Protein AF-0000000082300541 (afdb_homodimer)

Nearest PDB structures (foldseek):
  4ohf-assembly3_C  TM=9.185E-01  e=2.204E-37  Legionella pneumophila subsp. pneumophila str. Philadelphia 1
  4ohf-assembly1_A  TM=9.068E-01  e=5.967E-36  Legionella pneumophila subsp. pneumophila str. Philadelphia 1
  2bde-assembly1_A  TM=8.983E-01  e=1.398E-35  Legionella pneumophila
  6de2-assembly1_A  TM=8.584E-01  e=1.796E-34  Homo sapiens
  2xcw-assembly1_A  TM=8.570E-01  e=6.439E-34  Homo sapiens

Structure (mmCIF, N/CA/C/O backbone):
data_AF-0000000082300541-model_v1
#
loop_
_entity.id
_entity.type
_entity.pdbx_description
1 polymer 'HAD superfamily hydrolase'
#
loop_
_atom_site.group_PDB
_atom_site.id
_atom_site.type_symbol
_atom_site.label_atom_id
_atom_site.label_alt_id
_atom_site.label_comp_id
_atom_site.label_asym_id
_atom_site.label_entity_id
_atom_site.label_seq_id
_atom_site.pdbx_PDB_ins_code
_atom_site.Cartn_x
_atom_site.Cartn_y
_atom_site.Cartn_z
_atom_site.occupancy
_atom_site.B_iso_or_equiv
_atom_site.auth_seq_id
_atom_site.auth_comp_id
_atom_site.auth_asym_id
_atom_site.auth_atom_id
_atom_site.pdbx_PDB_model_num
ATOM 1 N N . MET A 1 1 ? -37.844 38.438 -48.969 1 20.05 1 MET A N 1
ATOM 2 C CA . MET A 1 1 ? -36.719 38.094 -48.094 1 20.05 1 MET A CA 1
ATOM 3 C C . MET A 1 1 ? -37.219 37.75 -46.688 1 20.05 1 MET A C 1
ATOM 5 O O . MET A 1 1 ? -36.406 37.562 -45.781 1 20.05 1 MET A O 1
ATOM 9 N N . ARG A 1 2 ? -38.438 38.219 -46.25 1 19.06 2 ARG A N 1
ATOM 10 C CA . ARG A 1 2 ? -39.375 38.344 -45.125 1 19.06 2 ARG A CA 1
ATOM 11 C C . ARG A 1 2 ? -39.562 36.969 -44.469 1 19.06 2 ARG A C 1
ATOM 13 O O . ARG A 1 2 ? -39.562 36.875 -43.219 1 19.06 2 ARG A O 1
ATOM 20 N N . LYS A 1 3 ? -40.281 36.125 -45.125 1 18.08 3 LYS A N 1
ATOM 21 C CA . LYS A 1 3 ? -41.5 35.406 -44.688 1 18.08 3 LYS A CA 1
ATOM 22 C C . LYS A 1 3 ? -41.125 34.125 -43.969 1 18.08 3 LYS A C 1
ATOM 24 O O . LYS A 1 3 ? -41.938 33.594 -43.156 1 18.08 3 LYS A O 1
ATOM 29 N N . GLN A 1 4 ? -40.219 33.344 -44.469 1 18.84 4 GLN A N 1
ATOM 30 C CA . GLN A 1 4 ? -40.469 31.922 -44.312 1 18.84 4 GLN A CA 1
ATOM 31 C C . GLN A 1 4 ? -40.188 31.453 -42.906 1 18.84 4 GLN A C 1
ATOM 33 O O . GLN A 1 4 ? -39.062 31.141 -42.562 1 18.84 4 GLN A O 1
ATOM 38 N N . THR A 1 5 ? -40.594 32.25 -41.781 1 21.05 5 THR A N 1
ATOM 39 C CA . THR A 1 5 ? -40.469 32.312 -40.312 1 21.05 5 THR A CA 1
ATOM 40 C C . THR A 1 5 ? -41.031 31.047 -39.688 1 21.05 5 THR A C 1
ATOM 42 O O . THR A 1 5 ? -42.125 31.078 -39.094 1 21.05 5 THR A O 1
ATOM 45 N N . ARG A 1 6 ? -41.125 29.891 -40.531 1 20.38 6 ARG A N 1
ATOM 46 C CA . ARG A 1 6 ? -42 28.781 -40.25 1 20.38 6 ARG A CA 1
ATOM 47 C C . ARG A 1 6 ? -41.812 28.25 -38.812 1 20.38 6 ARG A C 1
ATOM 49 O O . ARG A 1 6 ? -40.812 28.562 -38.188 1 20.38 6 ARG A O 1
ATOM 56 N N . SER A 1 7 ? -41.969 26.781 -38.562 1 18.84 7 SER A N 1
ATOM 57 C CA . SER A 1 7 ? -42.656 25.75 -37.781 1 18.84 7 SER A CA 1
ATOM 58 C C . SER A 1 7 ? -41.812 25.234 -36.625 1 18.84 7 SER A C 1
ATOM 60 O O . SER A 1 7 ? -41.219 24.172 -36.719 1 18.84 7 SER A O 1
ATOM 62 N N . VAL A 1 8 ? -40.719 25.891 -36.094 1 20.16 8 VAL A N 1
ATOM 63 C CA . VAL A 1 8 ? -39.719 25.312 -35.25 1 20.16 8 VAL A CA 1
ATOM 64 C C . VAL A 1 8 ? -40.312 24.938 -33.906 1 20.16 8 VAL A C 1
ATOM 66 O O . VAL A 1 8 ? -39.594 24.797 -32.906 1 20.16 8 VAL A O 1
ATOM 69 N N . SER A 1 9 ? -41.688 25.062 -33.688 1 18.91 9 SER A N 1
ATOM 70 C CA . SER A 1 9 ? -42.281 25.172 -32.375 1 18.91 9 SER A CA 1
ATOM 71 C C . SER A 1 9 ? -42.125 23.875 -31.578 1 18.91 9 SER A C 1
ATOM 73 O O . SER A 1 9 ? -42.219 23.891 -30.344 1 18.91 9 SER A O 1
ATOM 75 N N . ALA A 1 10 ? -42.375 22.656 -32.125 1 19.92 10 ALA A N 1
ATOM 76 C CA . ALA A 1 10 ? -43.062 21.594 -31.406 1 19.92 10 ALA A CA 1
ATOM 77 C C . ALA A 1 10 ? -42.156 20.953 -30.359 1 19.92 10 ALA A C 1
ATOM 79 O O . ALA A 1 10 ? -42.625 20.203 -29.5 1 19.92 10 ALA A O 1
ATOM 80 N N . PHE A 1 11 ? -40.812 20.828 -30.547 1 20.7 11 PHE A N 1
ATOM 81 C CA . PHE A 1 11 ? -40.094 19.641 -30.078 1 20.7 11 PHE A CA 1
ATOM 82 C C . PHE A 1 11 ? -39.938 19.688 -28.562 1 20.7 11 PHE A C 1
ATOM 84 O O . PHE A 1 11 ? -39.156 18.922 -28 1 20.7 11 PHE A O 1
ATOM 91 N N . LEU A 1 12 ? -40.406 20.719 -27.812 1 20.09 12 LEU A N 1
ATOM 92 C CA . LEU A 1 12 ? -39.906 21.031 -26.484 1 20.09 12 LEU A CA 1
ATOM 93 C C . LEU A 1 12 ? -40.344 19.969 -25.469 1 20.09 12 LEU A C 1
ATOM 95 O O . LEU A 1 12 ? -39.844 19.969 -24.328 1 20.09 12 LEU A O 1
ATOM 99 N N . ASN A 1 13 ? -41.531 19.406 -25.531 1 19.58 13 ASN A N 1
ATOM 100 C CA . ASN A 1 13 ? -42.219 19.094 -24.297 1 19.58 13 ASN A CA 1
ATOM 101 C C . ASN A 1 13 ? -41.688 17.828 -23.625 1 19.58 13 ASN A C 1
ATOM 103 O O . ASN A 1 13 ? -42.344 17.25 -22.766 1 19.58 13 ASN A O 1
ATOM 107 N N . SER A 1 14 ? -41.031 16.875 -24.328 1 19.7 14 SER A N 1
ATOM 108 C CA . SER A 1 14 ? -41.25 15.523 -23.844 1 19.7 14 SER A CA 1
ATOM 109 C C . SER A 1 14 ? -40.656 15.344 -22.438 1 19.7 14 SER A C 1
ATOM 111 O O . SER A 1 14 ? -39.562 15.82 -22.172 1 19.7 14 SER A O 1
ATOM 113 N N . ARG A 1 15 ? -41.5 15.039 -21.375 1 24.59 15 ARG A N 1
ATOM 114 C CA . ARG A 1 15 ? -41.375 14.82 -19.938 1 24.59 15 ARG A CA 1
ATOM 115 C C . ARG A 1 15 ? -40.281 13.781 -19.641 1 24.59 15 ARG A C 1
ATOM 117 O O . ARG A 1 15 ? -40.312 12.68 -20.188 1 24.59 15 ARG A O 1
ATOM 124 N N . PRO A 1 16 ? -39.156 14.141 -19.156 1 20.95 16 PRO A N 1
ATOM 125 C CA . PRO A 1 16 ? -38.094 13.148 -18.984 1 20.95 16 PRO A CA 1
ATOM 126 C C . PRO A 1 16 ? -38.531 11.938 -18.172 1 20.95 16 PRO A C 1
ATOM 128 O O . PRO A 1 16 ? -39.281 12.078 -17.203 1 20.95 16 PRO A O 1
ATOM 131 N N . ALA A 1 17 ? -38.875 10.781 -18.812 1 22.22 17 ALA A N 1
ATOM 132 C CA . ALA A 1 17 ? -39.312 9.492 -18.297 1 22.22 17 ALA A CA 1
ATOM 133 C C . ALA A 1 17 ? -38.594 9.141 -17 1 22.22 17 ALA A C 1
ATOM 135 O O . ALA A 1 17 ? -37.406 9.406 -16.859 1 22.22 17 ALA A O 1
ATOM 136 N N . THR A 1 18 ? -39.344 9.094 -15.914 1 22.22 18 THR A N 1
ATOM 137 C CA . THR A 1 18 ? -39.094 8.594 -14.57 1 22.22 18 THR A CA 1
ATOM 138 C C . THR A 1 18 ? -38.375 7.254 -14.609 1 22.22 18 THR A C 1
ATOM 140 O O . THR A 1 18 ? -38.906 6.27 -15.125 1 22.22 18 THR A O 1
ATOM 143 N N . VAL A 1 19 ? -37.188 7.141 -15.031 1 21.05 19 VAL A N 1
ATOM 144 C CA . VAL A 1 19 ? -36.5 5.844 -15.086 1 21.05 19 VAL A CA 1
ATOM 145 C C . VAL A 1 19 ? -36.75 5.082 -13.789 1 21.05 19 VAL A C 1
ATOM 147 O O . VAL A 1 19 ? -36.281 5.484 -12.719 1 21.05 19 VAL A O 1
ATOM 150 N N . ARG A 1 20 ? -38 4.586 -13.555 1 22.77 20 ARG A N 1
ATOM 151 C CA . ARG A 1 20 ? -38.281 3.584 -12.523 1 22.77 20 ARG A CA 1
ATOM 152 C C . ARG A 1 20 ? -37.312 2.414 -12.641 1 22.77 20 ARG A C 1
ATOM 154 O O . ARG A 1 20 ? -37.25 1.753 -13.68 1 22.77 20 ARG A O 1
ATOM 161 N N . TYR A 1 21 ? -36.125 2.525 -12.305 1 21.62 21 TYR A N 1
ATOM 162 C CA . TYR A 1 21 ? -35.375 1.271 -12.273 1 21.62 21 TYR A CA 1
ATOM 163 C C . TYR A 1 21 ? -36.156 0.207 -11.484 1 21.62 21 TYR A C 1
ATOM 165 O O . TYR A 1 21 ? -36.406 0.386 -10.297 1 21.62 21 TYR A O 1
ATOM 173 N N . PRO A 1 22 ? -37.188 -0.331 -12.016 1 25.64 22 PRO A N 1
ATOM 174 C CA . PRO A 1 22 ? -37.969 -1.405 -11.367 1 25.64 22 PRO A CA 1
ATOM 175 C C . PRO A 1 22 ? -37.062 -2.562 -10.922 1 25.64 22 PRO A C 1
ATOM 177 O O . PRO A 1 22 ? -37.562 -3.662 -10.664 1 25.64 22 PRO A O 1
ATOM 180 N N . PHE A 1 23 ? -35.812 -2.561 -11.023 1 24.28 23 PHE A N 1
ATOM 181 C CA . PHE A 1 23 ? -35.281 -3.898 -10.75 1 24.28 23 PHE A CA 1
ATOM 182 C C . PHE A 1 23 ? -35.75 -4.383 -9.383 1 24.28 23 PHE A C 1
ATOM 184 O O . PHE A 1 23 ? -35.344 -3.824 -8.352 1 24.28 23 PHE A O 1
ATOM 191 N N . THR A 1 24 ? -37 -4.773 -9.32 1 25.73 24 THR A N 1
ATOM 192 C CA . THR A 1 24 ? -37.469 -5.57 -8.188 1 25.73 24 THR A CA 1
ATOM 193 C C . THR A 1 24 ? -36.594 -6.793 -7.984 1 25.73 24 THR A C 1
ATOM 195 O O . THR A 1 24 ? -36.75 -7.805 -8.672 1 25.73 24 THR A O 1
ATOM 198 N N . PRO A 1 25 ? -35.312 -6.75 -8.172 1 25.77 25 PRO A N 1
ATOM 199 C CA . PRO A 1 25 ? -34.688 -8.07 -8.094 1 25.77 25 PRO A CA 1
ATOM 200 C C . PRO A 1 25 ? -35.031 -8.82 -6.812 1 25.77 25 PRO A C 1
ATOM 202 O O . PRO A 1 25 ? -34.781 -8.328 -5.711 1 25.77 25 PRO A O 1
ATOM 205 N N . GLN A 1 26 ? -36.125 -9.523 -6.766 1 25.86 26 GLN A N 1
ATOM 206 C CA . GLN A 1 26 ? -36.531 -10.453 -5.719 1 25.86 26 GLN A CA 1
ATOM 207 C C . GLN A 1 26 ? -35.438 -11.453 -5.41 1 25.86 26 GLN A C 1
ATOM 209 O O . GLN A 1 26 ? -35.562 -12.297 -4.523 1 25.86 26 GLN A O 1
ATOM 214 N N . SER A 1 27 ? -34.656 -11.836 -6.523 1 26.8 27 SER A N 1
ATOM 215 C CA . SER A 1 27 ? -33.938 -13.062 -6.148 1 26.8 27 SER A CA 1
ATOM 216 C C . SER A 1 27 ? -33 -12.812 -4.992 1 26.8 27 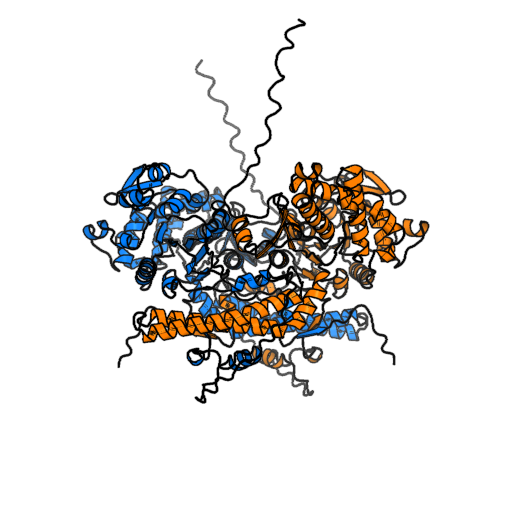SER A C 1
ATOM 218 O O . SER A 1 27 ? -32.281 -11.805 -4.965 1 26.8 27 SER A O 1
ATOM 220 N N . HIS A 1 28 ? -33.219 -13.406 -3.871 1 27.8 28 HIS A N 1
ATOM 221 C CA . HIS A 1 28 ? -32.5 -13.516 -2.615 1 27.8 28 HIS A CA 1
ATOM 222 C C . HIS A 1 28 ? -31.031 -13.875 -2.861 1 27.8 28 HIS A C 1
ATOM 224 O O . HIS A 1 28 ? -30.688 -15.047 -3.008 1 27.8 28 HIS A O 1
ATOM 230 N N . LEU A 1 29 ? -30.422 -13.219 -3.799 1 29.77 29 LEU A N 1
ATOM 231 C CA . LEU A 1 29 ? -29.016 -13.578 -3.836 1 29.77 29 LEU A CA 1
ATOM 232 C C . LEU A 1 29 ? -28.375 -13.391 -2.467 1 29.77 29 LEU A C 1
ATOM 234 O O . LEU A 1 29 ? -28.25 -12.266 -1.979 1 29.77 29 LEU A O 1
ATOM 238 N N . SER A 1 30 ? -28.531 -14.453 -1.639 1 28.83 30 SER A N 1
ATOM 239 C CA . SER A 1 30 ? -27.875 -14.578 -0.347 1 28.83 30 SER A CA 1
ATOM 240 C C . SER A 1 30 ? -26.359 -14.367 -0.479 1 28.83 30 SER A C 1
ATOM 242 O O . SER A 1 30 ? -25.656 -15.227 -1.01 1 28.83 30 SER A O 1
ATOM 244 N N . VAL A 1 31 ? -25.953 -13.32 -0.909 1 33.47 31 VAL A N 1
ATOM 245 C CA . VAL A 1 31 ? -24.516 -13.102 -0.796 1 33.47 31 VAL A CA 1
ATOM 246 C C . VAL A 1 31 ? -24.078 -13.289 0.654 1 33.47 31 VAL A C 1
ATOM 248 O O . VAL A 1 31 ? -24.438 -12.492 1.525 1 33.47 31 VAL A O 1
ATOM 251 N N . ASP A 1 32 ? -23.891 -14.531 1.03 1 33.97 32 ASP A N 1
ATOM 252 C CA . ASP A 1 32 ? -23.328 -14.867 2.342 1 33.97 32 ASP A CA 1
ATOM 253 C C . ASP A 1 32 ? -21.984 -14.18 2.559 1 33.97 32 ASP A C 1
ATOM 255 O O . ASP A 1 32 ? -20.969 -14.609 2.012 1 33.97 32 ASP A O 1
ATOM 259 N N . VAL A 1 33 ? -21.891 -12.938 2.561 1 39.12 33 VAL A N 1
ATOM 260 C CA . VAL A 1 33 ? -20.688 -12.266 3.031 1 39.12 33 VAL A CA 1
ATOM 261 C C . VAL A 1 33 ? -20.281 -12.828 4.395 1 39.12 33 VAL A C 1
ATOM 263 O O . VAL A 1 33 ? -21.141 -13.164 5.211 1 39.12 33 VAL A O 1
ATOM 266 N N . ASP A 1 34 ? -19.234 -13.305 4.473 1 44.75 34 ASP A N 1
ATOM 267 C CA . ASP A 1 34 ? -18.766 -13.734 5.793 1 44.75 34 ASP A CA 1
ATOM 268 C C . ASP A 1 34 ? -19.25 -12.766 6.875 1 44.75 34 ASP A C 1
ATOM 270 O O . ASP A 1 34 ? -19.031 -11.555 6.766 1 44.75 34 ASP A O 1
ATOM 274 N N . SER A 1 35 ? -20.141 -13.141 7.605 1 47.62 35 SER A N 1
ATOM 275 C CA . SER A 1 35 ? -20.891 -12.492 8.68 1 47.62 35 SER A CA 1
ATOM 276 C C . SER A 1 35 ? -19.969 -11.711 9.602 1 47.62 35 SER A C 1
ATOM 278 O O . SER A 1 35 ? -20.359 -10.695 10.18 1 47.62 35 SER A O 1
ATOM 280 N N . ASP A 1 36 ? -18.766 -12.141 9.617 1 46.75 36 ASP A N 1
ATOM 281 C CA . ASP A 1 36 ? -17.938 -11.422 10.586 1 46.75 36 ASP A CA 1
ATOM 282 C C . ASP A 1 36 ? -17.562 -10.039 10.062 1 46.75 36 ASP A C 1
ATOM 284 O O . ASP A 1 36 ? -17.188 -9.156 10.844 1 46.75 36 ASP A O 1
ATOM 288 N N . GLU A 1 37 ? -17.625 -9.914 8.773 1 52.72 37 GLU A N 1
ATOM 289 C CA . GLU A 1 37 ? -17.266 -8.648 8.156 1 52.72 37 GLU A CA 1
ATOM 290 C C . GLU A 1 37 ? -18.312 -7.574 8.43 1 52.72 37 GLU A C 1
ATOM 292 O O . GLU A 1 37 ? -18.016 -6.379 8.344 1 52.72 37 GLU A O 1
ATOM 297 N N . ASP A 1 38 ? -19.438 -8.008 8.938 1 59.69 38 ASP A N 1
ATOM 298 C CA . ASP A 1 38 ? -20.5 -7.016 8.977 1 59.69 38 ASP A CA 1
ATOM 299 C C . ASP A 1 38 ? -20.656 -6.438 10.383 1 59.69 38 ASP A C 1
ATOM 301 O O . ASP A 1 38 ? -21.688 -5.844 10.711 1 59.69 38 ASP A O 1
ATOM 305 N N . ALA A 1 39 ? -19.641 -6.641 11.164 1 58.38 39 ALA A N 1
ATOM 306 C CA . ALA A 1 39 ? -19.781 -6.121 12.523 1 58.38 39 ALA A CA 1
ATOM 307 C C . ALA A 1 39 ? -19.891 -4.598 12.523 1 58.38 39 ALA A C 1
ATOM 309 O O . ALA A 1 39 ? -20.641 -4.023 13.32 1 58.38 39 ALA A O 1
ATOM 310 N N . GLU A 1 40 ? -19.281 -4.047 11.609 1 68.31 40 GLU A N 1
ATOM 311 C CA . GLU A 1 40 ? -19.297 -2.586 11.555 1 68.31 40 GLU A CA 1
ATOM 312 C C . GLU A 1 40 ? -20.672 -2.076 11.094 1 68.31 40 GLU A C 1
ATOM 314 O O . GLU A 1 40 ? -21 -0.909 11.305 1 68.31 40 GLU A O 1
ATOM 319 N N . GLN A 1 41 ? -21.375 -2.93 10.547 1 67.06 41 GLN A N 1
ATOM 320 C CA . GLN A 1 41 ? -22.672 -2.523 10.016 1 67.06 41 GLN A CA 1
ATOM 321 C C . GLN A 1 41 ? -23.656 -2.201 11.141 1 67.06 41 GLN A C 1
ATOM 323 O O . GLN A 1 41 ? -24.672 -1.545 10.914 1 67.06 41 GLN A O 1
ATOM 328 N N . ARG A 1 42 ? -23.281 -2.646 12.352 1 70.56 42 ARG A N 1
ATOM 329 C CA . ARG A 1 42 ? -24.188 -2.422 13.477 1 70.56 42 ARG A CA 1
ATOM 330 C C . ARG A 1 42 ? -23.875 -1.099 14.172 1 70.56 42 ARG A C 1
ATOM 332 O O . ARG A 1 42 ? -24.594 -0.688 15.078 1 70.56 42 ARG A O 1
ATOM 339 N N . LEU A 1 43 ? -22.891 -0.486 13.625 1 77.31 43 LEU A N 1
ATOM 340 C CA . LEU A 1 43 ? -22.562 0.826 14.164 1 77.31 43 LEU A CA 1
ATOM 341 C C . LEU A 1 43 ? -23.688 1.826 13.898 1 77.31 43 LEU A C 1
ATOM 343 O O . LEU A 1 43 ? -24.375 1.728 12.891 1 77.31 43 LEU A O 1
ATOM 347 N N . GLY A 1 44 ? -23.891 2.773 14.758 1 65.06 44 GLY A N 1
ATOM 348 C CA . GLY A 1 44 ? -24.922 3.787 14.609 1 65.06 44 GLY A CA 1
ATOM 349 C C . GLY A 1 44 ? -26.266 3.361 15.18 1 65.06 44 GLY A C 1
ATOM 350 O O . GLY A 1 44 ? -27.156 4.191 15.375 1 65.06 44 GLY A O 1
ATOM 351 N N . GLU A 1 45 ? -26.422 1.985 15.305 1 64.38 45 GLU A N 1
ATOM 352 C CA . GLU A 1 45 ? -27.688 1.503 15.859 1 64.38 45 GLU A CA 1
ATOM 353 C C . GLU A 1 45 ? -27.672 1.591 17.391 1 64.38 45 GLU A C 1
ATOM 355 O O . GLU A 1 45 ? -26.672 1.295 18.031 1 64.38 45 GLU A O 1
ATOM 360 N N . ASN A 1 46 ? -28.266 2.625 17.938 1 53.25 46 ASN A N 1
ATOM 361 C CA . ASN A 1 46 ? -28.344 2.934 19.359 1 53.25 46 ASN A CA 1
ATOM 362 C C . ASN A 1 46 ? -28.672 1.693 20.188 1 53.25 46 ASN A C 1
ATOM 364 O O . ASN A 1 46 ? -28.891 1.786 21.391 1 53.25 46 ASN A O 1
ATOM 368 N N . ASN A 1 47 ? -29.266 0.691 19.641 1 43.03 47 ASN A N 1
ATOM 369 C CA . ASN A 1 47 ? -29.719 -0.345 20.562 1 43.03 47 ASN A CA 1
ATOM 370 C C . ASN A 1 47 ? -28.547 -1.164 21.094 1 43.03 47 ASN A C 1
ATOM 372 O O . ASN A 1 47 ? -28.172 -2.182 20.5 1 43.03 47 ASN A O 1
ATOM 376 N N . PHE A 1 48 ? -27.75 -0.516 21.609 1 42.88 48 PHE A N 1
ATOM 377 C CA . PHE A 1 48 ? -26.641 -1.298 22.125 1 42.88 48 PHE A CA 1
ATOM 378 C C . PHE A 1 48 ? -27.078 -2.189 23.281 1 42.88 48 PHE A C 1
ATOM 380 O O . PHE A 1 48 ? -27.438 -1.696 24.359 1 42.88 48 PHE A O 1
ATOM 387 N N . SER A 1 49 ? -27.844 -3.184 23.016 1 33.06 49 SER A N 1
ATOM 388 C CA . SER A 1 49 ? -27.984 -4.07 24.172 1 33.06 49 SER A CA 1
ATOM 389 C C . SER A 1 49 ? -26.625 -4.551 24.672 1 33.06 49 SER A C 1
ATOM 391 O O . SER A 1 49 ? -25.828 -5.074 23.906 1 33.06 49 SER A O 1
ATOM 393 N N . THR A 1 50 ? -26.094 -3.834 25.562 1 36.34 50 THR A N 1
ATOM 394 C CA . THR A 1 50 ? -25 -4.426 26.328 1 36.34 50 THR A CA 1
ATOM 395 C C . THR A 1 50 ? -25.266 -5.906 26.594 1 36.34 50 THR A C 1
ATOM 397 O O . THR A 1 50 ? -26.016 -6.254 27.516 1 36.34 50 THR A O 1
ATOM 400 N N . THR A 1 51 ? -25.578 -6.629 25.656 1 31.38 51 THR A N 1
ATOM 401 C CA . THR A 1 51 ? -25.75 -8.023 26.031 1 31.38 51 THR A CA 1
ATOM 402 C C . THR A 1 51 ? -24.547 -8.523 26.828 1 31.38 51 THR A C 1
ATOM 404 O O . THR A 1 51 ? -23.438 -8.594 26.297 1 31.38 51 THR A O 1
ATOM 407 N N . THR A 1 52 ? -24.547 -8.18 28.078 1 31.23 52 THR A N 1
ATOM 408 C CA . THR A 1 52 ? -23.734 -8.969 28.984 1 31.23 52 THR A CA 1
ATOM 409 C C . THR A 1 52 ? -23.859 -10.461 28.672 1 31.23 52 THR A C 1
ATOM 411 O O . THR A 1 52 ? -24.953 -11.023 28.75 1 31.23 52 THR A O 1
ATOM 414 N N . VAL A 1 53 ? -23.109 -10.867 27.766 1 34.06 53 VAL A N 1
ATOM 415 C CA . VAL A 1 53 ? -23.078 -12.328 27.656 1 34.06 53 VAL A CA 1
ATOM 416 C C . VAL A 1 53 ? -23.094 -12.945 29.062 1 34.06 53 VAL A C 1
ATOM 418 O O . VAL A 1 53 ? -22.172 -12.719 29.844 1 34.06 53 VAL A O 1
ATOM 421 N N . VAL A 1 54 ? -24.266 -13.039 29.609 1 29.28 54 VAL A N 1
ATOM 422 C CA . VAL A 1 54 ? -24.375 -13.836 30.828 1 29.28 54 VAL A CA 1
ATOM 423 C C . VAL A 1 54 ? -23.812 -15.234 30.578 1 29.28 54 VAL A C 1
ATOM 425 O O . VAL A 1 54 ? -24.188 -15.891 29.609 1 29.28 54 VAL A O 1
ATOM 428 N N . PRO A 1 55 ? -22.719 -15.531 31.234 1 31.33 55 PRO A N 1
ATOM 429 C CA . PRO A 1 55 ? -22.172 -16.891 31.203 1 31.33 55 PRO A CA 1
ATOM 430 C C . PRO A 1 55 ? -23.234 -17.969 31.391 1 31.33 55 PRO A C 1
ATOM 432 O O . PRO A 1 55 ? -23.969 -17.953 32.375 1 31.33 55 PRO A O 1
ATOM 435 N N . ASN A 1 56 ? -24.016 -18.266 30.391 1 29.14 56 ASN A N 1
ATOM 436 C CA . ASN A 1 56 ? -24.859 -19.406 30.734 1 29.14 56 ASN A CA 1
ATOM 437 C C . ASN A 1 56 ? -24.047 -20.5 31.406 1 29.14 56 ASN A C 1
ATOM 439 O O . ASN A 1 56 ? -22.812 -20.484 31.391 1 29.14 56 ASN A O 1
ATOM 443 N N . GLY A 1 57 ? -24.781 -21.719 31.609 1 27.64 57 GLY A N 1
ATOM 444 C CA . GLY A 1 57 ? -24.625 -22.906 32.438 1 27.64 57 GLY A CA 1
ATOM 445 C C . GLY A 1 57 ? -23.375 -23.703 32.094 1 27.64 57 GLY A C 1
ATOM 446 O O . GLY A 1 57 ? -22.984 -23.781 30.922 1 27.64 57 GLY A O 1
ATOM 447 N N . THR A 1 58 ? -22.484 -23.766 33.031 1 29.73 58 THR A N 1
ATOM 448 C CA . THR A 1 58 ? -21.344 -24.672 33.156 1 29.73 58 THR A CA 1
ATOM 449 C C . THR A 1 58 ? -21.734 -26.094 32.781 1 29.73 58 THR A C 1
ATOM 451 O O . THR A 1 58 ? -22.641 -26.672 33.375 1 29.73 58 THR A O 1
ATOM 454 N N . VAL A 1 59 ? -21.797 -26.438 31.547 1 31.02 59 VAL A N 1
ATOM 455 C CA . VAL A 1 59 ? -21.844 -27.891 31.422 1 31.02 59 VAL A CA 1
ATOM 456 C C . VAL A 1 59 ? -20.641 -28.5 32.125 1 31.02 59 VAL A C 1
ATOM 458 O O . VAL A 1 59 ? -19.5 -28.172 31.812 1 31.02 59 VAL A O 1
ATOM 461 N N . ASN A 1 60 ? -20.719 -28.844 33.375 1 30.69 60 ASN A N 1
ATOM 462 C CA . ASN A 1 60 ? -19.797 -29.562 34.25 1 30.69 60 ASN A CA 1
ATOM 463 C C . ASN A 1 60 ? -19.328 -30.875 33.625 1 30.69 60 ASN A C 1
ATOM 465 O O . ASN A 1 60 ? -19.906 -31.938 33.875 1 30.69 60 ASN A O 1
ATOM 469 N N . GLY A 1 61 ? -19.203 -31.094 32.312 1 32.53 61 GLY A N 1
ATOM 470 C CA . GLY A 1 61 ? -18.625 -32.406 32.156 1 32.53 61 GLY A CA 1
ATOM 471 C C . GLY A 1 61 ? -17.234 -32.562 32.781 1 32.53 61 GLY A C 1
ATOM 472 O O . GLY A 1 61 ? -16.375 -31.703 32.562 1 32.53 61 GLY A O 1
ATOM 473 N N . ASP A 1 62 ? -17 -33.125 33.906 1 34.81 62 ASP A N 1
ATOM 474 C CA . ASP A 1 62 ? -15.906 -33.531 34.781 1 34.81 62 ASP A CA 1
ATOM 475 C C . ASP A 1 62 ? -14.734 -34.094 33.969 1 34.81 62 ASP A C 1
ATOM 477 O O . ASP A 1 62 ? -13.82 -34.688 34.531 1 34.81 62 ASP A O 1
ATOM 481 N N . GLY A 1 63 ? -14.812 -34.406 32.625 1 37.94 63 GLY A N 1
ATOM 482 C CA . GLY A 1 63 ? -13.609 -35.094 32.188 1 37.94 63 GLY A CA 1
ATOM 483 C C . GLY A 1 63 ? -12.383 -34.219 32.188 1 37.94 63 GLY A C 1
ATOM 484 O O . GLY A 1 63 ? -12.5 -32.969 32.125 1 37.94 63 GLY A O 1
ATOM 485 N N . GLU A 1 64 ? -11.211 -34.594 32.656 1 41.91 64 GLU A N 1
ATOM 486 C CA . GLU A 1 64 ? -9.859 -34.031 32.688 1 41.91 64 GLU A CA 1
ATOM 487 C C . GLU A 1 64 ? -9.508 -33.344 31.375 1 41.91 64 GLU A C 1
ATOM 489 O O . GLU A 1 64 ? -9.117 -34.031 30.422 1 41.91 64 GLU A O 1
ATOM 494 N N . ARG A 1 65 ? -10.141 -32.375 31.078 1 55.56 65 ARG A N 1
ATOM 495 C CA . ARG A 1 65 ? -9.828 -31.719 29.797 1 55.56 65 ARG A CA 1
ATOM 496 C C . ARG A 1 65 ? -8.406 -31.188 29.797 1 55.56 65 ARG A C 1
ATOM 498 O O . ARG A 1 65 ? -7.934 -30.625 30.797 1 55.56 65 ARG A O 1
ATOM 505 N N . VAL A 1 66 ? -7.512 -31.625 28.922 1 62.56 66 VAL A N 1
ATOM 506 C CA . VAL A 1 66 ? -6.172 -31.109 28.688 1 62.56 66 VAL A CA 1
ATOM 507 C C . VAL A 1 66 ? -6.238 -29.594 28.484 1 62.56 66 VAL A C 1
ATOM 509 O O . VAL A 1 66 ? -7.086 -29.094 27.734 1 62.56 66 VAL A O 1
ATOM 512 N N . PRO A 1 67 ? -5.512 -28.922 29.344 1 74.38 67 PRO A N 1
ATOM 513 C CA . PRO A 1 67 ? -5.512 -27.453 29.266 1 74.38 67 PRO A CA 1
ATOM 514 C C . PRO A 1 67 ? -5.16 -26.953 27.859 1 74.38 67 PRO A C 1
ATOM 516 O O . PRO A 1 67 ? -4.297 -27.516 27.188 1 74.38 67 PRO A O 1
ATOM 519 N N . SER A 1 68 ? -6.109 -26.094 27.297 1 81.12 68 SER A N 1
ATOM 520 C CA . SER A 1 68 ? -5.898 -25.438 26.016 1 81.12 68 SER A CA 1
ATOM 521 C C . SER A 1 68 ? -5.289 -24.047 26.188 1 81.12 68 SER A C 1
ATOM 523 O O . SER A 1 68 ? -5.516 -23.391 27.203 1 81.12 68 SER A O 1
ATOM 525 N N . ARG A 1 69 ? -4.441 -23.719 25.266 1 86.56 69 ARG A N 1
ATOM 526 C CA . ARG A 1 69 ? -3.836 -22.391 25.297 1 86.56 69 ARG A CA 1
ATOM 527 C C . ARG A 1 69 ? -4.895 -21.312 25.156 1 86.56 69 ARG A C 1
ATOM 529 O O . ARG A 1 69 ? -4.617 -20.125 25.375 1 86.56 69 ARG A O 1
ATOM 536 N N . PHE A 1 70 ? -6.211 -21.719 24.891 1 92.12 70 PHE A N 1
ATOM 537 C CA . PHE A 1 70 ? -7.281 -20.75 24.688 1 92.12 70 PHE A CA 1
ATOM 538 C C . PHE A 1 70 ? -8.188 -20.672 25.906 1 92.12 70 PHE A C 1
ATOM 540 O O . PHE A 1 70 ? -9.172 -19.938 25.922 1 92.12 70 PHE A O 1
ATOM 547 N N . ASP A 1 71 ? -7.812 -21.359 26.984 1 91.06 71 ASP A N 1
ATOM 548 C CA . ASP A 1 71 ? -8.688 -21.453 28.141 1 91.06 71 ASP A CA 1
ATOM 549 C C . ASP A 1 71 ? -8.906 -20.062 28.766 1 91.06 71 ASP A C 1
ATOM 551 O O . ASP A 1 71 ? -10.039 -19.703 29.109 1 91.06 71 ASP A O 1
ATOM 555 N N . ASN A 1 72 ? -7.816 -19.359 28.938 1 91.06 72 ASN A N 1
ATOM 556 C CA . ASN A 1 72 ? -7.949 -18.031 29.516 1 91.06 72 ASN A CA 1
ATOM 557 C C . ASN A 1 72 ? -8.812 -17.125 28.641 1 91.06 72 ASN A C 1
ATOM 559 O O . ASN A 1 72 ? -9.609 -16.328 29.156 1 91.06 72 ASN A O 1
ATOM 563 N N . LEU A 1 73 ? -8.625 -17.25 27.359 1 93.38 73 LEU A N 1
ATOM 564 C CA . LEU A 1 73 ? -9.43 -16.5 26.406 1 93.38 73 LEU A CA 1
ATOM 565 C C . LEU A 1 73 ? -10.906 -16.859 26.547 1 93.38 73 LEU A C 1
ATOM 567 O O . LEU A 1 73 ? -11.758 -15.969 26.672 1 93.38 73 LEU A O 1
ATOM 571 N N . LEU A 1 74 ? -11.219 -18.141 26.594 1 95.31 74 LEU A N 1
ATOM 572 C CA . LEU A 1 74 ? -12.594 -18.609 26.609 1 95.31 74 LEU A CA 1
ATOM 573 C C . LEU A 1 74 ? -13.289 -18.188 27.906 1 95.31 74 LEU A C 1
ATOM 575 O O . LEU A 1 74 ? -14.469 -17.844 27.906 1 95.31 74 LEU A O 1
ATOM 579 N N . LYS A 1 75 ? -12.547 -18.188 28.969 1 93.62 75 LYS A N 1
ATOM 580 C CA . LYS A 1 75 ? -13.078 -17.703 30.234 1 93.62 75 LYS A CA 1
ATOM 581 C C . LYS A 1 75 ? -13.391 -16.219 30.172 1 93.62 75 LYS A C 1
ATOM 583 O O . LYS A 1 75 ? -14.438 -15.773 30.672 1 93.62 75 LYS A O 1
ATOM 588 N N . SER A 1 76 ? -12.523 -15.516 29.562 1 94.31 76 SER A N 1
ATOM 589 C CA . SER A 1 76 ? -12.641 -14.062 29.531 1 94.31 76 SER A CA 1
ATOM 590 C C . SER A 1 76 ? -13.828 -13.609 28.688 1 94.31 76 SER A C 1
ATOM 592 O O . SER A 1 76 ? -14.359 -12.516 28.906 1 94.31 76 SER A O 1
ATOM 594 N N . VAL A 1 77 ? -14.281 -14.469 27.766 1 95.56 77 VAL A N 1
ATOM 595 C CA . VAL A 1 77 ? -15.344 -14.039 26.859 1 95.56 77 VAL A CA 1
ATOM 596 C C . VAL A 1 77 ? -16.609 -14.836 27.141 1 95.56 77 VAL A C 1
ATOM 598 O O . VAL A 1 77 ? -17.562 -14.812 26.359 1 95.56 77 VAL A O 1
ATOM 601 N N . GLY A 1 78 ? -16.625 -15.695 28.156 1 93.06 78 GLY A N 1
ATOM 602 C CA . GLY A 1 78 ? -17.812 -16.422 28.578 1 93.06 78 GLY A CA 1
ATOM 603 C C . GLY A 1 78 ? -18.078 -17.672 27.766 1 93.06 78 GLY A C 1
ATOM 604 O O . GLY A 1 78 ? -19.234 -18.078 27.609 1 93.06 78 GLY A O 1
ATOM 605 N N . LEU A 1 79 ? -17.047 -18.25 27.188 1 94.31 79 LEU A N 1
ATOM 606 C CA . LEU A 1 79 ? -17.234 -19.422 26.344 1 94.31 79 LEU A CA 1
ATOM 607 C C . LEU A 1 79 ? -16.609 -20.656 26.984 1 94.31 79 LEU A C 1
ATOM 609 O O . LEU A 1 79 ? -16.469 -21.688 26.344 1 94.31 79 LEU A O 1
ATOM 613 N N . GLU A 1 80 ? -16.281 -20.547 28.219 1 92.75 80 GLU A N 1
ATOM 614 C CA . GLU A 1 80 ? -15.688 -21.688 28.906 1 92.75 80 GLU A CA 1
ATOM 615 C C . GLU A 1 80 ? -16.625 -22.891 28.859 1 92.75 80 GLU A C 1
ATOM 617 O O . GLU A 1 80 ? -17.781 -22.797 29.281 1 92.75 80 GLU A O 1
ATOM 622 N N . GLY A 1 81 ? -16.125 -24 28.328 1 90.12 81 GLY A N 1
ATOM 623 C CA . GLY A 1 81 ? -16.875 -25.25 28.312 1 90.12 81 GLY A CA 1
ATOM 624 C C . GLY A 1 81 ? -17.938 -25.297 27.234 1 90.12 81 GLY A C 1
ATOM 625 O O . GLY A 1 81 ? -18.719 -26.25 27.172 1 90.12 81 GLY A O 1
ATOM 626 N N . LYS A 1 82 ? -17.984 -24.312 26.375 1 93.31 82 LYS A N 1
ATOM 627 C CA . LYS A 1 82 ? -19.078 -24.234 25.406 1 93.31 82 LYS A CA 1
ATOM 628 C C . LYS A 1 82 ? -18.672 -24.828 24.078 1 93.31 82 LYS A C 1
ATOM 630 O O . LYS A 1 82 ? -19.516 -25.062 23.203 1 93.31 82 LYS A O 1
ATOM 635 N N . LEU A 1 83 ? -17.359 -25.094 23.891 1 94.88 83 LEU A N 1
ATOM 636 C CA . LEU A 1 83 ? -16.875 -25.641 22.609 1 94.88 83 LEU A CA 1
ATOM 637 C C . LEU A 1 83 ? -16.641 -27.141 22.719 1 94.88 83 LEU A C 1
ATOM 639 O O . LEU A 1 83 ? -16.078 -27.609 23.703 1 94.88 83 LEU A O 1
ATOM 643 N N . LYS A 1 84 ? -17 -27.859 21.703 1 93.25 84 LYS A N 1
ATOM 644 C CA . LYS A 1 84 ? -16.984 -29.312 21.734 1 93.25 84 LYS A CA 1
ATOM 645 C C . LYS A 1 84 ? -15.641 -29.859 21.266 1 93.25 84 LYS A C 1
ATOM 647 O O . LYS A 1 84 ? -15.219 -30.938 21.688 1 93.25 84 LYS A O 1
ATOM 652 N N . ASN A 1 85 ? -14.961 -29.156 20.406 1 93.25 85 ASN A N 1
ATOM 653 C CA . ASN A 1 85 ? -13.812 -29.75 19.75 1 93.25 85 ASN A CA 1
ATOM 654 C C . ASN A 1 85 ? -12.523 -29.016 20.078 1 93.25 85 ASN A C 1
ATOM 656 O O . ASN A 1 85 ? -11.594 -28.984 19.266 1 93.25 85 ASN A O 1
ATOM 660 N N . LEU A 1 86 ? -12.453 -28.406 21.172 1 91.81 86 LEU A N 1
ATOM 661 C CA . LEU A 1 86 ? -11.258 -27.688 21.609 1 91.81 86 LEU A CA 1
ATOM 662 C C . LEU A 1 86 ? -10.086 -28.641 21.797 1 91.81 86 LEU A C 1
ATOM 664 O O . LEU A 1 86 ? -8.93 -28.266 21.594 1 91.81 86 LEU A O 1
ATOM 668 N N . ASP A 1 87 ? -10.367 -29.812 22.156 1 89.19 87 ASP A N 1
ATOM 669 C CA . ASP A 1 87 ? -9.352 -30.812 22.484 1 89.19 87 ASP A CA 1
ATOM 670 C C . ASP A 1 87 ? -8.641 -31.297 21.219 1 89.19 87 ASP A C 1
ATOM 672 O O . ASP A 1 87 ? -7.559 -31.891 21.297 1 89.19 87 ASP A O 1
ATOM 676 N N . LYS A 1 88 ? -9.211 -31.078 20.109 1 90.19 88 LYS A N 1
ATOM 677 C CA . LYS A 1 88 ? -8.625 -31.531 18.859 1 90.19 88 LYS A CA 1
ATOM 678 C C . LYS A 1 88 ? -7.59 -30.531 18.344 1 90.19 88 LYS A C 1
ATOM 680 O O . LYS A 1 88 ? -6.844 -30.828 17.406 1 90.19 88 LYS A O 1
ATOM 685 N N . LEU A 1 89 ? -7.488 -29.375 18.938 1 91.88 89 LEU A N 1
ATOM 686 C CA . LEU A 1 89 ? -6.551 -28.359 18.5 1 91.88 89 LEU A CA 1
ATOM 687 C C . LEU A 1 89 ? -5.133 -28.672 18.953 1 91.88 89 LEU A C 1
ATOM 689 O O . LEU A 1 89 ? -4.934 -29.125 20.094 1 91.88 89 LEU A O 1
ATOM 693 N N . PRO A 1 90 ? -4.191 -28.484 18.094 1 88.25 90 PRO A N 1
ATOM 694 C CA . PRO A 1 90 ? -2.801 -28.703 18.5 1 88.25 90 PRO A CA 1
ATOM 695 C C . PRO A 1 90 ? -2.309 -27.672 19.516 1 88.25 90 PRO A C 1
ATOM 697 O O . PRO A 1 90 ? -2.863 -26.578 19.594 1 88.25 90 PRO A O 1
ATOM 700 N N . PRO A 1 91 ? -1.287 -28.047 20.266 1 86.75 91 PRO A N 1
ATOM 701 C CA . PRO A 1 91 ? -0.738 -27.125 21.25 1 86.75 91 PRO A CA 1
ATOM 702 C C . PRO A 1 91 ? -0.12 -25.875 20.609 1 86.75 91 PRO A C 1
ATOM 704 O O . PRO A 1 91 ? -0.123 -24.797 21.219 1 86.75 91 PRO A O 1
ATOM 707 N N . LYS A 1 92 ? 0.46 -26.094 19.375 1 88 92 LYS A N 1
ATOM 708 C CA . LYS A 1 92 ? 1.015 -25 18.609 1 88 92 LYS A CA 1
ATOM 709 C C . LYS A 1 92 ? 0.445 -24.969 17.188 1 88 92 LYS A C 1
ATOM 711 O O . LYS A 1 92 ? 0.037 -26.016 16.672 1 88 92 LYS A O 1
ATOM 716 N N . THR A 1 93 ? 0.421 -23.781 16.719 1 87.81 93 THR A N 1
ATOM 717 C CA . THR A 1 93 ? -0.081 -23.641 15.359 1 87.81 93 THR A CA 1
ATOM 718 C C . THR A 1 93 ? 0.913 -24.219 14.352 1 87.81 93 THR A C 1
ATOM 720 O O . THR A 1 93 ? 2.092 -23.859 14.359 1 87.81 93 THR A O 1
ATOM 723 N N . LYS A 1 94 ? 0.398 -25.141 13.562 1 87.25 94 LYS A N 1
ATOM 724 C CA . LYS A 1 94 ? 1.219 -25.75 12.516 1 87.25 94 LYS A CA 1
ATOM 725 C C . LYS A 1 94 ? 1.224 -24.891 11.258 1 87.25 94 LYS A C 1
ATOM 727 O O . LYS A 1 94 ? 0.166 -24.594 10.703 1 87.25 94 LYS A O 1
ATOM 732 N N . LEU A 1 95 ? 2.412 -24.469 10.898 1 89.94 95 LEU A N 1
ATOM 733 C CA . LEU A 1 95 ? 2.586 -23.75 9.641 1 89.94 95 LEU A CA 1
ATOM 734 C C . LEU A 1 95 ? 3.416 -24.562 8.656 1 89.94 95 LEU A C 1
ATOM 736 O O . LEU A 1 95 ? 4.348 -25.266 9.055 1 89.94 95 LEU A O 1
ATOM 740 N N . SER A 1 96 ? 3.01 -24.531 7.406 1 90.94 96 SER A N 1
ATOM 741 C CA . SER A 1 96 ? 3.711 -25.266 6.355 1 90.94 96 SER A CA 1
ATOM 742 C C . SER A 1 96 ? 4.168 -24.328 5.242 1 90.94 96 SER A C 1
ATOM 744 O O . SER A 1 96 ? 3.537 -23.297 4.988 1 90.94 96 SER A O 1
ATOM 746 N N . VAL A 1 97 ? 5.262 -24.734 4.605 1 92.5 97 VAL A N 1
ATOM 747 C CA . VAL A 1 97 ? 5.73 -24 3.441 1 92.5 97 VAL A CA 1
ATOM 748 C C . VAL A 1 97 ? 4.738 -24.156 2.293 1 92.5 97 VAL A C 1
ATOM 750 O O . VAL A 1 97 ? 4.785 -23.406 1.313 1 92.5 97 VAL A O 1
ATOM 753 N N . ARG A 1 98 ? 3.754 -25.094 2.498 1 93.38 98 ARG A N 1
ATOM 754 C CA . ARG A 1 98 ? 2.75 -25.359 1.474 1 93.38 98 ARG A CA 1
ATOM 755 C C . ARG A 1 98 ? 1.423 -24.688 1.822 1 93.38 98 ARG A C 1
ATOM 757 O O . ARG A 1 98 ? 0.4 -24.953 1.19 1 93.38 98 ARG A O 1
ATOM 764 N N . ASP A 1 99 ? 1.439 -23.812 2.854 1 94.19 99 ASP A N 1
ATOM 765 C CA . ASP A 1 99 ? 0.228 -23.094 3.24 1 94.19 99 ASP A CA 1
ATOM 766 C C . ASP A 1 99 ? -0.116 -22 2.223 1 94.19 99 ASP A C 1
ATOM 768 O O . ASP A 1 99 ? 0.74 -21.578 1.44 1 94.19 99 ASP A O 1
ATOM 772 N N . ILE A 1 100 ? -1.395 -21.656 2.191 1 96.69 100 ILE A N 1
ATOM 773 C CA . ILE A 1 100 ? -1.875 -20.516 1.437 1 96.69 100 ILE A CA 1
ATOM 774 C C . ILE A 1 100 ? -2.018 -19.312 2.365 1 96.69 100 ILE A C 1
ATOM 776 O O . ILE A 1 100 ? -2.689 -19.391 3.396 1 96.69 100 ILE A O 1
ATOM 780 N N . PHE A 1 101 ? -1.394 -18.297 2.041 1 96.62 101 PHE A N 1
ATOM 781 C CA . PHE A 1 101 ? -1.393 -17.094 2.875 1 96.62 101 PHE A CA 1
ATOM 782 C C . PHE A 1 101 ? -2.361 -16.062 2.328 1 96.62 101 PHE A C 1
ATOM 784 O O . PHE A 1 101 ? -2.625 -16.016 1.125 1 96.62 101 PHE A O 1
ATOM 791 N N . CYS A 1 102 ? -2.859 -15.203 3.215 1 96.19 102 CYS A N 1
ATOM 792 C CA . CYS A 1 102 ? -4.004 -14.367 2.873 1 96.19 102 CYS A CA 1
ATOM 793 C C . CYS A 1 102 ? -3.691 -12.891 3.092 1 96.19 102 CYS A C 1
ATOM 795 O O . CYS A 1 102 ? -3.266 -12.5 4.18 1 96.19 102 CYS A O 1
ATOM 797 N N . ASN A 1 103 ? -3.875 -12.086 2.043 1 94.81 103 ASN A N 1
ATOM 798 C CA . ASN A 1 103 ? -3.783 -10.633 2.135 1 94.81 103 ASN A CA 1
ATOM 799 C C . ASN A 1 103 ? -5.164 -9.984 2.166 1 94.81 103 ASN A C 1
ATOM 801 O O . ASN A 1 103 ? -5.328 -8.891 2.699 1 94.81 103 ASN A O 1
ATOM 805 N N . ARG A 1 104 ? -6.066 -10.609 1.53 1 94.06 104 ARG A N 1
ATOM 806 C CA . ARG A 1 104 ? -7.453 -10.164 1.459 1 94.06 104 ARG A CA 1
ATOM 807 C C . ARG A 1 104 ? -8.414 -11.328 1.706 1 94.06 104 ARG A C 1
ATOM 809 O O . ARG A 1 104 ? -8.312 -12.367 1.063 1 94.06 104 ARG A O 1
ATOM 816 N N . GLU A 1 105 ? -9.305 -11.125 2.535 1 93.38 105 GLU A N 1
ATOM 817 C CA . GLU A 1 105 ? -10.234 -12.18 2.926 1 93.38 105 GLU A CA 1
ATOM 818 C C . GLU A 1 105 ? -10.969 -12.75 1.713 1 93.38 105 GLU A C 1
ATOM 820 O O . GLU A 1 105 ? -11.344 -12.008 0.804 1 93.38 105 GLU A O 1
ATOM 825 N N . LEU A 1 106 ? -11.094 -14.102 1.709 1 95 106 LEU A N 1
ATOM 826 C CA . LEU A 1 106 ? -11.703 -14.812 0.592 1 95 106 LEU A CA 1
ATOM 827 C C . LEU A 1 106 ? -12.422 -16.062 1.076 1 95 106 LEU A C 1
ATOM 829 O O . LEU A 1 106 ? -11.836 -16.891 1.777 1 95 106 LEU A O 1
ATOM 833 N N . ASN A 1 107 ? -13.672 -16.125 0.738 1 94.44 107 ASN A N 1
ATOM 834 C CA . ASN A 1 107 ? -14.469 -17.312 0.994 1 94.44 107 ASN A CA 1
ATOM 835 C C . ASN A 1 107 ? -14.609 -18.172 -0.258 1 94.44 107 ASN A C 1
ATOM 837 O O . ASN A 1 107 ? -15.289 -17.781 -1.214 1 94.44 107 ASN A O 1
ATOM 841 N N . LEU A 1 108 ? -14.102 -19.359 -0.226 1 96.25 108 LEU A N 1
ATOM 842 C CA . LEU A 1 108 ? -14.078 -20.203 -1.41 1 96.25 108 LEU A CA 1
ATOM 843 C C . LEU A 1 108 ? -15.484 -20.656 -1.783 1 96.25 108 LEU A C 1
ATOM 845 O O . LEU A 1 108 ? -15.742 -21.031 -2.93 1 96.25 108 LEU A O 1
ATOM 849 N N . SER A 1 109 ? -16.391 -20.625 -0.827 1 94.62 109 SER A N 1
ATOM 850 C CA . SER A 1 109 ? -17.75 -21.047 -1.117 1 94.62 109 SER A CA 1
ATOM 851 C C . SER A 1 109 ? -18.438 -20.094 -2.084 1 94.62 109 SER A C 1
ATOM 853 O O . SER A 1 109 ? -19.438 -20.438 -2.715 1 94.62 109 SER A O 1
ATOM 855 N N . GLN A 1 110 ? -17.859 -18.891 -2.197 1 92.56 110 GLN A N 1
ATOM 856 C CA . GLN A 1 110 ? -18.438 -17.875 -3.064 1 92.56 110 GLN A CA 1
ATOM 857 C C . GLN A 1 110 ? -17.828 -17.906 -4.461 1 92.56 110 GLN A C 1
ATOM 859 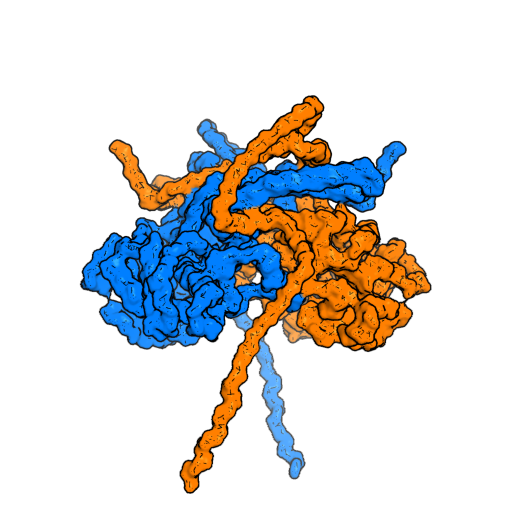O O . GLN A 1 110 ? -18.281 -17.219 -5.371 1 92.56 110 GLN A O 1
ATOM 864 N N . ILE A 1 111 ? -16.859 -18.703 -4.648 1 96.88 111 ILE A N 1
ATOM 865 C CA . ILE A 1 111 ? -16.172 -18.828 -5.926 1 96.88 111 ILE A CA 1
ATOM 866 C C . ILE A 1 111 ? -16.906 -19.812 -6.82 1 96.88 111 ILE A C 1
ATOM 868 O O . ILE A 1 111 ? -17.109 -20.969 -6.434 1 96.88 111 ILE A O 1
ATOM 872 N N . LYS A 1 112 ? -17.219 -19.359 -8 1 96.94 112 LYS A N 1
ATOM 873 C CA . LYS A 1 112 ? -17.938 -20.203 -8.938 1 96.94 112 LYS A CA 1
ATOM 874 C C . LYS A 1 112 ? -16.984 -20.891 -9.914 1 96.94 112 LYS A C 1
ATOM 876 O O . LYS A 1 112 ? -17.281 -21.969 -10.414 1 96.94 112 LYS A O 1
ATOM 881 N N . ALA A 1 113 ? -15.938 -20.203 -10.156 1 98.38 113 ALA A N 1
ATOM 882 C CA . ALA A 1 113 ? -14.969 -20.734 -11.109 1 98.38 113 ALA A CA 1
ATOM 883 C C . ALA A 1 113 ? -13.539 -20.453 -10.656 1 98.38 113 ALA A C 1
ATOM 885 O O . ALA A 1 113 ? -13.25 -19.375 -10.125 1 98.38 113 ALA A O 1
ATOM 886 N N . ILE A 1 114 ? -12.688 -21.406 -10.875 1 98.69 114 ILE A N 1
ATOM 887 C CA . ILE A 1 114 ? -11.258 -21.25 -10.633 1 98.69 114 ILE A CA 1
ATOM 888 C C . ILE A 1 114 ? -10.492 -21.391 -11.945 1 98.69 114 ILE A C 1
ATOM 890 O O . ILE A 1 114 ? -10.648 -22.375 -12.664 1 98.69 114 ILE A O 1
ATOM 894 N N . GLY A 1 115 ? -9.75 -20.391 -12.289 1 98.56 115 GLY A N 1
ATOM 895 C CA . GLY A 1 115 ? -8.906 -20.406 -13.469 1 98.56 115 GLY A CA 1
ATOM 896 C C . GLY A 1 115 ? -7.434 -20.594 -13.148 1 98.56 115 GLY A C 1
ATOM 897 O O . GLY A 1 115 ? -6.945 -20.094 -12.141 1 98.56 115 GLY A O 1
ATOM 898 N N . PHE A 1 116 ? -6.766 -21.266 -14.055 1 98.75 116 PHE A N 1
ATOM 899 C CA . PHE A 1 116 ? -5.344 -21.547 -13.852 1 98.75 116 PHE A CA 1
ATOM 900 C C . PHE A 1 116 ? -4.531 -21.094 -15.062 1 98.75 116 PHE A C 1
ATOM 902 O O . PHE A 1 116 ? -4.914 -21.359 -16.203 1 98.75 116 PHE A O 1
ATOM 909 N N . ASP A 1 117 ? -3.412 -20.422 -14.742 1 98.19 117 ASP A N 1
ATOM 910 C CA . ASP A 1 117 ? -2.334 -20.344 -15.727 1 98.19 117 ASP A CA 1
ATOM 911 C C . ASP A 1 117 ? -1.595 -21.672 -15.828 1 98.19 117 ASP A C 1
ATOM 913 O O . ASP A 1 117 ? -1.757 -22.547 -14.977 1 98.19 117 ASP A O 1
ATOM 917 N N . MET A 1 118 ? -0.955 -21.828 -16.953 1 98.12 118 MET A N 1
ATOM 918 C CA . MET A 1 118 ? -0.208 -23.078 -17.109 1 98.12 118 MET A CA 1
ATOM 919 C C . MET A 1 118 ? 1.245 -22.891 -16.688 1 98.12 118 MET A C 1
ATOM 921 O O . MET A 1 118 ? 1.695 -23.516 -15.719 1 98.12 118 MET A O 1
ATOM 925 N N . ASP A 1 119 ? 1.935 -21.906 -17.297 1 96.19 119 ASP A N 1
ATOM 926 C CA . ASP A 1 119 ? 3.373 -21.734 -17.125 1 96.19 119 ASP A CA 1
ATOM 927 C C . ASP A 1 119 ? 3.693 -21.188 -15.727 1 96.19 119 ASP A C 1
ATOM 929 O O . ASP A 1 119 ? 3.207 -20.125 -15.344 1 96.19 119 ASP A O 1
ATOM 933 N N . TYR A 1 120 ? 4.562 -21.969 -15.016 1 96.44 120 TYR A N 1
ATOM 934 C CA . TYR A 1 120 ? 5.012 -21.656 -13.664 1 96.44 120 TYR A CA 1
ATOM 935 C C . TYR A 1 120 ? 3.834 -21.609 -12.695 1 96.44 120 TYR A C 1
ATOM 937 O O . TYR A 1 120 ? 3.895 -20.922 -11.672 1 96.44 120 TYR A O 1
ATOM 945 N N . THR A 1 121 ? 2.758 -22.203 -13.062 1 97.75 121 THR A N 1
ATOM 946 C CA . THR A 1 121 ? 1.587 -22.375 -12.211 1 97.75 121 THR A CA 1
ATOM 947 C C . THR A 1 121 ? 1.201 -23.844 -12.109 1 97.75 121 THR A C 1
ATOM 949 O O . THR A 1 121 ? 1.611 -24.547 -11.18 1 97.75 121 THR A O 1
ATOM 952 N N . LEU A 1 122 ? 0.523 -24.391 -13.141 1 98.25 122 LEU A N 1
ATOM 953 C CA . LEU A 1 122 ? 0.297 -25.844 -13.156 1 98.25 122 LEU A CA 1
ATOM 954 C C . LEU A 1 122 ? 1.563 -26.578 -13.555 1 98.25 122 LEU A C 1
ATOM 956 O O . LEU A 1 122 ? 1.882 -27.625 -12.984 1 98.25 122 LEU A O 1
ATOM 960 N N . ALA A 1 123 ? 2.211 -26.016 -14.586 1 97.5 123 ALA A N 1
ATOM 961 C CA . ALA A 1 123 ? 3.494 -26.562 -15.016 1 97.5 123 ALA A CA 1
ATOM 962 C C . ALA A 1 123 ? 4.656 -25.828 -14.359 1 97.5 123 ALA A C 1
ATOM 964 O O . ALA A 1 123 ? 4.793 -24.609 -14.508 1 97.5 123 ALA A O 1
ATOM 965 N N . GLN A 1 124 ? 5.41 -26.547 -13.625 1 96.81 124 GLN A N 1
ATOM 966 C CA . GLN A 1 124 ? 6.68 -26.047 -13.125 1 96.81 124 GLN A CA 1
ATOM 967 C C . GLN A 1 124 ? 7.852 -26.594 -13.922 1 96.81 124 GLN A C 1
ATOM 969 O O . GLN A 1 124 ? 7.738 -27.656 -14.547 1 96.81 124 GLN A O 1
ATOM 974 N N . TYR A 1 125 ? 8.906 -25.891 -13.914 1 96.81 125 TYR A N 1
ATOM 975 C CA . TYR A 1 125 ? 10 -26.266 -14.805 1 96.81 125 TYR A CA 1
ATOM 976 C C . TYR A 1 125 ? 11.281 -26.531 -14.016 1 96.81 125 TYR A C 1
ATOM 978 O O . TYR A 1 125 ? 11.578 -25.812 -13.055 1 96.81 125 TYR A O 1
ATOM 986 N N . LYS A 1 126 ? 12.016 -27.5 -14.453 1 96.75 126 LYS A N 1
ATOM 987 C CA . LYS A 1 126 ? 13.305 -27.828 -13.844 1 96.75 126 LYS A CA 1
ATOM 988 C C . LYS A 1 126 ? 14.383 -26.828 -14.273 1 96.75 126 LYS A C 1
ATOM 990 O O . LYS A 1 126 ? 14.578 -26.594 -15.469 1 96.75 126 LYS A O 1
ATOM 995 N N . GLN A 1 127 ? 15.008 -26.266 -13.336 1 94.12 127 GLN A N 1
ATOM 996 C CA . GLN A 1 127 ? 16.094 -25.328 -13.602 1 94.12 127 GLN A CA 1
ATOM 997 C C . GLN A 1 127 ? 17.453 -25.953 -13.312 1 94.12 127 GLN A C 1
ATOM 999 O O . GLN A 1 127 ? 17.578 -26.781 -12.406 1 94.12 127 GLN A O 1
ATOM 1004 N N . PRO A 1 128 ? 18.469 -25.641 -14.031 1 95.69 128 PRO A N 1
ATOM 1005 C CA . PRO A 1 128 ? 18.484 -24.625 -15.094 1 95.69 128 PRO A CA 1
ATOM 1006 C C . PRO A 1 128 ? 18.109 -25.203 -16.453 1 95.69 128 PRO A C 1
ATOM 1008 O O . PRO A 1 128 ? 18.109 -24.469 -17.453 1 95.69 128 PRO A O 1
ATOM 1011 N N . ALA A 1 129 ? 17.766 -26.453 -16.5 1 96.31 129 ALA A N 1
ATOM 1012 C CA . ALA A 1 129 ? 17.609 -27.188 -17.75 1 96.31 129 ALA A CA 1
ATOM 1013 C C . ALA A 1 129 ? 16.656 -26.453 -18.688 1 96.31 129 ALA A C 1
ATOM 1015 O O . ALA A 1 129 ? 16.984 -26.234 -19.875 1 96.31 129 ALA A O 1
ATOM 1016 N N . PHE A 1 130 ? 15.539 -26.078 -18.25 1 96.31 130 PHE A N 1
ATOM 1017 C CA . PHE A 1 130 ? 14.523 -25.469 -19.094 1 96.31 130 PHE A CA 1
ATOM 1018 C C . PHE A 1 130 ? 14.992 -24.109 -19.609 1 96.31 130 PHE A C 1
ATOM 1020 O O . PHE A 1 130 ? 14.938 -23.844 -20.812 1 96.31 130 PHE A O 1
ATOM 1027 N N . ASP A 1 131 ? 15.492 -23.266 -18.703 1 95.81 131 ASP A N 1
ATOM 1028 C CA . ASP A 1 131 ? 15.93 -21.922 -19.078 1 95.81 131 ASP A CA 1
ATOM 1029 C C . ASP A 1 131 ? 17.094 -21.984 -20.047 1 95.81 131 ASP A C 1
ATOM 1031 O O . ASP A 1 131 ? 17.25 -21.109 -20.906 1 95.81 131 ASP A O 1
ATOM 1035 N N . GLN A 1 132 ? 17.875 -23 -19.875 1 96.56 132 GLN A N 1
ATOM 1036 C CA . GLN A 1 132 ? 19.047 -23.172 -20.719 1 96.56 132 GLN A CA 1
ATOM 1037 C C . GLN A 1 132 ? 18.656 -23.281 -22.188 1 96.56 132 GLN A C 1
ATOM 1039 O O . GLN A 1 132 ? 19.391 -22.828 -23.078 1 96.56 132 GLN A O 1
ATOM 1044 N N . LEU A 1 133 ? 17.547 -23.891 -22.469 1 96.12 133 LEU A N 1
ATOM 1045 C CA . LEU A 1 133 ? 17.062 -24.016 -23.844 1 96.12 133 LEU A CA 1
ATOM 1046 C C . LEU A 1 133 ? 16.859 -22.625 -24.453 1 96.12 133 LEU A C 1
ATOM 1048 O O . LEU A 1 133 ? 17.344 -22.359 -25.562 1 96.12 133 LEU A O 1
ATOM 1052 N N . ALA A 1 134 ? 16.125 -21.781 -23.734 1 95.56 134 ALA A N 1
ATOM 1053 C CA . ALA A 1 134 ? 15.859 -20.422 -24.219 1 95.56 134 ALA A CA 1
ATOM 1054 C C . ALA A 1 134 ? 17.141 -19.609 -24.297 1 95.56 134 ALA A C 1
ATOM 1056 O O . ALA A 1 134 ? 17.344 -18.844 -25.25 1 95.56 134 ALA A O 1
ATOM 1057 N N . PHE A 1 135 ? 18 -19.766 -23.266 1 97.88 135 PHE A N 1
ATOM 1058 C CA . PHE A 1 135 ? 19.266 -19.031 -23.203 1 97.88 135 PHE A CA 1
ATOM 1059 C C . PHE A 1 135 ? 20.141 -19.375 -24.406 1 97.88 135 PHE A C 1
ATOM 1061 O O . PHE A 1 135 ? 20.609 -18.469 -25.109 1 97.88 135 PHE A O 1
ATOM 1068 N N . ASP A 1 136 ? 20.328 -20.609 -24.703 1 97.5 136 ASP A N 1
ATOM 1069 C CA . ASP A 1 136 ? 21.156 -21.062 -25.812 1 97.5 136 ASP A CA 1
ATOM 1070 C C . ASP A 1 136 ? 20.516 -20.688 -27.156 1 97.5 136 ASP A C 1
ATOM 1072 O O . ASP A 1 136 ? 21.219 -20.266 -28.078 1 97.5 136 ASP A O 1
ATOM 1076 N N . GLY A 1 137 ? 19.219 -20.938 -27.219 1 97.44 137 GLY A N 1
ATOM 1077 C CA . GLY A 1 137 ? 18.531 -20.547 -28.438 1 97.44 137 GLY A CA 1
ATOM 1078 C C . GLY A 1 137 ? 18.656 -19.078 -28.75 1 97.44 137 GLY A C 1
ATOM 1079 O O . GLY A 1 137 ? 18.859 -18.688 -29.906 1 97.44 137 GLY A O 1
ATOM 1080 N N . ALA A 1 138 ? 18.5 -18.25 -27.766 1 98.12 138 ALA A N 1
ATOM 1081 C CA . ALA A 1 138 ? 18.578 -16.797 -27.953 1 98.12 138 ALA A CA 1
ATOM 1082 C C . ALA A 1 138 ? 19.984 -16.359 -28.359 1 98.12 138 ALA A C 1
ATOM 1084 O O . ALA A 1 138 ? 20.156 -15.492 -29.203 1 98.12 138 ALA A O 1
ATOM 1085 N N . LYS A 1 139 ? 21.016 -16.969 -27.75 1 98.5 139 LYS A N 1
ATOM 1086 C CA . LYS A 1 139 ? 22.406 -16.688 -28.125 1 98.5 139 LYS A CA 1
ATOM 1087 C C . LYS A 1 139 ? 22.625 -16.922 -29.609 1 98.5 139 LYS A C 1
ATOM 1089 O O . LYS A 1 139 ? 23.219 -16.078 -30.297 1 98.5 139 LYS A O 1
ATOM 1094 N N . GLU A 1 140 ? 22.188 -18.047 -30.062 1 98 140 GLU A N 1
ATOM 1095 C CA . GLU A 1 140 ? 22.344 -18.422 -31.469 1 98 140 GLU A CA 1
ATOM 1096 C C . GLU A 1 140 ? 21.672 -17.406 -32.375 1 98 140 GLU A C 1
ATOM 1098 O O . GLU A 1 140 ? 22.25 -17 -33.406 1 98 140 GLU A O 1
ATOM 1103 N N . LYS A 1 141 ? 20.547 -17 -32.031 1 98 141 LYS A N 1
ATOM 1104 C CA . LYS A 1 141 ? 19.797 -16.047 -32.844 1 98 141 LYS A CA 1
ATOM 1105 C C . LYS A 1 141 ? 20.453 -14.672 -32.844 1 98 141 LYS A C 1
ATOM 1107 O O . LYS A 1 141 ? 20.438 -13.953 -33.844 1 98 141 LYS A O 1
ATOM 1112 N N . LEU A 1 142 ? 20.906 -14.25 -31.672 1 98.5 142 LEU A N 1
ATOM 1113 C CA . LEU A 1 142 ? 21.594 -12.969 -31.562 1 98.5 142 LEU A CA 1
ATOM 1114 C C . LEU A 1 142 ? 22.812 -12.922 -32.5 1 98.5 142 LEU A C 1
ATOM 1116 O O . LEU A 1 142 ? 23.016 -11.945 -33.219 1 98.5 142 LEU A O 1
ATOM 1120 N N . VAL A 1 143 ? 23.578 -14 -32.594 1 98.19 143 VAL A N 1
ATOM 1121 C CA . VAL A 1 143 ? 24.828 -14.016 -33.344 1 98.19 143 VAL A CA 1
ATOM 1122 C C . VAL A 1 143 ? 24.516 -14.25 -34.844 1 98.19 143 VAL A C 1
ATOM 1124 O O . VAL A 1 143 ? 24.938 -13.469 -35.688 1 98.19 143 VAL A O 1
ATOM 1127 N N . HIS A 1 144 ? 23.719 -15.203 -35.125 1 97.5 144 HIS A N 1
ATOM 1128 C CA . HIS A 1 144 ? 23.594 -15.672 -36.5 1 97.5 144 HIS A CA 1
ATOM 1129 C C . HIS A 1 144 ? 22.5 -14.906 -37.219 1 97.5 144 HIS A C 1
ATOM 1131 O O . HIS A 1 144 ? 22.562 -14.766 -38.469 1 97.5 144 HIS A O 1
ATOM 1137 N N . LYS A 1 145 ? 21.547 -14.422 -36.562 1 96.19 145 LYS A N 1
ATOM 1138 C CA . LYS A 1 145 ? 20.484 -13.703 -37.25 1 96.19 145 LYS A CA 1
ATOM 1139 C C . LYS A 1 145 ? 20.656 -12.195 -37.094 1 96.19 145 LYS A C 1
ATOM 1141 O O . LYS A 1 145 ? 20.234 -11.438 -38 1 96.19 145 LYS A O 1
ATOM 1146 N N . LEU A 1 146 ? 21.125 -11.703 -35.969 1 97.56 146 LEU A N 1
ATOM 1147 C CA . LEU A 1 146 ? 21.109 -10.266 -35.719 1 97.56 146 LEU A CA 1
ATOM 1148 C C . LEU A 1 146 ? 22.516 -9.688 -35.75 1 97.56 146 LEU A C 1
ATOM 1150 O O . LEU A 1 146 ? 22.703 -8.469 -35.688 1 97.56 146 LEU A O 1
ATOM 1154 N N . GLY A 1 147 ? 23.562 -10.523 -35.812 1 97.12 147 GLY A N 1
ATOM 1155 C CA . GLY A 1 147 ? 24.906 -10.047 -36.094 1 97.12 147 GLY A CA 1
ATOM 1156 C C . GLY A 1 147 ? 25.719 -9.719 -34.875 1 97.12 147 GLY A C 1
ATOM 1157 O O . GLY A 1 147 ? 26.75 -9.055 -34.969 1 97.12 147 GLY A O 1
ATOM 1158 N N . TYR A 1 148 ? 25.297 -10.109 -33.719 1 98.38 148 TYR A N 1
ATOM 1159 C CA . TYR A 1 148 ? 26.078 -9.867 -32.531 1 98.38 148 TYR A CA 1
ATOM 1160 C C . TYR A 1 148 ? 27.406 -10.609 -32.562 1 98.38 148 TYR A C 1
ATOM 1162 O O . TYR A 1 148 ? 27.562 -11.57 -33.312 1 98.38 148 TYR A O 1
ATOM 1170 N N . PRO A 1 149 ? 28.359 -10.164 -31.797 1 97.5 149 PRO A N 1
ATOM 1171 C CA . PRO A 1 149 ? 29.672 -10.797 -31.797 1 97.5 149 PRO A CA 1
ATOM 1172 C C . PRO A 1 149 ? 29.625 -12.281 -31.438 1 97.5 149 PRO A C 1
ATOM 1174 O O . PRO A 1 149 ? 28.844 -12.688 -30.578 1 97.5 149 PRO A O 1
ATOM 1177 N N . GLU A 1 150 ? 30.5 -13.094 -31.906 1 97.25 150 GLU A N 1
ATOM 1178 C CA . GLU A 1 150 ? 30.547 -14.539 -31.703 1 97.25 150 GLU A CA 1
ATOM 1179 C C . GLU A 1 150 ? 30.812 -14.883 -30.234 1 97.25 150 GLU A C 1
ATOM 1181 O O . GLU A 1 150 ? 30.438 -15.961 -29.766 1 97.25 150 GLU A O 1
ATOM 1186 N N . GLN A 1 151 ? 31.391 -13.969 -29.547 1 97 151 GLN A N 1
ATOM 1187 C CA . GLN A 1 151 ? 31.672 -14.156 -28.125 1 97 151 GLN A CA 1
ATOM 1188 C C . GLN A 1 151 ? 30.391 -14.414 -27.344 1 97 151 GLN A C 1
ATOM 1190 O O . GLN A 1 151 ? 30.422 -15.008 -26.266 1 97 151 GLN A O 1
ATOM 1195 N N . VAL A 1 152 ? 29.344 -13.977 -27.844 1 98.38 152 VAL A N 1
ATOM 1196 C CA . VAL A 1 152 ? 28.031 -14.156 -27.219 1 98.38 152 VAL A CA 1
ATOM 1197 C C . VAL A 1 152 ? 27.734 -15.648 -27.062 1 98.38 152 VAL A C 1
ATOM 1199 O O . VAL A 1 152 ? 27.094 -16.062 -26.094 1 98.38 152 VAL A O 1
ATOM 1202 N N . LEU A 1 153 ? 28.172 -16.484 -27.953 1 98.31 153 LEU A N 1
ATOM 1203 C CA . LEU A 1 153 ? 27.922 -17.922 -27.922 1 98.31 153 LEU A CA 1
ATOM 1204 C C . LEU A 1 153 ? 28.594 -18.578 -26.734 1 98.31 153 LEU A C 1
ATOM 1206 O O . LEU A 1 153 ? 28.25 -19.703 -26.344 1 98.31 153 LEU A O 1
ATOM 1210 N N . ASP A 1 154 ? 29.5 -17.906 -26.047 1 97.69 154 ASP A N 1
ATOM 1211 C CA . ASP A 1 154 ? 30.25 -18.438 -24.922 1 97.69 154 ASP A CA 1
ATOM 1212 C C . ASP A 1 154 ? 29.609 -18.047 -23.594 1 97.69 154 ASP A C 1
ATOM 1214 O O . ASP A 1 154 ? 30.062 -18.484 -22.531 1 97.69 154 ASP A O 1
ATOM 1218 N N . PHE A 1 155 ? 28.594 -17.25 -23.703 1 98.12 155 PHE A N 1
ATOM 1219 C CA . PHE A 1 155 ? 27.922 -16.828 -22.469 1 98.12 155 PHE A CA 1
ATOM 1220 C C . PHE A 1 155 ? 27.422 -18.031 -21.688 1 98.12 155 PHE A C 1
ATOM 1222 O O . PHE A 1 155 ? 26.984 -19.016 -22.266 1 98.12 155 PHE A O 1
ATOM 1229 N N . GLN A 1 156 ? 27.5 -17.922 -20.359 1 98.06 156 GLN A N 1
ATOM 1230 C CA . GLN A 1 156 ? 27 -18.969 -19.469 1 98.06 156 GLN A CA 1
ATOM 1231 C C . GLN A 1 156 ? 25.781 -18.484 -18.703 1 98.06 156 GLN A C 1
ATOM 1233 O O . GLN A 1 156 ? 25.719 -17.312 -18.281 1 98.06 156 GLN A O 1
ATOM 1238 N N . TYR A 1 157 ? 24.844 -19.406 -18.531 1 97.38 157 TYR A N 1
ATOM 1239 C CA . TYR A 1 157 ? 23.625 -19.078 -17.812 1 97.38 157 TYR A CA 1
ATOM 1240 C C . TYR A 1 157 ? 23.766 -19.375 -16.312 1 97.38 157 TYR A C 1
ATOM 1242 O O . TYR A 1 157 ? 24.188 -20.469 -15.93 1 97.38 157 TYR A O 1
ATOM 1250 N N . ASP A 1 158 ? 23.469 -18.391 -15.492 1 96.19 158 ASP A N 1
ATOM 1251 C CA . ASP A 1 158 ? 23.406 -18.531 -14.039 1 96.19 158 ASP A CA 1
ATOM 1252 C C . ASP A 1 158 ? 21.984 -18.328 -13.531 1 96.19 158 ASP A C 1
ATOM 1254 O O . ASP A 1 158 ? 21.547 -17.203 -13.305 1 96.19 158 ASP A O 1
ATOM 1258 N N . HIS A 1 159 ? 21.312 -19.469 -13.289 1 92.06 159 HIS A N 1
ATOM 1259 C CA . HIS A 1 159 ? 19.891 -19.406 -12.969 1 92.06 159 HIS A CA 1
ATOM 1260 C C . HIS A 1 159 ? 19.656 -18.938 -11.539 1 92.06 159 HIS A C 1
ATOM 1262 O O . HIS A 1 159 ? 18.531 -18.594 -11.156 1 92.06 159 HIS A O 1
ATOM 1268 N N . GLU A 1 160 ? 20.672 -18.766 -10.727 1 94.12 160 GLU A N 1
ATOM 1269 C CA . GLU A 1 160 ? 20.516 -18.422 -9.32 1 94.12 160 GLU A CA 1
ATOM 1270 C C . GLU A 1 160 ? 20.875 -16.953 -9.078 1 94.12 160 GLU A C 1
ATOM 1272 O O . GLU A 1 160 ? 20.734 -16.453 -7.957 1 94.12 160 GLU A O 1
ATOM 1277 N N . ARG A 1 161 ? 21.266 -16.281 -10.062 1 95.5 161 ARG A N 1
ATOM 1278 C CA . ARG A 1 161 ? 21.781 -14.93 -9.891 1 95.5 161 ARG A CA 1
ATOM 1279 C C . ARG A 1 161 ? 20.656 -13.938 -9.703 1 95.5 161 ARG A C 1
ATOM 1281 O O . ARG A 1 161 ? 20.812 -12.93 -9.016 1 95.5 161 ARG A O 1
ATOM 1288 N N . TRP A 1 162 ? 19.594 -14.188 -10.266 1 96.44 162 TRP A N 1
ATOM 1289 C CA . TRP A 1 162 ? 18.516 -13.203 -10.352 1 96.44 162 TRP A CA 1
ATOM 1290 C C . TRP A 1 162 ? 17.359 -13.562 -9.43 1 96.44 162 TRP A C 1
ATOM 1292 O O . TRP A 1 162 ? 17.234 -14.711 -9 1 96.44 162 TRP A O 1
ATOM 1302 N N . THR A 1 163 ? 16.609 -12.586 -9.102 1 95.5 163 THR A N 1
ATOM 1303 C CA . THR A 1 163 ? 15.414 -12.758 -8.289 1 95.5 163 THR A CA 1
ATOM 1304 C C . THR A 1 163 ? 14.258 -11.93 -8.844 1 95.5 163 THR A C 1
ATOM 1306 O O . THR A 1 163 ? 14.477 -10.891 -9.477 1 95.5 163 THR A O 1
ATOM 1309 N N . ARG A 1 164 ? 13.062 -12.398 -8.742 1 95.06 164 ARG A N 1
ATOM 1310 C CA . ARG A 1 164 ? 11.898 -11.617 -9.141 1 95.06 164 ARG A CA 1
ATOM 1311 C C . ARG A 1 164 ? 11.789 -10.336 -8.312 1 95.06 164 ARG A C 1
ATOM 1313 O O . ARG A 1 164 ? 12.266 -10.281 -7.176 1 95.06 164 ARG A O 1
ATOM 1320 N N . GLY A 1 165 ? 11.195 -9.352 -8.898 1 94.94 165 GLY A N 1
ATOM 1321 C CA . GLY A 1 165 ? 11.008 -8.086 -8.203 1 94.94 165 GLY A CA 1
ATOM 1322 C C . GLY A 1 165 ? 12.023 -7.031 -8.594 1 94.94 165 GLY A C 1
ATOM 1323 O O . GLY A 1 165 ? 11.852 -5.848 -8.289 1 94.94 165 GLY A O 1
ATOM 1324 N N . LEU A 1 166 ? 13.086 -7.465 -9.234 1 97.31 166 LEU A N 1
ATOM 1325 C CA . LEU A 1 166 ? 14.047 -6.5 -9.742 1 97.31 166 LEU A CA 1
ATOM 1326 C C . LEU A 1 166 ? 13.461 -5.703 -10.906 1 97.31 166 LEU A C 1
ATOM 1328 O O . LEU A 1 166 ? 12.438 -6.09 -11.477 1 97.31 166 LEU A O 1
ATOM 1332 N N . ILE A 1 167 ? 14.078 -4.543 -11.195 1 97.12 167 ILE A N 1
ATOM 1333 C CA . ILE A 1 167 ? 13.711 -3.709 -12.328 1 97.12 167 ILE A CA 1
ATOM 1334 C C . ILE A 1 167 ? 14.898 -3.582 -13.281 1 97.12 167 ILE A C 1
ATOM 1336 O O . ILE A 1 167 ? 16.016 -3.279 -12.859 1 97.12 167 ILE A O 1
ATOM 1340 N N . ILE A 1 168 ? 14.648 -3.836 -14.5 1 97.94 168 ILE A N 1
ATOM 1341 C CA . ILE A 1 168 ? 15.672 -3.637 -15.523 1 97.94 168 ILE A CA 1
ATOM 1342 C C . ILE A 1 168 ? 15.539 -2.238 -16.125 1 97.94 168 ILE A C 1
ATOM 1344 O O . ILE A 1 168 ? 14.508 -1.904 -16.703 1 97.94 168 ILE A O 1
ATOM 1348 N N . ASP A 1 169 ? 16.5 -1.442 -15.93 1 97.44 169 ASP A N 1
ATOM 1349 C CA . ASP A 1 169 ? 16.609 -0.148 -16.594 1 97.44 169 ASP A CA 1
ATOM 1350 C C . ASP A 1 169 ? 17.281 -0.292 -17.953 1 97.44 169 ASP A C 1
ATOM 1352 O O . ASP A 1 169 ? 18.516 -0.245 -18.062 1 97.44 169 ASP A O 1
ATOM 1356 N N . THR A 1 170 ? 16.484 -0.347 -18.984 1 97.88 170 THR A N 1
ATOM 1357 C CA . THR A 1 170 ? 17 -0.696 -20.312 1 97.88 170 THR A CA 1
ATOM 1358 C C . THR A 1 170 ? 17.703 0.497 -20.953 1 97.88 170 THR A C 1
ATOM 1360 O O . THR A 1 170 ? 18.453 0.337 -21.906 1 97.88 170 THR A O 1
ATOM 1363 N N . GLU A 1 171 ? 17.469 1.651 -20.5 1 96.19 171 GLU A N 1
ATOM 1364 C CA . GLU A 1 171 ? 18.109 2.85 -21.031 1 96.19 171 GLU A CA 1
ATOM 1365 C C . GLU A 1 171 ? 19.562 2.963 -20.562 1 96.19 171 GLU A C 1
ATOM 1367 O O . GLU A 1 171 ? 20.422 3.393 -21.312 1 96.19 171 GLU A O 1
ATOM 1372 N N . ARG A 1 172 ? 19.75 2.535 -19.328 1 96.38 172 ARG A N 1
ATOM 1373 C CA . ARG A 1 172 ? 21.062 2.783 -18.75 1 96.38 172 ARG A CA 1
ATOM 1374 C C . ARG A 1 172 ? 21.828 1.48 -18.562 1 96.38 172 ARG A C 1
ATOM 1376 O O . ARG A 1 172 ? 23 1.494 -18.156 1 96.38 172 ARG A O 1
ATOM 1383 N N . GLY A 1 173 ? 21.203 0.354 -18.812 1 98.06 173 GLY A N 1
ATOM 1384 C CA . GLY A 1 173 ? 21.875 -0.926 -18.688 1 98.06 173 GLY A CA 1
ATOM 1385 C C . GLY A 1 173 ? 22 -1.39 -17.25 1 98.06 173 GLY A C 1
ATOM 1386 O O . GLY A 1 173 ? 22.938 -2.088 -16.891 1 98.06 173 GLY A O 1
ATOM 1387 N N . ASN A 1 174 ? 21.031 -0.934 -16.359 1 98.19 174 ASN A N 1
ATOM 1388 C CA . ASN A 1 174 ? 21.156 -1.205 -14.938 1 98.19 174 ASN A CA 1
ATOM 1389 C C . ASN A 1 174 ? 20.047 -2.146 -14.453 1 98.19 174 ASN A C 1
ATOM 1391 O O . ASN A 1 174 ? 19.016 -2.293 -15.109 1 98.19 174 ASN A O 1
ATOM 1395 N N . PHE A 1 175 ? 20.312 -2.861 -13.383 1 98.06 175 PHE A N 1
ATOM 1396 C CA . PHE A 1 175 ? 19.359 -3.668 -12.625 1 98.06 175 PHE A CA 1
ATOM 1397 C C . PHE A 1 175 ? 19.141 -3.086 -11.234 1 98.06 175 PHE A C 1
ATOM 1399 O O . PHE A 1 175 ? 20.109 -2.795 -10.523 1 98.06 175 PHE A O 1
ATOM 1406 N N . LEU A 1 176 ? 17.906 -2.902 -10.859 1 97.19 176 LEU A N 1
ATOM 1407 C CA . LEU A 1 176 ? 17.594 -2.145 -9.648 1 97.19 176 LEU A CA 1
ATOM 1408 C C . LEU A 1 176 ? 16.766 -2.98 -8.68 1 97.19 176 LEU A C 1
ATOM 1410 O O . LEU A 1 176 ? 15.867 -3.703 -9.094 1 97.19 176 LEU A O 1
ATOM 1414 N N . LYS A 1 177 ? 17.125 -2.975 -7.465 1 96.38 177 LYS A N 1
ATOM 1415 C CA . LYS A 1 177 ? 16.234 -3.383 -6.371 1 96.38 177 LYS A CA 1
ATOM 1416 C C . LYS A 1 177 ? 15.727 -2.174 -5.602 1 96.38 177 LYS A C 1
ATOM 1418 O O . LYS A 1 177 ? 16.516 -1.406 -5.039 1 96.38 177 LYS A O 1
ATOM 1423 N N . ILE A 1 178 ? 14.414 -2.002 -5.555 1 94.56 178 ILE A N 1
ATOM 1424 C CA . ILE A 1 178 ? 13.844 -0.786 -4.988 1 94.56 178 ILE A CA 1
ATOM 1425 C C . ILE A 1 178 ? 12.883 -1.146 -3.854 1 94.56 178 ILE A C 1
ATOM 1427 O O . ILE A 1 178 ? 12.359 -2.262 -3.809 1 94.56 178 ILE A O 1
ATOM 1431 N N . ASP A 1 179 ? 12.688 -0.279 -2.926 1 92.88 179 ASP A N 1
ATOM 1432 C CA . ASP A 1 179 ? 11.734 -0.497 -1.837 1 92.88 179 ASP A CA 1
ATOM 1433 C C . ASP A 1 179 ? 10.352 0.044 -2.195 1 92.88 179 ASP A C 1
ATOM 1435 O O . ASP A 1 179 ? 10.141 0.529 -3.309 1 92.88 179 ASP A O 1
ATOM 1439 N N . ARG A 1 180 ? 9.398 -0.089 -1.319 1 92.38 180 ARG A N 1
ATOM 1440 C CA . ARG A 1 180 ? 8.008 0.273 -1.593 1 92.38 180 ARG A CA 1
ATOM 1441 C C . ARG A 1 180 ? 7.859 1.78 -1.768 1 92.38 180 ARG A C 1
ATOM 1443 O O . ARG A 1 180 ? 6.844 2.254 -2.279 1 92.38 180 ARG A O 1
ATOM 1450 N N . HIS A 1 181 ? 8.836 2.598 -1.36 1 89.06 181 HIS A N 1
ATOM 1451 C CA . HIS A 1 181 ? 8.805 4.043 -1.543 1 89.06 181 HIS A CA 1
ATOM 1452 C C . HIS A 1 181 ? 9.594 4.461 -2.779 1 89.06 181 HIS A C 1
ATOM 1454 O O . HIS A 1 181 ? 9.93 5.637 -2.945 1 89.06 181 HIS A O 1
ATOM 1460 N N . LYS A 1 182 ? 10.031 3.52 -3.588 1 89.44 182 LYS A N 1
ATOM 1461 C CA . LYS A 1 182 ? 10.703 3.705 -4.871 1 89.44 182 LYS A CA 1
ATOM 1462 C C . LYS A 1 182 ? 12.125 4.219 -4.676 1 89.44 182 LYS A C 1
ATOM 1464 O O . LYS A 1 182 ? 12.625 4.996 -5.488 1 89.44 182 LYS A O 1
ATOM 1469 N N . TYR A 1 183 ? 12.648 3.889 -3.582 1 89.81 183 TYR A N 1
ATOM 1470 C CA . TYR A 1 183 ? 14.062 4.172 -3.354 1 89.81 183 TYR A CA 1
ATOM 1471 C C . TYR A 1 183 ? 14.938 3.025 -3.846 1 89.81 183 TYR A C 1
ATOM 1473 O O . TYR A 1 183 ? 14.742 1.873 -3.455 1 89.81 183 TYR A O 1
ATOM 1481 N N . VAL A 1 184 ? 15.898 3.391 -4.695 1 93 184 VAL A N 1
ATOM 1482 C CA . VAL A 1 184 ? 16.797 2.371 -5.227 1 93 184 VAL A CA 1
ATOM 1483 C C . VAL A 1 184 ? 17.859 2.025 -4.184 1 93 184 VAL A C 1
ATOM 1485 O O . VAL A 1 184 ? 18.766 2.816 -3.926 1 93 184 VAL A O 1
ATOM 1488 N N . ARG A 1 185 ? 17.781 0.858 -3.672 1 91.75 185 ARG A N 1
ATOM 1489 C CA . ARG A 1 185 ? 18.672 0.445 -2.598 1 91.75 185 ARG A CA 1
ATOM 1490 C C . ARG A 1 185 ? 19.906 -0.244 -3.154 1 91.75 185 ARG A C 1
ATOM 1492 O O . ARG A 1 185 ? 21 -0.163 -2.564 1 91.75 185 ARG A O 1
ATOM 1499 N N . LEU A 1 186 ? 19.719 -1.012 -4.156 1 94.62 186 LEU A N 1
ATOM 1500 C CA . LEU A 1 186 ? 20.797 -1.741 -4.816 1 94.62 186 LEU A CA 1
ATOM 1501 C C . LEU A 1 186 ? 20.672 -1.618 -6.332 1 94.62 186 LEU A C 1
ATOM 1503 O O . LEU A 1 186 ? 19.578 -1.607 -6.879 1 94.62 186 LEU A O 1
ATOM 1507 N N . ALA A 1 187 ? 21.859 -1.491 -6.922 1 95.62 187 ALA A N 1
ATOM 1508 C CA . ALA A 1 187 ? 21.875 -1.383 -8.383 1 95.62 187 ALA A CA 1
ATOM 1509 C C . ALA A 1 187 ? 23.141 -2.029 -8.961 1 95.62 187 ALA A C 1
ATOM 1511 O O . ALA A 1 187 ? 24.203 -1.982 -8.352 1 95.62 187 ALA A O 1
ATOM 1512 N N . TYR A 1 188 ? 22.984 -2.598 -10.07 1 97.56 188 TYR A N 1
ATOM 1513 C CA . TYR A 1 188 ? 24.078 -3.172 -10.844 1 97.56 188 TYR A CA 1
ATOM 1514 C C . TYR A 1 188 ? 24.062 -2.645 -12.273 1 97.56 188 TYR A C 1
ATOM 1516 O O . TYR A 1 188 ? 22.984 -2.475 -12.875 1 97.56 188 TYR A O 1
ATOM 1524 N N . HIS A 1 189 ? 25.188 -2.357 -12.812 1 98.19 189 HIS A N 1
ATOM 1525 C CA . HIS A 1 189 ? 25.391 -2.125 -14.234 1 98.19 189 HIS A CA 1
ATOM 1526 C C . HIS A 1 189 ? 25.969 -3.363 -14.914 1 98.19 189 HIS A C 1
ATOM 1528 O O . HIS A 1 189 ? 27.141 -3.699 -14.711 1 98.19 189 HIS A O 1
ATOM 1534 N N . GLY A 1 190 ? 25.156 -3.996 -15.742 1 97.69 190 GLY A N 1
ATOM 1535 C CA . GLY A 1 190 ? 25.578 -5.332 -16.156 1 97.69 190 GLY A CA 1
ATOM 1536 C C . GLY A 1 190 ? 25.828 -6.262 -14.977 1 97.69 190 GLY A C 1
ATOM 1537 O O . GLY A 1 190 ? 24.953 -6.43 -14.117 1 97.69 190 GLY A O 1
ATOM 1538 N N . MET A 1 191 ? 27.031 -6.754 -14.93 1 96.69 191 MET A N 1
ATOM 1539 C CA . MET A 1 191 ? 27.391 -7.684 -13.867 1 96.69 191 MET A CA 1
ATOM 1540 C C . MET A 1 191 ? 28.141 -6.969 -12.742 1 96.69 191 MET A C 1
ATOM 1542 O O . MET A 1 191 ? 28.469 -7.578 -11.727 1 96.69 191 MET A O 1
ATOM 1546 N N . GLU A 1 192 ? 28.203 -5.645 -12.836 1 96.19 192 GLU A N 1
ATOM 1547 C CA . GLU A 1 192 ? 29.016 -4.895 -11.883 1 96.19 192 GLU A CA 1
ATOM 1548 C C . GLU A 1 192 ? 28.156 -4.059 -10.945 1 96.19 192 GLU A C 1
ATOM 1550 O O . GLU A 1 192 ? 27.219 -3.381 -11.398 1 96.19 192 GLU A O 1
ATOM 1555 N N . LYS A 1 193 ? 28.531 -4.086 -9.727 1 95.69 193 LYS A N 1
ATOM 1556 C CA . LYS A 1 193 ? 27.781 -3.336 -8.719 1 95.69 193 LYS A CA 1
ATOM 1557 C C . LYS A 1 193 ? 28.031 -1.835 -8.867 1 95.69 193 LYS A C 1
ATOM 1559 O O . LYS A 1 193 ? 29.156 -1.398 -9.102 1 95.69 193 LYS A O 1
ATOM 1564 N N . ILE A 1 194 ? 26.969 -1.071 -8.781 1 95.19 194 ILE A N 1
ATOM 1565 C CA . ILE A 1 194 ? 27.062 0.385 -8.773 1 95.19 194 ILE A CA 1
ATOM 1566 C C . ILE A 1 194 ? 27.234 0.887 -7.344 1 95.19 194 ILE A C 1
ATOM 1568 O O . ILE A 1 194 ? 26.516 0.453 -6.438 1 95.19 194 ILE A O 1
ATOM 1572 N N . ASP A 1 195 ? 28.125 1.775 -7.129 1 91.88 195 ASP A N 1
ATOM 1573 C CA . ASP A 1 195 ? 28.359 2.287 -5.781 1 91.88 195 ASP A CA 1
ATOM 1574 C C . ASP A 1 195 ? 27.219 3.199 -5.328 1 91.88 195 ASP A C 1
ATOM 1576 O O . ASP A 1 195 ? 26.469 3.709 -6.156 1 91.88 195 ASP A O 1
ATOM 1580 N N . SER A 1 196 ? 27.172 3.426 -4.043 1 88.38 196 SER A N 1
ATOM 1581 C CA . SER A 1 196 ? 26.062 4.129 -3.424 1 88.38 196 SER A CA 1
ATOM 1582 C C . SER A 1 196 ? 25.953 5.562 -3.932 1 88.38 196 SER A C 1
ATOM 1584 O O . SER A 1 196 ? 24.859 6.074 -4.156 1 88.38 196 SER A O 1
ATOM 1586 N N . THR A 1 197 ? 27.031 6.191 -4.07 1 88.12 197 THR A N 1
ATOM 1587 C CA . THR A 1 197 ? 27.047 7.582 -4.508 1 88.12 197 THR A CA 1
ATOM 1588 C C . THR A 1 197 ? 26.484 7.711 -5.926 1 88.12 197 THR A C 1
ATOM 1590 O O . THR A 1 197 ? 25.609 8.539 -6.184 1 88.12 197 THR A O 1
ATOM 1593 N N . THR A 1 198 ? 27 6.859 -6.762 1 90.88 198 THR A N 1
ATOM 1594 C CA . THR A 1 198 ? 26.547 6.867 -8.148 1 90.88 198 THR A CA 1
ATOM 1595 C C . THR A 1 198 ? 25.062 6.523 -8.242 1 90.88 198 THR A C 1
ATOM 1597 O O . THR A 1 198 ? 24.328 7.152 -9.008 1 90.88 198 THR A O 1
ATOM 1600 N N . ARG A 1 199 ? 24.672 5.578 -7.559 1 91 199 ARG A N 1
ATOM 1601 C CA . ARG A 1 199 ? 23.281 5.152 -7.535 1 91 199 ARG A CA 1
ATOM 1602 C C . ARG A 1 199 ? 22.359 6.305 -7.141 1 91 199 ARG A C 1
ATOM 1604 O O . ARG A 1 199 ? 21.328 6.531 -7.773 1 91 199 ARG A O 1
ATOM 1611 N N . LYS A 1 200 ? 22.719 7.059 -6.117 1 85.81 200 LYS A N 1
ATOM 1612 C CA . LYS A 1 200 ? 21.922 8.172 -5.613 1 85.81 200 LYS A CA 1
ATOM 1613 C C . LYS A 1 200 ? 21.828 9.289 -6.645 1 85.81 200 LYS A C 1
ATOM 1615 O O . LYS A 1 200 ? 20.766 9.891 -6.828 1 85.81 200 LYS A O 1
ATOM 1620 N N . VAL A 1 201 ? 22.891 9.523 -7.27 1 85.94 201 VAL A N 1
ATOM 1621 C CA . VAL A 1 201 ? 22.922 10.57 -8.281 1 85.94 201 VAL A CA 1
ATOM 1622 C C . VAL A 1 201 ? 22.016 10.18 -9.453 1 85.94 201 VAL A C 1
ATOM 1624 O O . VAL A 1 201 ? 21.297 11.023 -10 1 85.94 201 VAL A O 1
ATOM 1627 N N . LEU A 1 202 ? 22.016 8.93 -9.805 1 88.25 202 LEU A N 1
ATOM 1628 C CA . LEU A 1 202 ? 21.281 8.453 -10.969 1 88.25 202 LEU A CA 1
ATOM 1629 C C . LEU A 1 202 ? 19.781 8.406 -10.688 1 88.25 202 LEU A C 1
ATOM 1631 O O . LEU A 1 202 ? 18.969 8.703 -11.57 1 88.25 202 LEU A O 1
ATOM 1635 N N . TYR A 1 203 ? 19.438 8.062 -9.492 1 88.38 203 TYR A N 1
ATOM 1636 C CA . TYR A 1 203 ? 18.047 7.684 -9.32 1 88.38 203 TYR A CA 1
ATOM 1637 C C . TYR A 1 203 ? 17.391 8.492 -8.203 1 88.38 203 TYR A C 1
ATOM 1639 O O . TYR A 1 203 ? 16.172 8.469 -8.047 1 88.38 203 TYR A O 1
ATOM 1647 N N . SER A 1 204 ? 17.984 9.188 -7.371 1 77.5 204 SER A N 1
ATOM 1648 C CA . SER A 1 204 ? 17.375 9.875 -6.238 1 77.5 204 SER A CA 1
ATOM 1649 C C . SER A 1 204 ? 17.469 11.391 -6.391 1 77.5 204 SER A C 1
ATOM 1651 O O . SER A 1 204 ? 16.625 12.125 -5.855 1 77.5 204 SER A O 1
ATOM 1653 N N . LYS A 1 205 ? 18.438 11.906 -6.934 1 66.12 205 LYS A N 1
ATOM 1654 C CA . LYS A 1 205 ? 18.703 13.344 -6.93 1 66.12 205 LYS A CA 1
ATOM 1655 C C . LYS A 1 205 ? 18.188 14 -8.211 1 66.12 205 LYS A C 1
ATOM 1657 O O . LYS A 1 205 ? 18.891 14.812 -8.82 1 66.12 205 LYS A O 1
ATOM 1662 N N . ASN A 1 206 ? 16.938 13.516 -8.516 1 64.06 206 ASN A N 1
ATOM 1663 C CA . ASN A 1 206 ? 16.406 14.203 -9.688 1 64.06 206 ASN A CA 1
ATOM 1664 C C . ASN A 1 206 ? 15.594 15.43 -9.305 1 64.06 206 ASN A C 1
ATOM 1666 O O . ASN A 1 206 ? 14.789 15.375 -8.375 1 64.06 206 ASN A O 1
ATOM 1670 N N . PHE A 1 207 ? 16.078 16.609 -9.742 1 57 207 PHE A N 1
ATOM 1671 C CA . PHE A 1 207 ? 15.523 17.922 -9.414 1 57 207 PHE A CA 1
ATOM 1672 C C . PHE A 1 207 ? 14.031 17.953 -9.703 1 57 207 PHE A C 1
ATOM 1674 O O . PHE A 1 207 ? 13.258 18.484 -8.898 1 57 207 PHE A O 1
ATOM 1681 N N . ASN A 1 208 ? 13.703 17.391 -10.867 1 60.38 208 ASN A N 1
ATOM 1682 C CA . ASN A 1 208 ? 12.383 17.812 -11.32 1 60.38 208 ASN A CA 1
ATOM 1683 C C . ASN A 1 208 ? 11.43 16.641 -11.461 1 60.38 208 ASN A C 1
ATOM 1685 O O . ASN A 1 208 ? 10.32 16.781 -11.969 1 60.38 208 ASN A O 1
ATOM 1689 N N . LYS A 1 209 ? 11.906 15.484 -11.102 1 65.25 209 LYS A N 1
ATOM 1690 C CA . LYS A 1 209 ? 10.938 14.43 -11.359 1 65.25 209 LYS A CA 1
ATOM 1691 C C . LYS A 1 209 ? 11.297 13.156 -10.594 1 65.25 209 LYS A C 1
ATOM 1693 O O . LYS A 1 209 ? 12.453 12.734 -10.594 1 65.25 209 LYS A O 1
ATOM 1698 N N . VAL A 1 210 ? 10.305 12.812 -9.82 1 69.31 210 VAL A N 1
ATOM 1699 C CA . VAL A 1 210 ? 10.453 11.523 -9.156 1 69.31 210 VAL A CA 1
ATOM 1700 C C . VAL A 1 210 ? 10.203 10.398 -10.164 1 69.31 210 VAL A C 1
ATOM 1702 O O . VAL A 1 210 ? 9.227 10.43 -10.914 1 69.31 210 VAL A O 1
ATOM 1705 N N . GLU A 1 211 ? 11.18 9.539 -10.227 1 71.94 211 GLU A N 1
ATOM 1706 C CA . GLU A 1 211 ? 11.016 8.391 -11.109 1 71.94 211 GLU A CA 1
ATOM 1707 C C . GLU A 1 211 ? 9.828 7.535 -10.688 1 71.94 211 GLU A C 1
ATOM 1709 O O . GLU A 1 211 ? 9.695 7.184 -9.508 1 71.94 211 GLU A O 1
ATOM 1714 N N . SER A 1 212 ? 8.961 7.32 -11.617 1 73.81 212 SER A N 1
ATOM 1715 C CA . SER A 1 212 ? 7.816 6.465 -11.32 1 73.81 212 SER A CA 1
ATOM 1716 C C . SER A 1 212 ? 8.141 4.996 -11.586 1 73.81 212 SER A C 1
ATOM 1718 O O . SER A 1 212 ? 7.445 4.105 -11.094 1 73.81 212 SER A O 1
ATOM 1720 N N . PHE A 1 213 ? 9.133 4.734 -12.367 1 78.75 213 PHE A N 1
ATOM 1721 C CA . PHE A 1 213 ? 9.555 3.404 -12.789 1 78.75 213 PHE A CA 1
ATOM 1722 C C . PHE A 1 213 ? 8.43 2.691 -13.531 1 78.75 213 PHE A C 1
ATOM 1724 O O . PHE A 1 213 ? 8.352 1.461 -13.508 1 78.75 213 PHE A O 1
ATOM 1731 N N . SER A 1 214 ? 7.496 3.451 -14.031 1 73.12 214 SER A N 1
ATOM 1732 C CA . SER A 1 214 ? 6.398 2.91 -14.828 1 73.12 214 SER A CA 1
ATOM 1733 C C . SER A 1 214 ? 6.625 3.152 -16.312 1 73.12 214 SER A C 1
ATOM 1735 O O . SER A 1 214 ? 5.883 2.641 -17.156 1 73.12 214 SER A O 1
ATOM 1737 N N . GLU A 1 215 ? 7.734 3.838 -16.562 1 76.69 215 GLU A N 1
ATOM 1738 C CA . GLU A 1 215 ? 8.062 4.113 -17.953 1 76.69 215 GLU A CA 1
ATOM 1739 C C . GLU A 1 215 ? 8.406 2.828 -18.703 1 76.69 215 GLU A C 1
ATOM 1741 O O . GLU A 1 215 ? 8.781 1.826 -18.094 1 76.69 215 GLU A O 1
ATOM 1746 N N . LYS A 1 216 ? 8.391 2.963 -19.969 1 83.75 216 LYS A N 1
ATOM 1747 C CA . LYS A 1 216 ? 8.648 1.807 -20.828 1 83.75 216 LYS A CA 1
ATOM 1748 C C . LYS A 1 216 ? 10.094 1.333 -20.703 1 83.75 216 LYS A C 1
ATOM 1750 O O . LYS A 1 216 ? 10.383 0.151 -20.906 1 83.75 216 LYS A O 1
ATOM 1755 N N . SER A 1 217 ? 10.891 2.225 -20.344 1 92.31 217 SER A N 1
ATOM 1756 C CA . SER A 1 217 ? 12.312 1.884 -20.25 1 92.31 217 SER A CA 1
ATOM 1757 C C . SER A 1 217 ? 12.609 1.063 -19 1 92.31 217 SER A C 1
ATOM 1759 O O . SER A 1 217 ? 13.695 0.506 -18.859 1 92.31 217 SER A O 1
ATOM 1761 N N . TYR A 1 218 ? 11.727 1.002 -18.094 1 94.62 218 TYR A N 1
ATOM 1762 C CA . TYR A 1 218 ? 11.859 0.153 -16.922 1 94.62 218 TYR A CA 1
ATOM 1763 C C . TYR A 1 218 ? 11.023 -1.115 -17.062 1 94.62 218 TYR A C 1
ATOM 1765 O O . TYR A 1 218 ? 9.812 -1.048 -17.266 1 94.62 218 TYR A O 1
ATOM 1773 N N . VAL A 1 219 ? 11.68 -2.234 -17 1 95.75 219 VAL A N 1
ATOM 1774 C CA . VAL A 1 219 ? 11.008 -3.525 -17.125 1 95.75 219 VAL A CA 1
ATOM 1775 C C . VAL A 1 219 ? 10.992 -4.234 -15.766 1 95.75 219 VAL A C 1
ATOM 1777 O O . VAL A 1 219 ? 12.047 -4.562 -15.219 1 95.75 219 VAL A O 1
ATOM 1780 N N . ASN A 1 220 ? 9.812 -4.449 -15.273 1 94.62 220 ASN A N 1
ATOM 1781 C CA . ASN A 1 220 ? 9.672 -5.191 -14.023 1 94.62 220 ASN A CA 1
ATOM 1782 C C . ASN A 1 220 ? 9.852 -6.691 -14.242 1 94.62 220 ASN A C 1
ATOM 1784 O O . ASN A 1 220 ? 9.289 -7.262 -15.172 1 94.62 220 ASN A O 1
ATOM 1788 N N . MET A 1 221 ? 10.625 -7.293 -13.406 1 95.12 221 MET A N 1
ATOM 1789 C CA . MET A 1 221 ? 10.781 -8.742 -13.469 1 95.12 221 MET A CA 1
ATOM 1790 C C . MET A 1 221 ? 9.703 -9.445 -12.648 1 95.12 221 MET A C 1
ATOM 1792 O O . MET A 1 221 ? 9.969 -9.906 -11.539 1 95.12 221 MET A O 1
ATOM 1796 N N . ASP A 1 222 ? 8.578 -9.672 -13.266 1 90.88 222 ASP A N 1
ATOM 1797 C CA . ASP A 1 222 ? 7.371 -10.141 -12.594 1 90.88 222 ASP A CA 1
ATOM 1798 C C . ASP A 1 222 ? 7.188 -11.641 -12.773 1 90.88 222 ASP A C 1
ATOM 1800 O O . ASP A 1 222 ? 6.297 -12.242 -12.164 1 90.88 222 ASP A O 1
ATOM 1804 N N . THR A 1 223 ? 7.914 -12.234 -13.602 1 90.94 223 THR A N 1
ATOM 1805 C CA . THR A 1 223 ? 7.828 -13.664 -13.867 1 90.94 223 THR A CA 1
ATOM 1806 C C . THR A 1 223 ? 9.219 -14.289 -13.906 1 90.94 223 THR A C 1
ATOM 1808 O O . THR A 1 223 ? 10.219 -13.594 -14.109 1 90.94 223 THR A O 1
ATOM 1811 N N . LEU A 1 224 ? 9.258 -15.547 -13.805 1 92.56 224 LEU A N 1
ATOM 1812 C CA . LEU A 1 224 ? 10.523 -16.281 -13.781 1 92.56 224 LEU A CA 1
ATOM 1813 C C . LEU A 1 224 ? 11.117 -16.375 -15.18 1 92.56 224 LEU A C 1
ATOM 1815 O O . LEU A 1 224 ? 12.32 -16.609 -15.328 1 92.56 224 LEU A O 1
ATOM 1819 N N . PHE A 1 225 ? 10.328 -16.109 -16.203 1 90.62 225 PHE A N 1
ATOM 1820 C CA . PHE A 1 225 ? 10.797 -16.172 -17.578 1 90.62 225 PHE A CA 1
ATOM 1821 C C . PHE A 1 225 ? 11.781 -15.047 -17.875 1 90.62 225 PHE A C 1
ATOM 1823 O O . PHE A 1 225 ? 12.562 -15.125 -18.812 1 90.62 225 PHE A O 1
ATOM 1830 N N . GLN A 1 226 ? 11.797 -14.102 -17.047 1 94.56 226 GLN A N 1
ATOM 1831 C CA . GLN A 1 226 ? 12.578 -12.906 -17.344 1 94.56 226 GLN A CA 1
ATOM 1832 C C . GLN A 1 226 ? 14.023 -13.055 -16.859 1 94.56 226 GLN A C 1
ATOM 1834 O O . GLN A 1 226 ? 14.859 -12.195 -17.125 1 94.56 226 GLN A O 1
ATOM 1839 N N . PHE A 1 227 ? 14.359 -14.18 -16.25 1 96.81 227 PHE A N 1
ATOM 1840 C CA . PHE A 1 227 ? 15.719 -14.422 -15.789 1 96.81 227 PHE A CA 1
ATOM 1841 C C . PHE A 1 227 ? 16.672 -14.578 -16.969 1 96.81 227 PHE A C 1
ATOM 1843 O O . PHE A 1 227 ? 17.812 -14.117 -16.906 1 96.81 227 PHE A O 1
ATOM 1850 N N . VAL A 1 228 ? 16.172 -15.164 -18.016 1 97.38 228 VAL A N 1
ATOM 1851 C CA . VAL A 1 228 ? 17 -15.336 -19.203 1 97.38 228 VAL A CA 1
ATOM 1852 C C . VAL A 1 228 ? 17.297 -13.977 -19.828 1 97.38 228 VAL A C 1
ATOM 1854 O O . VAL A 1 228 ? 18.438 -13.695 -20.188 1 97.38 228 VAL A O 1
ATOM 1857 N N . ASP A 1 229 ? 16.266 -13.125 -19.875 1 97.56 229 ASP A N 1
ATOM 1858 C CA . ASP A 1 229 ? 16.453 -11.766 -20.375 1 97.56 229 ASP A CA 1
ATOM 1859 C C . ASP A 1 229 ? 17.5 -11.023 -19.547 1 97.56 229 ASP A C 1
ATOM 1861 O O . ASP A 1 229 ? 18.391 -10.367 -20.109 1 97.56 229 ASP A O 1
ATOM 1865 N N . ALA A 1 230 ? 17.328 -11.156 -18.297 1 98.25 230 ALA A N 1
ATOM 1866 C CA . ALA A 1 230 ? 18.203 -10.43 -17.375 1 98.25 230 ALA A CA 1
ATOM 1867 C C . ALA A 1 230 ? 19.656 -10.875 -17.547 1 98.25 230 ALA A C 1
ATOM 1869 O O . ALA A 1 230 ? 20.562 -10.039 -17.609 1 98.25 230 ALA A O 1
ATOM 1870 N N . GLN A 1 231 ? 19.906 -12.164 -17.641 1 98.44 231 GLN A N 1
ATOM 1871 C CA . GLN A 1 231 ? 21.266 -12.695 -17.766 1 98.44 231 GLN A CA 1
ATOM 1872 C C . GLN A 1 231 ? 21.906 -12.25 -19.062 1 98.44 231 GLN A C 1
ATOM 1874 O O . GLN A 1 231 ? 23.047 -11.773 -19.078 1 98.44 231 GLN A O 1
ATOM 1879 N N . LEU A 1 232 ? 21.188 -12.438 -20.172 1 98.62 232 LEU A N 1
ATOM 1880 C CA . LEU A 1 232 ? 21.719 -12.039 -21.469 1 98.62 232 LEU A CA 1
ATOM 1881 C C . LEU A 1 232 ? 22 -10.539 -21.5 1 98.62 232 LEU A C 1
ATOM 1883 O O . LEU A 1 232 ? 23.047 -10.109 -22.016 1 98.62 232 LEU A O 1
ATOM 1887 N N . PHE A 1 233 ? 21.094 -9.758 -21 1 98.75 233 PHE A N 1
ATOM 1888 C CA . PHE A 1 233 ? 21.219 -8.305 -21.016 1 98.75 233 PHE A CA 1
ATOM 1889 C C . PHE A 1 233 ? 22.438 -7.867 -20.203 1 98.75 233 PHE A C 1
ATOM 1891 O O . PHE A 1 233 ? 23.219 -7.031 -20.656 1 98.75 233 PHE A O 1
ATOM 1898 N N . ALA A 1 234 ? 22.578 -8.414 -19 1 98.62 234 ALA A N 1
ATOM 1899 C CA . ALA A 1 234 ? 23.703 -8.055 -18.156 1 98.62 234 ALA A CA 1
ATOM 1900 C C . ALA A 1 234 ? 25.031 -8.375 -18.844 1 98.62 234 ALA A C 1
ATOM 1902 O O . ALA A 1 234 ? 25.953 -7.551 -18.844 1 98.62 234 ALA A O 1
ATOM 1903 N N . LEU A 1 235 ? 25.156 -9.523 -19.438 1 98.5 235 LEU A N 1
ATOM 1904 C CA . LEU A 1 235 ? 26.375 -9.953 -20.109 1 98.5 235 LEU A CA 1
ATOM 1905 C C . LEU A 1 235 ? 26.656 -9.094 -21.328 1 98.5 235 LEU A C 1
ATOM 1907 O O . LEU A 1 235 ? 27.812 -8.758 -21.609 1 98.5 235 LEU A O 1
ATOM 1911 N N . LEU A 1 236 ? 25.641 -8.758 -22.047 1 98.62 236 LEU A N 1
ATOM 1912 C CA . LEU A 1 236 ? 25.812 -7.961 -23.25 1 98.62 236 LEU A CA 1
ATOM 1913 C C . LEU A 1 236 ? 26.188 -6.52 -22.891 1 98.62 236 LEU A C 1
ATOM 1915 O O . LEU A 1 236 ? 26.938 -5.871 -23.625 1 98.62 236 LEU A O 1
ATOM 1919 N N . VAL A 1 237 ? 25.578 -6.004 -21.812 1 98.38 237 VAL A N 1
ATOM 1920 C CA . VAL A 1 237 ? 25.984 -4.688 -21.328 1 98.38 237 VAL A CA 1
ATOM 1921 C C . VAL A 1 237 ? 27.484 -4.68 -21.047 1 98.38 237 VAL A C 1
ATOM 1923 O O . VAL A 1 237 ? 28.203 -3.768 -21.453 1 98.38 237 VAL A O 1
ATOM 1926 N N . ASP A 1 238 ? 27.969 -5.688 -20.375 1 97.94 238 ASP A N 1
ATOM 1927 C CA . ASP A 1 238 ? 29.391 -5.797 -20.062 1 97.94 238 ASP A CA 1
ATOM 1928 C C . ASP A 1 238 ? 30.234 -5.914 -21.328 1 97.94 238 ASP A C 1
ATOM 1930 O O . ASP A 1 238 ? 31.297 -5.312 -21.438 1 97.94 238 ASP A O 1
ATOM 1934 N N . LEU A 1 239 ? 29.734 -6.746 -22.219 1 97.81 239 LEU A N 1
ATOM 1935 C CA . LEU A 1 239 ? 30.469 -6.926 -23.469 1 97.81 239 LEU A CA 1
ATOM 1936 C C . LEU A 1 239 ? 30.562 -5.613 -24.234 1 97.81 239 LEU A C 1
ATOM 1938 O O . LEU A 1 239 ? 31.594 -5.305 -24.828 1 97.81 239 LEU A O 1
ATOM 1942 N N . LYS A 1 240 ? 29.484 -4.879 -24.281 1 97.44 240 LYS A N 1
ATOM 1943 C CA . LYS A 1 240 ? 29.469 -3.58 -24.953 1 97.44 240 LYS A CA 1
ATOM 1944 C C . LYS A 1 240 ? 30.453 -2.619 -24.281 1 97.44 240 LYS A C 1
ATOM 1946 O O . LYS A 1 240 ? 31.234 -1.941 -24.969 1 97.44 240 LYS A O 1
ATOM 1951 N N . ASP A 1 241 ? 30.422 -2.58 -23 1 96.44 241 ASP A N 1
ATOM 1952 C CA . ASP A 1 241 ? 31.188 -1.591 -22.25 1 96.44 241 ASP A CA 1
ATOM 1953 C C . ASP A 1 241 ? 32.656 -1.936 -22.25 1 96.44 241 ASP A C 1
ATOM 1955 O O . ASP A 1 241 ? 33.531 -1.043 -22.219 1 96.44 241 ASP A O 1
ATOM 1959 N N . HIS A 1 242 ? 33.031 -3.184 -22.203 1 93.44 242 HIS A N 1
ATOM 1960 C CA . HIS A 1 242 ? 34.406 -3.576 -22.031 1 93.44 242 HIS A CA 1
ATOM 1961 C C . HIS A 1 242 ? 35 -4.164 -23.312 1 93.44 242 HIS A C 1
ATOM 1963 O O . HIS A 1 242 ? 36.219 -4.293 -23.438 1 93.44 242 HIS A O 1
ATOM 1969 N N . GLY A 1 243 ? 34.062 -4.527 -24.156 1 89.19 243 GLY A N 1
ATOM 1970 C CA . GLY A 1 243 ? 34.531 -5.133 -25.391 1 89.19 243 GLY A CA 1
ATOM 1971 C C . GLY A 1 243 ? 34.812 -4.121 -26.484 1 89.19 243 GLY A C 1
ATOM 1972 O O . GLY A 1 243 ? 34.469 -2.945 -26.359 1 89.19 243 GLY A O 1
ATOM 1973 N N . ASP A 1 244 ? 35.625 -4.586 -27.453 1 90 244 ASP A N 1
ATOM 1974 C CA . ASP A 1 244 ? 35.938 -3.75 -28.594 1 90 244 ASP A CA 1
ATOM 1975 C C . ASP A 1 244 ? 35.188 -4.234 -29.844 1 90 244 ASP A C 1
ATOM 1977 O O . ASP A 1 244 ? 35.781 -4.875 -30.719 1 90 244 ASP A O 1
ATOM 1981 N N . TYR A 1 245 ? 33.906 -3.898 -29.859 1 92.56 245 TYR A N 1
ATOM 1982 C CA . TYR A 1 245 ? 33.094 -4.281 -31 1 92.56 245 TYR A CA 1
ATOM 1983 C C . TYR A 1 245 ? 32.344 -3.072 -31.562 1 92.56 245 TYR A C 1
ATOM 1985 O O . TYR A 1 245 ? 31.484 -2.494 -30.906 1 92.56 245 TYR A O 1
ATOM 1993 N N . ASP A 1 246 ? 32.594 -2.752 -32.781 1 91.25 246 ASP A N 1
ATOM 1994 C CA . ASP A 1 246 ? 31.938 -1.634 -33.469 1 91.25 246 ASP A CA 1
ATOM 1995 C C . ASP A 1 246 ? 30.438 -1.833 -33.469 1 91.25 246 ASP A C 1
ATOM 1997 O O . ASP A 1 246 ? 29.672 -0.888 -33.281 1 91.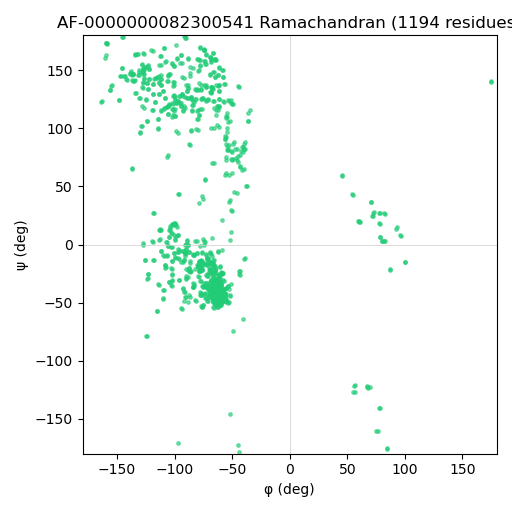25 246 ASP A O 1
ATOM 2001 N N . PHE A 1 247 ? 30.047 -2.986 -33.688 1 94 247 PHE A N 1
ATOM 2002 C CA . PHE A 1 247 ? 28.625 -3.324 -33.781 1 94 247 PHE A CA 1
ATOM 2003 C C . PHE A 1 247 ? 27.891 -2.916 -32.5 1 94 247 PHE A C 1
ATOM 2005 O O . PHE A 1 247 ? 26.812 -2.309 -32.562 1 94 247 PHE A O 1
ATOM 2012 N N . LEU A 1 248 ? 28.453 -3.16 -31.406 1 95.31 248 LEU A N 1
ATOM 2013 C CA . LEU A 1 248 ? 27.812 -2.902 -30.109 1 95.31 248 LEU A CA 1
ATOM 2014 C C . LEU A 1 248 ? 27.906 -1.423 -29.75 1 95.31 248 LEU A C 1
ATOM 2016 O O . LEU A 1 248 ? 27.031 -0.896 -29.062 1 95.31 248 LEU A O 1
ATOM 2020 N N . ASP A 1 249 ? 28.922 -0.811 -30.266 1 92.88 249 ASP A N 1
ATOM 2021 C CA . ASP A 1 249 ? 29.094 0.607 -29.969 1 92.88 249 ASP A CA 1
ATOM 2022 C C . ASP A 1 249 ? 27.953 1.438 -30.547 1 92.88 249 ASP A C 1
ATOM 2024 O O . ASP A 1 249 ? 27.578 2.471 -29.984 1 92.88 249 ASP A O 1
ATOM 2028 N N . PHE A 1 250 ? 27.438 0.983 -31.562 1 93.88 250 PHE A N 1
ATOM 2029 C CA . PHE A 1 250 ? 26.406 1.746 -32.25 1 93.88 250 PHE A CA 1
ATOM 2030 C C . PHE A 1 250 ? 25.016 1.398 -31.719 1 93.88 250 PHE A C 1
ATOM 2032 O O . PHE A 1 250 ? 24.031 2.039 -32.062 1 93.88 250 PHE A O 1
ATOM 2039 N N . LYS A 1 251 ? 24.953 0.463 -30.844 1 96.19 251 LYS A N 1
ATOM 2040 C CA . LYS A 1 251 ? 23.672 0.068 -30.281 1 96.19 251 LYS A CA 1
ATOM 2041 C C . LYS A 1 251 ? 23.453 0.687 -28.906 1 96.19 251 LYS A C 1
ATOM 2043 O O . LYS A 1 251 ? 24.375 0.759 -28.094 1 96.19 251 LYS A O 1
ATOM 2048 N N . THR A 1 252 ? 22.25 1.156 -28.703 1 97.62 252 THR A N 1
ATOM 2049 C CA . THR A 1 252 ? 21.875 1.574 -27.344 1 97.62 252 THR A CA 1
ATOM 2050 C C . THR A 1 252 ? 21.531 0.365 -26.484 1 97.62 252 THR A C 1
ATOM 2052 O O . THR A 1 252 ? 21.266 -0.722 -27 1 97.62 252 THR A O 1
ATOM 2055 N N . TYR A 1 253 ? 21.578 0.481 -25.203 1 98.25 253 TYR A N 1
ATOM 2056 C CA . TYR A 1 253 ? 21.188 -0.595 -24.312 1 98.25 253 TYR A CA 1
ATOM 2057 C C . TYR A 1 253 ? 19.734 -1.006 -24.562 1 98.25 253 TYR A C 1
ATOM 2059 O O . TYR A 1 253 ? 19.406 -2.191 -24.5 1 98.25 253 TYR A O 1
ATOM 2067 N N . GLY A 1 254 ? 18.938 -0.039 -24.797 1 98 254 GLY A N 1
ATOM 2068 C CA . GLY A 1 254 ? 17.531 -0.314 -25.094 1 98 254 GLY A CA 1
ATOM 2069 C C . GLY A 1 254 ? 17.344 -1.197 -26.312 1 98 254 GLY A C 1
ATOM 2070 O O . GLY A 1 254 ? 16.5 -2.09 -26.312 1 98 254 GLY A O 1
ATOM 2071 N N . GLU A 1 255 ? 18.094 -0.907 -27.297 1 98 255 GLU A N 1
ATOM 2072 C CA . GLU A 1 255 ? 18.047 -1.723 -28.516 1 98 255 GLU A CA 1
ATOM 2073 C C . GLU A 1 255 ? 18.516 -3.148 -28.234 1 98 255 GLU A C 1
ATOM 2075 O O . GLU A 1 255 ? 17.938 -4.109 -28.75 1 98 255 GLU A O 1
ATOM 2080 N N . ILE A 1 256 ? 19.547 -3.221 -27.484 1 98.5 256 ILE A N 1
ATOM 2081 C CA . ILE A 1 256 ? 20.062 -4.535 -27.125 1 98.5 256 ILE A CA 1
ATOM 2082 C C . ILE A 1 256 ? 18.984 -5.336 -26.391 1 98.5 256 ILE A C 1
ATOM 2084 O O . ILE A 1 256 ? 18.75 -6.508 -26.703 1 98.5 256 ILE A O 1
ATOM 2088 N N . TYR A 1 257 ? 18.344 -4.695 -25.484 1 98.44 257 TYR A N 1
ATOM 2089 C CA . TYR A 1 257 ? 17.297 -5.387 -24.734 1 98.44 257 TYR A CA 1
ATOM 2090 C C . TYR A 1 257 ? 16.156 -5.828 -25.656 1 98.44 257 TYR A C 1
ATOM 2092 O O . TYR A 1 257 ? 15.633 -6.934 -25.531 1 98.44 257 TYR A O 1
ATOM 2100 N N . ARG A 1 258 ? 15.773 -5.012 -26.547 1 97.81 258 ARG A N 1
ATOM 2101 C CA . ARG A 1 258 ? 14.719 -5.352 -27.484 1 97.81 258 ARG A CA 1
ATOM 2102 C C . ARG A 1 258 ? 15.102 -6.566 -28.328 1 97.81 258 ARG A C 1
ATOM 2104 O O . ARG A 1 258 ? 14.273 -7.438 -28.594 1 97.81 258 ARG A O 1
ATOM 2111 N N . ASP A 1 259 ? 16.328 -6.559 -28.75 1 98.44 259 ASP A N 1
ATOM 2112 C CA . ASP A 1 259 ? 16.828 -7.688 -29.531 1 98.44 259 ASP A CA 1
ATOM 2113 C C . ASP A 1 259 ? 16.781 -8.977 -28.719 1 98.44 259 ASP A C 1
ATOM 2115 O O . ASP A 1 259 ? 16.438 -10.039 -29.25 1 98.44 259 ASP A O 1
ATOM 2119 N N . ILE A 1 260 ? 17.141 -8.828 -27.516 1 98.44 260 ILE A N 1
ATOM 2120 C CA . ILE A 1 260 ? 17.109 -9.984 -26.625 1 98.44 260 ILE A CA 1
ATOM 2121 C C . ILE A 1 260 ? 15.68 -10.492 -26.484 1 98.44 260 ILE A C 1
ATOM 2123 O O . ILE A 1 260 ? 15.414 -11.688 -26.656 1 98.44 260 ILE A O 1
ATOM 2127 N N . ARG A 1 261 ? 14.789 -9.633 -26.156 1 96.31 261 ARG A N 1
ATOM 2128 C CA . ARG A 1 261 ? 13.383 -9.992 -25.969 1 96.31 261 ARG A CA 1
ATOM 2129 C C . ARG A 1 261 ? 12.82 -10.672 -27.203 1 96.31 261 ARG A C 1
ATOM 2131 O O . ARG A 1 261 ? 12.109 -11.672 -27.109 1 96.31 261 ARG A O 1
ATOM 2138 N N . GLN A 1 262 ? 13.156 -10.141 -28.297 1 96.25 262 GLN A N 1
ATOM 2139 C CA . GLN A 1 262 ? 12.703 -10.719 -29.562 1 96.25 262 GLN A CA 1
ATOM 2140 C C . GLN A 1 262 ? 13.273 -12.117 -29.75 1 96.25 262 GLN A C 1
ATOM 2142 O O . GLN A 1 262 ? 12.562 -13.031 -30.188 1 96.25 262 GLN A O 1
ATOM 2147 N N . SER A 1 263 ? 14.516 -12.242 -29.516 1 97.38 263 SER A N 1
ATOM 2148 C CA . SER A 1 263 ? 15.18 -13.531 -29.688 1 97.38 263 SER A CA 1
ATOM 2149 C C . SER A 1 263 ? 14.609 -14.578 -28.734 1 97.38 263 SER A C 1
ATOM 2151 O O . SER A 1 263 ? 14.375 -15.719 -29.141 1 97.38 263 SER A O 1
ATOM 2153 N N . VAL A 1 264 ? 14.398 -14.18 -27.516 1 95.94 264 VAL A N 1
ATOM 2154 C CA . VAL A 1 264 ? 13.844 -15.102 -26.531 1 95.94 264 VAL A CA 1
ATOM 2155 C C . VAL A 1 264 ? 12.414 -15.461 -26.906 1 95.94 264 VAL A C 1
ATOM 2157 O O . VAL A 1 264 ? 12.016 -16.625 -26.828 1 95.94 264 VAL A O 1
ATOM 2160 N N . ASP A 1 265 ? 11.617 -14.516 -27.297 1 91.25 265 ASP A N 1
ATOM 2161 C CA . ASP A 1 265 ? 10.25 -14.758 -27.734 1 91.25 265 ASP A CA 1
ATOM 2162 C C . ASP A 1 265 ? 10.211 -15.75 -28.891 1 91.25 265 ASP A C 1
ATOM 2164 O O . ASP A 1 265 ? 9.344 -16.625 -28.938 1 91.25 265 ASP A O 1
ATOM 2168 N N . LEU A 1 266 ? 11.109 -15.586 -29.766 1 91.75 266 LEU A N 1
ATOM 2169 C CA . LEU A 1 266 ? 11.188 -16.469 -30.922 1 91.75 266 LEU A CA 1
ATOM 2170 C C . LEU A 1 266 ? 11.516 -17.891 -30.5 1 91.75 266 LEU A C 1
ATOM 2172 O O . LEU A 1 266 ? 11.047 -18.859 -31.109 1 91.75 266 LEU A O 1
ATOM 2176 N N . CYS A 1 267 ? 12.336 -18.016 -29.531 1 91.94 267 CYS A N 1
ATOM 2177 C CA . CYS A 1 267 ? 12.648 -19.344 -29.016 1 91.94 267 CYS A CA 1
ATOM 2178 C C . CYS A 1 267 ? 11.398 -20.047 -28.484 1 91.94 267 CYS A C 1
ATOM 2180 O O . CYS A 1 267 ? 11.281 -21.266 -28.594 1 91.94 267 CYS A O 1
ATOM 2182 N N . HIS A 1 268 ? 10.484 -19.312 -27.938 1 86.69 268 HIS A N 1
ATOM 2183 C CA . HIS A 1 268 ? 9.266 -19.875 -27.359 1 86.69 268 HIS A CA 1
ATOM 2184 C C . HIS A 1 268 ? 8.242 -20.188 -28.453 1 86.69 268 HIS A C 1
ATOM 2186 O O . HIS A 1 268 ? 7.312 -20.969 -28.234 1 86.69 268 HIS A O 1
ATOM 2192 N N . ARG A 1 269 ? 8.477 -19.594 -29.578 1 82.75 269 ARG A N 1
ATOM 2193 C CA . ARG A 1 269 ? 7.508 -19.75 -30.656 1 82.75 269 ARG A CA 1
ATOM 2194 C C . ARG A 1 269 ? 7.996 -20.766 -31.688 1 82.75 269 ARG A C 1
ATOM 2196 O O . ARG A 1 269 ? 7.191 -21.422 -32.344 1 82.75 269 ARG A O 1
ATOM 2203 N N . ASP A 1 270 ? 9.219 -20.719 -31.562 1 84.19 270 ASP A N 1
ATOM 2204 C CA . ASP A 1 270 ? 9.734 -21.609 -32.594 1 84.19 270 ASP A CA 1
ATOM 2205 C C . ASP A 1 270 ? 10.078 -22.969 -32 1 84.19 270 ASP A C 1
ATOM 2207 O O . ASP A 1 270 ? 9.742 -23.266 -30.859 1 84.19 270 ASP A O 1
ATOM 2211 N N . GLY A 1 271 ? 10.414 -24.016 -32.719 1 82.5 271 GLY A N 1
ATOM 2212 C CA . GLY A 1 271 ? 10.648 -25.406 -32.406 1 82.5 271 GLY A CA 1
ATOM 2213 C C . GLY A 1 271 ? 11.766 -25.609 -31.391 1 82.5 271 GLY A C 1
ATOM 2214 O O . GLY A 1 271 ? 11.945 -26.703 -30.859 1 82.5 271 GLY A O 1
ATOM 2215 N N . VAL A 1 272 ? 12.477 -24.469 -30.984 1 84.69 272 VAL A N 1
ATOM 2216 C CA . VAL A 1 272 ? 13.672 -24.578 -30.156 1 84.69 272 VAL A CA 1
ATOM 2217 C C . VAL A 1 272 ? 13.305 -25.156 -28.781 1 84.69 272 VAL A C 1
ATOM 2219 O O . VAL A 1 272 ? 13.93 -26.094 -28.312 1 84.69 272 VAL A O 1
ATOM 2222 N N . ILE A 1 273 ? 12.344 -24.578 -28.125 1 91.69 273 ILE A N 1
ATOM 2223 C CA . ILE A 1 273 ? 11.953 -25.031 -26.797 1 91.69 273 ILE A CA 1
ATOM 2224 C C . ILE A 1 273 ? 10.898 -26.125 -26.906 1 91.69 273 ILE A C 1
ATOM 2226 O O . ILE A 1 273 ? 11.062 -27.219 -26.328 1 91.69 273 ILE A O 1
ATOM 2230 N N . LYS A 1 274 ? 9.891 -25.906 -27.656 1 91.31 274 LYS A N 1
ATOM 2231 C CA . LYS A 1 274 ? 8.734 -26.797 -27.719 1 91.31 274 LYS A CA 1
ATOM 2232 C C . LYS A 1 274 ? 9.133 -28.188 -28.203 1 91.31 274 LYS A C 1
ATOM 2234 O O . LYS A 1 274 ? 8.648 -29.203 -27.688 1 91.31 274 LYS A O 1
ATOM 2239 N N . ASP A 1 275 ? 10.023 -28.219 -29.219 1 92.75 2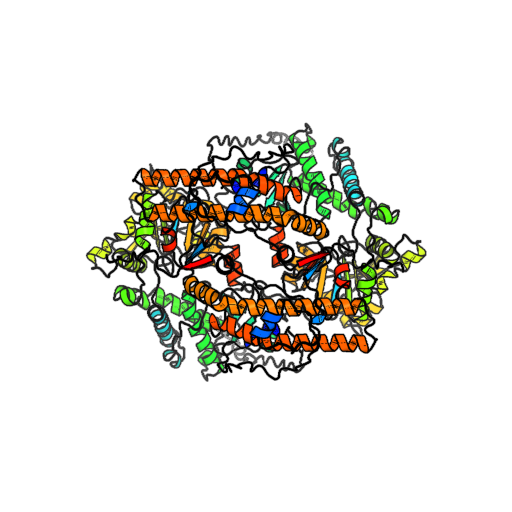75 ASP A N 1
ATOM 2240 C CA . ASP A 1 275 ? 10.43 -29.516 -29.766 1 92.75 275 ASP A CA 1
ATOM 2241 C C . ASP A 1 275 ? 11.234 -30.312 -28.75 1 92.75 275 ASP A C 1
ATOM 2243 O O . ASP A 1 275 ? 11.047 -31.516 -28.609 1 92.75 275 ASP A O 1
ATOM 2247 N N . GLU A 1 276 ? 12.086 -29.594 -28.141 1 93.94 276 GLU A N 1
ATOM 2248 C CA . GLU A 1 276 ? 12.914 -30.281 -27.156 1 93.94 276 GLU A CA 1
ATOM 2249 C C . GLU A 1 276 ? 12.07 -30.781 -25.984 1 93.94 276 GLU A C 1
ATOM 2251 O O . GLU A 1 276 ? 12.336 -31.844 -25.438 1 93.94 276 GLU A O 1
ATOM 2256 N N . VAL A 1 277 ? 11.164 -29.984 -25.5 1 95.5 277 VAL A N 1
ATOM 2257 C CA . VAL A 1 277 ? 10.305 -30.375 -24.391 1 95.5 277 VAL A CA 1
ATOM 2258 C C . VAL A 1 277 ? 9.414 -31.547 -24.812 1 95.5 277 VAL A C 1
ATOM 2260 O O . VAL A 1 277 ? 9.141 -32.438 -24.031 1 95.5 277 VAL A O 1
ATOM 2263 N N . ALA A 1 278 ? 8.953 -31.531 -26.047 1 94.88 278 ALA A N 1
ATOM 2264 C CA . ALA A 1 278 ? 8.141 -32.625 -26.578 1 94.88 278 ALA A CA 1
ATOM 2265 C C . ALA A 1 278 ? 8.938 -33.938 -26.625 1 94.88 278 ALA A C 1
ATOM 2267 O O . ALA A 1 278 ? 8.398 -35 -26.359 1 94.88 278 ALA A O 1
ATOM 2268 N N . ARG A 1 279 ? 10.156 -33.812 -26.891 1 95.25 279 ARG A N 1
ATOM 2269 C CA . ARG A 1 279 ? 11.016 -34.969 -27.031 1 95.25 279 ARG A CA 1
ATOM 2270 C C . ARG A 1 279 ? 11.383 -35.531 -25.656 1 95.25 279 ARG A C 1
ATOM 2272 O O . ARG A 1 279 ? 11.453 -36.75 -25.484 1 95.25 279 ARG A O 1
ATOM 2279 N N . ASN A 1 280 ? 11.68 -34.656 -24.703 1 95.44 280 ASN A N 1
ATOM 2280 C CA . ASN A 1 280 ? 12.133 -35.094 -23.391 1 95.44 280 ASN A CA 1
ATOM 2281 C C . ASN A 1 280 ? 11.453 -34.281 -22.281 1 95.44 280 ASN A C 1
ATOM 2283 O O . ASN A 1 280 ? 12.125 -33.625 -21.484 1 95.44 280 ASN A O 1
ATOM 2287 N N . PRO A 1 281 ? 10.195 -34.438 -22.172 1 96.75 281 PRO A N 1
ATOM 2288 C CA . PRO A 1 281 ? 9.492 -33.625 -21.188 1 96.75 281 PRO A CA 1
ATOM 2289 C C . PRO A 1 281 ? 9.984 -33.875 -19.766 1 96.75 281 PRO A C 1
ATOM 2291 O O . PRO A 1 281 ? 9.977 -32.969 -18.938 1 96.75 281 PRO A O 1
ATOM 2294 N N . GLU A 1 282 ? 10.484 -35.031 -19.406 1 96.56 282 GLU A N 1
ATOM 2295 C CA . GLU A 1 282 ? 10.922 -35.406 -18.062 1 96.56 282 GLU A CA 1
ATOM 2296 C C . GLU A 1 282 ? 12.133 -34.562 -17.641 1 96.56 282 GLU A C 1
ATOM 2298 O O . GLU A 1 282 ? 12.375 -34.375 -16.453 1 96.56 282 GLU A O 1
ATOM 2303 N N . GLN A 1 283 ? 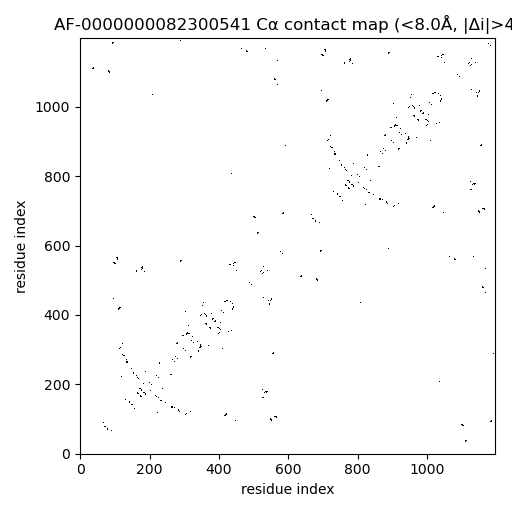12.859 -34.094 -18.594 1 96.88 283 GLN A N 1
ATOM 2304 C CA . GLN A 1 283 ? 14.062 -33.312 -18.328 1 96.88 283 GLN A CA 1
ATOM 2305 C C . GLN A 1 283 ? 13.703 -31.891 -17.953 1 96.88 283 GLN A C 1
ATOM 2307 O O . GLN A 1 283 ? 14.492 -31.188 -17.312 1 96.88 283 GLN A O 1
ATOM 2312 N N . TYR A 1 284 ? 12.516 -31.484 -18.328 1 97.19 284 TYR A N 1
ATOM 2313 C CA . TYR A 1 284 ? 12.258 -30.047 -18.266 1 97.19 284 TYR A CA 1
ATOM 2314 C C . TYR A 1 284 ? 11.039 -29.75 -17.391 1 97.19 284 TYR A C 1
ATOM 2316 O O . TYR A 1 284 ? 10.93 -28.656 -16.828 1 97.19 284 TYR A O 1
ATOM 2324 N N . LEU A 1 285 ? 10.148 -30.656 -17.25 1 97.88 285 LEU A N 1
ATOM 2325 C CA . LEU A 1 285 ? 8.906 -30.438 -16.531 1 97.88 285 LEU A CA 1
ATOM 2326 C C . LEU A 1 285 ? 8.93 -31.141 -15.172 1 97.88 285 LEU A C 1
ATOM 2328 O O . LEU A 1 285 ? 9.469 -32.25 -15.055 1 97.88 285 LEU A O 1
ATOM 2332 N N . VAL A 1 286 ? 8.391 -30.469 -14.188 1 96.69 286 VAL A N 1
ATOM 2333 C CA . VAL A 1 286 ? 8.289 -31.031 -12.844 1 96.69 286 VAL A CA 1
ATOM 2334 C C . VAL A 1 286 ? 6.906 -31.641 -12.641 1 96.69 286 VAL A C 1
ATOM 2336 O O . VAL A 1 286 ? 5.887 -31.016 -12.945 1 96.69 286 VAL A O 1
ATOM 2339 N N . LEU A 1 287 ? 6.852 -32.875 -12.203 1 95.75 287 LEU A N 1
ATOM 2340 C CA . LEU A 1 287 ? 5.586 -33.531 -11.859 1 95.75 287 LEU A CA 1
ATOM 2341 C C . LEU A 1 287 ? 5.164 -33.156 -10.438 1 95.75 287 LEU A C 1
ATOM 2343 O O . LEU A 1 287 ? 5.953 -33.281 -9.5 1 95.75 287 LEU A O 1
ATOM 2347 N N . ASP A 1 288 ? 4.02 -32.625 -10.352 1 93.44 288 ASP A N 1
ATOM 2348 C CA . ASP A 1 288 ? 3.424 -32.281 -9.062 1 93.44 288 ASP A CA 1
ATOM 2349 C C . ASP A 1 288 ? 2.314 -33.281 -8.695 1 93.44 288 ASP A C 1
ATOM 2351 O O . ASP A 1 288 ? 1.263 -33.312 -9.336 1 93.44 288 ASP A O 1
ATOM 2355 N N . GLU A 1 289 ? 2.486 -33.969 -7.594 1 93.12 289 GLU A N 1
ATOM 2356 C CA . GLU A 1 289 ? 1.571 -35.031 -7.18 1 93.12 289 GLU A CA 1
ATOM 2357 C C . GLU A 1 289 ? 0.213 -34.438 -6.781 1 93.12 289 GLU A C 1
ATOM 2359 O O . GLU A 1 289 ? -0.796 -35.156 -6.812 1 93.12 289 GLU A O 1
ATOM 2364 N N . GLY A 1 290 ? 0.154 -33.25 -6.461 1 95.56 290 GLY A N 1
ATOM 2365 C CA . GLY A 1 290 ? -1.076 -32.656 -5.949 1 95.56 290 GLY A CA 1
ATOM 2366 C C . GLY A 1 290 ? -1.941 -32.062 -7.031 1 95.56 290 GLY A C 1
ATOM 2367 O O . GLY A 1 290 ? -3.088 -31.672 -6.777 1 95.56 290 GLY A O 1
ATOM 2368 N N . MET A 1 291 ? -1.467 -31.953 -8.242 1 97 291 MET A N 1
ATOM 2369 C CA . MET A 1 291 ? -2.166 -31.219 -9.289 1 97 291 MET A CA 1
ATOM 2370 C C . MET A 1 291 ? -3.484 -31.891 -9.648 1 97 291 MET A C 1
ATOM 2372 O O . MET A 1 291 ? -4.543 -31.25 -9.609 1 97 291 MET A O 1
ATOM 2376 N N . ILE A 1 292 ? -3.434 -33.188 -10 1 96.94 292 ILE A N 1
ATOM 2377 C CA . ILE A 1 292 ? -4.609 -33.938 -10.477 1 96.94 292 ILE A CA 1
ATOM 2378 C C . ILE A 1 292 ? -5.621 -34.062 -9.344 1 96.94 292 ILE A C 1
ATOM 2380 O O . ILE A 1 292 ? -6.801 -33.75 -9.516 1 96.94 292 ILE A O 1
ATOM 2384 N N . PRO A 1 293 ? -5.137 -34.469 -8.125 1 95.5 293 PRO A N 1
ATOM 2385 C CA . PRO A 1 293 ? -6.094 -34.531 -7.016 1 95.5 293 PRO A CA 1
ATOM 2386 C C . PRO A 1 293 ? -6.766 -33.188 -6.734 1 95.5 293 PRO A C 1
ATOM 2388 O O . PRO A 1 293 ? -7.961 -33.156 -6.422 1 95.5 293 PRO A O 1
ATOM 2391 N N . MET A 1 294 ? -6.066 -32.125 -6.805 1 97.31 294 MET A N 1
ATOM 2392 C CA . MET A 1 294 ? -6.629 -30.797 -6.578 1 97.31 294 MET A CA 1
ATOM 2393 C C . MET A 1 294 ? -7.73 -30.5 -7.586 1 97.31 294 MET A C 1
ATOM 2395 O O . MET A 1 294 ? -8.836 -30.109 -7.207 1 97.31 294 MET A O 1
ATOM 2399 N N . LEU A 1 295 ? -7.445 -30.672 -8.859 1 98.31 295 LEU A N 1
ATOM 2400 C CA . LEU A 1 295 ? -8.391 -30.344 -9.922 1 98.31 295 LEU A CA 1
ATOM 2401 C C . LEU A 1 295 ? -9.633 -31.234 -9.836 1 98.31 295 LEU A C 1
ATOM 2403 O O . LEU A 1 295 ? -10.758 -30.734 -9.969 1 98.31 295 LEU A O 1
ATOM 2407 N N . LYS A 1 296 ? -9.453 -32.5 -9.594 1 96.88 296 LYS A N 1
ATOM 2408 C CA . LYS A 1 296 ? -10.57 -33.406 -9.484 1 96.88 296 LYS A CA 1
ATOM 2409 C C . LYS A 1 296 ? -11.461 -33.062 -8.297 1 96.88 296 LYS A C 1
ATOM 2411 O O . LYS A 1 296 ? -12.688 -33.156 -8.383 1 96.88 296 LYS A O 1
ATOM 2416 N N . ARG A 1 297 ? -10.836 -32.719 -7.246 1 94.44 297 ARG A N 1
ATOM 2417 C CA . ARG A 1 297 ? -11.594 -32.375 -6.047 1 94.44 297 ARG A CA 1
ATOM 2418 C C . ARG A 1 297 ? -12.531 -31.188 -6.312 1 94.44 297 ARG A C 1
ATOM 2420 O O . ARG A 1 297 ? -13.711 -31.25 -5.965 1 94.44 297 ARG A O 1
ATOM 2427 N N . TYR A 1 298 ? -12.039 -30.156 -6.875 1 96.94 298 TYR A N 1
ATOM 2428 C CA . TYR A 1 298 ? -12.852 -28.969 -7.125 1 96.94 298 TYR A CA 1
ATOM 2429 C C . TYR A 1 298 ? -13.922 -29.25 -8.172 1 96.94 298 TYR A C 1
ATOM 2431 O O . TYR A 1 298 ? -15.047 -28.75 -8.07 1 96.94 298 TYR A O 1
ATOM 2439 N N . LYS A 1 299 ? -13.531 -30.031 -9.125 1 96 299 LYS A N 1
ATOM 2440 C CA . LYS A 1 299 ? -14.531 -30.438 -10.109 1 96 299 LYS A CA 1
ATOM 2441 C C . LYS A 1 299 ? -15.656 -31.219 -9.453 1 96 299 LYS A C 1
ATOM 2443 O O . LYS A 1 299 ? -16.828 -30.984 -9.727 1 96 299 LYS A O 1
ATOM 2448 N N . ASP A 1 300 ? -15.281 -32.125 -8.617 1 94.06 300 ASP A N 1
ATOM 2449 C CA . ASP A 1 300 ? -16.25 -32.938 -7.906 1 94.06 300 ASP A CA 1
ATOM 2450 C C . ASP A 1 300 ? -17.141 -32.094 -6.996 1 94.06 300 ASP A C 1
ATOM 2452 O O . ASP A 1 300 ? -18.297 -32.438 -6.762 1 94.06 300 ASP A O 1
ATOM 2456 N N . ASP A 1 301 ? -16.594 -31.031 -6.52 1 93.69 301 ASP A N 1
ATOM 2457 C CA . ASP A 1 301 ? -17.328 -30.125 -5.645 1 93.69 301 ASP A CA 1
ATOM 2458 C C . ASP A 1 301 ? -18.234 -29.203 -6.453 1 93.69 301 ASP A C 1
ATOM 2460 O O . ASP A 1 301 ? -18.969 -28.391 -5.883 1 93.69 301 ASP A O 1
ATOM 2464 N N . GLY A 1 302 ? -18.109 -29.266 -7.703 1 95 302 GLY A N 1
ATOM 2465 C CA . GLY A 1 302 ? -19.031 -28.531 -8.562 1 95 302 GLY A CA 1
ATOM 2466 C C . GLY A 1 302 ? -18.484 -27.188 -9 1 95 302 GLY A C 1
ATOM 2467 O O . GLY A 1 302 ? -19.203 -26.375 -9.594 1 95 302 GLY A O 1
ATOM 2468 N N . VAL A 1 303 ? -17.25 -26.891 -8.727 1 97.75 303 VAL A N 1
ATOM 2469 C CA . VAL A 1 303 ? -16.609 -25.656 -9.164 1 97.75 303 VAL A CA 1
ATOM 2470 C C . VAL A 1 303 ? -16.188 -25.781 -10.625 1 97.75 303 VAL A C 1
ATOM 2472 O O . VAL A 1 303 ? -15.641 -26.812 -11.031 1 97.75 303 VAL A O 1
ATOM 2475 N N . LYS A 1 304 ? -16.484 -24.797 -11.43 1 98.19 304 LYS A N 1
ATOM 2476 C CA . LYS A 1 304 ? -16 -24.797 -12.812 1 98.19 304 LYS A CA 1
ATOM 2477 C C . LYS A 1 304 ? -14.516 -24.5 -12.883 1 98.19 304 LYS A C 1
ATOM 2479 O O . LYS A 1 304 ? -14.016 -23.641 -12.156 1 98.19 304 LYS A O 1
ATOM 2484 N N . LEU A 1 305 ? -13.867 -25.219 -13.695 1 98.62 305 LEU A N 1
ATOM 2485 C CA . LEU A 1 305 ? -12.43 -25.031 -13.852 1 98.62 305 LEU A CA 1
ATOM 2486 C C . LEU A 1 305 ? -12.094 -24.625 -15.289 1 98.62 305 LEU A C 1
ATOM 2488 O O . LEU A 1 305 ? -12.68 -25.141 -16.234 1 98.62 305 LEU A O 1
ATOM 2492 N N . PHE A 1 306 ? -11.188 -23.672 -15.438 1 98.69 306 PHE A N 1
ATOM 2493 C CA . PHE A 1 306 ? -10.734 -23.344 -16.781 1 98.69 306 PHE A CA 1
ATOM 2494 C C . PHE A 1 306 ? -9.227 -23.125 -16.812 1 98.69 306 PHE A C 1
ATOM 2496 O O . PHE A 1 306 ? -8.633 -22.75 -15.797 1 98.69 306 PHE A O 1
ATOM 2503 N N . LEU A 1 307 ? -8.641 -23.438 -17.906 1 98.75 307 LEU A N 1
ATOM 2504 C CA . LEU A 1 307 ? -7.25 -23.141 -18.203 1 98.75 307 LEU A CA 1
ATOM 2505 C C . LEU A 1 307 ? -7.141 -21.906 -19.094 1 98.75 307 LEU A C 1
ATOM 2507 O O . LEU A 1 307 ? -7.84 -21.812 -20.109 1 98.75 307 LEU A O 1
ATOM 2511 N N . LEU A 1 308 ? -6.402 -20.922 -18.688 1 98.62 308 LEU A N 1
ATOM 2512 C CA . LEU A 1 308 ? -6.148 -19.703 -19.453 1 98.62 308 LEU A CA 1
ATOM 2513 C C . LEU A 1 308 ? -4.652 -19.422 -19.547 1 98.62 308 LEU A C 1
ATOM 2515 O O . LEU A 1 308 ? -4.062 -18.891 -18.594 1 98.62 308 LEU A O 1
ATOM 2519 N N . THR A 1 309 ? -3.98 -19.703 -20.656 1 97.69 309 THR A N 1
ATOM 2520 C CA . THR A 1 309 ? -2.529 -19.641 -20.797 1 97.69 309 THR A CA 1
ATOM 2521 C C . THR A 1 309 ? -2.137 -18.859 -22.047 1 97.69 309 THR A C 1
ATOM 2523 O O . THR A 1 309 ? -2.893 -18.812 -23.016 1 97.69 309 THR A O 1
ATOM 2526 N N . ASN A 1 310 ? -1.035 -18.203 -22 1 94.88 310 ASN A N 1
ATOM 2527 C CA . ASN A 1 310 ? -0.499 -17.5 -23.156 1 94.88 310 ASN A CA 1
ATOM 2528 C C . ASN A 1 310 ? 0.185 -18.469 -24.125 1 94.88 310 ASN A C 1
ATOM 2530 O O . ASN A 1 310 ? 0.471 -18.109 -25.266 1 94.88 310 ASN A O 1
ATOM 2534 N N . SER A 1 311 ? 0.479 -19.656 -23.719 1 94.62 311 SER A N 1
ATOM 2535 C CA . SER A 1 311 ? 1.095 -20.656 -24.578 1 94.62 311 SER A CA 1
ATOM 2536 C C . SER A 1 311 ? 0.12 -21.141 -25.656 1 94.62 311 SER A C 1
ATOM 2538 O O . SER A 1 311 ? -1.076 -21.281 -25.391 1 94.62 311 SER A O 1
ATOM 2540 N N . PHE A 1 312 ? 0.643 -21.438 -26.797 1 94.19 312 PHE A N 1
ATOM 2541 C CA . PHE A 1 312 ? -0.196 -21.938 -27.875 1 94.19 312 PHE A CA 1
ATOM 2542 C C . PHE A 1 312 ? -0.544 -23.406 -27.672 1 94.19 312 PHE A C 1
ATOM 2544 O O . PHE A 1 312 ? 0.016 -24.062 -26.797 1 94.19 312 PHE A O 1
ATOM 2551 N N . TRP A 1 313 ? -1.452 -23.859 -28.469 1 95.06 313 TRP A N 1
ATOM 2552 C CA . TRP A 1 313 ? -2.078 -25.172 -28.297 1 95.06 313 TRP A CA 1
ATOM 2553 C C . TRP A 1 313 ? -1.035 -26.281 -28.328 1 95.06 313 TRP A C 1
ATOM 2555 O O . TRP A 1 313 ? -1.06 -27.172 -27.484 1 95.06 313 TRP A O 1
ATOM 2565 N N . GLU A 1 314 ? -0.091 -26.219 -29.203 1 92.38 314 GLU A N 1
ATOM 2566 C CA . GLU A 1 314 ? 0.868 -27.297 -29.375 1 92.38 314 GLU A CA 1
ATOM 2567 C C . GLU A 1 314 ? 1.667 -27.531 -28.094 1 92.38 314 GLU A C 1
ATOM 2569 O O . GLU A 1 314 ? 1.802 -28.672 -27.641 1 92.38 314 GLU A O 1
ATOM 2574 N N . TYR A 1 315 ? 2.178 -26.484 -27.641 1 94.56 315 TYR A N 1
ATOM 2575 C CA . TYR A 1 315 ? 2.951 -26.609 -26.406 1 94.56 315 TYR A CA 1
ATOM 2576 C C . TYR A 1 315 ? 2.055 -26.984 -25.234 1 94.56 315 TYR A C 1
ATOM 2578 O O . TYR A 1 315 ? 2.428 -27.812 -24.391 1 94.56 315 TYR A O 1
ATOM 2586 N N . THR A 1 316 ? 0.873 -26.375 -25.141 1 96.5 316 THR A N 1
ATOM 2587 C CA . THR A 1 316 ? -0.078 -26.672 -24.078 1 96.5 316 THR A CA 1
ATOM 2588 C C . THR A 1 316 ? -0.438 -28.156 -24.047 1 96.5 316 THR A C 1
ATOM 2590 O O . THR A 1 316 ? -0.431 -28.781 -23 1 96.5 316 THR A O 1
ATOM 2593 N N . SER A 1 317 ? -0.73 -28.672 -25.234 1 95.69 317 SER A N 1
ATOM 2594 C CA . SER A 1 317 ? -1.061 -30.078 -25.344 1 95.69 317 SER A CA 1
ATOM 2595 C C . SER A 1 317 ? 0.092 -30.953 -24.859 1 95.69 317 SER A C 1
ATOM 2597 O O . SER A 1 317 ? -0.119 -31.922 -24.125 1 95.69 317 SER A O 1
ATOM 2599 N N . THR A 1 318 ? 1.262 -30.594 -25.234 1 95.19 318 THR A N 1
ATOM 2600 C CA . THR A 1 318 ? 2.445 -31.359 -24.859 1 95.19 318 THR A CA 1
ATOM 2601 C C . THR A 1 318 ? 2.635 -31.359 -23.344 1 95.19 318 THR A C 1
ATOM 2603 O O . THR A 1 318 ? 2.77 -32.406 -22.734 1 95.19 318 THR A O 1
ATOM 2606 N N . ALA A 1 319 ? 2.658 -30.203 -22.781 1 97.06 319 ALA A N 1
ATOM 2607 C CA . ALA A 1 319 ? 2.928 -30.047 -21.359 1 97.06 319 ALA A CA 1
ATOM 2608 C C . ALA A 1 319 ? 1.824 -30.688 -20.516 1 97.06 319 ALA A C 1
ATOM 2610 O O . ALA A 1 319 ? 2.104 -31.469 -19.594 1 97.06 319 ALA A O 1
ATOM 2611 N N . MET A 1 320 ? 0.594 -30.469 -20.859 1 98.06 320 MET A N 1
ATOM 2612 C CA . MET A 1 320 ? -0.53 -30.953 -20.062 1 98.06 320 MET A CA 1
ATOM 2613 C C . MET A 1 320 ? -0.657 -32.469 -20.188 1 98.06 320 MET A C 1
ATOM 2615 O O . MET A 1 320 ? -1.052 -33.125 -19.219 1 98.06 320 MET A O 1
ATOM 2619 N N . ASN A 1 321 ? -0.375 -33.031 -21.359 1 97.56 321 ASN A N 1
ATOM 2620 C CA . ASN A 1 321 ? -0.387 -34.469 -21.484 1 97.56 321 ASN A CA 1
ATOM 2621 C C . ASN A 1 321 ? 0.652 -35.125 -20.578 1 97.56 321 ASN A C 1
ATOM 2623 O O . ASN A 1 321 ? 0.367 -36.125 -19.922 1 97.56 321 ASN A O 1
ATOM 2627 N N . TYR A 1 322 ? 1.809 -34.562 -20.562 1 97.94 322 TYR A N 1
ATOM 2628 C CA . TYR A 1 322 ? 2.844 -35.094 -19.688 1 97.94 322 TYR A CA 1
ATOM 2629 C C . TYR A 1 322 ? 2.42 -35 -18.219 1 97.94 322 TYR A C 1
ATOM 2631 O O . TYR A 1 322 ? 2.598 -35.969 -17.469 1 97.94 322 TYR A O 1
ATOM 2639 N N . LEU A 1 323 ? 1.909 -33.906 -17.828 1 98.06 323 LEU A N 1
ATOM 2640 C CA . LEU A 1 323 ? 1.496 -33.688 -16.453 1 98.06 323 LEU A CA 1
ATOM 2641 C C . LEU A 1 323 ? 0.347 -34.625 -16.078 1 98.06 323 LEU A C 1
ATOM 2643 O O . LEU A 1 323 ? 0.292 -35.125 -14.961 1 98.06 323 LEU A O 1
ATOM 2647 N N . TYR A 1 324 ? -0.535 -34.812 -17 1 98 324 TYR A N 1
ATOM 2648 C CA . TYR A 1 324 ? -1.717 -35.656 -16.766 1 98 324 TYR A CA 1
ATOM 2649 C C . TYR A 1 324 ? -1.341 -37.125 -16.641 1 98 324 TYR A C 1
ATOM 2651 O O . TYR A 1 324 ? -1.789 -37.812 -15.719 1 98 324 TYR A O 1
ATOM 2659 N N . HIS A 1 325 ? -0.493 -37.625 -17.516 1 97.5 325 HIS A N 1
ATOM 2660 C CA . HIS A 1 325 ? -0.158 -39.031 -17.562 1 97.5 325 HIS A CA 1
ATOM 2661 C C . HIS A 1 325 ? 1.021 -39.344 -16.641 1 97.5 325 HIS A C 1
ATOM 2663 O O . HIS A 1 325 ? 1.242 -40.5 -16.297 1 97.5 325 HIS A O 1
ATOM 2669 N N . GLY A 1 326 ? 1.807 -38.375 -16.312 1 96.56 326 GLY A N 1
ATOM 2670 C CA . GLY A 1 326 ? 2.963 -38.562 -15.453 1 96.56 326 GLY A CA 1
ATOM 2671 C C . GLY A 1 326 ? 4.184 -39.062 -16.188 1 96.56 326 GLY A C 1
ATOM 2672 O O . GLY A 1 326 ? 5.203 -39.375 -15.57 1 96.56 326 GLY A O 1
ATOM 2673 N N . LYS A 1 327 ? 4.043 -39.188 -17.469 1 96.38 327 LYS A N 1
ATOM 2674 C CA . LYS A 1 327 ? 5.102 -39.688 -18.359 1 96.38 327 LYS A CA 1
ATOM 2675 C C . LYS A 1 327 ? 4.832 -39.281 -19.797 1 96.38 327 LYS A C 1
ATOM 2677 O O . LYS A 1 327 ? 3.721 -38.875 -20.141 1 96.38 327 LYS A O 1
ATOM 2682 N N . LYS A 1 328 ? 5.828 -39.312 -20.578 1 96.25 328 LYS A N 1
ATOM 2683 C CA . LYS A 1 328 ? 5.629 -39.125 -22.016 1 96.25 328 LYS A CA 1
ATOM 2684 C C . LYS A 1 328 ? 4.77 -40.219 -22.609 1 96.25 328 LYS A C 1
ATOM 2686 O O . LYS A 1 328 ? 4.969 -41.406 -22.297 1 96.25 328 LYS A O 1
ATOM 2691 N N . VAL A 1 329 ? 3.861 -39.906 -23.438 1 96.12 329 VAL A N 1
ATOM 2692 C CA . VAL A 1 329 ? 2.977 -40.875 -24.047 1 96.12 329 VAL A CA 1
ATOM 2693 C C . VAL A 1 329 ? 3.143 -40.875 -25.562 1 96.12 329 VAL A C 1
ATOM 2695 O O . VAL A 1 329 ? 3.73 -39.938 -26.125 1 96.12 329 VAL A O 1
ATOM 2698 N N . ASP A 1 330 ? 2.59 -41.906 -26.188 1 94.38 330 ASP A N 1
ATOM 2699 C CA . ASP A 1 330 ? 2.688 -41.969 -27.641 1 94.38 330 ASP A CA 1
ATOM 2700 C C . ASP A 1 330 ? 1.748 -40.969 -28.312 1 94.38 330 ASP A C 1
ATOM 2702 O O . ASP A 1 330 ? 0.878 -40.406 -27.656 1 94.38 330 ASP A O 1
ATOM 2706 N N . GLU A 1 331 ? 1.953 -40.781 -29.547 1 91.19 331 GLU A N 1
ATOM 2707 C CA . GLU A 1 331 ? 1.231 -39.781 -30.312 1 91.19 331 GLU A CA 1
ATOM 2708 C C . GLU A 1 331 ? -0.273 -40.031 -30.281 1 91.19 331 GLU A C 1
ATOM 2710 O O . GLU A 1 331 ? -1.067 -39.094 -30.203 1 91.19 331 GLU A O 1
ATOM 2715 N N . ALA A 1 332 ? -0.664 -41.25 -30.422 1 92.81 332 ALA A N 1
ATOM 2716 C CA . ALA A 1 332 ? -2.082 -41.625 -30.453 1 92.81 332 ALA A CA 1
ATOM 2717 C C . ALA A 1 332 ? -2.754 -41.25 -29.125 1 92.81 332 ALA A C 1
ATOM 2719 O O . ALA A 1 332 ? -3.871 -40.719 -29.109 1 92.81 332 ALA A O 1
ATOM 2720 N N . THR A 1 333 ? -2.096 -41.5 -28.062 1 94.94 333 THR A N 1
ATOM 2721 C CA . THR A 1 333 ? -2.609 -41.188 -26.734 1 94.94 333 THR A CA 1
ATOM 2722 C C . THR A 1 333 ? -2.627 -39.656 -26.531 1 94.94 333 THR A C 1
ATOM 2724 O O . THR A 1 333 ? -3.568 -39.125 -25.953 1 94.94 333 THR A O 1
ATOM 2727 N N . GLN A 1 334 ? -1.618 -39.031 -26.922 1 93.38 334 GLN A N 1
ATOM 2728 C CA . GLN A 1 334 ? -1.52 -37.594 -26.781 1 93.38 334 GLN A CA 1
ATOM 2729 C C . GLN A 1 334 ? -2.66 -36.875 -27.516 1 93.38 334 GLN A C 1
ATOM 2731 O O . GLN A 1 334 ? -3.201 -35.875 -27.031 1 93.38 334 GLN A O 1
ATOM 2736 N N . ARG A 1 335 ? -3.008 -37.375 -28.641 1 92.12 335 ARG A N 1
ATOM 2737 C CA . ARG A 1 335 ? -4.035 -36.75 -29.469 1 92.12 335 ARG A CA 1
ATOM 2738 C C . ARG A 1 335 ? -5.395 -36.781 -28.781 1 92.12 335 ARG A C 1
ATOM 2740 O O . ARG A 1 335 ? -6.285 -36 -29.125 1 92.12 335 ARG A O 1
ATOM 2747 N N . LYS A 1 336 ? -5.535 -37.719 -27.828 1 94 336 LYS A N 1
ATOM 2748 C CA . LYS A 1 336 ? -6.801 -37.812 -27.109 1 94 336 LYS A CA 1
ATOM 2749 C C . LYS A 1 336 ? -6.992 -36.656 -26.156 1 94 336 LYS A C 1
ATOM 2751 O O . LYS A 1 336 ? -8.125 -36.25 -25.859 1 94 336 LYS A O 1
ATOM 2756 N N . ASN A 1 337 ? -5.859 -36.094 -25.734 1 96.44 337 ASN A N 1
ATOM 2757 C CA . ASN A 1 337 ? -5.879 -34.969 -24.812 1 96.44 337 ASN A CA 1
ATOM 2758 C C . ASN A 1 337 ? -6.863 -35.219 -23.672 1 96.44 337 ASN A C 1
ATOM 2760 O O . ASN A 1 337 ? -7.715 -34.375 -23.391 1 96.44 337 ASN A O 1
ATOM 2764 N N . ASP A 1 338 ? -6.648 -36.312 -22.875 1 96.38 338 ASP A N 1
ATOM 2765 C CA . ASP A 1 338 ? -7.531 -36.719 -21.797 1 96.38 338 ASP A CA 1
ATOM 2766 C C . ASP A 1 338 ? -7.539 -35.688 -20.656 1 96.38 338 ASP A C 1
ATOM 2768 O O . ASP A 1 338 ? -8.5 -35.625 -19.875 1 96.38 338 ASP A O 1
ATOM 2772 N N . TRP A 1 339 ? -6.461 -34.938 -20.609 1 97.62 339 TRP A N 1
ATOM 2773 C CA . TRP A 1 339 ? -6.352 -33.938 -19.531 1 97.62 339 TRP A CA 1
ATOM 2774 C C . TRP A 1 339 ? -7.488 -32.938 -19.609 1 97.62 339 TRP A C 1
ATOM 2776 O O . TRP A 1 339 ? -7.805 -32.281 -18.625 1 97.62 339 TRP A O 1
ATOM 2786 N N . LEU A 1 340 ? -8.156 -32.812 -20.734 1 97.38 340 LEU A N 1
ATOM 2787 C CA . LEU A 1 340 ? -9.234 -31.844 -20.938 1 97.38 340 LEU A CA 1
ATOM 2788 C C . LEU A 1 340 ? -10.422 -32.156 -20.047 1 97.38 340 LEU A C 1
ATOM 2790 O O . LEU A 1 340 ? -11.258 -31.297 -19.766 1 97.38 340 LEU A O 1
ATOM 2794 N N . GLU A 1 341 ? -10.555 -33.375 -19.594 1 96.81 341 GLU A N 1
ATOM 2795 C CA . GLU A 1 341 ? -11.648 -33.75 -18.703 1 96.81 341 GLU A CA 1
ATOM 2796 C C . GLU A 1 341 ? -11.562 -33.031 -17.359 1 96.81 341 GLU A C 1
ATOM 2798 O O . GLU A 1 341 ? -12.562 -32.906 -16.656 1 96.81 341 GLU A O 1
ATOM 2803 N N . LEU A 1 342 ? -10.406 -32.531 -17.078 1 97.81 342 LEU A N 1
ATOM 2804 C CA . LEU A 1 342 ? -10.18 -31.844 -15.805 1 97.81 342 LEU A CA 1
ATOM 2805 C C . LEU A 1 342 ? -10.742 -30.438 -15.844 1 97.81 342 LEU A C 1
ATOM 2807 O O . LEU A 1 342 ? -10.891 -29.781 -14.805 1 97.81 342 LEU A O 1
ATOM 2811 N N . PHE A 1 343 ? -11.039 -29.953 -17.047 1 98.38 343 PHE A N 1
ATOM 2812 C CA . PHE A 1 343 ? -11.438 -28.562 -17.203 1 98.38 343 PHE A CA 1
ATOM 2813 C C . PHE A 1 343 ? -12.781 -28.453 -17.906 1 98.38 343 PHE A C 1
ATOM 2815 O O . PHE A 1 343 ? -13.133 -29.328 -18.719 1 98.38 343 PHE A O 1
ATOM 2822 N N . ASP A 1 344 ? -13.461 -27.406 -17.625 1 97.94 344 ASP A N 1
ATOM 2823 C CA . ASP A 1 344 ? -14.68 -27.078 -18.344 1 97.94 344 ASP A CA 1
ATOM 2824 C C . ASP A 1 344 ? -14.375 -26.25 -19.594 1 97.94 344 ASP A C 1
ATOM 2826 O O . ASP A 1 344 ? -15.172 -26.219 -20.531 1 97.94 344 ASP A O 1
ATOM 2830 N N . LEU A 1 345 ? -13.266 -25.609 -19.562 1 97.94 345 LEU A N 1
ATOM 2831 C CA . LEU A 1 345 ? -12.852 -24.703 -20.625 1 97.94 345 LEU A CA 1
ATOM 2832 C C . LEU A 1 345 ? -11.328 -24.562 -20.656 1 97.94 345 LEU A C 1
ATOM 2834 O O . LEU A 1 345 ? -10.688 -24.5 -19.609 1 97.94 345 LEU A O 1
ATOM 2838 N N . ALA A 1 346 ? -10.773 -24.594 -21.859 1 98.5 346 ALA A N 1
ATOM 2839 C CA . ALA A 1 346 ? -9.352 -24.297 -22.016 1 98.5 346 ALA A CA 1
ATOM 2840 C C . ALA A 1 346 ? -9.125 -23.266 -23.125 1 98.5 346 ALA A C 1
ATOM 2842 O O . ALA A 1 346 ? -9.625 -23.438 -24.234 1 98.5 346 ALA A O 1
ATOM 2843 N N . ILE A 1 347 ? -8.445 -22.234 -22.781 1 98.5 347 ILE A N 1
ATOM 2844 C CA . ILE A 1 347 ? -8.086 -21.203 -23.766 1 98.5 347 ILE A CA 1
ATOM 2845 C C . ILE A 1 347 ? -6.566 -21.094 -23.859 1 98.5 347 ILE A C 1
ATOM 2847 O O . ILE A 1 347 ? -5.902 -20.703 -22.891 1 98.5 347 ILE A O 1
ATOM 2851 N N . ALA A 1 348 ? -5.984 -21.406 -24.984 1 97.06 348 ALA A N 1
ATOM 2852 C CA . ALA A 1 348 ? -4.562 -21.266 -25.281 1 97.06 348 ALA A CA 1
ATOM 2853 C C . ALA A 1 348 ? -4.293 -19.969 -26.047 1 97.06 348 ALA A C 1
ATOM 2855 O O . ALA A 1 348 ? -5.211 -19.359 -26.594 1 97.06 348 ALA A O 1
ATOM 2856 N N . GLY A 1 349 ? -3.088 -19.547 -26 1 96.31 349 GLY A N 1
ATOM 2857 C CA . GLY A 1 349 ? -2.756 -18.328 -26.719 1 96.31 349 GLY A CA 1
ATOM 2858 C C . GLY A 1 349 ? -3.643 -17.141 -26.344 1 96.31 349 GLY A C 1
ATOM 2859 O O . GLY A 1 349 ? -4.172 -16.453 -27.219 1 96.31 349 GLY A O 1
ATOM 2860 N N . SER A 1 350 ? -3.959 -16.875 -25.125 1 95.5 350 SER A N 1
ATOM 2861 C CA . SER A 1 350 ? -4.938 -15.883 -24.672 1 95.5 350 SER A CA 1
ATOM 2862 C C . SER A 1 350 ? -4.383 -14.469 -24.766 1 95.5 350 SER A C 1
ATOM 2864 O O . SER A 1 350 ? -5.141 -13.5 -24.703 1 95.5 350 SER A O 1
ATOM 2866 N N . CYS A 1 351 ? -3.084 -14.258 -24.781 1 93.88 351 CYS A N 1
ATOM 2867 C CA . CYS A 1 351 ? -2.416 -12.977 -24.969 1 93.88 351 CYS A CA 1
ATOM 2868 C C . CYS A 1 351 ? -2.57 -12.094 -23.734 1 93.88 351 CYS A C 1
ATOM 2870 O O . CYS A 1 351 ? -2.725 -10.875 -23.844 1 93.88 351 CYS A O 1
ATOM 2872 N N . LYS A 1 352 ? -2.777 -12.664 -22.578 1 94.38 352 LYS A N 1
ATOM 2873 C CA . LYS A 1 352 ? -2.729 -11.836 -21.375 1 94.38 352 LYS A CA 1
ATOM 2874 C C . LYS A 1 352 ? -1.528 -10.891 -21.406 1 94.38 352 LYS A C 1
ATOM 2876 O O . LYS A 1 352 ? -0.442 -11.273 -21.844 1 94.38 352 LYS A O 1
ATOM 2881 N N . PRO A 1 353 ? -1.699 -9.602 -21.031 1 93.25 353 PRO A N 1
ATOM 2882 C CA . PRO A 1 353 ? -2.816 -9 -20.297 1 93.25 353 PRO A CA 1
ATOM 2883 C C . PRO A 1 353 ? -3.916 -8.484 -21.219 1 93.25 353 PRO A C 1
ATOM 2885 O O . PRO A 1 353 ? -4.996 -8.109 -20.75 1 93.25 353 PRO A O 1
ATOM 2888 N N . ALA A 1 354 ? -3.746 -8.477 -22.484 1 94.88 354 ALA A N 1
ATOM 2889 C CA . ALA A 1 354 ? -4.723 -7.941 -23.422 1 94.88 354 ALA A CA 1
ATOM 2890 C C . ALA A 1 354 ? -6.07 -8.641 -23.281 1 94.88 354 ALA A C 1
ATOM 2892 O O . ALA A 1 354 ? -7.121 -8.023 -23.469 1 94.88 354 ALA A O 1
ATOM 2893 N N . PHE A 1 355 ? -6.027 -9.828 -22.922 1 96.06 355 PHE A N 1
ATOM 2894 C CA . PHE A 1 355 ? -7.227 -10.633 -22.719 1 96.06 355 PHE A CA 1
ATOM 2895 C C . PHE A 1 355 ? -8.195 -9.938 -21.766 1 96.06 355 PHE A C 1
ATOM 2897 O O . PHE A 1 355 ? -9.414 -10.031 -21.938 1 96.06 355 PHE A O 1
ATOM 2904 N N . MET A 1 356 ? -7.676 -9.234 -20.75 1 92.94 356 MET A N 1
ATOM 2905 C CA . MET A 1 356 ? -8.492 -8.609 -19.719 1 92.94 356 MET A CA 1
ATOM 2906 C C . MET A 1 356 ? -8.844 -7.172 -20.094 1 92.94 356 MET A C 1
ATOM 2908 O O . MET A 1 356 ? -9.727 -6.566 -19.484 1 92.94 356 MET A O 1
ATOM 2912 N N . LEU A 1 357 ? -8.203 -6.633 -21.062 1 91.38 357 LEU A N 1
ATOM 2913 C CA . LEU A 1 357 ? -8.289 -5.203 -21.328 1 91.38 357 LEU A CA 1
ATOM 2914 C C . LEU A 1 357 ? -9.062 -4.941 -22.609 1 91.38 357 LEU A C 1
ATOM 2916 O O . LEU A 1 357 ? -9.836 -3.982 -22.688 1 91.38 357 LEU A O 1
ATOM 2920 N N . ASP A 1 358 ? -8.828 -5.82 -23.656 1 92.75 358 ASP A N 1
ATOM 2921 C CA . ASP A 1 358 ? -9.352 -5.574 -25 1 92.75 358 ASP A CA 1
ATOM 2922 C C . ASP A 1 358 ? -10.594 -6.418 -25.266 1 92.75 358 ASP A C 1
ATOM 2924 O O . ASP A 1 358 ? -10.492 -7.613 -25.547 1 92.75 358 ASP A O 1
ATOM 2928 N N . PRO A 1 359 ? -11.688 -5.773 -25.359 1 89.88 359 PRO A N 1
ATOM 2929 C CA . PRO A 1 359 ? -12.922 -6.535 -25.547 1 89.88 359 PRO A CA 1
ATOM 2930 C C . PRO A 1 359 ? -13.148 -6.926 -27.016 1 89.88 359 PRO A C 1
ATOM 2932 O O . PRO A 1 359 ? -14.141 -7.59 -27.328 1 89.88 359 PRO A O 1
ATOM 2935 N N . TYR A 1 360 ? -12.203 -6.594 -27.922 1 92.5 360 TYR A N 1
ATOM 2936 C CA . TYR A 1 360 ? -12.414 -6.824 -29.344 1 92.5 360 TYR A CA 1
ATOM 2937 C C . TYR A 1 360 ? -11.578 -7.996 -29.828 1 92.5 360 TYR A C 1
ATOM 2939 O O . TYR A 1 360 ? -11.656 -8.375 -31 1 92.5 360 TYR A O 1
ATOM 2947 N N . LEU A 1 361 ? -10.852 -8.625 -28.938 1 95.38 361 LEU A N 1
ATOM 2948 C CA . LEU A 1 361 ? -10.055 -9.773 -29.344 1 95.38 361 LEU A CA 1
ATOM 2949 C C . LEU A 1 361 ? -10.953 -10.945 -29.734 1 95.38 361 LEU A C 1
ATOM 2951 O O . LEU A 1 361 ? -11.906 -11.266 -29.016 1 95.38 361 LEU A O 1
ATOM 2955 N N . GLN A 1 362 ? -10.633 -11.586 -30.844 1 95.19 362 GLN A N 1
ATOM 2956 C CA . GLN A 1 362 ? -11.484 -12.625 -31.406 1 95.19 362 GLN A CA 1
ATOM 2957 C C . GLN A 1 362 ? -11.172 -13.984 -30.781 1 95.19 362 GLN A C 1
ATOM 2959 O O . GLN A 1 362 ? -10.023 -14.273 -30.438 1 95.19 362 GLN A O 1
ATOM 2964 N N . LEU A 1 363 ? -12.234 -14.758 -30.688 1 97.31 363 LEU A N 1
ATOM 2965 C CA . LEU A 1 363 ? -12.125 -16.109 -30.156 1 97.31 363 LEU A CA 1
ATOM 2966 C C . LEU A 1 363 ? -12.125 -17.141 -31.281 1 97.31 363 LEU A C 1
ATOM 2968 O O . LEU A 1 363 ? -13.023 -17.156 -32.125 1 97.31 363 LEU A O 1
ATOM 2972 N N . PHE A 1 364 ? -11.141 -18.016 -31.297 1 97.62 364 PHE A N 1
ATOM 2973 C CA . PHE A 1 364 ? -11.047 -19.078 -32.281 1 97.62 364 PHE A CA 1
ATOM 2974 C C . PHE A 1 364 ? -11.18 -20.438 -31.641 1 97.62 364 PHE A C 1
ATOM 2976 O O . PHE A 1 364 ? -10.703 -20.656 -30.516 1 97.62 364 PHE A O 1
ATOM 2983 N N . ARG A 1 365 ? -11.812 -21.344 -32.312 1 96.81 365 ARG A N 1
ATOM 2984 C CA . ARG A 1 365 ? -11.852 -22.734 -31.844 1 96.81 365 ARG A CA 1
ATOM 2985 C C . ARG A 1 365 ? -10.664 -23.531 -32.375 1 96.81 365 ARG A C 1
ATOM 2987 O O . ARG A 1 365 ? -10.289 -23.391 -33.531 1 96.81 365 ARG A O 1
ATOM 2994 N N . VAL A 1 366 ? -10.102 -24.297 -31.547 1 96.62 366 VAL A N 1
ATOM 2995 C CA . VAL A 1 366 ? -8.938 -25.094 -31.922 1 96.62 366 VAL A CA 1
ATOM 2996 C C . VAL A 1 366 ? -9.383 -26.484 -32.375 1 96.62 366 VAL A C 1
ATOM 2998 O O . VAL A 1 366 ? -10.164 -27.141 -31.688 1 96.62 366 VAL A O 1
ATOM 3001 N N . ASN A 1 367 ? -8.922 -26.906 -33.5 1 93.31 367 ASN A N 1
ATOM 3002 C CA . ASN A 1 367 ? -9.047 -28.297 -33.906 1 93.31 367 ASN A CA 1
ATOM 3003 C C . ASN A 1 367 ? -7.977 -29.172 -33.25 1 93.31 367 ASN A C 1
ATOM 3005 O O . ASN A 1 367 ? -6.793 -29.062 -33.562 1 93.31 367 ASN A O 1
ATOM 3009 N N . MET A 1 368 ? -8.328 -30.062 -32.438 1 88.5 368 MET A N 1
ATOM 3010 C CA . MET A 1 368 ? -7.406 -30.828 -31.625 1 88.5 368 MET A CA 1
ATOM 3011 C C . MET A 1 368 ? -6.578 -31.781 -32.469 1 88.5 368 MET A C 1
ATOM 3013 O O . MET A 1 368 ? -5.492 -32.188 -32.062 1 88.5 368 MET A O 1
ATOM 3017 N N . GLU A 1 369 ? -7.074 -32.094 -33.594 1 85.38 369 GLU A N 1
ATOM 3018 C CA . GLU A 1 369 ? -6.398 -33.062 -34.438 1 85.38 369 GLU A CA 1
ATOM 3019 C C . GLU A 1 369 ? -5.141 -32.5 -35.062 1 85.38 369 GLU A C 1
ATOM 3021 O O . GLU A 1 369 ? -4.09 -33.125 -35.094 1 85.38 369 GLU A O 1
ATOM 3026 N N . ASP A 1 370 ? -5.316 -31.312 -35.562 1 87.5 370 ASP A N 1
ATOM 3027 C CA . ASP A 1 370 ? -4.172 -30.781 -36.312 1 87.5 370 ASP A CA 1
ATOM 3028 C C . ASP A 1 370 ? -3.791 -29.391 -35.781 1 87.5 370 ASP A C 1
ATOM 3030 O O . ASP A 1 370 ? -2.865 -28.766 -36.312 1 87.5 370 ASP A O 1
ATOM 3034 N N . GLY A 1 371 ? -4.477 -28.953 -34.844 1 89.38 371 GLY A N 1
ATOM 3035 C CA . GLY A 1 371 ? -4.125 -27.672 -34.219 1 89.38 371 GLY A CA 1
ATOM 3036 C C . GLY A 1 371 ? -4.609 -26.484 -35.031 1 89.38 371 GLY A C 1
ATOM 3037 O O . GLY A 1 371 ? -4.367 -25.328 -34.656 1 89.38 371 GLY A O 1
ATOM 3038 N N . SER A 1 372 ? -5.316 -26.688 -36.125 1 94.19 372 SER A N 1
ATOM 3039 C CA . SER A 1 372 ? -5.836 -25.594 -36.938 1 94.19 372 SER A CA 1
ATOM 3040 C C . SER A 1 372 ? -6.93 -24.828 -36.188 1 94.19 372 SER A C 1
ATOM 3042 O O . SER A 1 372 ? -7.516 -25.344 -35.25 1 94.19 372 SER A O 1
ATOM 3044 N N . LEU A 1 373 ? -7.164 -23.609 -36.625 1 95.81 373 LEU A N 1
ATOM 3045 C CA . LEU A 1 373 ? -8.117 -22.734 -35.969 1 95.81 373 LEU A CA 1
ATOM 3046 C C . LEU A 1 373 ? -9.336 -22.484 -36.844 1 95.81 373 LEU A C 1
ATOM 3048 O O . LEU A 1 373 ? -9.227 -22.453 -38.062 1 95.81 373 LEU A O 1
ATOM 3052 N N . LYS A 1 374 ? -10.43 -22.359 -36.219 1 95.31 374 LYS A N 1
ATOM 3053 C CA . LYS A 1 374 ? -11.68 -21.984 -36.875 1 95.31 374 LYS A CA 1
ATOM 3054 C C . LYS A 1 374 ? -12.297 -20.75 -36.25 1 95.31 374 LYS A C 1
ATOM 3056 O O . LYS A 1 374 ? -12.305 -20.609 -35 1 95.31 374 LYS A O 1
ATOM 3061 N N . ASN A 1 375 ? -12.805 -19.891 -37.062 1 93.69 375 ASN A N 1
ATOM 3062 C CA . ASN A 1 375 ? -13.461 -18.688 -36.594 1 93.69 375 ASN A CA 1
ATOM 3063 C C . ASN A 1 375 ? -14.734 -19.016 -35.812 1 93.69 375 ASN A C 1
ATOM 3065 O O . ASN A 1 375 ? -15.406 -20 -36.094 1 93.69 375 ASN A O 1
ATOM 3069 N N . THR A 1 376 ? -14.93 -18.172 -34.781 1 93.56 376 THR A N 1
ATOM 3070 C CA . THR A 1 376 ? -16.219 -18.172 -34.125 1 93.56 376 THR A CA 1
ATOM 3071 C C . THR A 1 376 ? -16.812 -16.766 -34.062 1 93.56 376 THR A C 1
ATOM 3073 O O . THR A 1 376 ? -16.094 -15.781 -34.312 1 93.56 376 THR A O 1
ATOM 3076 N N . ASP A 1 377 ? -18.141 -16.719 -33.781 1 89 377 ASP A N 1
ATOM 3077 C CA . ASP A 1 377 ? -18.766 -15.414 -33.594 1 89 377 ASP A CA 1
ATOM 3078 C C . ASP A 1 377 ? -18.875 -15.07 -32.125 1 89 377 ASP A C 1
ATOM 3080 O O . ASP A 1 377 ? -19.703 -14.242 -31.734 1 89 377 ASP A O 1
ATOM 3084 N N . GLY A 1 378 ? -18.172 -15.781 -31.406 1 89.56 378 GLY A N 1
ATOM 3085 C CA . GLY A 1 378 ? -18.031 -15.469 -30 1 89.56 378 GLY A CA 1
ATOM 3086 C C . GLY A 1 378 ? -19.359 -15.414 -29.266 1 89.56 378 GLY A C 1
ATOM 3087 O O . GLY A 1 378 ? -20.172 -16.344 -29.375 1 89.56 378 GLY A O 1
ATOM 3088 N N . VAL A 1 379 ? -19.562 -14.383 -28.641 1 85.12 379 VAL A N 1
ATOM 3089 C CA . VAL A 1 379 ? -20.734 -14.203 -27.781 1 85.12 379 VAL A CA 1
ATOM 3090 C C . VAL A 1 379 ? -22 -14.258 -28.625 1 85.12 379 VAL A C 1
ATOM 3092 O O . VAL A 1 379 ? -23.031 -14.773 -28.188 1 85.12 379 VAL A O 1
ATOM 3095 N N . PHE A 1 380 ? -21.891 -13.812 -29.734 1 85.44 380 PHE A N 1
ATOM 3096 C CA . PHE A 1 380 ? -23.047 -13.812 -30.641 1 85.44 380 PHE A CA 1
ATOM 3097 C C . PHE A 1 380 ? -23.453 -15.234 -30.984 1 85.44 380 PHE A C 1
ATOM 3099 O O . PHE A 1 380 ? -24.656 -15.547 -31 1 85.44 380 PHE A O 1
ATOM 3106 N N . GLU A 1 381 ? -22.469 -15.969 -31.281 1 87.56 381 GLU A N 1
ATOM 3107 C CA . GLU A 1 381 ? -22.734 -17.375 -31.578 1 87.56 381 GLU A CA 1
ATOM 3108 C C . GLU A 1 381 ? -23.328 -18.094 -30.375 1 87.56 381 GLU A C 1
ATOM 3110 O O . GLU A 1 381 ? -24.25 -18.906 -30.516 1 87.56 381 GLU A O 1
ATOM 3115 N N . MET A 1 382 ? -22.891 -17.797 -29.219 1 90.12 382 MET A N 1
ATOM 3116 C CA . MET A 1 382 ? -23.391 -18.406 -28 1 90.12 382 MET A CA 1
ATOM 3117 C C . MET A 1 382 ? -24.859 -18.047 -27.766 1 90.12 382 MET A C 1
ATOM 3119 O O . MET A 1 382 ? -25.656 -18.922 -27.406 1 90.12 382 MET A O 1
ATOM 3123 N N . ASN A 1 383 ? -25.156 -16.844 -28.047 1 89.06 383 ASN A N 1
ATOM 3124 C CA . ASN A 1 383 ? -26.516 -16.359 -27.828 1 89.06 383 ASN A CA 1
ATOM 3125 C C . ASN A 1 383 ? -27.5 -16.969 -28.812 1 89.06 383 ASN A C 1
ATOM 3127 O O . ASN A 1 383 ? -28.703 -17.062 -28.531 1 89.06 383 ASN A O 1
ATOM 3131 N N . ALA A 1 384 ? -27.016 -17.438 -29.891 1 89.31 384 ALA A N 1
ATOM 3132 C CA . ALA A 1 384 ? -27.859 -17.969 -30.953 1 89.31 384 ALA A CA 1
ATOM 3133 C C . ALA A 1 384 ? -28.172 -19.438 -30.719 1 89.31 384 ALA A C 1
ATOM 3135 O O . ALA A 1 384 ? -29.109 -19.984 -31.312 1 89.31 384 ALA A O 1
ATOM 3136 N N . LEU A 1 385 ? -27.484 -20.031 -29.875 1 90.44 385 LEU A N 1
ATOM 3137 C CA . LEU A 1 385 ? -27.672 -21.453 -29.609 1 90.44 385 LEU A CA 1
ATOM 3138 C C . LEU A 1 385 ? -28.766 -21.672 -28.562 1 90.44 385 LEU A C 1
ATOM 3140 O O . LEU A 1 385 ? -28.938 -20.844 -27.656 1 90.44 385 LEU A O 1
ATOM 3144 N N . PRO A 1 386 ? -29.438 -22.75 -28.562 1 89.06 386 PRO A N 1
ATOM 3145 C CA . PRO A 1 386 ? -30.578 -23 -27.672 1 89.06 386 PRO A CA 1
ATOM 3146 C C . PRO A 1 386 ? -30.188 -22.938 -26.188 1 89.06 386 PRO A C 1
ATOM 3148 O O . PRO A 1 386 ? -30.906 -22.344 -25.391 1 89.06 386 PRO A O 1
ATOM 3151 N N . ARG A 1 387 ? -29.141 -23.609 -25.906 1 89.06 387 ARG A N 1
ATOM 3152 C CA . ARG A 1 387 ? -28.734 -23.625 -24.516 1 89.06 387 ARG A CA 1
ATOM 3153 C C . ARG A 1 387 ? -27.531 -22.703 -24.297 1 89.06 387 ARG A C 1
ATOM 3155 O O . ARG A 1 387 ? -26.75 -22.922 -23.359 1 89.06 387 ARG A O 1
ATOM 3162 N N . GLY A 1 388 ? -27.234 -21.859 -25.219 1 92 388 GLY A N 1
ATOM 3163 C CA . GLY A 1 388 ? -26.25 -20.812 -25.078 1 92 388 GLY A CA 1
ATOM 3164 C C . GLY A 1 388 ? -24.828 -21.328 -25.016 1 92 388 GLY A C 1
ATOM 3165 O O . GLY A 1 388 ? -24.391 -22.078 -25.891 1 92 388 GLY A O 1
ATOM 3166 N N . ALA A 1 389 ? -24.156 -20.984 -23.922 1 92.38 389 ALA A N 1
ATOM 3167 C CA . ALA A 1 389 ? -22.75 -21.297 -23.734 1 92.38 389 ALA A CA 1
ATOM 3168 C C . ALA A 1 389 ? -22.531 -22.797 -23.609 1 92.38 389 ALA A C 1
ATOM 3170 O O . ALA A 1 389 ? -21.516 -23.328 -24.062 1 92.38 389 ALA A O 1
ATOM 3171 N N . GLU A 1 390 ? -23.484 -23.484 -23.062 1 92.62 390 GLU A N 1
ATOM 3172 C CA . GLU A 1 390 ? -23.375 -24.922 -22.875 1 92.62 390 GLU A CA 1
ATOM 3173 C C . GLU A 1 390 ? -23.266 -25.656 -24.203 1 92.62 390 GLU A C 1
ATOM 3175 O O . GLU A 1 390 ? -22.422 -26.547 -24.375 1 92.62 390 GLU A O 1
ATOM 3180 N N . ASP A 1 391 ? -24.109 -25.297 -25.125 1 93.88 391 ASP A N 1
ATOM 3181 C CA . ASP A 1 391 ? -24.078 -25.891 -26.453 1 93.88 391 ASP A CA 1
ATOM 3182 C C . ASP A 1 391 ? -22.797 -25.531 -27.203 1 93.88 391 ASP A C 1
ATOM 3184 O O . ASP A 1 391 ? -22.266 -26.344 -27.953 1 93.88 391 ASP A O 1
ATOM 3188 N N . PHE A 1 392 ? -22.469 -24.312 -26.984 1 93.81 392 PHE A N 1
ATOM 3189 C CA . PHE A 1 392 ? -21.25 -23.828 -27.609 1 93.81 392 PHE A CA 1
ATOM 3190 C C . PHE A 1 392 ? -20.047 -24.656 -27.172 1 93.81 392 PHE A C 1
ATOM 3192 O O . PHE A 1 392 ? -19.203 -25.031 -28 1 93.81 392 PHE A O 1
ATOM 3199 N N . LEU A 1 393 ? -19.984 -25.047 -25.922 1 94.38 393 LEU A N 1
ATOM 3200 C CA . LEU A 1 393 ? -18.859 -25.797 -25.359 1 94.38 393 LEU A CA 1
ATOM 3201 C C . LEU A 1 393 ? -18.938 -27.266 -25.734 1 94.38 393 LEU A C 1
ATOM 3203 O O . LEU A 1 393 ? -17.922 -27.969 -25.75 1 94.38 393 LEU A O 1
ATOM 3207 N N . LYS A 1 394 ? -20.094 -27.734 -26.047 1 91.88 394 LYS A N 1
ATOM 3208 C CA . LYS A 1 394 ? -20.266 -29.125 -26.453 1 91.88 394 LYS A CA 1
ATOM 3209 C C . LYS A 1 394 ? -19.609 -29.391 -27.797 1 91.88 394 LYS A C 1
ATOM 3211 O O . LYS A 1 394 ? -19.172 -30.516 -28.078 1 91.88 394 LYS A O 1
ATOM 3216 N N . ILE A 1 395 ? -19.609 -28.375 -28.562 1 90.56 395 ILE A N 1
ATOM 3217 C CA . ILE A 1 395 ? -18.953 -28.5 -29.859 1 90.56 395 ILE A CA 1
ATOM 3218 C C . ILE A 1 395 ? -17.453 -28.688 -29.656 1 90.56 395 ILE A C 1
ATOM 3220 O O . ILE A 1 395 ? -16.812 -29.438 -30.391 1 90.56 395 ILE A O 1
ATOM 3224 N N . GLY A 1 396 ? -16.891 -28.016 -28.703 1 92.19 396 GLY A N 1
ATOM 3225 C CA . GLY A 1 396 ? -15.477 -28.031 -28.344 1 92.19 396 GLY A CA 1
ATOM 3226 C C . GLY A 1 396 ? -15.117 -27.031 -27.266 1 92.19 396 GLY A C 1
ATOM 3227 O O . GLY A 1 396 ? -15.578 -25.891 -27.297 1 92.19 396 GLY A O 1
ATOM 3228 N N . LYS A 1 397 ? -14.289 -27.438 -26.406 1 94.88 397 LYS A N 1
ATOM 3229 C CA . LYS A 1 397 ? -14.062 -26.547 -25.266 1 94.88 397 LYS A CA 1
ATOM 3230 C C . LYS A 1 397 ? -12.641 -25.984 -25.281 1 94.88 397 LYS A C 1
ATOM 3232 O O . LYS A 1 397 ? -12.156 -25.5 -24.266 1 94.88 397 LYS A O 1
ATOM 3237 N N . ILE A 1 398 ? -11.938 -26.172 -26.438 1 97 398 ILE A N 1
ATOM 3238 C CA . ILE A 1 398 ? -10.586 -25.641 -26.562 1 97 398 ILE A CA 1
ATOM 3239 C C . ILE A 1 398 ? -10.586 -24.453 -27.531 1 97 398 ILE A C 1
ATOM 3241 O O . ILE A 1 398 ? -11.047 -24.578 -28.672 1 97 398 ILE A O 1
ATOM 3245 N N . PHE A 1 399 ? -10.086 -23.375 -27.078 1 98.12 399 PHE A N 1
ATOM 3246 C CA . PHE A 1 399 ? -10.102 -22.156 -27.875 1 98.12 399 PHE A CA 1
ATOM 3247 C C . PHE A 1 399 ? -8.734 -21.484 -27.875 1 98.12 399 PHE A C 1
ATOM 3249 O O . PHE A 1 399 ? -7.867 -21.844 -27.078 1 98.12 399 PHE A O 1
ATOM 3256 N N . GLN A 1 400 ? -8.539 -20.609 -28.766 1 97.62 400 GLN A N 1
ATOM 3257 C CA . GLN A 1 400 ? -7.395 -19.703 -28.812 1 97.62 400 GLN A CA 1
ATOM 3258 C C . GLN A 1 400 ? -7.848 -18.25 -28.922 1 97.62 400 GLN A C 1
ATOM 3260 O O . GLN A 1 400 ? -8.82 -17.953 -29.609 1 97.62 400 GLN A O 1
ATOM 3265 N N . GLY A 1 401 ? -7.066 -17.375 -28.203 1 97.44 401 GLY A N 1
ATOM 3266 C CA . GLY A 1 401 ? -7.41 -15.961 -28.219 1 97.44 401 GLY A CA 1
ATOM 3267 C C . GLY A 1 401 ? -8.562 -15.617 -27.297 1 97.44 401 GLY A C 1
ATOM 3268 O O . GLY A 1 401 ? -8.586 -16.031 -26.141 1 97.44 401 GLY A O 1
ATOM 3269 N N . GLY A 1 402 ? -9.414 -14.695 -27.812 1 96.5 402 GLY A N 1
ATOM 3270 C CA . GLY A 1 402 ? -10.594 -14.312 -27.047 1 96.5 402 GLY A CA 1
ATOM 3271 C C . GLY A 1 402 ? -10.312 -13.227 -26.031 1 96.5 402 GLY A C 1
ATOM 3272 O O . GLY A 1 402 ? -9.234 -12.633 -26.031 1 96.5 402 GLY A O 1
ATOM 3273 N N . ASN A 1 403 ? -11.305 -12.906 -25.266 1 95.62 403 ASN A N 1
ATOM 3274 C CA . ASN A 1 403 ? -11.242 -11.922 -24.188 1 95.62 403 ASN A CA 1
ATOM 3275 C C . ASN A 1 403 ? -12.117 -12.312 -23 1 95.62 403 ASN A C 1
ATOM 3277 O O . ASN A 1 403 ? -12.797 -13.344 -23.047 1 95.62 403 ASN A O 1
ATOM 3281 N N . TRP A 1 404 ? -12.094 -11.508 -22 1 94.31 404 TRP A N 1
ATOM 3282 C CA . TRP A 1 404 ? -12.727 -11.828 -20.734 1 94.31 404 TRP A CA 1
ATOM 3283 C C . TRP A 1 404 ? -14.234 -11.992 -20.906 1 94.31 404 TRP A C 1
ATOM 3285 O O . TRP A 1 404 ? -14.867 -12.758 -20.172 1 94.31 404 TRP A O 1
ATOM 3295 N N . GLN A 1 405 ? -14.891 -11.336 -21.844 1 93.62 405 GLN A N 1
ATOM 3296 C CA . GLN A 1 405 ? -16.328 -11.445 -22.062 1 93.62 405 GLN A CA 1
ATOM 3297 C C . GLN A 1 405 ? -16.703 -12.859 -22.5 1 93.62 405 GLN A C 1
ATOM 3299 O O . GLN A 1 405 ? -17.719 -13.398 -22.047 1 93.62 405 GLN A O 1
ATOM 3304 N N . HIS A 1 406 ? -15.93 -13.383 -23.422 1 96.38 406 HIS A N 1
ATOM 3305 C CA . HIS A 1 406 ? -16.156 -14.758 -23.844 1 96.38 406 HIS A CA 1
ATOM 3306 C C . HIS A 1 406 ? -16.094 -15.719 -22.656 1 96.38 406 HIS A C 1
ATOM 3308 O O . HIS A 1 406 ? -16.969 -16.578 -22.5 1 96.38 406 HIS A O 1
ATOM 3314 N N . LEU A 1 407 ? -15.039 -15.555 -21.875 1 96.81 407 LEU A N 1
ATOM 3315 C CA . LEU A 1 407 ? -14.812 -16.422 -20.719 1 96.81 407 LEU A CA 1
ATOM 3316 C C . LEU A 1 407 ? -15.961 -16.312 -19.719 1 96.81 407 LEU A C 1
ATOM 3318 O O . LEU A 1 407 ? -16.484 -17.328 -19.266 1 96.81 407 LEU A O 1
ATOM 3322 N N . HIS A 1 408 ? -16.359 -15.094 -19.375 1 94.31 408 HIS A N 1
ATOM 3323 C CA . HIS A 1 408 ? -17.422 -14.875 -18.406 1 94.31 408 HIS A CA 1
ATOM 3324 C C . HIS A 1 408 ? -18.719 -15.523 -18.891 1 94.31 408 HIS A C 1
ATOM 3326 O O . HIS A 1 408 ? -19.438 -16.156 -18.094 1 94.31 408 HIS A O 1
ATOM 3332 N N . LYS A 1 409 ? -18.984 -15.367 -20.172 1 94.69 409 LYS A N 1
ATOM 3333 C CA . LYS A 1 409 ? -20.203 -15.938 -20.719 1 94.69 409 LYS A CA 1
ATOM 3334 C C . LYS A 1 409 ? -20.156 -17.469 -20.703 1 94.69 409 LYS A C 1
ATOM 3336 O O . LYS A 1 409 ? -21.125 -18.109 -20.281 1 94.69 409 LYS A O 1
ATOM 3341 N N . MET A 1 410 ? -19.094 -18.016 -21.109 1 97 410 MET A N 1
ATOM 3342 C CA . MET A 1 410 ? -18.953 -19.469 -21.188 1 97 410 MET A CA 1
ATOM 3343 C C . MET A 1 410 ? -18.984 -20.078 -19.797 1 97 410 MET A C 1
ATOM 3345 O O . MET A 1 410 ? -19.484 -21.203 -19.625 1 97 410 MET A O 1
ATOM 3349 N N . MET A 1 411 ? -18.516 -19.328 -18.766 1 95.75 411 MET A N 1
ATOM 3350 C CA . MET A 1 411 ? -18.438 -19.875 -17.406 1 95.75 411 MET A CA 1
ATOM 3351 C C . MET A 1 411 ? -19.641 -19.469 -16.578 1 95.75 411 MET A C 1
ATOM 3353 O O . MET A 1 411 ? -19.781 -19.875 -15.43 1 95.75 411 MET A O 1
ATOM 3357 N N . GLY A 1 412 ? -20.484 -18.609 -17.141 1 93.31 412 GLY A N 1
ATOM 3358 C CA . GLY A 1 412 ? -21.672 -18.156 -16.422 1 93.31 412 GLY A CA 1
ATOM 3359 C C . GLY A 1 412 ? -21.344 -17.234 -15.266 1 93.31 412 GLY A C 1
ATOM 3360 O O . GLY A 1 412 ? -21.953 -17.328 -14.195 1 93.31 412 GLY A O 1
ATOM 3361 N N . ILE A 1 413 ? -20.391 -16.438 -15.43 1 92.75 413 ILE A N 1
ATOM 3362 C CA . ILE A 1 413 ? -19.922 -15.516 -14.398 1 92.75 413 ILE A CA 1
ATOM 3363 C C . ILE A 1 413 ? -20.688 -14.203 -14.5 1 92.75 413 ILE A C 1
ATOM 3365 O O . ILE A 1 413 ? -20.766 -13.602 -15.57 1 92.75 413 ILE A O 1
ATOM 3369 N N . ARG A 1 414 ? -21.188 -13.703 -13.406 1 87.12 414 ARG A N 1
ATOM 3370 C CA . ARG A 1 414 ? -21.969 -12.461 -13.375 1 87.12 414 ARG A CA 1
ATOM 3371 C C . ARG A 1 414 ? -21.141 -11.32 -12.797 1 87.12 414 ARG A C 1
ATOM 3373 O O . ARG A 1 414 ? -21.391 -10.148 -13.117 1 87.12 414 ARG A O 1
ATOM 3380 N N . SER A 1 415 ? -20.281 -11.719 -11.898 1 88.25 415 SER A N 1
ATOM 3381 C CA . SER A 1 415 ? -19.406 -10.734 -11.266 1 88.25 415 SER A CA 1
ATOM 3382 C C . SER A 1 415 ? -17.969 -11.242 -11.172 1 88.25 415 SER A C 1
ATOM 3384 O O . SER A 1 415 ? -17.75 -12.438 -10.969 1 88.25 415 SER A O 1
ATOM 3386 N N . GLY A 1 416 ? -17.078 -10.328 -11.281 1 89.62 416 GLY A N 1
ATOM 3387 C CA . GLY A 1 416 ? -15.664 -10.703 -11.312 1 89.62 416 GLY A CA 1
ATOM 3388 C C . GLY A 1 416 ? -15.219 -11.43 -10.055 1 89.62 416 GLY A C 1
ATOM 3389 O O . GLY A 1 416 ? -14.352 -12.305 -10.117 1 89.62 416 GLY A O 1
ATOM 3390 N N . ASP A 1 417 ? -15.805 -11.094 -8.945 1 90.12 417 ASP A N 1
ATOM 3391 C CA . ASP A 1 417 ? -15.352 -11.633 -7.664 1 90.12 417 ASP A CA 1
ATOM 3392 C C . ASP A 1 417 ? -15.766 -13.094 -7.504 1 90.12 417 ASP A C 1
ATOM 3394 O O . ASP A 1 417 ? -15.414 -13.742 -6.52 1 90.12 417 ASP A O 1
ATOM 3398 N N . GLU A 1 418 ? -16.406 -13.672 -8.516 1 94.5 418 GLU A N 1
ATOM 3399 C CA . GLU A 1 418 ? -16.781 -15.086 -8.523 1 94.5 418 GLU A CA 1
ATOM 3400 C C . GLU A 1 418 ? -15.648 -15.953 -9.07 1 94.5 418 GLU A C 1
ATOM 3402 O O . GLU A 1 418 ? -15.711 -17.188 -8.984 1 94.5 418 GLU A O 1
ATOM 3407 N N . ILE A 1 419 ? -14.641 -15.289 -9.539 1 96.31 419 ILE A N 1
ATOM 3408 C CA . ILE A 1 419 ? -13.531 -16.016 -10.133 1 96.31 419 ILE A CA 1
ATOM 3409 C C . ILE A 1 419 ? -12.305 -15.922 -9.234 1 96.31 419 ILE A C 1
ATOM 3411 O O . ILE A 1 419 ? -11.977 -14.844 -8.727 1 96.31 419 ILE A O 1
ATOM 3415 N N . LEU A 1 420 ? -11.695 -17.016 -9 1 98.12 420 LEU A N 1
ATOM 3416 C CA . LEU A 1 420 ? -10.352 -17.078 -8.453 1 98.12 420 LEU A CA 1
ATOM 3417 C C . LEU A 1 420 ? -9.336 -17.469 -9.523 1 98.12 420 LEU A C 1
ATOM 3419 O O . LEU A 1 420 ? -9.398 -18.578 -10.062 1 98.12 420 LEU A O 1
ATOM 3423 N N . TYR A 1 421 ? -8.5 -16.578 -9.859 1 98.38 421 TYR A N 1
ATOM 3424 C CA . TYR A 1 421 ? -7.504 -16.859 -10.883 1 98.38 421 TYR A CA 1
ATOM 3425 C C . TYR A 1 421 ? -6.148 -17.172 -10.25 1 98.38 421 TYR A C 1
ATOM 3427 O O . TYR A 1 421 ? -5.652 -16.391 -9.438 1 98.38 421 TYR A O 1
ATOM 3435 N N . VAL A 1 422 ? -5.555 -18.281 -10.625 1 98.62 422 VAL A N 1
ATOM 3436 C CA . VAL A 1 422 ? -4.289 -18.766 -10.086 1 98.62 422 VAL A CA 1
ATOM 3437 C C . VAL A 1 422 ? -3.182 -18.578 -11.117 1 98.62 422 VAL A C 1
ATOM 3439 O O . VAL A 1 422 ? -3.24 -19.141 -12.211 1 98.62 422 VAL A O 1
ATOM 3442 N N . GLY A 1 423 ? -2.17 -17.766 -10.773 1 97.94 423 GLY A N 1
ATOM 3443 C CA . GLY A 1 423 ? -1.107 -17.516 -11.734 1 97.94 423 GLY A CA 1
ATOM 3444 C C . GLY A 1 423 ? 0.18 -17.031 -11.094 1 97.94 423 GLY A C 1
ATOM 3445 O O . GLY A 1 423 ? 0.214 -16.75 -9.898 1 97.94 423 GLY A O 1
ATOM 3446 N N . ASP A 1 424 ? 1.23 -16.938 -11.914 1 96.88 424 ASP A N 1
ATOM 3447 C CA . ASP A 1 424 ? 2.549 -16.594 -11.391 1 96.88 424 ASP A CA 1
ATOM 3448 C C . ASP A 1 424 ? 2.951 -15.172 -11.789 1 96.88 424 ASP A C 1
ATOM 3450 O O . ASP A 1 424 ? 3.885 -14.602 -11.219 1 96.88 424 ASP A O 1
ATOM 3454 N N . HIS A 1 425 ? 2.307 -14.672 -12.789 1 95.38 425 HIS A N 1
ATOM 3455 C CA . HIS A 1 425 ? 2.668 -13.344 -13.281 1 95.38 425 HIS A CA 1
ATOM 3456 C C . HIS A 1 425 ? 1.967 -12.25 -12.492 1 95.38 425 HIS A C 1
ATOM 3458 O O . HIS A 1 425 ? 0.753 -12.07 -12.609 1 95.38 425 HIS A O 1
ATOM 3464 N N . LEU A 1 426 ? 2.717 -11.477 -11.812 1 93.31 426 LEU A N 1
ATOM 3465 C CA . LEU A 1 426 ? 2.17 -10.5 -10.875 1 93.31 426 LEU A CA 1
ATOM 3466 C C . LEU A 1 426 ? 1.317 -9.469 -11.609 1 93.31 426 LEU A C 1
ATOM 3468 O O . LEU A 1 426 ? 0.214 -9.141 -11.164 1 93.31 426 LEU A O 1
ATOM 3472 N N . TYR A 1 427 ? 1.729 -9.016 -12.664 1 89.81 427 TYR A N 1
ATOM 3473 C CA . TYR A 1 427 ? 1.029 -7.938 -13.352 1 89.81 427 TYR A CA 1
ATOM 3474 C C . TYR A 1 427 ? -0.214 -8.453 -14.062 1 89.81 427 TYR A C 1
ATOM 3476 O O . TYR A 1 427 ? -1.321 -7.965 -13.828 1 89.81 427 TYR A O 1
ATOM 3484 N N . SER A 1 428 ? -0.056 -9.43 -14.859 1 90.25 428 SER A N 1
ATOM 3485 C CA . SER A 1 428 ? -1.164 -9.867 -15.703 1 90.25 428 SER A CA 1
ATOM 3486 C C . SER A 1 428 ? -2.166 -10.695 -14.914 1 90.25 428 SER A C 1
ATOM 3488 O O . SER A 1 428 ? -3.379 -10.516 -15.047 1 90.25 428 SER A O 1
ATOM 3490 N N . ASP A 1 429 ? -1.64 -11.586 -14.102 1 92.06 429 ASP A N 1
ATOM 3491 C CA . ASP A 1 429 ? -2.52 -12.562 -13.469 1 92.06 429 ASP A CA 1
ATOM 3492 C C . ASP A 1 429 ? -3.117 -12 -12.18 1 92.06 429 ASP A C 1
ATOM 3494 O O . ASP A 1 429 ? -4.148 -12.477 -11.711 1 92.06 429 ASP A O 1
ATOM 3498 N N . VAL A 1 430 ? -2.455 -11.031 -11.609 1 92.31 430 VAL A N 1
ATOM 3499 C CA . VAL A 1 430 ? -2.879 -10.562 -10.297 1 92.31 430 VAL A CA 1
ATOM 3500 C C . VAL A 1 430 ? -3.369 -9.117 -10.391 1 92.31 430 VAL A C 1
ATOM 3502 O O . VAL A 1 430 ? -4.547 -8.844 -10.156 1 92.31 430 VAL A O 1
ATOM 3505 N N . LEU A 1 431 ? -2.553 -8.273 -10.852 1 89.38 431 LEU A N 1
ATOM 3506 C CA . LEU A 1 431 ? -2.846 -6.84 -10.828 1 89.38 431 LEU A CA 1
ATOM 3507 C C . LEU A 1 431 ? -3.934 -6.492 -11.844 1 89.38 431 LEU A C 1
ATOM 3509 O O . LEU A 1 431 ? -4.938 -5.867 -11.492 1 89.38 431 LEU A O 1
ATOM 3513 N N . ARG A 1 432 ? -3.814 -6.934 -13.016 1 86.94 432 ARG A N 1
ATOM 3514 C CA . ARG A 1 432 ? -4.727 -6.535 -14.078 1 86.94 432 ARG A CA 1
ATOM 3515 C C . ARG A 1 432 ? -6.086 -7.207 -13.922 1 86.94 432 ARG A C 1
ATOM 3517 O O . ARG A 1 432 ? -7.125 -6.57 -14.117 1 86.94 432 ARG A O 1
ATOM 3524 N N . SER A 1 433 ? -6.043 -8.445 -13.594 1 88.88 433 SER A N 1
ATOM 3525 C CA . SER A 1 433 ? -7.305 -9.156 -13.414 1 88.88 433 SER A CA 1
ATOM 3526 C C . SER A 1 433 ? -8.133 -8.531 -12.297 1 88.88 433 SER A C 1
ATOM 3528 O O . SER A 1 433 ? -9.352 -8.406 -12.422 1 88.88 433 SER A O 1
ATOM 3530 N N . LYS A 1 434 ? -7.473 -8.094 -11.352 1 87.31 434 LYS A N 1
ATOM 3531 C CA . LYS A 1 434 ? -8.148 -7.48 -10.211 1 87.31 434 LYS A CA 1
ATOM 3532 C C . LYS A 1 434 ? -8.648 -6.082 -10.555 1 87.31 434 LYS A C 1
ATOM 3534 O O . LYS A 1 434 ? -9.82 -5.766 -10.344 1 87.31 434 LYS A O 1
ATOM 3539 N N . ARG A 1 435 ? -7.805 -5.285 -11.047 1 83.88 435 ARG A N 1
ATOM 3540 C CA . ARG A 1 435 ? -8.109 -3.875 -11.281 1 83.88 435 ARG A CA 1
ATOM 3541 C C . ARG A 1 435 ? -9.164 -3.711 -12.367 1 83.88 435 ARG A C 1
ATOM 3543 O O . ARG A 1 435 ? -10.008 -2.816 -12.289 1 83.88 435 ARG A O 1
ATOM 3550 N N . THR A 1 436 ? -9.117 -4.57 -13.328 1 83.81 436 THR A N 1
ATOM 3551 C CA . THR A 1 436 ? -9.992 -4.406 -14.484 1 83.81 436 THR A CA 1
ATOM 3552 C C . THR A 1 436 ? -11.305 -5.156 -14.281 1 83.81 436 THR A C 1
ATOM 3554 O O . THR A 1 436 ? -12.375 -4.656 -14.633 1 83.81 436 THR A O 1
ATOM 3557 N N . LEU A 1 437 ? -11.188 -6.371 -13.711 1 88.88 437 LEU A N 1
ATOM 3558 C CA . LEU A 1 437 ? -12.344 -7.25 -13.75 1 88.88 437 LEU A CA 1
ATOM 3559 C C . LEU A 1 437 ? -12.82 -7.586 -12.336 1 88.88 437 LEU A C 1
ATOM 3561 O O . LEU A 1 437 ? -13.891 -8.172 -12.164 1 88.88 437 LEU A O 1
ATOM 3565 N N . GLY A 1 438 ? -12.008 -7.289 -11.359 1 90 438 GLY A N 1
ATOM 3566 C CA . GLY A 1 438 ? -12.391 -7.598 -9.992 1 90 438 GLY A CA 1
ATOM 3567 C C . GLY A 1 438 ? -12.219 -9.062 -9.641 1 90 438 GLY A C 1
ATOM 3568 O O . GLY A 1 438 ? -12.828 -9.555 -8.695 1 90 438 GLY A O 1
ATOM 3569 N N . TRP A 1 439 ? -11.398 -9.836 -10.438 1 94.25 439 TRP A N 1
ATOM 3570 C CA . TRP A 1 439 ? -11.125 -11.227 -10.102 1 94.25 439 TRP A CA 1
ATOM 3571 C C . TRP A 1 439 ? -10.398 -11.336 -8.766 1 94.25 439 TRP A C 1
ATOM 3573 O O . TRP A 1 439 ? -9.656 -10.43 -8.391 1 94.25 439 TRP A O 1
ATOM 3583 N N . ARG A 1 440 ? -10.727 -12.398 -8.078 1 95.75 440 ARG A N 1
ATOM 3584 C CA . ARG A 1 440 ? -9.859 -12.797 -6.973 1 95.75 440 ARG A CA 1
ATOM 3585 C C . ARG A 1 440 ? -8.609 -13.516 -7.484 1 95.75 440 ARG A C 1
ATOM 3587 O O . ARG A 1 440 ? -8.609 -14.047 -8.594 1 95.75 440 ARG A O 1
ATOM 3594 N N . SER A 1 441 ? -7.543 -13.438 -6.691 1 97.25 441 SER A N 1
ATOM 3595 C CA . SER A 1 441 ? -6.301 -13.969 -7.242 1 97.25 441 SER A CA 1
ATOM 3596 C C . SER A 1 441 ? -5.555 -14.812 -6.215 1 97.25 441 SER A C 1
ATOM 3598 O O . SER A 1 441 ? -5.586 -14.516 -5.02 1 97.25 441 SER A O 1
ATOM 3600 N N . LEU A 1 442 ? -4.988 -15.852 -6.621 1 98.44 442 LEU A N 1
ATOM 3601 C CA . LEU A 1 442 ? -3.99 -16.641 -5.914 1 98.44 442 LEU A CA 1
ATOM 3602 C C . LEU A 1 442 ? -2.645 -16.594 -6.633 1 98.44 442 LEU A C 1
ATOM 3604 O O . LEU A 1 442 ? -2.482 -17.188 -7.703 1 98.44 442 LEU A O 1
ATOM 3608 N N . PHE A 1 443 ? -1.716 -15.891 -6.027 1 98.12 443 PHE A N 1
ATOM 3609 C CA . PHE A 1 443 ? -0.405 -15.664 -6.625 1 98.12 443 PHE A CA 1
ATOM 3610 C C . PHE A 1 443 ? 0.539 -16.812 -6.305 1 98.12 443 PHE A C 1
ATOM 3612 O O . PHE A 1 443 ? 0.751 -17.141 -5.133 1 98.12 443 PHE A O 1
ATOM 3619 N N . VAL A 1 444 ? 1.121 -17.406 -7.367 1 98.19 444 VAL A N 1
ATOM 3620 C CA . VAL A 1 444 ? 2.01 -18.547 -7.191 1 98.19 444 VAL A CA 1
ATOM 3621 C C . VAL A 1 444 ? 3.463 -18.078 -7.215 1 98.19 444 VAL A C 1
ATOM 3623 O O . VAL A 1 444 ? 3.924 -17.5 -8.211 1 98.19 444 VAL A O 1
ATOM 3626 N N . MET A 1 445 ? 4.16 -18.375 -6.121 1 96.56 445 MET A N 1
ATOM 3627 C CA . MET A 1 445 ? 5.578 -18.047 -5.984 1 96.56 445 MET A CA 1
ATOM 3628 C C . MET A 1 445 ? 6.371 -19.266 -5.516 1 96.56 445 MET A C 1
ATOM 3630 O O . MET A 1 445 ? 6.57 -19.453 -4.316 1 96.56 445 MET A O 1
ATOM 3634 N N . PRO A 1 446 ? 6.957 -19.953 -6.465 1 95.62 446 PRO A N 1
ATOM 3635 C CA . PRO A 1 446 ? 7.75 -21.109 -6.055 1 95.62 446 PRO A CA 1
ATOM 3636 C C . PRO A 1 446 ? 8.883 -20.75 -5.102 1 95.62 446 PRO A C 1
ATOM 3638 O O . PRO A 1 446 ? 9.273 -21.562 -4.258 1 95.62 446 PRO A O 1
ATOM 3641 N N . GLU A 1 447 ? 9.391 -19.531 -5.098 1 95.31 447 GLU A N 1
ATOM 3642 C CA . GLU A 1 447 ? 10.484 -19.047 -4.258 1 95.31 447 GLU A CA 1
ATOM 3643 C C . GLU A 1 447 ? 10.062 -18.969 -2.795 1 95.31 447 GLU A C 1
ATOM 3645 O O . GLU A 1 447 ? 10.906 -18.922 -1.901 1 95.31 447 GLU A O 1
ATOM 3650 N N . LEU A 1 448 ? 8.766 -19 -2.59 1 96.12 448 LEU A N 1
ATOM 3651 C CA . LEU A 1 448 ? 8.219 -18.766 -1.258 1 96.12 448 LEU A CA 1
ATOM 3652 C C . LEU A 1 448 ? 8.688 -19.844 -0.281 1 96.12 448 LEU A C 1
ATOM 3654 O O . LEU A 1 448 ? 8.93 -19.562 0.894 1 96.12 448 LEU A O 1
ATOM 3658 N N . GLU A 1 449 ? 8.812 -21.109 -0.704 1 94.69 449 GLU A N 1
ATOM 3659 C CA . GLU A 1 449 ? 9.25 -22.188 0.174 1 94.69 449 GLU A CA 1
ATOM 3660 C C . GLU A 1 449 ? 10.625 -21.906 0.76 1 94.69 449 GLU A C 1
ATOM 3662 O O . GLU A 1 449 ? 10.828 -22.031 1.969 1 94.69 449 GLU A O 1
ATOM 3667 N N . GLY A 1 450 ? 11.539 -21.516 -0.144 1 94.94 450 GLY A N 1
ATOM 3668 C CA . GLY A 1 450 ? 12.875 -21.172 0.32 1 94.94 450 GLY A CA 1
ATOM 3669 C C . GLY A 1 450 ? 12.898 -19.938 1.21 1 94.94 450 GLY A C 1
ATOM 3670 O O . GLY A 1 450 ? 13.617 -19.906 2.209 1 94.94 450 GLY A O 1
ATOM 3671 N N . GLU A 1 451 ? 12.125 -18.938 0.87 1 95.62 451 GLU A N 1
ATOM 3672 C CA . GLU A 1 451 ? 12.047 -17.703 1.646 1 95.62 451 GLU A CA 1
ATOM 3673 C C . GLU A 1 451 ? 11.547 -17.984 3.062 1 95.62 451 GLU A C 1
ATOM 3675 O O . GLU A 1 451 ? 12.078 -17.438 4.031 1 95.62 451 GLU A O 1
ATOM 3680 N N . ILE A 1 452 ? 10.492 -18.828 3.15 1 94.69 452 ILE A N 1
ATOM 3681 C CA . ILE A 1 452 ? 9.891 -19.141 4.441 1 94.69 452 ILE A CA 1
ATOM 3682 C C . ILE A 1 452 ? 10.883 -19.922 5.301 1 94.69 452 ILE A C 1
ATOM 3684 O O . ILE A 1 452 ? 11.055 -19.625 6.484 1 94.69 452 ILE A O 1
ATOM 3688 N N . LYS A 1 453 ? 11.555 -20.891 4.73 1 94.44 453 LYS A N 1
ATOM 3689 C CA . LYS A 1 453 ? 12.523 -21.688 5.465 1 94.44 453 LYS A CA 1
ATOM 3690 C C . LYS A 1 453 ? 13.672 -20.812 5.984 1 94.44 453 LYS A C 1
ATOM 3692 O O . LYS A 1 453 ? 14.039 -20.906 7.16 1 94.44 453 LYS A O 1
ATOM 3697 N N . THR A 1 454 ? 14.219 -20.016 5.105 1 96.38 454 THR A N 1
ATOM 3698 C CA . THR A 1 454 ? 15.32 -19.141 5.484 1 96.38 454 THR A CA 1
ATOM 3699 C C . THR A 1 454 ? 14.883 -18.156 6.57 1 96.38 454 THR A C 1
ATOM 3701 O O . THR A 1 454 ? 15.625 -17.906 7.52 1 96.38 454 THR A O 1
ATOM 3704 N N . PHE A 1 455 ? 13.703 -17.625 6.445 1 95.38 455 PHE A N 1
ATOM 3705 C CA . PHE A 1 455 ? 13.188 -16.719 7.453 1 95.38 455 PHE A CA 1
ATOM 3706 C C . PHE A 1 455 ? 13.086 -17.406 8.812 1 95.38 455 PHE A C 1
ATOM 3708 O O . PHE A 1 455 ? 13.508 -16.844 9.828 1 95.38 455 PHE A O 1
ATOM 3715 N N . SER A 1 456 ? 12.531 -18.578 8.781 1 93.19 456 SER A N 1
ATOM 3716 C CA . SER A 1 456 ? 12.391 -19.344 10.016 1 93.19 456 SER A CA 1
ATOM 3717 C C . SER A 1 456 ? 13.742 -19.578 10.672 1 93.19 456 SER A C 1
ATOM 3719 O O . SER A 1 456 ? 13.883 -19.438 11.891 1 93.19 456 SER A O 1
ATOM 3721 N N . GLU A 1 457 ? 14.727 -19.859 9.891 1 94.69 457 GLU A N 1
ATOM 3722 C CA . GLU A 1 457 ? 16.062 -20.172 10.391 1 94.69 457 GLU A CA 1
ATOM 3723 C C . GLU A 1 457 ? 16.75 -18.922 10.93 1 94.69 457 GLU A C 1
ATOM 3725 O O . GLU A 1 457 ? 17.609 -19.016 11.805 1 94.69 457 GLU A O 1
ATOM 3730 N N . THR A 1 458 ? 16.375 -17.781 10.414 1 95.81 458 THR A N 1
ATOM 3731 C CA . THR A 1 458 ? 17.109 -16.562 10.734 1 95.81 458 THR A CA 1
ATOM 3732 C C . THR A 1 458 ? 16.344 -15.711 11.742 1 95.81 458 THR A C 1
ATOM 3734 O O . THR A 1 458 ? 16.688 -14.555 11.977 1 95.81 458 THR A O 1
ATOM 3737 N N . ILE A 1 459 ? 15.312 -16.203 12.383 1 94.25 459 ILE A N 1
ATOM 3738 C CA . ILE A 1 459 ? 14.492 -15.484 13.352 1 94.25 459 ILE A CA 1
ATOM 3739 C C . ILE A 1 459 ? 15.375 -14.953 14.477 1 94.25 459 ILE A C 1
ATOM 3741 O O . ILE A 1 459 ? 15.266 -13.781 14.867 1 94.25 459 ILE A O 1
ATOM 3745 N N . PRO A 1 460 ? 16.297 -15.766 15.047 1 94.06 460 PRO A N 1
ATOM 3746 C CA . PRO A 1 460 ? 17.141 -15.227 16.109 1 94.06 460 PRO A CA 1
ATOM 3747 C C . PRO A 1 460 ? 17.984 -14.039 15.656 1 94.06 460 PRO A C 1
ATOM 3749 O O . PRO A 1 460 ? 18.125 -13.055 16.391 1 94.06 460 PRO A O 1
ATOM 3752 N N . LEU A 1 461 ? 18.531 -14.188 14.453 1 95.75 461 LEU A N 1
ATOM 3753 C CA . LEU A 1 461 ? 19.312 -13.102 13.891 1 95.75 461 LEU A CA 1
ATOM 3754 C C . LEU A 1 461 ? 18.469 -11.852 13.703 1 95.75 461 LEU A C 1
ATOM 3756 O O . LEU A 1 461 ? 18.906 -10.742 14.023 1 95.75 461 LEU A O 1
ATOM 3760 N N . ARG A 1 462 ? 17.328 -12.016 13.164 1 94.75 462 ARG A N 1
ATOM 3761 C CA . ARG A 1 462 ? 16.406 -10.906 12.938 1 94.75 462 ARG A CA 1
ATOM 3762 C C . ARG A 1 462 ? 16.047 -10.219 14.258 1 94.75 462 ARG A C 1
ATOM 3764 O O . ARG A 1 462 ? 15.961 -8.992 14.32 1 94.75 462 ARG A O 1
ATOM 3771 N N . LYS A 1 463 ? 15.82 -10.984 15.273 1 93.56 463 LYS A N 1
ATOM 3772 C CA . LYS A 1 463 ? 15.492 -10.438 16.594 1 93.56 463 LYS A CA 1
ATOM 3773 C C . LYS A 1 463 ? 16.625 -9.578 17.125 1 93.56 463 LYS A C 1
ATOM 3775 O O . LYS A 1 463 ? 16.391 -8.531 17.719 1 93.56 463 LYS A O 1
ATOM 3780 N N . GLN A 1 464 ? 17.828 -10.039 16.938 1 95.38 464 GLN A N 1
ATOM 3781 C CA . GLN A 1 464 ? 18.984 -9.242 17.344 1 95.38 464 GLN A CA 1
ATOM 3782 C C . GLN A 1 464 ? 18.984 -7.895 16.625 1 95.38 464 GLN A C 1
ATOM 3784 O O . GLN A 1 464 ? 19.234 -6.859 17.25 1 95.38 464 GLN A O 1
ATOM 3789 N N . ILE A 1 465 ? 18.719 -7.938 15.344 1 95.19 465 ILE A N 1
ATOM 3790 C CA . ILE A 1 465 ? 18.703 -6.727 14.531 1 95.19 465 ILE A CA 1
ATOM 3791 C C . ILE A 1 465 ? 17.625 -5.777 15.047 1 95.19 465 ILE A C 1
ATOM 3793 O O . ILE A 1 465 ? 17.875 -4.594 15.273 1 95.19 465 ILE A O 1
ATOM 3797 N N . GLU A 1 466 ? 16.453 -6.305 15.266 1 93.25 466 GLU A N 1
ATOM 3798 C CA . GLU A 1 466 ? 15.32 -5.504 15.727 1 93.25 466 GLU A CA 1
ATOM 3799 C C . GLU A 1 466 ? 15.617 -4.879 17.094 1 93.25 466 GLU A C 1
ATOM 3801 O O . GLU A 1 466 ? 15.305 -3.707 17.328 1 93.25 466 GLU A O 1
ATOM 3806 N N . ASP A 1 467 ? 16.188 -5.641 17.953 1 94.06 467 ASP A N 1
ATOM 3807 C CA . ASP A 1 467 ? 16.484 -5.164 19.297 1 94.06 467 ASP A CA 1
ATOM 3808 C C . ASP A 1 467 ? 17.578 -4.105 19.281 1 94.06 467 ASP A C 1
ATOM 3810 O O . ASP A 1 467 ? 17.547 -3.156 20.078 1 94.06 467 ASP A O 1
ATOM 3814 N N . LEU A 1 468 ? 18.578 -4.305 18.438 1 95.5 468 LEU A N 1
ATOM 3815 C CA . LEU A 1 468 ? 19.609 -3.293 18.312 1 95.5 468 LEU A CA 1
ATOM 3816 C C . LEU A 1 468 ? 19.031 -1.986 17.766 1 95.5 468 LEU A C 1
ATOM 3818 O O . LEU A 1 468 ? 19.422 -0.904 18.219 1 95.5 468 LEU A O 1
ATOM 3822 N N . ARG A 1 469 ? 18.172 -2.104 16.812 1 93.69 469 ARG A N 1
ATOM 3823 C CA . ARG A 1 469 ? 17.531 -0.911 16.266 1 93.69 469 ARG A CA 1
ATOM 3824 C C . ARG A 1 469 ? 16.688 -0.217 17.344 1 93.69 469 ARG A C 1
ATOM 3826 O O . ARG A 1 469 ? 16.656 1.014 17.406 1 93.69 469 ARG A O 1
ATOM 3833 N N . ARG A 1 470 ? 16.016 -1.027 18.109 1 92.12 470 ARG A N 1
ATOM 3834 C CA . ARG A 1 470 ? 15.234 -0.471 19.219 1 92.12 470 ARG A CA 1
ATOM 3835 C C . ARG A 1 470 ? 16.141 0.27 20.203 1 92.12 470 ARG A C 1
ATOM 3837 O O . ARG A 1 470 ? 15.789 1.351 20.672 1 92.12 470 ARG A O 1
ATOM 3844 N N . LEU A 1 471 ? 17.219 -0.365 20.5 1 94.38 471 LEU A N 1
ATOM 3845 C CA . LEU A 1 471 ? 18.188 0.246 21.406 1 94.38 471 LEU A CA 1
ATOM 3846 C C . LEU A 1 471 ? 18.656 1.594 20.875 1 94.38 471 LEU A C 1
ATOM 3848 O O . LEU A 1 471 ? 18.734 2.57 21.625 1 94.38 471 LEU A O 1
ATOM 3852 N N . ARG A 1 472 ? 18.938 1.688 19.594 1 94.06 472 ARG A N 1
ATOM 3853 C CA . ARG A 1 472 ? 19.344 2.943 18.969 1 94.06 472 ARG A CA 1
ATOM 3854 C C . ARG A 1 472 ? 18.234 3.988 19.094 1 94.06 472 ARG A C 1
ATOM 3856 O O . ARG A 1 472 ? 18.5 5.16 19.359 1 94.06 472 ARG A O 1
ATOM 3863 N N . GLY A 1 473 ? 17.016 3.477 18.828 1 91.44 473 GLY A N 1
ATOM 3864 C CA . GLY A 1 473 ? 15.891 4.379 18.953 1 91.44 473 GLY A CA 1
ATOM 3865 C C . GLY A 1 473 ? 15.742 4.965 20.344 1 91.44 473 GLY A C 1
ATOM 3866 O O . GLY A 1 473 ? 15.469 6.16 20.5 1 91.44 473 GLY A O 1
ATOM 3867 N N . GLU A 1 474 ? 15.945 4.195 21.328 1 92.44 474 GLU A N 1
ATOM 3868 C CA . GLU A 1 474 ? 15.82 4.637 22.703 1 92.44 474 GLU A CA 1
ATOM 3869 C C . GLU A 1 474 ? 16.922 5.617 23.078 1 92.44 474 GLU A C 1
ATOM 3871 O O . GLU A 1 474 ? 16.672 6.617 23.75 1 92.44 474 GLU A O 1
ATOM 3876 N N . LEU A 1 475 ? 18.125 5.266 22.656 1 94.38 475 LEU A N 1
ATOM 3877 C CA . LEU A 1 475 ? 19.234 6.184 22.891 1 94.38 475 LEU A CA 1
ATOM 3878 C C . LEU A 1 475 ? 18.969 7.539 22.25 1 94.38 475 LEU A C 1
ATOM 3880 O O . LEU A 1 475 ? 19.234 8.578 22.859 1 94.38 475 LEU A O 1
ATOM 3884 N N . GLY A 1 476 ? 18.453 7.461 21.031 1 92.5 476 GLY A N 1
ATOM 3885 C CA . GLY A 1 476 ? 18.109 8.695 20.328 1 92.5 476 GLY A CA 1
ATOM 3886 C C . GLY A 1 476 ? 17.047 9.508 21.047 1 92.5 476 GLY A C 1
ATOM 3887 O O . GLY A 1 476 ? 17.141 10.734 21.094 1 92.5 476 GLY A O 1
ATOM 3888 N N . ARG A 1 477 ? 16.109 8.859 21.578 1 92.12 477 ARG A N 1
ATOM 3889 C CA . ARG A 1 477 ? 15.031 9.539 22.297 1 92.12 477 ARG A CA 1
ATOM 3890 C C . ARG A 1 477 ? 15.555 10.242 23.547 1 92.12 477 ARG A C 1
ATOM 3892 O O . ARG A 1 477 ? 15.156 11.367 23.844 1 92.12 477 ARG A O 1
ATOM 3899 N N . VAL A 1 478 ? 16.359 9.57 24.281 1 93.38 478 VAL A N 1
ATOM 3900 C CA . VAL A 1 478 ? 16.938 10.148 25.5 1 93.38 478 VAL A CA 1
ATOM 3901 C C . VAL A 1 478 ? 17.828 11.336 25.141 1 93.38 478 VAL A C 1
ATOM 3903 O O . VAL A 1 478 ? 17.797 12.367 25.812 1 93.38 478 VAL A O 1
ATOM 3906 N N . ALA A 1 479 ? 18.594 11.164 24.109 1 94.81 479 ALA A N 1
ATOM 3907 C CA . ALA A 1 479 ? 19.453 12.258 23.656 1 94.81 479 ALA A CA 1
ATOM 3908 C C . ALA A 1 479 ? 18.625 13.5 23.328 1 94.81 479 ALA A C 1
ATOM 3910 O O . ALA A 1 479 ? 19.016 14.617 23.672 1 94.81 479 ALA A O 1
ATOM 3911 N N . GLU A 1 480 ? 17.531 13.297 22.688 1 92.31 480 GLU A N 1
ATOM 3912 C CA . GLU A 1 480 ? 16.656 14.414 22.328 1 92.31 480 GLU A CA 1
ATOM 3913 C C . GLU A 1 480 ? 16.062 15.07 23.562 1 92.31 480 GLU A C 1
ATOM 3915 O O . GLU A 1 480 ? 15.906 16.297 23.609 1 92.31 480 GLU A O 1
ATOM 3920 N N . GLU A 1 481 ? 15.711 14.273 24.484 1 90.88 481 GLU A N 1
ATOM 3921 C CA . GLU A 1 481 ? 15.195 14.805 25.75 1 90.88 481 GLU A CA 1
ATOM 3922 C C . GLU A 1 481 ? 16.25 15.656 26.453 1 90.88 481 GLU A C 1
ATOM 3924 O O . GLU A 1 481 ? 15.93 16.719 26.984 1 90.88 481 GLU A O 1
ATOM 3929 N N . ILE A 1 482 ? 17.453 15.188 26.453 1 93.38 482 ILE A N 1
ATOM 3930 C CA . ILE A 1 482 ? 18.562 15.922 27.078 1 93.38 482 ILE A CA 1
ATOM 3931 C C . ILE A 1 482 ? 18.781 17.234 26.328 1 93.38 482 ILE A C 1
ATOM 3933 O O . ILE A 1 482 ? 18.922 18.297 26.953 1 93.38 482 ILE A O 1
ATOM 3937 N N . ARG A 1 483 ? 18.75 17.219 25.031 1 92.38 483 ARG A N 1
ATOM 3938 C CA . ARG A 1 483 ? 18.969 18.422 24.219 1 92.38 483 ARG A CA 1
ATOM 3939 C C . ARG A 1 483 ? 17.875 19.453 24.484 1 92.38 483 ARG A C 1
ATOM 3941 O O . ARG A 1 483 ? 18.125 20.656 24.453 1 92.38 483 ARG A O 1
ATOM 3948 N N . ARG A 1 484 ? 16.734 18.969 24.781 1 88.5 484 ARG A N 1
ATOM 3949 C CA . ARG A 1 484 ? 15.586 19.844 24.953 1 88.5 484 ARG A CA 1
ATOM 3950 C C . ARG A 1 484 ? 15.547 20.422 26.359 1 88.5 484 ARG A C 1
ATOM 3952 O O . ARG A 1 484 ? 15.164 21.578 26.547 1 88.5 484 ARG A O 1
ATOM 3959 N N . THR A 1 485 ? 15.945 19.641 27.359 1 88.56 485 THR A N 1
ATOM 3960 C CA . THR A 1 485 ? 15.68 20 28.75 1 88.56 485 THR A CA 1
ATOM 3961 C C . THR A 1 485 ? 16.938 20.562 29.406 1 88.56 485 THR A C 1
ATOM 3963 O O . THR A 1 485 ? 16.844 21.234 30.438 1 88.56 485 THR A O 1
ATOM 3966 N N . LYS A 1 486 ? 18.047 20.25 28.828 1 89.88 486 LYS A N 1
ATOM 3967 C CA . LYS A 1 486 ? 19.281 20.688 29.453 1 89.88 486 LYS A CA 1
ATOM 3968 C C . LYS A 1 486 ? 20 21.734 28.594 1 89.88 486 LYS A C 1
ATOM 3970 O O . LYS A 1 486 ? 19.656 21.906 27.422 1 89.88 486 LYS A O 1
ATOM 3975 N N . ASP A 1 487 ? 20.922 22.453 29.219 1 88.69 487 ASP A N 1
ATOM 3976 C CA . ASP A 1 487 ? 21.719 23.453 28.516 1 88.69 487 ASP A CA 1
ATOM 3977 C C . ASP A 1 487 ? 22.859 22.797 27.734 1 88.69 487 ASP A C 1
ATOM 3979 O O . ASP A 1 487 ? 23.875 22.422 28.328 1 88.69 487 ASP A O 1
ATOM 3983 N N . THR A 1 488 ? 22.719 22.797 26.531 1 87.44 488 THR A N 1
ATOM 3984 C CA . THR A 1 488 ? 23.672 22.109 25.672 1 87.44 488 THR A CA 1
ATOM 3985 C C . THR A 1 488 ? 25 22.844 25.641 1 87.44 488 THR A C 1
ATOM 3987 O O . THR A 1 488 ? 26.016 22.297 25.188 1 87.44 488 THR A O 1
ATOM 3990 N N . GLU A 1 489 ? 25.016 24.031 26.141 1 89.19 489 GLU A N 1
ATOM 3991 C CA . GLU A 1 489 ? 26.266 24.781 26.234 1 89.19 489 GLU A CA 1
ATOM 3992 C C . GLU A 1 489 ? 27.094 24.344 27.422 1 89.19 489 GLU A C 1
ATOM 3994 O O . GLU A 1 489 ? 28.297 24.609 27.5 1 89.19 489 GLU A O 1
ATOM 3999 N N . ASN A 1 490 ? 26.438 23.703 28.344 1 93.75 490 ASN A N 1
ATOM 4000 C CA . ASN A 1 490 ? 27.141 23.094 29.469 1 93.75 490 ASN A CA 1
ATOM 4001 C C . ASN A 1 490 ? 28.047 21.953 29.016 1 93.75 490 ASN A C 1
ATOM 4003 O O . ASN A 1 490 ? 27.562 20.969 28.453 1 93.75 490 ASN A O 1
ATOM 4007 N N . PRO A 1 491 ? 29.281 22.031 29.328 1 94.81 491 PRO A N 1
ATOM 4008 C CA . PRO A 1 491 ? 30.234 21.016 28.859 1 94.81 491 PRO A CA 1
ATOM 4009 C C . PRO A 1 491 ? 29.891 19.609 29.375 1 94.81 491 PRO A C 1
ATOM 4011 O O . PRO A 1 491 ? 30.125 18.625 28.672 1 94.81 491 PRO A O 1
ATOM 4014 N N . ALA A 1 492 ? 29.375 19.578 30.547 1 94.25 492 ALA A N 1
ATOM 4015 C CA . ALA A 1 492 ? 29.016 18.281 31.109 1 94.25 492 ALA A CA 1
ATOM 4016 C C . ALA A 1 492 ? 27.891 17.641 30.297 1 94.25 492 ALA A C 1
ATOM 4018 O O . ALA A 1 492 ? 27.891 16.422 30.094 1 94.25 492 ALA A O 1
ATOM 4019 N N . VAL A 1 493 ? 26.984 18.453 29.906 1 94.88 493 VAL A N 1
ATOM 4020 C CA . VAL A 1 493 ? 25.875 17.969 29.109 1 94.88 493 VAL A CA 1
ATOM 4021 C C . VAL A 1 493 ? 26.359 17.562 27.719 1 94.88 493 VAL A C 1
ATOM 4023 O O . VAL A 1 493 ? 25.984 16.516 27.203 1 94.88 493 VAL A O 1
ATOM 4026 N N . GLN A 1 494 ? 27.234 18.328 27.188 1 94.94 494 GLN A N 1
ATOM 4027 C CA . GLN A 1 494 ? 27.797 18.031 25.875 1 94.94 494 GLN A CA 1
ATOM 4028 C C . GLN A 1 494 ? 28.578 16.719 25.891 1 94.94 494 GLN A C 1
ATOM 4030 O O . GLN A 1 494 ? 28.562 15.961 24.922 1 94.94 494 GLN A O 1
ATOM 4035 N N . LYS A 1 495 ? 29.234 16.516 26.953 1 95.38 495 LYS A N 1
ATOM 4036 C CA . LYS A 1 495 ? 30 15.289 27.078 1 95.38 495 LYS A CA 1
ATOM 4037 C C . LYS A 1 495 ? 29.094 14.062 27.031 1 95.38 495 LYS A C 1
ATOM 4039 O O . LYS A 1 495 ? 29.406 13.078 26.359 1 95.38 495 LYS A O 1
ATOM 4044 N N . VAL A 1 496 ? 28 14.141 27.719 1 95.38 496 VAL A N 1
ATOM 4045 C CA . VAL A 1 496 ? 27.047 13.039 27.734 1 95.38 496 VAL A CA 1
ATOM 4046 C C . VAL A 1 496 ? 26.5 12.805 26.328 1 95.38 496 VAL A C 1
ATOM 4048 O O . VAL A 1 496 ? 26.375 11.656 25.891 1 95.38 496 VAL A O 1
ATOM 4051 N N . LEU A 1 497 ? 26.172 13.867 25.625 1 96 497 LEU A N 1
ATOM 4052 C CA . LEU A 1 497 ? 25.641 13.766 24.266 1 96 497 LEU A CA 1
ATOM 4053 C C . LEU A 1 497 ? 26.672 13.172 23.312 1 96 497 LEU A C 1
ATOM 4055 O O . LEU A 1 497 ? 26.344 12.352 22.453 1 96 497 LEU A O 1
ATOM 4059 N N . ASP A 1 498 ? 27.906 13.508 23.547 1 95.94 498 ASP A N 1
ATOM 4060 C CA . ASP A 1 498 ? 28.984 12.945 22.75 1 95.94 498 ASP A CA 1
ATOM 4061 C C . ASP A 1 498 ? 29.141 11.453 23.016 1 95.94 498 ASP A C 1
ATOM 4063 O O . ASP A 1 498 ? 29.375 10.664 22.094 1 95.94 498 ASP A O 1
ATOM 4067 N N . GLU A 1 499 ? 29.031 11.125 24.234 1 95.81 499 GLU A N 1
ATOM 4068 C CA . GLU A 1 499 ? 29.109 9.719 24.609 1 95.81 499 GLU A CA 1
ATOM 4069 C C . GLU A 1 499 ? 27.969 8.914 24 1 95.81 499 GLU A C 1
ATOM 4071 O O . GLU A 1 499 ? 28.156 7.77 23.594 1 95.81 499 GLU A O 1
ATOM 4076 N N . MET A 1 500 ? 26.828 9.5 23.969 1 95.38 500 MET A N 1
ATOM 4077 C CA . MET A 1 500 ? 25.672 8.828 23.391 1 95.38 500 MET A CA 1
ATOM 4078 C C . MET A 1 500 ? 25.859 8.633 21.891 1 95.38 500 MET A C 1
ATOM 4080 O O . MET A 1 500 ? 25.438 7.617 21.328 1 95.38 500 MET A O 1
ATOM 4084 N N . GLU A 1 501 ? 26.469 9.562 21.234 1 94.81 501 GLU A N 1
ATOM 4085 C CA . GLU A 1 501 ? 26.797 9.422 19.828 1 94.81 501 GLU A CA 1
ATOM 4086 C C . GLU A 1 501 ? 27.797 8.297 19.594 1 94.81 501 GLU A C 1
ATOM 4088 O O . GLU A 1 501 ? 27.719 7.57 18.609 1 94.81 501 GLU A O 1
ATOM 4093 N N . GLU A 1 502 ? 28.719 8.242 20.5 1 96.06 502 GLU A N 1
ATOM 4094 C CA . GLU A 1 502 ? 29.688 7.152 20.422 1 96.06 502 GLU A CA 1
ATOM 4095 C C . GLU A 1 502 ? 29 5.797 20.609 1 96.06 502 GLU A C 1
ATOM 4097 O O . GLU A 1 502 ? 29.328 4.836 19.906 1 96.06 502 GLU A O 1
ATOM 4102 N N . ASP A 1 503 ? 28.141 5.715 21.594 1 96.31 503 ASP A N 1
ATOM 4103 C CA . ASP A 1 503 ? 27.359 4.496 21.797 1 96.31 503 ASP A CA 1
ATOM 4104 C C . ASP A 1 503 ? 26.609 4.102 20.531 1 96.31 503 ASP A C 1
ATOM 4106 O O . ASP A 1 503 ? 26.609 2.934 20.141 1 96.31 503 ASP A O 1
ATOM 4110 N N . ASP A 1 504 ? 25.938 5.062 19.938 1 95.31 504 ASP A N 1
ATOM 4111 C CA . ASP A 1 504 ? 25.172 4.816 18.719 1 95.31 504 ASP A CA 1
ATOM 4112 C C . ASP A 1 504 ? 26.078 4.293 17.594 1 95.31 504 ASP A C 1
ATOM 4114 O O . ASP A 1 504 ? 25.688 3.406 16.844 1 95.31 504 ASP A O 1
ATOM 4118 N N . SER A 1 505 ? 27.266 4.848 17.531 1 94.94 505 SER A N 1
ATOM 4119 C CA . SER A 1 505 ? 28.219 4.426 16.516 1 94.94 505 SER A CA 1
ATOM 4120 C C . SER A 1 505 ? 28.641 2.979 16.719 1 94.94 505 SER A C 1
ATOM 4122 O O . SER A 1 505 ? 28.812 2.227 15.758 1 94.94 505 SER A O 1
ATOM 4124 N N . ILE A 1 506 ? 28.812 2.646 17.953 1 95.62 506 ILE A N 1
ATOM 4125 C CA . ILE A 1 506 ? 29.203 1.278 18.297 1 95.62 506 ILE A CA 1
ATOM 4126 C C . ILE A 1 506 ? 28.078 0.318 17.891 1 95.62 506 ILE A C 1
ATOM 4128 O O . ILE A 1 506 ? 28.328 -0.731 17.297 1 95.62 506 ILE A O 1
ATOM 4132 N N . ILE A 1 507 ? 26.875 0.652 18.188 1 96.25 507 ILE A N 1
ATOM 4133 C CA . ILE A 1 507 ? 25.719 -0.187 17.859 1 96.25 507 ILE A CA 1
ATOM 4134 C C . ILE A 1 507 ? 25.594 -0.3 16.344 1 96.25 507 ILE A C 1
ATOM 4136 O O . ILE A 1 507 ? 25.344 -1.388 15.812 1 96.25 507 ILE A O 1
ATOM 4140 N N . LYS A 1 508 ? 25.781 0.806 15.641 1 93.81 508 LYS A N 1
ATOM 4141 C CA . LYS A 1 508 ? 25.703 0.826 14.188 1 93.81 508 LYS A CA 1
ATOM 4142 C C . LYS A 1 508 ? 26.734 -0.108 13.562 1 93.81 508 LYS A C 1
ATOM 4144 O O . LYS A 1 508 ? 26.422 -0.824 12.602 1 93.81 508 LYS A O 1
ATOM 4149 N N . SER A 1 509 ? 27.875 -0.077 14.094 1 94.44 509 SER A N 1
ATOM 4150 C CA . SER A 1 509 ? 28.969 -0.896 13.57 1 94.44 509 SER A CA 1
ATOM 4151 C C . SER A 1 509 ? 28.688 -2.383 13.773 1 94.44 509 SER A C 1
ATOM 4153 O O . SER A 1 509 ? 29.156 -3.217 12.992 1 94.44 509 SER A O 1
ATOM 4155 N N . THR A 1 510 ? 27.938 -2.668 14.781 1 94.5 510 THR A N 1
ATOM 4156 C CA . THR A 1 510 ? 27.547 -4.047 15.047 1 94.5 510 THR A CA 1
ATOM 4157 C C . THR A 1 510 ? 26.328 -4.441 14.211 1 94.5 510 THR A C 1
ATOM 4159 O O . THR A 1 510 ? 26.25 -5.574 13.734 1 94.5 510 THR A O 1
ATOM 4162 N N . LEU A 1 511 ? 25.438 -3.551 14.016 1 94.69 511 LEU A N 1
ATOM 4163 C CA . LEU A 1 511 ? 24.172 -3.766 13.336 1 94.69 511 LEU A CA 1
ATOM 4164 C C . LEU A 1 511 ? 24.391 -4.027 11.852 1 94.69 511 LEU A C 1
ATOM 4166 O O . LEU A 1 511 ? 23.766 -4.922 11.273 1 94.69 511 LEU A O 1
ATOM 4170 N N . SER A 1 512 ? 25.266 -3.355 11.219 1 92.06 512 SER A N 1
ATOM 4171 C CA . SER A 1 512 ? 25.438 -3.371 9.773 1 92.06 512 SER A CA 1
ATOM 4172 C C . SER A 1 512 ? 25.812 -4.762 9.273 1 92.06 512 SER A C 1
ATOM 4174 O O . SER A 1 512 ? 25.188 -5.293 8.359 1 92.06 512 SER A O 1
ATOM 4176 N N . PRO A 1 513 ? 26.812 -5.406 9.898 1 92.5 513 PRO A N 1
ATOM 4177 C CA . PRO A 1 513 ? 27.156 -6.754 9.438 1 92.5 513 PRO A CA 1
ATOM 4178 C C . PRO A 1 513 ? 26.047 -7.762 9.703 1 92.5 513 PRO A C 1
ATOM 4180 O O . PRO A 1 513 ? 25.859 -8.703 8.922 1 92.5 513 PRO A O 1
ATOM 4183 N N . LEU A 1 514 ? 25.297 -7.578 10.789 1 94.25 514 LEU A N 1
ATOM 4184 C CA . LEU A 1 514 ? 24.203 -8.484 11.086 1 94.25 514 LEU A CA 1
ATOM 4185 C C . LEU A 1 514 ? 23.109 -8.391 10.023 1 94.25 514 LEU A C 1
ATOM 4187 O O . LEU A 1 514 ? 22.547 -9.406 9.609 1 94.25 514 LEU A O 1
ATOM 4191 N N . VAL A 1 515 ? 22.812 -7.188 9.594 1 94 515 VAL A N 1
ATOM 4192 C CA . VAL A 1 515 ? 21.812 -6.969 8.562 1 94 515 VAL A CA 1
ATOM 4193 C C . VAL A 1 515 ? 22.281 -7.586 7.246 1 94 515 VAL A C 1
ATOM 4195 O O . VAL A 1 515 ? 21.5 -8.211 6.527 1 94 515 VAL A O 1
ATOM 4198 N N . GLU A 1 516 ? 23.484 -7.379 6.984 1 93.19 516 GLU A N 1
ATOM 4199 C CA . GLU A 1 516 ? 24.078 -7.973 5.785 1 93.19 516 GLU A CA 1
ATOM 4200 C C . GLU A 1 516 ? 23.969 -9.492 5.816 1 93.19 516 GLU A C 1
ATOM 4202 O O . GLU A 1 516 ? 23.594 -10.117 4.816 1 93.19 516 GLU A O 1
ATOM 4207 N N . GLN A 1 517 ? 24.312 -10.016 6.938 1 94.56 517 GLN A N 1
ATOM 4208 C CA . GLN A 1 517 ? 24.234 -11.461 7.102 1 94.56 517 GLN A CA 1
ATOM 4209 C C . GLN A 1 517 ? 22.797 -11.961 6.895 1 94.56 517 GLN A C 1
ATOM 4211 O O . GLN A 1 517 ? 22.578 -12.992 6.262 1 94.56 517 GLN A O 1
ATOM 4216 N N . TRP A 1 518 ? 21.906 -11.234 7.426 1 95.88 518 TRP A N 1
ATOM 4217 C CA . TRP A 1 518 ? 20.516 -11.609 7.293 1 95.88 518 TRP A CA 1
ATOM 4218 C C . TRP A 1 518 ? 20.078 -11.617 5.828 1 95.88 518 TRP A C 1
ATOM 4220 O O . TRP A 1 518 ? 19.5 -12.594 5.344 1 95.88 518 TRP A O 1
ATOM 4230 N N . HIS A 1 519 ? 20.391 -10.609 5.098 1 95.38 519 HIS A N 1
ATOM 4231 C CA . HIS A 1 519 ? 20.047 -10.523 3.682 1 95.38 519 HIS A CA 1
ATOM 4232 C C . HIS A 1 519 ? 20.781 -11.594 2.875 1 95.38 519 HIS A C 1
ATOM 4234 O O . HIS A 1 519 ? 20.188 -12.227 1.999 1 95.38 519 HIS A O 1
ATOM 4240 N N . ARG A 1 520 ? 21.969 -11.859 3.189 1 95.81 520 ARG A N 1
ATOM 4241 C CA . ARG A 1 520 ? 22.781 -12.828 2.469 1 95.81 520 ARG A CA 1
ATOM 4242 C C . ARG A 1 520 ? 22.219 -14.234 2.605 1 95.81 520 ARG A C 1
ATOM 4244 O O . ARG A 1 520 ? 22.359 -15.062 1.701 1 95.81 520 ARG A O 1
ATOM 4251 N N . SER A 1 521 ? 21.625 -14.445 3.703 1 96.56 521 SER A N 1
ATOM 4252 C CA . SER A 1 521 ? 21.031 -15.766 3.93 1 96.56 521 SER A CA 1
ATOM 4253 C C . SER A 1 521 ? 19.953 -16.078 2.906 1 96.56 521 SER A C 1
ATOM 4255 O O . SER A 1 521 ? 19.672 -17.234 2.617 1 96.56 521 SER A O 1
ATOM 4257 N N . PHE A 1 522 ? 19.344 -15.07 2.357 1 96.69 522 PHE A N 1
ATOM 4258 C CA . PHE A 1 522 ? 18.266 -15.25 1.384 1 96.69 522 PHE A CA 1
ATOM 4259 C C . PHE A 1 522 ? 18.828 -15.297 -0.033 1 96.69 522 PHE A C 1
ATOM 4261 O O . PHE A 1 522 ? 18.422 -16.156 -0.832 1 96.69 522 PHE A O 1
ATOM 4268 N N . HIS A 1 523 ? 19.672 -14.445 -0.343 1 96.19 523 HIS A N 1
ATOM 4269 C CA . HIS A 1 523 ? 20.312 -14.328 -1.644 1 96.19 523 HIS A CA 1
ATOM 4270 C C . HIS A 1 523 ? 21.656 -13.609 -1.527 1 96.19 523 HIS A C 1
ATOM 4272 O O . HIS A 1 523 ? 21.734 -12.523 -0.943 1 96.19 523 HIS A O 1
ATOM 4278 N N . PRO A 1 524 ? 22.641 -14.086 -2.084 1 95.31 524 PRO A N 1
ATOM 4279 C CA . PRO A 1 524 ? 23.984 -13.547 -1.877 1 95.31 524 PRO A CA 1
ATOM 4280 C C . PRO A 1 524 ? 24.156 -12.156 -2.49 1 95.31 524 PRO A C 1
ATOM 4282 O O . PRO A 1 524 ? 25 -11.383 -2.037 1 95.31 524 PRO A O 1
ATOM 4285 N N . ILE A 1 525 ? 23.344 -11.828 -3.48 1 95.12 525 ILE A N 1
ATOM 4286 C CA . ILE A 1 525 ? 23.547 -10.57 -4.191 1 95.12 525 ILE A CA 1
ATOM 4287 C C . ILE A 1 525 ? 22.422 -9.602 -3.852 1 95.12 525 ILE A C 1
ATOM 4289 O O . ILE A 1 525 ? 22.672 -8.438 -3.529 1 95.12 525 ILE A O 1
ATOM 4293 N N . TRP A 1 526 ? 21.203 -10.078 -3.887 1 96.5 526 TRP A N 1
ATOM 4294 C CA . TRP A 1 526 ? 20.062 -9.164 -3.861 1 96.5 526 TRP A CA 1
ATOM 4295 C C . TRP A 1 526 ? 19.375 -9.195 -2.5 1 96.5 526 TRP A C 1
ATOM 4297 O O . TRP A 1 526 ? 18.531 -8.352 -2.213 1 96.5 526 TRP A O 1
ATOM 4307 N N . GLY A 1 527 ? 19.734 -10.125 -1.595 1 96.25 527 GLY A N 1
ATOM 4308 C CA . GLY A 1 527 ? 19.156 -10.195 -0.265 1 96.25 527 GLY A CA 1
ATOM 4309 C C . GLY A 1 527 ? 17.75 -10.766 -0.261 1 96.25 527 GLY A C 1
ATOM 4310 O O . GLY A 1 527 ? 17.375 -11.516 -1.169 1 96.25 527 GLY A O 1
ATOM 4311 N N . ALA A 1 528 ? 17 -10.516 0.804 1 95.56 528 ALA A N 1
ATOM 4312 C CA . ALA A 1 528 ? 15.633 -11.023 0.96 1 95.56 528 ALA A CA 1
ATOM 4313 C C . ALA A 1 528 ? 14.727 -10.5 -0.145 1 95.56 528 ALA A C 1
ATOM 4315 O O . ALA A 1 528 ? 14.664 -9.289 -0.391 1 95.56 528 ALA A O 1
ATOM 4316 N N . MET A 1 529 ? 13.984 -11.367 -0.738 1 95.88 529 MET A N 1
ATOM 4317 C CA . MET A 1 529 ? 13.148 -11.023 -1.886 1 95.88 529 MET A CA 1
ATOM 4318 C C . MET A 1 529 ? 12.07 -10.023 -1.492 1 95.88 529 MET A C 1
ATOM 4320 O O . MET A 1 529 ? 11.742 -9.117 -2.268 1 95.88 529 MET A O 1
ATOM 4324 N N . PHE A 1 530 ? 11.562 -10.117 -0.252 1 96.31 530 PHE A N 1
ATOM 4325 C CA . PHE A 1 530 ? 10.398 -9.336 0.137 1 96.31 530 PHE A CA 1
ATOM 4326 C C . PHE A 1 530 ? 10.812 -8.094 0.922 1 96.31 530 PHE A C 1
ATOM 4328 O O . PHE A 1 530 ? 9.961 -7.34 1.396 1 96.31 530 PHE A O 1
ATOM 4335 N N . ASN A 1 531 ? 12.117 -7.883 1.038 1 95 531 ASN A N 1
ATOM 4336 C CA . ASN A 1 531 ? 12.609 -6.711 1.757 1 95 531 ASN A CA 1
ATOM 4337 C C . ASN A 1 531 ? 13.672 -5.965 0.955 1 95 531 ASN A C 1
ATOM 4339 O O . ASN A 1 531 ? 14.383 -6.566 0.144 1 95 531 ASN A O 1
ATOM 4343 N N . SER A 1 532 ? 13.711 -4.738 1.064 1 92.69 532 SER A N 1
ATOM 4344 C CA . SER A 1 532 ? 14.797 -3.846 0.668 1 92.69 532 SER A CA 1
ATOM 4345 C C . SER A 1 532 ? 15.266 -2.988 1.84 1 92.69 532 SER A C 1
ATOM 4347 O O . SER A 1 532 ? 14.594 -2.025 2.217 1 92.69 532 SER A O 1
ATOM 4349 N N . GLY A 1 533 ? 16.406 -3.334 2.35 1 90.81 533 GLY A N 1
ATOM 4350 C CA . GLY A 1 533 ? 16.75 -2.791 3.652 1 90.81 533 GLY A CA 1
ATOM 4351 C C . GLY A 1 533 ? 15.875 -3.307 4.773 1 90.81 533 GLY A C 1
ATOM 4352 O O . GLY A 1 533 ? 15.766 -4.52 4.973 1 90.81 533 GLY A O 1
ATOM 4353 N N . TYR A 1 534 ? 15.273 -2.359 5.438 1 90.31 534 TYR A N 1
ATOM 4354 C CA . TYR A 1 534 ? 14.414 -2.732 6.555 1 90.31 534 TYR A CA 1
ATOM 4355 C C . TYR A 1 534 ? 12.945 -2.701 6.137 1 90.31 534 TYR A C 1
ATOM 4357 O O . TYR A 1 534 ? 12.078 -3.166 6.879 1 90.31 534 TYR A O 1
ATOM 4365 N N . GLN A 1 535 ? 12.695 -2.232 4.961 1 91.88 535 GLN A N 1
ATOM 4366 C CA . GLN A 1 535 ? 11.32 -2.025 4.504 1 91.88 535 GLN A CA 1
ATOM 4367 C C . GLN A 1 535 ? 10.945 -3.039 3.43 1 91.88 535 GLN A C 1
ATOM 4369 O O . GLN A 1 535 ? 11.797 -3.758 2.914 1 91.88 535 GLN A O 1
ATOM 4374 N N . ASP A 1 536 ? 9.664 -3.078 3.117 1 94.31 536 ASP A N 1
ATOM 4375 C CA . ASP A 1 536 ? 9.188 -3.961 2.059 1 94.31 536 ASP A CA 1
ATOM 4376 C C . ASP A 1 536 ? 9.812 -3.6 0.714 1 94.31 536 ASP A C 1
ATOM 4378 O O . ASP A 1 536 ? 10 -2.42 0.41 1 94.31 536 ASP A O 1
ATOM 4382 N N . SER A 1 537 ? 10.211 -4.641 -0.021 1 95.5 537 SER A N 1
ATOM 4383 C CA . SER A 1 537 ? 10.531 -4.406 -1.424 1 95.5 537 SER A CA 1
ATOM 4384 C C . SER A 1 537 ? 9.305 -3.975 -2.215 1 95.5 537 SER A C 1
ATOM 4386 O O . SER A 1 537 ? 8.172 -4.121 -1.742 1 95.5 537 SER A O 1
ATOM 4388 N N . ARG A 1 538 ? 9.531 -3.357 -3.328 1 93.81 538 ARG A N 1
ATOM 4389 C CA . ARG A 1 538 ? 8.406 -3.029 -4.203 1 93.81 538 ARG A CA 1
ATOM 4390 C C . ARG A 1 538 ? 7.605 -4.277 -4.559 1 93.81 538 ARG A C 1
ATOM 4392 O O . ARG A 1 538 ? 6.383 -4.223 -4.684 1 93.81 538 ARG A O 1
ATOM 4399 N N . PHE A 1 539 ? 8.312 -5.395 -4.75 1 95.19 539 PHE A N 1
ATOM 4400 C CA . PHE A 1 539 ? 7.66 -6.668 -5.031 1 95.19 539 PHE A CA 1
ATOM 4401 C C . PHE A 1 539 ? 6.711 -7.051 -3.904 1 95.19 539 PHE A C 1
ATOM 4403 O O . PHE A 1 539 ? 5.559 -7.406 -4.152 1 95.19 539 PHE A O 1
ATOM 4410 N N . ALA A 1 540 ? 7.191 -6.98 -2.688 1 95.94 540 ALA A N 1
ATOM 4411 C CA . ALA A 1 540 ? 6.379 -7.289 -1.515 1 95.94 540 ALA A CA 1
ATOM 4412 C C . ALA A 1 540 ? 5.152 -6.379 -1.44 1 95.94 540 ALA A C 1
ATOM 4414 O O . ALA A 1 540 ? 4.059 -6.828 -1.091 1 95.94 540 ALA A O 1
ATOM 4415 N N . PHE A 1 541 ? 5.383 -5.141 -1.743 1 94.81 541 PHE A N 1
ATOM 4416 C CA . PHE A 1 541 ? 4.297 -4.168 -1.757 1 94.81 541 PHE A CA 1
ATOM 4417 C C . PHE A 1 541 ? 3.186 -4.609 -2.703 1 94.81 541 PHE A C 1
ATOM 4419 O O . PHE A 1 541 ? 2.008 -4.574 -2.344 1 94.81 541 PHE A O 1
ATOM 4426 N N . PHE A 1 542 ? 3.51 -5.027 -3.861 1 93.5 542 PHE A N 1
ATOM 4427 C CA . PHE A 1 542 ? 2.518 -5.43 -4.852 1 93.5 542 PHE A CA 1
ATOM 4428 C C . PHE A 1 542 ? 1.846 -6.738 -4.445 1 93.5 542 PHE A C 1
ATOM 4430 O O . PHE A 1 542 ? 0.636 -6.898 -4.617 1 93.5 542 PHE A O 1
ATOM 4437 N N . VAL A 1 543 ? 2.594 -7.633 -3.91 1 95.31 543 VAL A N 1
ATOM 4438 C CA . VAL A 1 543 ? 2.014 -8.898 -3.465 1 95.31 543 VAL A CA 1
ATOM 4439 C C . VAL A 1 543 ? 0.981 -8.633 -2.371 1 95.31 543 VAL A C 1
ATOM 4441 O O . VAL A 1 543 ? -0.15 -9.117 -2.449 1 95.31 543 VAL A O 1
ATOM 4444 N N . GLU A 1 544 ? 1.311 -7.812 -1.417 1 94.44 544 GLU A N 1
ATOM 4445 C CA . GLU A 1 544 ? 0.473 -7.566 -0.247 1 94.44 544 GLU A CA 1
ATOM 4446 C C . GLU A 1 544 ? -0.796 -6.809 -0.627 1 94.44 544 GLU A C 1
ATOM 4448 O O . GLU A 1 544 ? -1.852 -7.016 -0.026 1 94.44 544 GLU A O 1
ATOM 4453 N N . ASN A 1 545 ? -0.665 -6.008 -1.579 1 92.06 545 ASN A N 1
ATOM 4454 C CA . ASN A 1 545 ? -1.778 -5.094 -1.816 1 92.06 545 ASN A CA 1
ATOM 4455 C C . ASN A 1 545 ? -2.637 -5.547 -2.994 1 92.06 545 ASN A C 1
ATOM 4457 O O . ASN A 1 545 ? -3.779 -5.113 -3.139 1 92.06 545 ASN A O 1
ATOM 4461 N N . TYR A 1 546 ? -2.111 -6.512 -3.812 1 91.81 546 TYR A N 1
ATOM 4462 C CA . TYR A 1 546 ? -2.883 -6.828 -5.008 1 91.81 546 TYR A CA 1
ATOM 4463 C C . TYR A 1 546 ? -3.217 -8.312 -5.066 1 91.81 546 TYR A C 1
ATOM 4465 O O . TYR A 1 546 ? -4.203 -8.711 -5.691 1 91.81 546 TYR A O 1
ATOM 4473 N N . ALA A 1 547 ? -2.398 -9.133 -4.516 1 96.25 547 ALA A N 1
ATOM 4474 C CA . ALA A 1 547 ? -2.75 -10.547 -4.457 1 96.25 547 ALA A CA 1
ATOM 4475 C C . ALA A 1 547 ? -3.688 -10.836 -3.291 1 96.25 547 ALA A C 1
ATOM 4477 O O . ALA A 1 547 ? -3.363 -10.539 -2.139 1 96.25 547 ALA A O 1
ATOM 4478 N N . CYS A 1 548 ? -4.828 -11.43 -3.553 1 96.75 548 CYS A N 1
ATOM 4479 C CA . CYS A 1 548 ? -5.703 -11.812 -2.453 1 96.75 548 CYS A CA 1
ATOM 4480 C C . CYS A 1 548 ? -5.07 -12.906 -1.601 1 96.75 548 CYS A C 1
ATOM 4482 O O . CYS A 1 548 ? -5.059 -12.812 -0.372 1 96.75 548 CYS A O 1
ATOM 4484 N N . LEU A 1 549 ? -4.594 -13.891 -2.285 1 97.81 549 LEU A N 1
ATOM 4485 C CA . LEU A 1 549 ? -3.891 -15.023 -1.697 1 97.81 549 LEU A CA 1
ATOM 4486 C C . LEU A 1 549 ? -2.551 -15.25 -2.393 1 97.81 549 LEU A C 1
ATOM 4488 O O . LEU A 1 549 ? -2.355 -14.812 -3.527 1 97.81 549 LEU A O 1
ATOM 4492 N N . TYR A 1 550 ? -1.608 -15.859 -1.711 1 98 550 TYR A N 1
ATOM 4493 C CA . TYR A 1 550 ? -0.37 -16.281 -2.354 1 98 550 TYR A CA 1
ATOM 4494 C C . TYR A 1 550 ? 0.15 -17.578 -1.734 1 98 550 TYR A C 1
ATOM 4496 O O . TYR A 1 550 ? -0.164 -17.891 -0.583 1 98 550 TYR A O 1
ATOM 4504 N N . THR A 1 551 ? 0.863 -18.344 -2.5 1 98.06 551 THR A N 1
ATOM 4505 C CA . THR A 1 551 ? 1.365 -19.656 -2.09 1 98.06 551 THR A CA 1
ATOM 4506 C C . THR A 1 551 ? 2.539 -20.078 -2.967 1 98.06 551 THR A C 1
ATOM 4508 O O . THR A 1 551 ? 2.91 -19.375 -3.904 1 98.06 551 THR A O 1
ATOM 4511 N N . SER A 1 552 ? 3.174 -21.172 -2.625 1 96.69 552 SER A N 1
ATOM 4512 C CA . SER A 1 552 ? 4.355 -21.656 -3.336 1 96.69 552 SER A CA 1
ATOM 4513 C C . SER A 1 552 ? 3.973 -22.453 -4.574 1 96.69 552 SER A C 1
ATOM 4515 O O . SER A 1 552 ? 4.688 -22.438 -5.578 1 96.69 552 SER A O 1
ATOM 4517 N N . ARG A 1 553 ? 2.844 -23.172 -4.461 1 97.12 553 ARG A N 1
ATOM 4518 C CA . ARG A 1 553 ? 2.395 -24.047 -5.547 1 97.12 553 ARG A CA 1
ATOM 4519 C C . ARG A 1 553 ? 0.883 -23.938 -5.734 1 97.12 553 ARG A C 1
ATOM 4521 O O . ARG A 1 553 ? 0.137 -23.844 -4.758 1 97.12 553 ARG A O 1
ATOM 4528 N N . ALA A 1 554 ? 0.503 -24.094 -6.992 1 98.12 554 ALA A N 1
ATOM 4529 C CA . ALA A 1 554 ? -0.929 -24.062 -7.277 1 98.12 554 ALA A CA 1
ATOM 4530 C C . ALA A 1 554 ? -1.646 -25.219 -6.586 1 98.12 554 ALA A C 1
ATOM 4532 O O . ALA A 1 554 ? -2.768 -25.062 -6.098 1 98.12 554 ALA A O 1
ATOM 4533 N N . SER A 1 555 ? -0.98 -26.375 -6.496 1 97.56 555 SER A N 1
ATOM 4534 C CA . SER A 1 555 ? -1.597 -27.594 -5.977 1 97.56 555 SER A CA 1
ATOM 4535 C C . SER A 1 555 ? -1.935 -27.453 -4.496 1 97.56 555 SER A C 1
ATOM 4537 O O . SER A 1 555 ? -2.717 -28.234 -3.957 1 97.56 555 SER A O 1
ATOM 4539 N N . ASN A 1 556 ? -1.323 -26.469 -3.818 1 97 556 ASN A N 1
ATOM 4540 C CA . ASN A 1 556 ? -1.648 -26.25 -2.416 1 97 556 ASN A CA 1
ATOM 4541 C C . ASN A 1 556 ? -3.129 -25.922 -2.227 1 97 556 ASN A C 1
ATOM 4543 O O . ASN A 1 556 ? -3.678 -26.125 -1.142 1 97 556 ASN A O 1
ATOM 4547 N N . LEU A 1 557 ? -3.729 -25.438 -3.258 1 97.5 557 LEU A N 1
ATOM 4548 C CA . LEU A 1 557 ? -5.156 -25.156 -3.215 1 97.5 557 LEU A CA 1
ATOM 4549 C C . LEU A 1 557 ? -5.961 -26.422 -2.961 1 97.5 557 LEU A C 1
ATOM 4551 O O . LEU A 1 557 ? -7.051 -26.359 -2.391 1 97.5 557 LEU A O 1
ATOM 4555 N N . GLY A 1 558 ? -5.406 -27.578 -3.365 1 96.31 558 GLY A N 1
ATOM 4556 C CA . GLY A 1 558 ? -6.078 -28.844 -3.182 1 96.31 558 GLY A CA 1
ATOM 4557 C C . GLY A 1 558 ? -6.09 -29.312 -1.738 1 96.31 558 GLY A C 1
ATOM 4558 O O . GLY A 1 558 ? -6.805 -30.25 -1.391 1 96.31 558 GLY A O 1
ATOM 4559 N N . LEU A 1 559 ? -5.371 -28.641 -0.868 1 94.5 559 LEU A N 1
ATOM 4560 C CA . LEU A 1 559 ? -5.285 -29.016 0.539 1 94.5 559 LEU A CA 1
ATOM 4561 C C . LEU A 1 559 ? -6.465 -28.453 1.325 1 94.5 559 LEU A C 1
ATOM 4563 O O . LEU A 1 559 ? -6.703 -28.859 2.467 1 94.5 559 LEU A O 1
ATOM 4567 N N . VAL A 1 560 ? -7.23 -27.594 0.628 1 95.19 560 VAL A N 1
ATOM 4568 C CA . VAL A 1 560 ? -8.398 -27.016 1.288 1 95.19 560 VAL A CA 1
ATOM 4569 C C . VAL A 1 560 ? -9.641 -27.234 0.435 1 95.19 560 VAL A C 1
ATOM 4571 O O . VAL A 1 560 ? -9.547 -27.375 -0.788 1 95.19 560 VAL A O 1
ATOM 4574 N N . SER A 1 561 ? -10.773 -27.328 1.119 1 94.31 561 SER A N 1
ATOM 4575 C CA . SER A 1 561 ? -12.047 -27.562 0.431 1 94.31 561 SER A CA 1
ATOM 4576 C C . SER A 1 561 ? -12.719 -26.234 0.068 1 94.31 561 SER A C 1
ATOM 4578 O O . SER A 1 561 ? -12.227 -25.172 0.417 1 94.31 561 SER A O 1
ATOM 4580 N N . THR A 1 562 ? -13.844 -26.312 -0.599 1 94.94 562 THR A N 1
ATOM 4581 C CA . THR A 1 562 ? -14.617 -25.156 -1 1 94.94 562 THR A CA 1
ATOM 4582 C C . THR A 1 562 ? -15.234 -24.469 0.217 1 94.94 562 THR A C 1
ATOM 4584 O O . THR A 1 562 ? -15.734 -23.344 0.116 1 94.94 562 THR A O 1
ATOM 4587 N N . GLN A 1 563 ? -15.109 -25.062 1.378 1 91.81 563 GLN A N 1
ATOM 4588 C CA . GLN A 1 563 ? -15.68 -24.484 2.59 1 91.81 563 GLN A CA 1
ATOM 4589 C C . GLN A 1 563 ? -14.68 -23.578 3.293 1 91.81 563 GLN A C 1
ATOM 4591 O O . GLN A 1 563 ? -15.039 -22.859 4.234 1 91.81 563 GLN A O 1
ATOM 4596 N N . LYS A 1 564 ? -13.484 -23.594 2.771 1 95.06 564 LYS A N 1
ATOM 4597 C CA . LYS A 1 564 ? -12.43 -22.812 3.408 1 95.06 564 LYS A CA 1
ATOM 4598 C C . LYS A 1 564 ? -12.68 -21.312 3.266 1 95.06 564 LYS A C 1
ATOM 4600 O O . LYS A 1 564 ? -13 -20.828 2.176 1 95.06 564 LYS A O 1
ATOM 4605 N N . SER A 1 565 ? -12.562 -20.641 4.398 1 93.88 565 SER A N 1
ATOM 4606 C CA . SER A 1 565 ? -12.523 -19.172 4.422 1 93.88 565 SER A CA 1
ATOM 4607 C C . SER A 1 565 ? -11.148 -18.672 4.84 1 93.88 565 SER A C 1
ATOM 4609 O O . SER A 1 565 ? -10.711 -18.906 5.969 1 93.88 565 SER A O 1
ATOM 4611 N N . PHE A 1 566 ? -10.531 -18 3.91 1 95.06 566 PHE A N 1
ATOM 4612 C CA . PHE A 1 566 ? -9.25 -17.391 4.234 1 95.06 566 PHE A CA 1
ATOM 4613 C C . PHE A 1 566 ? -9.453 -16.047 4.941 1 95.06 566 PHE A C 1
ATOM 4615 O O . PHE A 1 566 ? -10.266 -15.227 4.512 1 95.06 566 PHE A O 1
ATOM 4622 N N . ARG A 1 567 ? -8.703 -15.875 6.008 1 91.5 567 ARG A N 1
ATOM 4623 C CA . ARG A 1 567 ? -8.883 -14.68 6.832 1 91.5 567 ARG A CA 1
ATOM 4624 C C . ARG A 1 567 ? -7.559 -13.969 7.062 1 91.5 567 ARG A C 1
ATOM 4626 O O . ARG A 1 567 ? -6.504 -14.609 7.133 1 91.5 567 ARG A O 1
ATOM 4633 N N . THR A 1 568 ? -7.648 -12.664 7.184 1 88.94 568 THR A N 1
ATOM 4634 C CA . THR A 1 568 ? -6.465 -11.852 7.434 1 88.94 568 THR A CA 1
ATOM 4635 C C . THR A 1 568 ? -6.289 -11.602 8.93 1 88.94 568 THR A C 1
ATOM 4637 O O . THR A 1 568 ? -7.203 -11.844 9.719 1 88.94 568 THR A O 1
ATOM 4640 N N . ALA A 1 569 ? -5.055 -11.188 9.203 1 82.25 569 ALA A N 1
ATOM 4641 C CA . ALA A 1 569 ? -4.832 -10.664 10.547 1 82.25 569 ALA A CA 1
ATOM 4642 C C . ALA A 1 569 ? -5.316 -9.219 10.656 1 82.25 569 ALA A C 1
ATOM 4644 O O . ALA A 1 569 ? -5.555 -8.555 9.641 1 82.25 569 ALA A O 1
ATOM 4645 N N . MET A 1 570 ? -5.535 -8.844 11.883 1 81.38 570 MET A N 1
ATOM 4646 C CA . MET A 1 570 ? -5.863 -7.434 12.109 1 81.38 570 MET A CA 1
ATOM 4647 C C . MET A 1 570 ? -4.652 -6.547 11.844 1 81.38 570 MET A C 1
ATOM 4649 O O . MET A 1 570 ? -3.547 -6.836 12.305 1 81.38 570 MET A O 1
ATOM 4653 N N . GLU A 1 571 ? -4.867 -5.551 11.102 1 82.44 571 GLU A N 1
ATOM 4654 C CA . GLU A 1 571 ? -3.768 -4.684 10.688 1 82.44 571 GLU A CA 1
ATOM 4655 C C . GLU A 1 571 ? -3.643 -3.479 11.617 1 82.44 571 GLU A C 1
ATOM 4657 O O . GLU A 1 571 ? -4.594 -3.127 12.32 1 82.44 571 GLU A O 1
ATOM 4662 N N . MET A 1 572 ? -2.383 -2.9 11.656 1 81.25 572 MET A N 1
ATOM 4663 C CA . MET A 1 572 ? -2.059 -1.802 12.562 1 81.25 572 MET A CA 1
ATOM 4664 C C . MET A 1 572 ? -1.103 -0.815 11.898 1 81.25 572 MET A C 1
ATOM 4666 O O . MET A 1 572 ? -0.195 -1.219 11.172 1 81.25 572 MET A O 1
ATOM 4670 N N . LEU A 1 573 ? -1.288 0.459 12.227 1 83.31 573 LEU A N 1
ATOM 4671 C CA . LEU A 1 573 ? -0.302 1.479 11.891 1 83.31 573 LEU A CA 1
ATOM 4672 C C . LEU A 1 573 ? 0.915 1.386 12.805 1 83.31 573 LEU A C 1
ATOM 4674 O O . LEU A 1 573 ? 0.877 0.695 13.82 1 83.31 573 LEU A O 1
ATOM 4678 N N . PRO A 1 574 ? 2.01 2.119 12.422 1 82.44 574 PRO A N 1
ATOM 4679 C CA . PRO A 1 574 ? 3.199 2.123 13.273 1 82.44 574 PRO A CA 1
ATOM 4680 C C . PRO A 1 574 ? 2.902 2.598 14.695 1 82.44 574 PRO A C 1
ATOM 4682 O O . PRO A 1 574 ? 3.412 2.025 15.664 1 82.44 574 PRO A O 1
ATOM 4685 N N . SER A 1 575 ? 2.098 3.527 14.867 1 83.88 575 SER A N 1
ATOM 4686 C CA . SER A 1 575 ? 1.741 4.016 16.203 1 83.88 575 SER A CA 1
ATOM 4687 C C . SER A 1 575 ? 1.067 2.922 17.016 1 83.88 575 SER A C 1
ATOM 4689 O O . SER A 1 575 ? 1.395 2.732 18.188 1 83.88 575 SER A O 1
ATOM 4691 N N . ASP A 1 576 ? 0.168 2.176 16.391 1 85.44 576 ASP A N 1
ATOM 4692 C CA . ASP A 1 576 ? -0.55 1.098 17.062 1 85.44 576 ASP A CA 1
ATOM 4693 C C . ASP A 1 576 ? 0.403 -0.021 17.469 1 85.44 576 ASP A C 1
ATOM 4695 O O . ASP A 1 576 ? 0.283 -0.573 18.562 1 85.44 576 ASP A O 1
ATOM 4699 N N . ARG A 1 577 ? 1.286 -0.286 16.594 1 84.81 577 ARG A N 1
ATOM 4700 C CA . ARG A 1 577 ? 2.256 -1.343 16.859 1 84.81 577 ARG A CA 1
ATOM 4701 C C . ARG A 1 577 ? 3.123 -0.991 18.062 1 84.81 577 ARG A C 1
ATOM 4703 O O . ARG A 1 577 ? 3.408 -1.848 18.906 1 84.81 577 ARG A O 1
ATOM 4710 N N . LEU A 1 578 ? 3.52 0.242 18.125 1 83.94 578 LEU A N 1
ATOM 4711 C CA . LEU A 1 578 ? 4.355 0.699 19.234 1 83.94 578 LEU A CA 1
ATOM 4712 C C . LEU A 1 578 ? 3.582 0.661 20.547 1 83.94 578 LEU A C 1
ATOM 4714 O O . LEU A 1 578 ? 4.117 0.233 21.578 1 83.94 578 LEU A O 1
ATOM 4718 N N . ILE A 1 579 ? 2.373 0.993 20.5 1 85.75 579 ILE A N 1
ATOM 4719 C CA . ILE A 1 579 ? 1.552 1.048 21.703 1 85.75 579 ILE A CA 1
ATOM 4720 C C . ILE A 1 579 ? 1.248 -0.369 22.188 1 85.75 579 ILE A C 1
ATOM 4722 O O . ILE A 1 579 ? 1.146 -0.612 23.391 1 85.75 579 ILE A O 1
ATOM 4726 N N . SER A 1 580 ? 1.12 -1.256 21.219 1 86.44 580 SER A N 1
ATOM 4727 C CA . SER A 1 580 ? 0.729 -2.625 21.547 1 86.44 580 SER A CA 1
ATOM 4728 C C . SER A 1 580 ? 1.9 -3.414 22.125 1 86.44 580 SER A C 1
ATOM 4730 O O . SER A 1 580 ? 1.712 -4.5 22.672 1 86.44 580 SER A O 1
ATOM 4732 N N . ASP A 1 581 ? 3.049 -2.84 21.953 1 84.81 581 ASP A N 1
ATOM 4733 C CA . ASP A 1 581 ? 4.23 -3.52 22.469 1 84.81 581 ASP A CA 1
ATOM 4734 C C . ASP A 1 581 ? 4.207 -3.557 24 1 84.81 581 ASP A C 1
ATOM 4736 O O . ASP A 1 581 ? 3.939 -2.543 24.656 1 84.81 581 ASP A O 1
ATOM 4740 N N . SER A 1 582 ? 4.5 -4.695 24.578 1 80.38 582 SER A N 1
ATOM 4741 C CA . SER A 1 582 ? 4.406 -4.906 26.016 1 80.38 582 SER A CA 1
ATOM 4742 C C . SER A 1 582 ? 5.438 -4.074 26.766 1 80.38 582 SER A C 1
ATOM 4744 O O . SER A 1 582 ? 5.293 -3.826 27.969 1 80.38 582 SER A O 1
ATOM 4746 N N . VAL A 1 583 ? 6.414 -3.605 26.078 1 82 583 VAL A N 1
ATOM 4747 C CA . VAL A 1 583 ? 7.48 -2.875 26.75 1 82 583 VAL A CA 1
ATOM 4748 C C . VAL A 1 583 ? 7.262 -1.373 26.594 1 82 583 VAL A C 1
ATOM 4750 O O . VAL A 1 583 ? 8.18 -0.58 26.797 1 82 583 VAL A O 1
ATOM 4753 N N . THR A 1 584 ? 6.105 -0.963 26.25 1 86.94 584 THR A N 1
ATOM 4754 C CA . THR A 1 584 ? 5.809 0.448 26.031 1 86.94 584 THR A CA 1
ATOM 4755 C C . THR A 1 584 ? 4.766 0.94 27.031 1 86.94 584 THR A C 1
ATOM 4757 O O . THR A 1 584 ? 3.902 0.173 27.469 1 86.94 584 THR A O 1
ATOM 4760 N N . TRP A 1 585 ? 4.922 2.135 27.469 1 86.56 585 TRP A N 1
ATOM 4761 C CA . TRP A 1 585 ? 3.875 2.787 28.25 1 86.56 585 TRP A CA 1
ATOM 4762 C C . TRP A 1 585 ? 3.518 4.145 27.656 1 86.56 585 TRP A C 1
ATOM 4764 O O . TRP A 1 585 ? 4.375 4.824 27.078 1 86.56 585 TRP A O 1
ATOM 4774 N N . LEU A 1 586 ? 2.27 4.496 27.781 1 89.38 586 LEU A N 1
ATOM 4775 C CA . LEU A 1 586 ? 1.759 5.719 27.156 1 89.38 586 LEU A CA 1
ATOM 4776 C C . LEU A 1 586 ? 1.789 6.879 28.156 1 89.38 586 LEU A C 1
ATOM 4778 O O . LEU A 1 586 ? 1.259 6.77 29.266 1 89.38 586 LEU A O 1
ATOM 4782 N N . ASP A 1 587 ? 2.482 7.898 27.781 1 85 587 ASP A N 1
ATOM 4783 C CA . ASP A 1 587 ? 2.52 9.164 28.516 1 85 587 ASP A CA 1
ATOM 4784 C C . ASP A 1 587 ? 1.632 10.211 27.844 1 85 587 ASP A C 1
ATOM 4786 O O . ASP A 1 587 ? 1.977 10.742 26.797 1 85 587 ASP A O 1
ATOM 4790 N N . ASP A 1 588 ? 0.613 10.648 28.531 1 83.88 588 ASP A N 1
ATOM 4791 C CA . ASP A 1 588 ? -0.339 11.578 27.922 1 83.88 588 ASP A CA 1
ATOM 4792 C C . ASP A 1 588 ? -0.084 13.008 28.406 1 83.88 588 ASP A C 1
ATOM 4794 O O . ASP A 1 588 ? -0.92 13.891 28.203 1 83.88 588 ASP A O 1
ATOM 4798 N N . SER A 1 589 ? 1.088 13.227 28.938 1 83.31 589 SER A N 1
ATOM 4799 C CA . SER A 1 589 ? 1.393 14.57 29.422 1 83.31 589 SER A CA 1
ATOM 4800 C C . SER A 1 589 ? 1.777 15.492 28.281 1 83.31 589 SER A C 1
ATOM 4802 O O . SER A 1 589 ? 2.229 15.031 27.219 1 83.31 589 SER A O 1
ATOM 4804 N N . ASN A 1 590 ? 1.486 16.781 28.422 1 84.62 590 ASN A N 1
ATOM 4805 C CA . ASN A 1 590 ? 1.916 17.797 27.469 1 84.62 590 ASN A CA 1
ATOM 4806 C C . ASN A 1 590 ? 3.393 18.141 27.641 1 84.62 590 ASN A C 1
ATOM 4808 O O . ASN A 1 590 ? 3.787 18.719 28.656 1 84.62 590 ASN A O 1
ATOM 4812 N N . PRO A 1 591 ? 4.137 17.875 26.672 1 84.69 591 PRO A N 1
ATOM 4813 C CA . PRO A 1 591 ? 5.578 18.062 26.828 1 84.69 591 PRO A CA 1
ATOM 4814 C C . PRO A 1 591 ? 5.977 19.547 26.859 1 84.69 591 PRO A C 1
ATOM 4816 O O . PRO A 1 591 ? 7.109 19.875 27.234 1 84.69 591 PRO A O 1
ATOM 4819 N N . TRP A 1 592 ? 5.07 20.453 26.516 1 86.5 592 TRP A N 1
ATOM 4820 C CA . TRP A 1 592 ? 5.41 21.875 26.438 1 86.5 592 TRP A CA 1
ATOM 4821 C C . TRP A 1 592 ? 5.07 22.578 27.75 1 86.5 592 TRP A C 1
ATOM 4823 O O . TRP A 1 592 ? 5.434 23.734 27.953 1 86.5 592 TRP A O 1
ATOM 4833 N N . ILE A 1 593 ? 4.27 21.953 28.625 1 79.25 593 ILE A N 1
ATOM 4834 C CA . ILE A 1 593 ? 3.895 22.578 29.875 1 79.25 593 ILE A CA 1
ATOM 4835 C C . ILE A 1 593 ? 4.789 22.047 31 1 79.25 593 ILE A C 1
ATOM 4837 O O . ILE A 1 593 ? 4.887 20.844 31.219 1 79.25 593 ILE A O 1
ATOM 4841 N N . VAL A 1 594 ? 5.898 22.781 31.406 1 62.31 594 VAL A N 1
ATOM 4842 C CA . VAL A 1 594 ? 6.777 22.422 32.5 1 62.31 594 VAL A CA 1
ATOM 4843 C C . VAL A 1 594 ? 6.02 22.547 33.844 1 62.31 594 VAL A C 1
ATOM 4845 O O . VAL A 1 594 ? 5.453 23.609 34.125 1 62.31 594 VAL A O 1
ATOM 4848 N N . GLU A 1 595 ? 5.551 21.516 34.406 1 51.66 595 GLU A N 1
ATOM 4849 C CA . GLU A 1 595 ? 4.977 21.609 35.75 1 51.66 595 GLU A CA 1
ATOM 4850 C C . GLU A 1 595 ? 5.965 22.234 36.719 1 51.66 595 GLU A C 1
ATOM 4852 O O . GLU A 1 595 ? 7.137 21.844 36.781 1 51.66 595 GLU A O 1
ATOM 4857 N N . SER A 1 596 ? 5.812 23.438 37.219 1 36.75 596 SER A N 1
ATOM 4858 C CA . SER A 1 596 ? 6.473 23.922 38.406 1 36.75 596 SER A CA 1
ATOM 4859 C C . SER A 1 596 ? 6.383 22.922 39.562 1 36.75 596 SER A C 1
ATOM 4861 O O . SER A 1 596 ? 5.289 22.594 40 1 36.75 596 SER A O 1
ATOM 4863 N N . LYS A 1 597 ? 7.188 21.953 39.625 1 39.72 597 LYS A N 1
ATOM 4864 C CA . LYS A 1 597 ? 7.316 21.312 40.938 1 39.72 597 LYS A CA 1
ATOM 4865 C C . LYS A 1 597 ? 7.535 22.344 42.031 1 39.72 597 LYS A C 1
ATOM 4867 O O . LYS A 1 597 ? 8.5 23.109 42 1 39.72 597 LYS A O 1
ATOM 4872 N N . GLU A 1 598 ? 6.395 22.844 42.531 1 26.3 598 GLU A N 1
ATOM 4873 C CA . GLU A 1 598 ? 6.508 23.406 43.875 1 26.3 598 GLU A CA 1
ATOM 4874 C C . GLU A 1 598 ? 7.418 22.562 44.781 1 26.3 598 GLU A C 1
ATOM 4876 O O . GLU A 1 598 ? 7.168 21.375 44.969 1 26.3 598 GLU A O 1
ATOM 4881 N N . THR A 1 599 ? 8.688 22.797 44.75 1 23.83 599 THR A N 1
ATOM 4882 C CA . THR A 1 599 ? 9.164 22.672 46.125 1 23.83 599 THR A CA 1
ATOM 4883 C C . THR A 1 599 ? 8.328 23.547 47.031 1 23.83 599 THR A C 1
ATOM 4885 O O . THR A 1 599 ? 8.094 24.719 46.781 1 23.83 599 THR A O 1
ATOM 4888 N N . MET B 1 1 ? 17.125 15.07 -71.375 1 18.59 1 MET B N 1
ATOM 4889 C CA . MET B 1 1 ? 16.328 15.289 -70.125 1 18.59 1 MET B CA 1
ATOM 4890 C C . MET B 1 1 ? 16.766 14.367 -69 1 18.59 1 MET B C 1
ATOM 4892 O O . MET B 1 1 ? 16.062 14.227 -68 1 18.59 1 MET B O 1
ATOM 4896 N N . ARG B 1 2 ? 17.797 13.5 -69.188 1 18.8 2 ARG B N 1
ATOM 4897 C CA . ARG B 1 2 ? 18.812 12.547 -68.75 1 18.8 2 ARG B CA 1
ATOM 4898 C C . ARG B 1 2 ? 19.469 13.008 -67.438 1 18.8 2 ARG B C 1
ATOM 4900 O O . ARG B 1 2 ? 19.688 12.195 -66.5 1 18.8 2 ARG B O 1
ATOM 4907 N N . LYS B 1 3 ? 20.156 14.117 -67.438 1 18.23 3 LYS B N 1
ATOM 4908 C CA . LYS B 1 3 ? 21.547 14.273 -67 1 18.23 3 LYS B CA 1
ATOM 4909 C C . LYS B 1 3 ? 21.672 14.562 -65.5 1 18.23 3 LYS B C 1
ATOM 4911 O O . LYS B 1 3 ? 22.703 14.297 -64.938 1 18.23 3 LYS B O 1
ATOM 4916 N N . GLN B 1 4 ? 20.828 15.438 -65 1 19.62 4 GLN B N 1
ATOM 4917 C CA . GLN B 1 4 ? 21.406 16.359 -64 1 19.62 4 GLN B CA 1
ATOM 4918 C C . GLN B 1 4 ? 21.531 15.703 -62.656 1 19.62 4 GLN B C 1
ATOM 4920 O O . GLN B 1 4 ? 20.609 15.773 -61.844 1 19.62 4 GLN B O 1
ATOM 4925 N N . THR B 1 5 ? 21.875 14.289 -62.5 1 19.61 5 THR B N 1
ATOM 4926 C CA . THR B 1 5 ? 21.781 13.25 -61.469 1 19.61 5 THR B CA 1
ATOM 4927 C C . THR B 1 5 ? 22.656 13.594 -60.281 1 19.61 5 THR B C 1
ATOM 4929 O O . THR B 1 5 ? 22.578 12.945 -59.219 1 19.61 5 THR B O 1
ATOM 4932 N N . ARG B 1 6 ? 23.828 14.219 -60.438 1 18.81 6 ARG B N 1
ATOM 4933 C CA . ARG B 1 6 ? 25.062 13.844 -59.75 1 18.81 6 ARG B CA 1
ATOM 4934 C C . ARG B 1 6 ? 25.062 14.312 -58.312 1 18.81 6 ARG B C 1
ATOM 4936 O O . ARG B 1 6 ? 25.625 13.648 -57.438 1 18.81 6 ARG B O 1
ATOM 4943 N N . SER B 1 7 ? 24.828 15.57 -58.031 1 18.06 7 SER B N 1
ATOM 4944 C CA . SER B 1 7 ? 25.719 16.359 -57.188 1 18.06 7 SER B CA 1
ATOM 4945 C C . SER B 1 7 ? 25.438 16.109 -55.688 1 18.06 7 SER B C 1
ATOM 4947 O O . SER B 1 7 ? 26.078 16.719 -54.844 1 18.06 7 SER B O 1
ATOM 4949 N N . VAL B 1 8 ? 24.25 15.602 -55.25 1 20.06 8 VAL B N 1
ATOM 4950 C CA . VAL B 1 8 ? 23.781 15.961 -53.906 1 20.06 8 VAL B CA 1
ATOM 4951 C C . VAL B 1 8 ? 24.578 15.195 -52.875 1 20.06 8 VAL B C 1
ATOM 4953 O O . VAL B 1 8 ? 24.266 14.047 -52.562 1 20.06 8 VAL B O 1
ATOM 4956 N N . SER B 1 9 ? 25.938 14.914 -52.906 1 18.17 9 SER B N 1
ATOM 4957 C CA . SER B 1 9 ? 26.922 14.062 -52.219 1 18.17 9 SER B CA 1
ATOM 4958 C C . SER B 1 9 ? 27.062 14.438 -50.75 1 18.17 9 SER B C 1
ATOM 4960 O O . SER B 1 9 ? 27.453 13.609 -49.938 1 18.17 9 SER B O 1
ATOM 4962 N N . ALA B 1 10 ? 27.281 15.734 -50.344 1 20.28 10 ALA B N 1
ATOM 4963 C CA . ALA B 1 10 ? 28.281 16.078 -49.344 1 20.28 10 ALA B CA 1
ATOM 4964 C C . ALA B 1 10 ? 27.828 15.68 -47.938 1 20.28 10 ALA B C 1
ATOM 4966 O O . ALA B 1 10 ? 28.641 15.469 -47.031 1 20.28 10 ALA B O 1
ATOM 4967 N N . PHE B 1 11 ? 26.578 15.953 -47.5 1 20.59 11 PHE B N 1
ATOM 4968 C CA . PHE B 1 11 ? 26.312 16.438 -46.156 1 20.59 11 PHE B CA 1
ATOM 4969 C C . PHE B 1 11 ? 26.438 15.312 -45.156 1 20.59 11 PHE B C 1
ATOM 4971 O O . PHE B 1 11 ? 25.922 15.414 -44.031 1 20.59 11 PHE B O 1
ATOM 4978 N N . LEU B 1 12 ? 26.844 14.062 -45.469 1 19.67 12 LEU B N 1
ATOM 4979 C CA . LEU B 1 12 ? 26.656 12.836 -44.719 1 19.67 12 LEU B CA 1
ATOM 4980 C C . LEU B 1 12 ? 27.516 12.859 -43.438 1 19.67 12 LEU B C 1
ATOM 4982 O O . LEU B 1 12 ? 27.391 11.977 -42.594 1 19.67 12 LEU B O 1
ATOM 4986 N N . ASN B 1 13 ? 28.703 13.414 -43.438 1 19.44 13 ASN B N 1
ATOM 4987 C CA . ASN B 1 13 ? 29.766 12.789 -42.656 1 19.44 13 ASN B CA 1
ATOM 4988 C C . ASN B 1 13 ? 29.656 13.094 -41.156 1 19.44 13 ASN B C 1
ATOM 4990 O O . ASN B 1 13 ? 30.609 12.93 -40.406 1 19.44 13 ASN B O 1
ATOM 4994 N N . SER B 1 14 ? 29 14.172 -40.719 1 19.97 14 SER B N 1
ATOM 4995 C CA . SER B 1 14 ? 29.531 14.727 -39.469 1 19.97 14 SER B CA 1
ATOM 4996 C C . SER B 1 14 ? 29.406 13.727 -38.344 1 19.97 14 SER B C 1
ATOM 4998 O O . SER B 1 14 ? 28.375 13.062 -38.219 1 19.97 14 SER B O 1
ATOM 5000 N N . ARG B 1 15 ? 30.531 13.266 -37.688 1 24.22 15 ARG B N 1
ATOM 5001 C CA . ARG B 1 15 ? 30.859 12.32 -36.625 1 24.22 15 ARG B CA 1
ATOM 5002 C C . ARG B 1 15 ? 30.062 12.617 -35.375 1 24.22 15 ARG B C 1
ATOM 5004 O O . ARG B 1 15 ? 30.047 13.758 -34.875 1 24.22 15 ARG B O 1
ATOM 5011 N N . PRO B 1 16 ? 29.078 11.867 -35.031 1 21 16 PRO B N 1
ATOM 5012 C CA . PRO B 1 16 ? 28.25 12.227 -33.875 1 21 16 PRO B CA 1
ATOM 5013 C C . PRO B 1 16 ? 29.062 12.445 -32.594 1 21 16 PRO B C 1
ATOM 5015 O O . PRO B 1 16 ? 30.016 11.711 -32.344 1 21 16 PRO B O 1
ATOM 5018 N N . ALA B 1 17 ? 29.422 13.695 -32.219 1 22.25 17 ALA B N 1
ATOM 5019 C CA . ALA B 1 17 ? 30.172 14.156 -31.047 1 22.25 17 ALA B CA 1
ATOM 5020 C C . ALA B 1 17 ? 29.875 13.312 -29.828 1 22.25 17 ALA B C 1
ATOM 5022 O O . ALA B 1 17 ? 28.719 12.914 -29.609 1 22.25 17 ALA B O 1
ATOM 5023 N N . THR B 1 18 ? 30.859 12.633 -29.344 1 22.45 18 THR B N 1
ATOM 5024 C CA . THR B 1 18 ? 31.062 11.883 -28.094 1 22.45 18 THR B CA 1
ATOM 5025 C C . THR B 1 18 ? 30.531 12.664 -26.906 1 22.45 18 THR B C 1
ATOM 5027 O O . THR B 1 18 ? 31.016 13.758 -26.594 1 22.45 18 THR B O 1
ATOM 5030 N N . VAL B 1 19 ? 29.312 12.891 -26.734 1 21.28 19 VAL B N 1
ATOM 5031 C CA . VAL B 1 19 ? 28.844 13.664 -25.594 1 21.28 19 VAL B CA 1
ATOM 5032 C C . VAL B 1 19 ? 29.547 13.188 -24.312 1 21.28 19 VAL B C 1
ATOM 5034 O O . VAL B 1 19 ? 29.344 12.055 -23.875 1 21.28 19 VAL B O 1
ATOM 5037 N N . ARG B 1 20 ? 30.875 13.516 -24.141 1 22.61 20 ARG B N 1
ATOM 5038 C CA . ARG B 1 20 ? 31.562 13.414 -22.844 1 22.61 20 ARG B CA 1
ATOM 5039 C C . ARG B 1 20 ? 30.719 14.039 -21.734 1 22.61 20 ARG B C 1
ATOM 5041 O O . ARG B 1 20 ? 30.391 15.227 -21.797 1 22.61 20 ARG B O 1
ATOM 5048 N N . TYR B 1 21 ? 29.75 13.508 -21.297 1 21.5 21 TYR B N 1
ATOM 5049 C CA . TYR B 1 21 ? 29.188 14.117 -20.109 1 21.5 21 TYR B CA 1
ATOM 5050 C C . TYR B 1 21 ? 30.266 14.32 -19.047 1 21.5 21 TYR B C 1
ATOM 5052 O O . TYR B 1 21 ? 30.891 13.359 -18.594 1 21.5 21 TYR B O 1
ATOM 5060 N N . PRO B 1 22 ? 31.141 15.258 -19.203 1 25.86 22 PRO B N 1
ATOM 5061 C CA . PRO B 1 22 ? 32.188 15.586 -18.234 1 25.86 22 PRO B CA 1
ATOM 5062 C C . PRO B 1 22 ? 31.625 15.781 -16.828 1 25.86 22 PRO B C 1
ATOM 5064 O O . PRO B 1 22 ? 32.281 16.406 -15.977 1 25.86 22 PRO B O 1
ATOM 5067 N N . PHE B 1 23 ? 30.453 15.492 -16.5 1 24.25 23 PHE B N 1
ATOM 5068 C CA . PHE B 1 23 ? 30.188 15.961 -15.141 1 24.25 23 PHE B CA 1
ATOM 5069 C C . PHE B 1 23 ? 31.219 15.391 -14.164 1 24.25 23 PHE B C 1
ATOM 5071 O O . PHE B 1 23 ? 31.234 14.18 -13.922 1 24.25 23 PHE B O 1
ATOM 5078 N N . THR B 1 24 ? 32.438 15.914 -14.25 1 25.88 24 THR B N 1
ATOM 5079 C CA . THR B 1 24 ? 33.375 15.703 -13.172 1 25.88 24 THR B CA 1
ATOM 5080 C C . THR B 1 24 ? 32.781 16.078 -11.828 1 25.88 24 THR B C 1
ATOM 5082 O O . THR B 1 24 ? 32.75 17.25 -11.461 1 25.88 24 THR B O 1
ATOM 5085 N N . PRO B 1 25 ? 31.562 15.82 -11.555 1 25.89 25 PRO B N 1
ATOM 5086 C CA . PRO B 1 25 ? 31.125 16.406 -10.289 1 25.89 25 PRO B CA 1
ATOM 5087 C C . PRO B 1 25 ? 32.031 16.016 -9.117 1 25.89 25 PRO B C 1
ATOM 5089 O O . PRO B 1 25 ? 32.156 14.828 -8.797 1 25.89 25 PRO B O 1
ATOM 5092 N N . GLN B 1 26 ? 33.125 16.656 -8.922 1 25.69 26 GLN B N 1
ATOM 5093 C CA . GLN B 1 26 ? 34.031 16.531 -7.773 1 25.69 26 GLN B CA 1
ATOM 5094 C C . GLN B 1 26 ? 33.25 16.703 -6.461 1 25.69 26 GLN B C 1
ATOM 5096 O O . GLN B 1 26 ? 33.844 16.547 -5.379 1 25.69 26 GLN B O 1
ATOM 5101 N N . SER B 1 27 ? 32.25 17.688 -6.512 1 26.73 27 SER B N 1
ATOM 5102 C CA . SER B 1 27 ? 31.953 18.047 -5.129 1 26.73 27 SER B CA 1
ATOM 5103 C C . SER B 1 27 ? 31.359 16.859 -4.363 1 26.73 27 SER B C 1
ATOM 5105 O O . SER B 1 27 ? 30.5 16.156 -4.879 1 26.73 27 SER B O 1
ATOM 5107 N N . HIS B 1 28 ? 32.062 16.328 -3.434 1 27.44 28 HIS B N 1
ATOM 5108 C CA . HIS B 1 28 ? 31.797 15.305 -2.432 1 27.44 28 HIS B CA 1
ATOM 5109 C C . HIS B 1 28 ? 30.453 15.539 -1.74 1 27.44 28 HIS B C 1
ATOM 5111 O O . HIS B 1 28 ? 30.375 16.297 -0.769 1 27.44 28 HIS B O 1
ATOM 5117 N N . LEU B 1 29 ? 29.453 15.844 -2.504 1 29.78 29 LEU B N 1
ATOM 5118 C CA . LEU B 1 29 ? 28.234 15.914 -1.695 1 29.78 29 LEU B CA 1
ATOM 5119 C C . LEU B 1 29 ? 28.016 14.617 -0.923 1 29.78 29 LEU B C 1
ATOM 5121 O O . LEU B 1 29 ? 27.797 13.562 -1.523 1 29.78 29 LEU B O 1
ATOM 5125 N N . SER B 1 30 ? 28.641 14.57 0.257 1 28.81 30 SER B N 1
ATOM 5126 C CA . SER B 1 30 ? 28.469 13.516 1.256 1 28.81 30 SER B CA 1
ATOM 5127 C C . SER B 1 30 ? 26.984 13.266 1.548 1 28.81 30 SER B C 1
ATOM 5129 O O . SER B 1 30 ? 26.328 14.102 2.17 1 28.81 30 SER B O 1
ATOM 5131 N N . VAL B 1 31 ? 26.266 12.898 0.664 1 33.69 31 VAL B N 1
ATOM 5132 C CA . VAL B 1 31 ? 24.922 12.469 1.055 1 33.69 31 VAL B CA 1
ATOM 5133 C C . VAL B 1 31 ? 25.016 11.406 2.145 1 33.69 31 VAL B C 1
ATOM 5135 O O . VAL B 1 31 ? 25.484 10.289 1.896 1 33.69 31 VAL B O 1
ATOM 5138 N N . ASP B 1 32 ? 25.203 11.859 3.373 1 34.09 32 ASP B N 1
ATOM 5139 C CA . ASP B 1 32 ? 25.188 10.977 4.535 1 34.09 32 ASP B CA 1
ATOM 5140 C C . ASP B 1 32 ? 23.875 10.195 4.625 1 34.09 32 ASP B C 1
ATOM 5142 O O . ASP B 1 32 ? 22.844 10.75 5.004 1 34.09 32 ASP B O 1
ATOM 5146 N N . VAL B 1 33 ? 23.531 9.438 3.711 1 39.38 33 VAL B N 1
ATOM 5147 C CA . VAL B 1 33 ? 22.438 8.5 3.932 1 39.38 33 VAL B CA 1
ATOM 5148 C C . VAL B 1 33 ? 22.688 7.707 5.215 1 39.38 33 VAL B C 1
ATOM 5150 O O . VAL B 1 33 ? 23.828 7.445 5.582 1 39.38 33 VAL B O 1
ATOM 5153 N N . ASP B 1 34 ? 21.844 7.746 6.035 1 45.28 34 ASP B N 1
ATOM 5154 C CA . ASP B 1 34 ? 22 6.91 7.223 1 45.28 34 ASP B CA 1
ATOM 5155 C C . ASP B 1 34 ? 22.656 5.574 6.871 1 45.28 34 ASP B C 1
ATOM 5157 O O . ASP B 1 34 ? 22.203 4.875 5.965 1 45.28 34 ASP B O 1
ATOM 5161 N N . SER B 1 35 ? 23.828 5.414 7.211 1 47.84 35 SER B N 1
ATOM 5162 C CA . SER B 1 35 ? 24.797 4.344 7 1 47.84 35 SER B CA 1
ATOM 5163 C C . SER B 1 35 ? 24.156 2.973 7.199 1 47.84 35 SER B C 1
ATOM 5165 O O . SER B 1 35 ? 24.547 1.997 6.562 1 47.84 35 SER B O 1
ATOM 5167 N N . ASP B 1 36 ? 23.141 2.969 7.992 1 46.31 36 ASP B N 1
ATOM 5168 C CA . ASP B 1 36 ? 22.625 1.621 8.227 1 46.31 36 ASP B CA 1
ATOM 5169 C C . ASP B 1 36 ? 21.828 1.121 7.02 1 46.31 36 ASP B C 1
ATOM 5171 O O . ASP B 1 36 ? 21.578 -0.08 6.887 1 46.31 36 ASP B O 1
ATOM 5175 N N . GLU B 1 37 ? 21.438 2.061 6.23 1 52.97 37 GLU B N 1
ATOM 5176 C CA . GLU B 1 37 ? 20.656 1.703 5.047 1 52.97 37 GLU B CA 1
ATOM 5177 C C . GLU B 1 37 ? 21.531 1.019 4 1 52.97 37 GLU B C 1
ATOM 5179 O O . GLU B 1 37 ? 21.016 0.304 3.133 1 52.97 37 GLU B O 1
ATOM 5184 N N . ASP B 1 38 ? 22.797 1.104 4.215 1 60.06 38 ASP B N 1
ATOM 5185 C CA . ASP B 1 38 ? 23.641 0.638 3.119 1 60.06 38 ASP B CA 1
ATOM 5186 C C . ASP B 1 38 ? 24.172 -0.774 3.389 1 60.06 38 ASP B C 1
ATOM 5188 O O . ASP B 1 38 ? 25.109 -1.227 2.744 1 60.06 38 ASP B O 1
ATOM 5192 N N . ALA B 1 39 ? 23.531 -1.402 4.32 1 58.66 39 ALA B N 1
ATOM 5193 C CA . ALA B 1 39 ? 24.016 -2.74 4.629 1 58.66 39 ALA B CA 1
ATOM 5194 C C . ALA B 1 39 ? 23.875 -3.67 3.428 1 58.66 39 ALA B C 1
ATOM 5196 O O . ALA B 1 39 ? 24.734 -4.516 3.18 1 58.66 39 ALA B O 1
ATOM 5197 N N . GLU B 1 40 ? 22.922 -3.426 2.703 1 67.75 40 GLU B N 1
ATOM 5198 C CA . GLU B 1 40 ? 22.703 -4.297 1.554 1 67.75 40 GLU B CA 1
ATOM 5199 C C . GLU B 1 40 ? 23.719 -4.035 0.449 1 67.75 40 GLU B C 1
ATOM 5201 O O . GLU B 1 40 ? 23.906 -4.867 -0.438 1 67.75 40 GLU B O 1
ATOM 5206 N N . GLN B 1 41 ? 24.328 -2.967 0.562 1 67.12 41 GLN B N 1
ATOM 5207 C CA . GLN B 1 41 ? 25.281 -2.6 -0.481 1 67.12 41 GLN B CA 1
ATOM 5208 C C . GLN B 1 41 ? 26.516 -3.5 -0.442 1 67.12 41 GLN B C 1
ATOM 5210 O O . GLN B 1 41 ? 27.281 -3.566 -1.413 1 67.12 41 GLN B O 1
ATOM 5215 N N . ARG B 1 42 ? 26.672 -4.211 0.692 1 70.69 42 ARG B N 1
ATOM 5216 C CA . ARG B 1 42 ? 27.844 -5.062 0.826 1 70.69 42 ARG B CA 1
ATOM 5217 C C . ARG B 1 42 ? 27.578 -6.465 0.302 1 70.69 42 ARG B C 1
ATOM 5219 O O . ARG B 1 42 ? 28.469 -7.305 0.25 1 70.69 42 ARG B O 1
ATOM 5226 N N . LEU B 1 43 ? 26.375 -6.574 -0.14 1 77.44 43 LEU B N 1
ATOM 5227 C CA . LEU B 1 43 ? 26.031 -7.863 -0.731 1 77.44 43 LEU B CA 1
ATOM 5228 C C . LEU B 1 43 ? 26.812 -8.102 -2.02 1 77.44 43 LEU B C 1
ATOM 5230 O O . LEU B 1 43 ? 27.141 -7.148 -2.736 1 77.44 43 LEU B O 1
ATOM 5234 N N . GLY B 1 44 ? 27.125 -9.312 -2.346 1 65.12 44 GLY B N 1
ATOM 5235 C CA . GLY B 1 44 ? 27.859 -9.664 -3.549 1 65.12 44 GLY B CA 1
ATOM 5236 C C . GLY B 1 44 ? 29.359 -9.617 -3.361 1 65.12 44 GLY B C 1
ATOM 5237 O O . GLY B 1 44 ? 30.109 -10.125 -4.195 1 65.12 44 GLY B O 1
ATOM 5238 N N . GLU B 1 45 ? 29.781 -8.82 -2.303 1 64.94 45 GLU B N 1
ATOM 5239 C CA . GLU B 1 45 ? 31.219 -8.742 -2.053 1 64.94 45 GLU B CA 1
ATOM 5240 C C . GLU B 1 45 ? 31.719 -9.961 -1.283 1 64.94 45 GLU B C 1
ATOM 5242 O O . GLU B 1 45 ? 31.047 -10.438 -0.369 1 64.94 45 GLU B O 1
ATOM 5247 N N . ASN B 1 46 ? 32.281 -10.93 -1.975 1 53.03 46 ASN B N 1
ATOM 5248 C CA . ASN B 1 46 ? 32.781 -12.195 -1.452 1 53.03 46 ASN B CA 1
ATOM 5249 C C . ASN B 1 46 ? 33.562 -11.992 -0.161 1 53.03 46 ASN B C 1
ATOM 5251 O O . ASN B 1 46 ? 34.125 -12.945 0.375 1 53.03 46 ASN B O 1
ATOM 5255 N N . ASN B 1 47 ? 34.094 -10.852 0.109 1 43.09 47 ASN B N 1
ATOM 5256 C CA . ASN B 1 47 ? 35 -10.844 1.252 1 43.09 47 ASN B CA 1
ATOM 5257 C C . ASN B 1 47 ? 34.25 -10.938 2.572 1 43.09 47 ASN B C 1
ATOM 5259 O O . ASN B 1 47 ? 33.875 -9.914 3.15 1 43.09 47 ASN B O 1
ATOM 5263 N N . PHE B 1 48 ? 33.562 -11.867 2.627 1 42.62 48 PHE B N 1
ATOM 5264 C CA . PHE B 1 48 ? 32.844 -11.961 3.893 1 42.62 48 PHE B CA 1
ATOM 5265 C C . PHE B 1 48 ? 33.812 -12.195 5.047 1 42.62 48 PHE B C 1
ATOM 5267 O O . PHE B 1 48 ? 34.438 -13.266 5.145 1 42.62 48 PHE B O 1
ATOM 5274 N N . SER B 1 49 ? 34.594 -11.25 5.398 1 33.25 49 SER B N 1
ATOM 5275 C CA . SER B 1 49 ? 35.281 -11.555 6.652 1 33.25 49 SER B CA 1
ATOM 5276 C C . SER B 1 49 ? 34.281 -11.883 7.758 1 33.25 49 SER B C 1
ATOM 5278 O O . SER B 1 49 ? 33.344 -11.117 8.008 1 33.25 49 SER B O 1
ATOM 5280 N N . THR B 1 50 ? 34 -13.094 7.891 1 36.06 50 THR B N 1
ATOM 5281 C CA . THR B 1 50 ? 33.344 -13.516 9.133 1 36.06 50 THR B CA 1
ATOM 5282 C C . THR B 1 50 ? 33.906 -12.742 10.32 1 36.06 50 THR B C 1
ATOM 5284 O O . THR B 1 50 ? 35 -13.078 10.836 1 36.06 50 THR B O 1
ATOM 5287 N N . THR B 1 51 ? 33.969 -11.5 10.242 1 31.27 51 THR B N 1
ATOM 5288 C CA . THR B 1 51 ? 34.5 -10.891 11.461 1 31.27 51 THR B CA 1
ATOM 5289 C C . THR B 1 51 ? 33.75 -11.406 12.68 1 31.27 51 THR B C 1
ATOM 5291 O O . THR B 1 51 ? 32.531 -11.156 12.828 1 31.27 51 THR B O 1
ATOM 5294 N N . THR B 1 52 ? 34.125 -12.57 13.102 1 31.28 52 THR B N 1
ATOM 5295 C CA . THR B 1 52 ? 33.812 -12.922 14.484 1 31.28 52 THR B CA 1
ATOM 5296 C C . THR B 1 52 ? 34.031 -11.719 15.406 1 31.28 52 THR B C 1
ATOM 5298 O O . THR B 1 52 ? 35.125 -11.203 15.523 1 31.28 52 THR B O 1
ATOM 5301 N N . VAL B 1 53 ? 33.062 -10.93 15.461 1 32.94 53 VAL B N 1
ATOM 5302 C CA . VAL B 1 53 ? 33.219 -9.953 16.531 1 32.94 53 VAL B CA 1
ATOM 5303 C C . VAL B 1 53 ? 33.812 -10.617 17.766 1 32.94 53 VAL B C 1
ATOM 5305 O O . VAL B 1 53 ? 33.219 -11.523 18.344 1 32.94 53 VAL B O 1
ATOM 5308 N N . VAL B 1 54 ? 35.125 -10.758 17.75 1 29.34 54 VAL B N 1
ATOM 5309 C CA . VAL B 1 54 ? 35.781 -11.164 19 1 29.34 54 VAL B CA 1
ATOM 5310 C C . VAL B 1 54 ? 35.406 -10.195 20.109 1 29.34 54 VAL B C 1
ATOM 5312 O O . VAL B 1 54 ? 35.5 -8.977 19.953 1 29.34 54 VAL B O 1
ATOM 5315 N N . PRO B 1 55 ? 34.625 -10.68 21.047 1 30.97 55 PRO B N 1
ATOM 5316 C CA . PRO B 1 55 ? 34.312 -9.906 22.25 1 30.97 55 PRO B CA 1
ATOM 5317 C C . PRO B 1 55 ? 35.531 -9.195 22.828 1 30.97 55 PRO B C 1
ATOM 5319 O O . PRO B 1 55 ? 36.531 -9.836 23.109 1 30.97 55 PRO B O 1
ATOM 5322 N N . ASN B 1 56 ? 35.938 -8.117 22.234 1 28.97 56 ASN B N 1
ATOM 5323 C CA . ASN B 1 56 ? 37.031 -7.531 23.016 1 28.97 56 ASN B CA 1
ATOM 5324 C C . ASN B 1 56 ? 36.719 -7.52 24.516 1 28.97 56 ASN B C 1
ATOM 5326 O O . ASN B 1 56 ? 35.562 -7.719 24.906 1 28.97 56 ASN B O 1
ATOM 5330 N N . GLY B 1 57 ? 37.719 -6.934 25.328 1 27.14 57 GLY B N 1
ATOM 5331 C CA . GLY B 1 57 ? 38 -6.922 26.75 1 27.14 57 GLY B CA 1
ATOM 5332 C C . GLY B 1 57 ? 36.906 -6.312 27.578 1 27.14 57 GLY B C 1
ATOM 5333 O O . GLY B 1 57 ? 36.219 -5.383 27.141 1 27.14 57 GLY B O 1
ATOM 5334 N N . THR B 1 58 ? 36.344 -7.121 28.453 1 29.55 58 THR B N 1
ATOM 5335 C CA . THR B 1 58 ? 35.5 -6.812 29.594 1 29.55 58 THR B CA 1
ATOM 5336 C C . THR B 1 58 ? 36 -5.59 30.344 1 29.55 58 THR B C 1
ATOM 5338 O O . THR B 1 58 ? 37.156 -5.578 30.797 1 29.55 58 THR B O 1
ATOM 5341 N N . VAL B 1 59 ? 35.719 -4.418 29.875 1 30.56 59 VAL B N 1
ATOM 5342 C CA . VAL B 1 59 ? 36 -3.428 30.922 1 30.56 59 VAL B CA 1
ATOM 5343 C C . VAL B 1 59 ? 35.219 -3.775 32.188 1 30.56 59 VAL B C 1
ATOM 5345 O O . VAL B 1 59 ? 34 -3.916 32.156 1 30.56 59 VAL B O 1
ATOM 5348 N N . ASN B 1 60 ? 35.781 -4.504 33.125 1 30.2 60 ASN B N 1
ATOM 5349 C CA . ASN B 1 60 ? 35.375 -4.887 34.469 1 30.2 60 ASN B CA 1
ATOM 5350 C C . ASN B 1 60 ? 34.938 -3.672 35.281 1 30.2 60 ASN B C 1
ATOM 5352 O O . ASN B 1 60 ? 35.719 -3.119 36.031 1 30.2 60 ASN B O 1
ATOM 5356 N N . GLY B 1 61 ? 34.406 -2.553 34.781 1 32.5 61 GLY B N 1
ATOM 5357 C CA . GLY B 1 61 ? 34.031 -1.704 35.906 1 32.5 61 GLY B CA 1
ATOM 5358 C C . GLY B 1 61 ? 32.969 -2.316 36.781 1 32.5 61 GLY B C 1
ATOM 5359 O O . GLY B 1 61 ? 31.953 -2.799 36.312 1 32.5 61 GLY B O 1
ATOM 5360 N N . ASP B 1 62 ? 33.219 -2.869 37.938 1 34.72 62 ASP B N 1
ATOM 5361 C CA . ASP B 1 62 ? 32.562 -3.465 39.094 1 34.72 62 ASP B CA 1
ATOM 5362 C C . ASP B 1 62 ? 31.297 -2.678 39.469 1 34.72 62 ASP B C 1
ATOM 5364 O O . ASP B 1 62 ? 30.734 -2.871 40.562 1 34.72 62 ASP B O 1
ATOM 5368 N N . GLY B 1 63 ? 30.984 -1.458 38.969 1 37.97 63 GLY B N 1
ATOM 5369 C CA . GLY B 1 63 ? 29.844 -0.88 39.656 1 37.97 63 GLY B CA 1
ATOM 5370 C C . GLY B 1 63 ? 28.547 -1.626 39.375 1 37.97 63 GLY B C 1
ATOM 5371 O O . GLY B 1 63 ? 28.422 -2.326 38.375 1 37.97 63 GLY B O 1
ATOM 5372 N N . GLU B 1 64 ? 27.688 -1.935 40.344 1 41.72 64 GLU B N 1
ATOM 5373 C CA . GLU B 1 64 ? 26.359 -2.537 40.406 1 41.72 64 GLU B CA 1
ATOM 5374 C C . GLU B 1 64 ? 25.453 -2.002 39.281 1 41.72 64 GLU B C 1
ATOM 5376 O O . GLU B 1 64 ? 24.875 -0.92 39.406 1 41.72 64 GLU B O 1
ATOM 5381 N N . ARG B 1 65 ? 25.781 -2.262 38.125 1 55.31 65 ARG B N 1
ATOM 5382 C CA . ARG B 1 65 ? 24.953 -1.74 37.031 1 55.31 65 ARG B CA 1
ATOM 5383 C C . ARG B 1 65 ? 23.531 -2.311 37.125 1 55.31 65 ARG B C 1
ATOM 5385 O O . ARG B 1 65 ? 23.344 -3.498 37.375 1 55.31 65 ARG B O 1
ATOM 5392 N N . VAL B 1 66 ? 22.484 -1.528 37.281 1 62.38 66 VAL B N 1
ATOM 5393 C CA . VAL B 1 66 ? 21.078 -1.898 37.188 1 62.38 66 VAL B CA 1
ATOM 5394 C C . VAL B 1 66 ? 20.812 -2.662 35.906 1 62.38 66 VAL B C 1
ATOM 5396 O O . VAL B 1 66 ? 21.266 -2.248 34.844 1 62.38 66 VAL B O 1
ATOM 5399 N N . PRO B 1 67 ? 20.328 -3.863 36.094 1 74.31 67 PRO B N 1
ATOM 5400 C CA . PRO B 1 67 ? 20.062 -4.699 34.938 1 74.31 67 PRO B CA 1
ATOM 5401 C C . PRO B 1 67 ? 19.188 -4.008 33.906 1 74.31 67 PRO B C 1
ATOM 5403 O O . PRO B 1 67 ? 18.234 -3.301 34.25 1 74.31 67 PRO B O 1
ATOM 5406 N N . SER B 1 68 ? 19.719 -3.918 32.625 1 81.19 68 SER B N 1
ATOM 5407 C CA . SER B 1 68 ? 18.984 -3.373 31.484 1 81.19 68 SER B CA 1
ATOM 5408 C C . SER B 1 68 ? 18.25 -4.473 30.719 1 81.19 68 SER B C 1
ATOM 5410 O O . SER B 1 68 ? 18.688 -5.621 30.703 1 81.19 68 SER B O 1
ATOM 5412 N N . ARG B 1 69 ? 17.094 -4.109 30.25 1 86.75 69 ARG B N 1
ATOM 5413 C CA . ARG B 1 69 ? 16.328 -5.055 29.453 1 86.75 69 ARG B CA 1
ATOM 5414 C C . ARG B 1 69 ? 17.062 -5.441 28.188 1 86.75 69 ARG B C 1
ATOM 5416 O O . ARG B 1 69 ? 16.688 -6.387 27.5 1 86.75 69 ARG B O 1
ATOM 5423 N N . PHE B 1 70 ? 18.266 -4.766 27.906 1 92.25 70 PHE B N 1
ATOM 5424 C CA . PHE B 1 70 ? 19.031 -5.035 26.688 1 92.25 70 PHE B CA 1
ATOM 5425 C C . PHE B 1 70 ? 20.266 -5.871 27 1 92.25 70 PHE B C 1
ATOM 5427 O O . PHE B 1 70 ? 21.062 -6.176 26.109 1 92.25 70 PHE B O 1
ATOM 5434 N N . ASP B 1 71 ? 20.406 -6.332 28.25 1 91.19 71 ASP B N 1
ATOM 5435 C CA . ASP B 1 71 ? 21.609 -7.027 28.656 1 91.19 71 ASP B CA 1
ATOM 5436 C C . ASP B 1 71 ? 21.797 -8.328 27.875 1 91.19 71 ASP B C 1
ATOM 5438 O O . ASP B 1 71 ? 22.891 -8.617 27.391 1 91.19 71 ASP B O 1
ATOM 5442 N N . ASN B 1 72 ? 20.719 -9.07 27.781 1 91.19 72 ASN B N 1
ATOM 5443 C CA . ASN B 1 72 ? 20.812 -10.32 27.031 1 91.19 72 ASN B CA 1
ATOM 5444 C C . ASN B 1 72 ? 21.172 -10.07 25.578 1 91.19 72 ASN B C 1
ATOM 5446 O O . ASN B 1 72 ? 21.938 -10.828 24.984 1 91.19 72 ASN B O 1
ATOM 5450 N N . LEU B 1 73 ? 20.578 -9.039 25.047 1 93.44 73 LEU B N 1
ATOM 5451 C CA . LEU B 1 73 ? 20.875 -8.648 23.672 1 93.44 73 LEU B CA 1
ATOM 5452 C C . LEU B 1 73 ? 22.359 -8.289 23.516 1 93.44 73 LEU B C 1
ATOM 5454 O O . LEU B 1 73 ? 23.031 -8.789 22.609 1 93.44 73 LEU B O 1
ATOM 5458 N N . LEU B 1 74 ? 22.859 -7.465 24.406 1 95.44 74 LEU B N 1
ATOM 5459 C CA . LEU B 1 74 ? 24.234 -6.969 24.312 1 95.44 74 LEU B CA 1
ATOM 5460 C C . LEU B 1 74 ? 25.234 -8.102 24.484 1 95.44 74 LEU B C 1
ATOM 5462 O O . LEU B 1 74 ? 26.266 -8.125 23.812 1 95.44 74 LEU B O 1
ATOM 5466 N N . LYS B 1 75 ? 24.906 -9.039 25.297 1 93.75 75 LYS B N 1
ATOM 5467 C CA . LYS B 1 75 ? 25.75 -10.219 25.453 1 93.75 75 LYS B CA 1
ATOM 5468 C C . LYS B 1 75 ? 25.766 -11.055 24.172 1 93.75 75 LYS B C 1
ATOM 5470 O O . LYS B 1 75 ? 26.828 -11.539 23.75 1 93.75 75 LYS B O 1
ATOM 5475 N N . SER B 1 76 ? 24.641 -11.156 23.594 1 94.44 76 SER B N 1
ATOM 5476 C CA . SER B 1 76 ? 24.5 -12.023 22.422 1 94.44 76 SER B CA 1
ATOM 5477 C C . SER B 1 76 ? 25.234 -11.461 21.219 1 94.44 76 SER B C 1
ATOM 5479 O O . SER B 1 76 ? 25.609 -12.211 20.312 1 94.44 76 SER B O 1
ATOM 5481 N N . VAL B 1 77 ? 25.484 -10.141 21.203 1 95.56 77 VAL B N 1
ATOM 5482 C CA . VAL B 1 77 ? 26.094 -9.547 20.031 1 95.56 77 VAL B CA 1
ATOM 5483 C C . VAL B 1 77 ? 27.5 -9.055 20.375 1 95.56 77 VAL B C 1
ATOM 5485 O O . VAL B 1 77 ? 28.109 -8.312 19.594 1 95.56 77 VAL B O 1
ATOM 5488 N N . GLY B 1 78 ? 28 -9.289 21.562 1 93.06 78 GLY B N 1
ATOM 5489 C CA . GLY B 1 78 ? 29.359 -8.977 21.969 1 93.06 78 GLY B CA 1
ATOM 5490 C C . GLY B 1 78 ? 29.547 -7.531 22.375 1 93.06 78 GLY B C 1
ATOM 5491 O O . GLY B 1 78 ? 30.641 -6.969 22.203 1 93.06 78 GLY B O 1
ATOM 5492 N N . LEU B 1 79 ? 28.484 -6.902 22.844 1 94.44 79 LEU B N 1
ATOM 5493 C CA . LEU B 1 79 ? 28.578 -5.496 23.219 1 94.44 79 LEU B CA 1
ATOM 5494 C C . LEU B 1 79 ? 28.438 -5.324 24.719 1 94.44 79 LEU B C 1
ATOM 5496 O O . LEU B 1 79 ? 28.25 -4.207 25.203 1 94.44 79 LEU B O 1
ATOM 5500 N N . GLU B 1 80 ? 28.516 -6.379 25.422 1 92.75 80 GLU B N 1
ATOM 5501 C CA . GLU B 1 80 ? 28.406 -6.293 26.875 1 92.75 80 GLU B CA 1
ATOM 5502 C C . GLU B 1 80 ? 29.453 -5.355 27.469 1 92.75 80 GLU B C 1
ATOM 5504 O O . GLU B 1 80 ? 30.641 -5.535 27.234 1 92.75 80 GLU B O 1
ATOM 5509 N N . GLY B 1 81 ? 29 -4.336 28.188 1 90.19 81 GLY B N 1
ATOM 5510 C CA . GLY B 1 81 ? 29.906 -3.426 28.875 1 90.19 81 GLY B CA 1
ATOM 5511 C C . GLY B 1 81 ? 30.531 -2.393 27.953 1 90.19 81 GLY B C 1
ATOM 5512 O O . GLY B 1 81 ? 31.391 -1.618 28.391 1 90.19 81 GLY B O 1
ATOM 5513 N N . LYS B 1 82 ? 30.109 -2.344 26.719 1 93.38 82 LYS B N 1
ATOM 5514 C CA . LYS B 1 82 ? 30.781 -1.476 25.766 1 93.38 82 LYS B CA 1
ATOM 5515 C C . LYS B 1 82 ? 30.047 -0.142 25.625 1 93.38 82 LYS B C 1
ATOM 5517 O O . LYS B 1 82 ? 30.578 0.807 25.047 1 93.38 82 LYS B O 1
ATOM 5522 N N . LEU B 1 83 ? 28.828 -0.053 26.172 1 94.94 83 LEU B N 1
ATOM 5523 C CA . LEU B 1 83 ? 28.047 1.169 26.047 1 94.94 83 LEU B CA 1
ATOM 5524 C C . LEU B 1 83 ? 28.109 1.985 27.328 1 94.94 83 LEU B C 1
ATOM 5526 O O . LEU B 1 83 ? 28.016 1.432 28.422 1 94.94 83 LEU B O 1
ATOM 5530 N N . LYS B 1 84 ? 28.219 3.27 27.203 1 93.44 84 LYS B N 1
ATOM 5531 C CA . LYS B 1 84 ? 28.469 4.16 28.328 1 93.44 84 LYS B CA 1
ATOM 5532 C C . LYS B 1 84 ? 27.156 4.633 28.953 1 93.44 84 LYS B C 1
ATOM 5534 O O . LYS B 1 84 ? 27.094 4.91 30.156 1 93.44 84 LYS B O 1
ATOM 5539 N N . ASN B 1 85 ? 26.109 4.711 28.172 1 93.25 85 ASN B N 1
ATOM 5540 C CA . ASN B 1 85 ? 24.922 5.402 28.656 1 93.25 85 ASN B CA 1
ATOM 5541 C C . ASN B 1 85 ? 23.719 4.477 28.719 1 93.25 85 ASN B C 1
ATOM 5543 O O . ASN B 1 85 ? 22.578 4.926 28.578 1 93.25 85 ASN B O 1
ATOM 5547 N N . LEU B 1 86 ? 23.906 3.256 28.875 1 91.88 86 LEU B N 1
ATOM 5548 C CA . LEU B 1 86 ? 22.828 2.275 28.969 1 91.88 86 LEU B CA 1
ATOM 5549 C C . LEU B 1 86 ? 21.969 2.525 30.188 1 91.88 86 LEU B C 1
ATOM 5551 O O . LEU B 1 86 ? 20.766 2.264 30.172 1 91.88 86 LEU B O 1
ATOM 5555 N N . ASP B 1 87 ? 22.562 3.02 31.203 1 89.38 87 ASP B N 1
ATOM 5556 C CA . ASP B 1 87 ? 21.891 3.221 32.469 1 89.38 87 ASP B CA 1
ATOM 5557 C C . ASP B 1 87 ? 20.891 4.367 32.406 1 89.38 87 ASP B C 1
ATOM 5559 O O . ASP B 1 87 ? 20.016 4.5 33.281 1 89.38 87 ASP B O 1
ATOM 5563 N N . LYS B 1 88 ? 21.016 5.188 31.438 1 90.31 88 LYS B N 1
ATOM 5564 C CA . LYS B 1 88 ? 20.109 6.332 31.297 1 90.31 88 LYS B CA 1
ATOM 5565 C C . LYS B 1 88 ? 18.812 5.934 30.609 1 90.31 88 LYS B C 1
ATOM 5567 O O . LYS B 1 88 ? 17.859 6.711 30.578 1 90.31 88 LYS B O 1
ATOM 5572 N N . LEU B 1 89 ? 18.734 4.742 30.094 1 92.06 89 LEU B N 1
ATOM 5573 C CA . LEU B 1 89 ? 17.531 4.297 29.375 1 92.06 89 LEU B CA 1
ATOM 5574 C C . LEU B 1 89 ? 16.438 3.904 30.359 1 92.06 89 LEU B C 1
ATOM 5576 O O . LEU B 1 89 ? 16.703 3.283 31.391 1 92.06 89 LEU B O 1
ATOM 5580 N N . PRO B 1 90 ? 15.234 4.281 30.047 1 88.44 90 PRO B N 1
ATOM 5581 C CA . PRO B 1 90 ? 14.125 3.877 30.906 1 88.44 90 PRO B CA 1
ATOM 5582 C C . PRO B 1 90 ? 13.844 2.379 30.844 1 88.44 90 PRO B C 1
ATOM 5584 O O . PRO B 1 90 ? 14.211 1.721 29.859 1 88.44 90 PRO B O 1
ATOM 5587 N N . PRO B 1 91 ? 13.203 1.863 31.891 1 86.94 91 PRO B N 1
ATOM 5588 C CA . PRO B 1 91 ? 12.875 0.437 31.891 1 86.94 91 PRO B CA 1
ATOM 5589 C C . PRO B 1 91 ? 11.875 0.054 30.797 1 86.94 91 PRO B C 1
ATOM 5591 O O . PRO B 1 91 ? 11.898 -1.077 30.312 1 86.94 91 PRO B O 1
ATOM 5594 N N . LYS B 1 92 ? 10.961 1.037 30.5 1 88.19 92 LYS B N 1
ATOM 5595 C CA . LYS B 1 92 ? 10 0.85 29.406 1 88.19 92 LYS B CA 1
ATOM 5596 C C . LYS B 1 92 ? 10.047 2.016 28.422 1 88.19 92 LYS B C 1
ATOM 5598 O O . LYS B 1 92 ? 10.43 3.129 28.797 1 88.19 92 LYS B O 1
ATOM 5603 N N . THR B 1 93 ? 9.711 1.64 27.25 1 87.94 93 THR B N 1
ATOM 5604 C CA . THR B 1 93 ? 9.688 2.684 26.234 1 87.94 93 THR B CA 1
ATOM 5605 C C . THR B 1 93 ? 8.523 3.645 26.469 1 87.94 93 THR B C 1
ATOM 5607 O O . THR B 1 93 ? 7.375 3.219 26.578 1 87.94 93 THR B O 1
ATOM 5610 N N . LYS B 1 94 ? 8.891 4.902 26.562 1 87.25 94 LYS B N 1
ATOM 5611 C CA . LYS B 1 94 ? 7.875 5.941 26.734 1 87.25 94 LYS B CA 1
ATOM 5612 C C . LYS B 1 94 ? 7.301 6.371 25.391 1 87.25 94 LYS B C 1
ATOM 5614 O O . LYS B 1 94 ? 8.047 6.777 24.484 1 87.25 94 LYS B O 1
ATOM 5619 N N . LEU B 1 95 ? 6.004 6.188 25.266 1 90 95 LEU B N 1
ATOM 5620 C CA . LEU B 1 95 ? 5.301 6.676 24.078 1 90 95 LEU B CA 1
ATOM 5621 C C . LEU B 1 95 ? 4.336 7.801 24.453 1 90 95 LEU B C 1
ATOM 5623 O O . LEU B 1 95 ? 3.725 7.777 25.516 1 90 95 LEU B O 1
ATOM 5627 N N . SER B 1 96 ? 4.297 8.805 23.594 1 91.06 96 SER B N 1
ATOM 5628 C CA . SER B 1 96 ? 3.416 9.945 23.812 1 91.06 96 SER B CA 1
ATOM 5629 C C . SER B 1 96 ? 2.455 10.141 22.656 1 91.06 96 SER B C 1
ATOM 5631 O O . SER B 1 96 ? 2.781 9.797 21.516 1 91.06 96 SER B O 1
ATOM 5633 N N . VAL B 1 97 ? 1.288 10.703 22.984 1 92.56 97 VAL B N 1
ATOM 5634 C CA . VAL B 1 97 ? 0.336 11.047 21.922 1 92.56 97 VAL B CA 1
ATOM 5635 C C . VAL B 1 97 ? 0.894 12.195 21.078 1 92.56 97 VAL B C 1
ATOM 5637 O O . VAL B 1 97 ? 0.394 12.469 19.984 1 92.56 97 VAL B O 1
ATOM 5640 N N . ARG B 1 98 ? 2.041 12.773 21.578 1 93.38 98 ARG B N 1
ATOM 5641 C CA . ARG B 1 98 ? 2.668 13.891 20.875 1 93.38 98 ARG B CA 1
ATOM 5642 C C . ARG B 1 98 ? 3.9 13.43 20.109 1 93.38 98 ARG B C 1
ATOM 5644 O O . ARG B 1 98 ? 4.672 14.258 19.609 1 93.38 98 ARG B O 1
ATOM 5651 N N . ASP B 1 99 ? 4.09 12.094 20.016 1 94.19 99 ASP B N 1
ATOM 5652 C CA . ASP B 1 99 ? 5.223 11.555 19.266 1 94.19 99 ASP B CA 1
ATOM 5653 C C . ASP B 1 99 ? 5.016 11.711 17.766 1 94.19 99 ASP B C 1
ATOM 5655 O O . ASP B 1 99 ? 3.891 11.898 17.297 1 94.19 99 ASP B O 1
ATOM 5659 N N . ILE B 1 100 ? 6.137 11.742 17.062 1 96.69 100 ILE B N 1
ATOM 5660 C CA . ILE B 1 100 ? 6.137 11.68 15.602 1 96.69 100 ILE B CA 1
ATOM 5661 C C . ILE B 1 100 ? 6.383 10.242 15.141 1 96.69 100 ILE B C 1
ATOM 5663 O O . ILE B 1 100 ? 7.363 9.617 15.547 1 96.69 100 ILE B O 1
ATOM 5667 N N . PHE B 1 101 ? 5.527 9.766 14.398 1 96.56 101 PHE B N 1
ATOM 5668 C CA . PHE B 1 101 ? 5.605 8.383 13.938 1 96.56 101 PHE B CA 1
ATOM 5669 C C . PHE B 1 101 ? 6.145 8.312 12.516 1 96.56 101 PHE B C 1
ATOM 5671 O O . PHE B 1 101 ? 5.977 9.25 11.734 1 96.56 101 PHE B O 1
ATOM 5678 N N . CYS B 1 102 ? 6.77 7.188 12.172 1 96.19 102 CYS B N 1
ATOM 5679 C CA . CYS B 1 102 ? 7.578 7.121 10.961 1 96.19 102 CYS B CA 1
ATOM 5680 C C . CYS B 1 102 ? 7.113 5.984 10.055 1 96.19 102 CYS B C 1
ATOM 5682 O O . CYS B 1 102 ? 7.027 4.836 10.5 1 96.19 102 CYS B O 1
ATOM 5684 N N . ASN B 1 103 ? 6.789 6.312 8.805 1 94.81 103 ASN B N 1
ATOM 5685 C CA . ASN B 1 103 ? 6.496 5.324 7.777 1 94.81 103 ASN B CA 1
ATOM 5686 C C . ASN B 1 103 ? 7.68 5.133 6.832 1 94.81 103 ASN B C 1
ATOM 5688 O O . ASN B 1 103 ? 7.832 4.066 6.23 1 94.81 103 ASN B O 1
ATOM 5692 N N . ARG B 1 104 ? 8.398 6.16 6.652 1 94.06 104 ARG B N 1
ATOM 5693 C CA . ARG B 1 104 ? 9.586 6.168 5.805 1 94.06 104 ARG B CA 1
ATOM 5694 C C . ARG B 1 104 ? 10.758 6.859 6.504 1 94.06 104 ARG B C 1
ATOM 5696 O O . ARG B 1 104 ? 10.617 7.984 6.984 1 94.06 104 ARG B O 1
ATOM 5703 N N . GLU B 1 105 ? 11.828 6.25 6.508 1 93.38 105 GLU B N 1
ATOM 5704 C CA . GLU B 1 105 ? 13 6.762 7.219 1 93.38 105 GLU B CA 1
ATOM 5705 C C . GLU B 1 105 ? 13.359 8.164 6.742 1 93.38 105 GLU B C 1
ATOM 5707 O O . GLU B 1 105 ? 13.281 8.461 5.547 1 93.38 105 GLU B O 1
ATOM 5712 N N . LEU B 1 106 ? 13.703 9.031 7.727 1 95.06 106 LEU B N 1
ATOM 5713 C CA . LEU B 1 106 ? 14.008 10.43 7.453 1 95.06 106 LEU B CA 1
ATOM 5714 C C . LEU B 1 106 ? 15.055 10.961 8.43 1 95.06 106 LEU B C 1
ATOM 5716 O O . LEU B 1 106 ? 14.883 10.836 9.648 1 95.06 106 LEU B O 1
ATOM 5720 N N . ASN B 1 107 ? 16.094 11.461 7.867 1 94.5 107 ASN B N 1
ATOM 5721 C CA . ASN B 1 107 ? 17.125 12.141 8.648 1 94.5 107 ASN B CA 1
ATOM 5722 C C . ASN B 1 107 ? 16.984 13.656 8.578 1 94.5 107 ASN B C 1
ATOM 5724 O O . ASN B 1 107 ? 17.219 14.258 7.527 1 94.5 107 ASN B O 1
ATOM 5728 N N . LEU B 1 108 ? 16.703 14.273 9.672 1 96.31 108 LEU B N 1
ATOM 5729 C CA . LEU B 1 108 ? 16.422 15.711 9.688 1 96.31 108 LEU B CA 1
ATOM 5730 C C . LEU B 1 108 ? 17.688 16.516 9.352 1 96.31 108 LEU B C 1
ATOM 5732 O O . LEU B 1 108 ? 17.594 17.656 8.922 1 96.31 108 LEU B O 1
ATOM 5736 N N . SER B 1 109 ? 18.844 15.914 9.555 1 94.62 109 SER B N 1
ATOM 5737 C CA . SER B 1 109 ? 20.078 16.625 9.258 1 94.62 109 SER B CA 1
ATOM 5738 C C . SER B 1 109 ? 20.219 16.875 7.758 1 94.62 109 SER B C 1
ATOM 5740 O O . SER B 1 109 ? 21 17.75 7.344 1 94.62 109 SER B O 1
ATOM 5742 N N . GLN B 1 110 ? 19.453 16.125 6.973 1 92.69 110 GLN B N 1
ATOM 5743 C CA . GLN B 1 110 ? 19.531 16.25 5.523 1 92.69 110 GLN B CA 1
ATOM 5744 C C . GLN B 1 110 ? 18.5 17.234 4.996 1 92.69 110 GLN B C 1
ATOM 5746 O O . GLN B 1 110 ? 18.5 17.578 3.811 1 92.69 110 GLN B O 1
ATOM 5751 N N . ILE B 1 111 ? 17.672 17.719 5.82 1 96.88 111 ILE B N 1
ATOM 5752 C CA . ILE B 1 111 ? 16.609 18.656 5.441 1 96.88 111 ILE B CA 1
ATOM 5753 C C . ILE B 1 111 ? 17.156 20.078 5.457 1 96.88 111 ILE B C 1
ATOM 5755 O O . ILE B 1 111 ? 17.688 20.531 6.477 1 96.88 111 ILE B O 1
ATOM 5759 N N . LYS B 1 112 ? 16.969 20.75 4.344 1 96.88 112 LYS B N 1
ATOM 5760 C CA . LYS B 1 112 ? 17.469 22.109 4.23 1 96.88 112 LYS B CA 1
ATOM 5761 C C . LYS B 1 112 ? 16.375 23.125 4.547 1 96.88 112 LYS B C 1
ATOM 5763 O O . LYS B 1 112 ? 16.656 24.234 5 1 96.88 112 LYS B O 1
ATOM 5768 N N . ALA B 1 113 ? 15.195 22.703 4.246 1 98.38 113 ALA B N 1
ATOM 5769 C CA . ALA B 1 113 ? 14.07 23.609 4.473 1 98.38 113 ALA B CA 1
ATOM 5770 C C . ALA B 1 113 ? 12.852 22.844 4.984 1 98.38 113 ALA B C 1
ATOM 5772 O O . ALA B 1 113 ? 12.586 21.719 4.551 1 98.38 113 ALA B O 1
ATOM 5773 N N . ILE B 1 114 ? 12.148 23.453 5.879 1 98.69 114 ILE B N 1
ATOM 5774 C CA . ILE B 1 114 ? 10.875 22.938 6.367 1 98.69 114 ILE B CA 1
ATOM 5775 C C . ILE B 1 114 ? 9.75 23.891 6.02 1 98.69 114 ILE B C 1
ATOM 5777 O O . ILE B 1 114 ? 9.828 25.094 6.324 1 98.69 114 ILE B O 1
ATOM 5781 N N . GLY B 1 115 ? 8.781 23.422 5.328 1 98.56 115 GLY B N 1
ATOM 5782 C CA . GLY B 1 115 ? 7.602 24.203 4.977 1 98.56 115 GLY B CA 1
ATOM 5783 C C . GLY B 1 115 ? 6.379 23.828 5.797 1 98.56 115 GLY B C 1
ATOM 5784 O O . GLY B 1 115 ? 6.18 22.656 6.129 1 98.56 115 GLY B O 1
ATOM 5785 N N . PHE B 1 116 ? 5.562 24.828 6.047 1 98.69 116 PHE B N 1
ATOM 5786 C CA . PHE B 1 116 ? 4.363 24.594 6.844 1 98.69 116 PHE B CA 1
ATOM 5787 C C . PHE B 1 116 ? 3.127 25.125 6.117 1 98.69 116 PHE B C 1
ATOM 5789 O O . PHE B 1 116 ? 3.141 26.219 5.566 1 98.69 116 PHE B O 1
ATOM 5796 N N . ASP B 1 117 ? 2.088 24.266 6.156 1 98.25 117 ASP B N 1
ATOM 5797 C CA . ASP B 1 117 ? 0.746 24.781 5.922 1 98.25 117 ASP B CA 1
ATOM 5798 C C . ASP B 1 117 ? 0.246 25.578 7.133 1 98.25 117 ASP B C 1
ATOM 5800 O O . ASP B 1 117 ? 0.834 25.5 8.211 1 98.25 117 ASP B O 1
ATOM 5804 N N . MET B 1 118 ? -0.704 26.422 6.848 1 98.12 118 MET B N 1
ATOM 5805 C CA . MET B 1 118 ? -1.24 27.188 7.969 1 98.12 118 MET B CA 1
ATOM 5806 C C . MET B 1 118 ? -2.473 26.516 8.555 1 98.12 118 MET B C 1
ATOM 5808 O O . MET B 1 118 ? -2.455 26.062 9.703 1 98.12 118 MET B O 1
ATOM 5812 N N . ASP B 1 119 ? -3.477 26.25 7.691 1 96.19 119 ASP B N 1
ATOM 5813 C CA . ASP B 1 119 ? -4.777 25.766 8.148 1 96.19 119 ASP B CA 1
ATOM 5814 C C . ASP B 1 119 ? -4.691 24.312 8.609 1 96.19 119 ASP B C 1
ATOM 5816 O O . ASP B 1 119 ? -4.285 23.438 7.84 1 96.19 119 ASP B O 1
ATOM 5820 N N . TYR B 1 120 ? -5.133 24.109 9.875 1 96.44 120 TYR B N 1
ATOM 5821 C CA . TYR B 1 120 ? -5.141 22.797 10.539 1 96.44 120 TYR B CA 1
ATOM 5822 C C . TYR B 1 120 ? -3.732 22.234 10.633 1 96.44 120 TYR B C 1
ATOM 5824 O O . TYR B 1 120 ? -3.553 21.016 10.703 1 96.44 120 TYR B O 1
ATOM 5832 N N . THR B 1 121 ? -2.764 23.047 10.516 1 97.81 121 THR B N 1
ATOM 5833 C CA . THR B 1 121 ? -1.361 22.703 10.719 1 97.81 121 THR B CA 1
ATOM 5834 C C . THR B 1 121 ? -0.725 23.609 11.766 1 97.81 121 THR B C 1
ATOM 5836 O O . THR B 1 121 ? -0.676 23.266 12.953 1 97.81 121 THR B O 1
ATOM 5839 N N . LEU B 1 122 ? -0.356 24.859 11.391 1 98.25 122 LEU B N 1
ATOM 5840 C CA . LEU B 1 122 ? 0.094 25.797 12.414 1 98.25 122 LEU B CA 1
ATOM 5841 C C . LEU B 1 122 ? -1.09 26.359 13.188 1 98.25 122 LEU B C 1
ATOM 5843 O O . LEU B 1 122 ? -1.014 26.531 14.406 1 98.25 122 LEU B O 1
ATOM 5847 N N . ALA B 1 123 ? -2.135 26.688 12.414 1 97.5 123 ALA B N 1
ATOM 5848 C CA . ALA B 1 123 ? -3.379 27.141 13.031 1 97.5 123 ALA B CA 1
ATOM 5849 C C . ALA B 1 123 ? -4.355 25.984 13.219 1 97.5 123 ALA B C 1
ATOM 5851 O O . ALA B 1 123 ? -4.742 25.328 12.25 1 97.5 123 ALA B O 1
ATOM 5852 N N . GLN B 1 124 ? -4.684 25.75 14.422 1 96.81 124 GLN B N 1
ATOM 5853 C CA . GLN B 1 124 ? -5.777 24.828 14.742 1 96.81 124 GLN B CA 1
ATOM 5854 C C . GLN B 1 124 ? -7.039 25.594 15.125 1 96.81 124 GLN B C 1
ATOM 5856 O O . GLN B 1 124 ? -6.965 26.75 15.555 1 96.81 124 GLN B O 1
ATOM 5861 N N . TYR B 1 125 ? -8.125 24.969 14.961 1 96.88 125 TYR B N 1
ATOM 5862 C CA . TYR B 1 125 ? -9.383 25.688 15.125 1 96.88 125 TYR B CA 1
ATOM 5863 C C . TYR B 1 125 ? -10.258 25.047 16.188 1 96.88 125 TYR B C 1
ATOM 5865 O O . TYR B 1 125 ? -10.328 23.812 16.266 1 96.88 125 TYR B O 1
ATOM 5873 N N . LYS B 1 126 ? -10.93 25.859 16.938 1 96.69 126 LYS B N 1
ATOM 5874 C CA . LYS B 1 126 ? -11.859 25.391 17.953 1 96.69 126 LYS B CA 1
ATOM 5875 C C . LYS B 1 126 ? -13.172 24.922 17.312 1 96.69 126 LYS B C 1
ATOM 5877 O O . LYS B 1 126 ? -13.797 25.656 16.562 1 96.69 126 LYS B O 1
ATOM 5882 N N . GLN B 1 127 ? -13.531 23.734 17.609 1 94.06 127 GLN B N 1
ATOM 5883 C CA . GLN B 1 127 ? -14.773 23.172 17.109 1 94.06 127 GLN B CA 1
ATOM 5884 C C . GLN B 1 127 ? -15.836 23.109 18.203 1 94.06 127 GLN B C 1
ATOM 5886 O O . GLN B 1 127 ? -15.508 22.906 19.375 1 94.06 127 GLN B O 1
ATOM 5891 N N . PRO B 1 128 ? -17.078 23.297 17.906 1 95.69 128 PRO B N 1
ATOM 5892 C CA . PRO B 1 128 ? -17.609 23.484 16.562 1 95.69 128 PRO B CA 1
ATOM 5893 C C . PRO B 1 128 ? -17.625 24.953 16.125 1 95.69 128 PRO B C 1
ATOM 5895 O O . PRO B 1 128 ? -18.094 25.266 15.023 1 95.69 128 PRO B O 1
ATOM 5898 N N . ALA B 1 129 ? -17.109 25.812 16.953 1 96.31 129 ALA B N 1
ATOM 5899 C CA . ALA B 1 129 ? -17.266 27.25 16.781 1 96.31 129 ALA B CA 1
ATOM 5900 C C . ALA B 1 129 ? -16.828 27.688 15.375 1 96.31 129 ALA B C 1
ATOM 5902 O O . ALA B 1 129 ? -17.562 28.391 14.68 1 96.31 129 ALA B O 1
ATOM 5903 N N . PHE B 1 130 ? -15.703 27.297 14.953 1 96.31 130 PHE B N 1
ATOM 5904 C CA . PHE B 1 130 ? -15.148 27.734 13.68 1 96.31 130 PHE B CA 1
ATOM 5905 C C . PHE B 1 130 ? -15.984 27.203 12.516 1 96.31 130 PHE B C 1
ATOM 5907 O O . PHE B 1 130 ? -16.391 27.969 11.641 1 96.31 130 PHE B O 1
ATOM 5914 N N . ASP B 1 131 ? -16.281 25.891 12.531 1 95.88 131 ASP B N 1
ATOM 5915 C CA . ASP B 1 131 ? -17.047 25.281 11.453 1 95.88 131 ASP B CA 1
ATOM 5916 C C . ASP B 1 131 ? -18.453 25.859 11.359 1 95.88 131 ASP B C 1
ATOM 5918 O O . ASP B 1 131 ? -19.031 25.953 10.273 1 95.88 131 ASP B O 1
ATOM 5922 N N . GLN B 1 132 ? -18.938 26.234 12.5 1 96.62 132 GLN B N 1
ATOM 5923 C CA . GLN B 1 132 ? -20.281 26.797 12.562 1 96.62 132 GLN B CA 1
ATOM 5924 C C . GLN B 1 132 ? -20.406 28.062 11.703 1 96.62 132 GLN B C 1
ATOM 5926 O O . GLN B 1 132 ? -21.453 28.328 11.125 1 96.62 132 GLN B O 1
ATOM 5931 N N . LEU B 1 133 ? -19.344 28.828 11.648 1 96.25 133 LEU B N 1
ATOM 5932 C CA . LEU B 1 133 ? -19.359 30.031 10.828 1 96.25 133 LEU B CA 1
ATOM 5933 C C . LEU B 1 133 ? -19.609 29.688 9.359 1 96.25 133 LEU B C 1
ATOM 5935 O O . LEU B 1 133 ? -20.469 30.281 8.719 1 96.25 133 LEU B O 1
ATOM 5939 N N . ALA B 1 134 ? -18.812 28.719 8.852 1 95.69 134 ALA B N 1
ATOM 5940 C CA . ALA B 1 134 ? -18.969 28.297 7.465 1 95.69 134 ALA B CA 1
ATOM 5941 C C . ALA B 1 134 ? -20.328 27.641 7.23 1 95.69 134 ALA B C 1
ATOM 5943 O O . ALA B 1 134 ? -20.953 27.859 6.191 1 95.69 134 ALA B O 1
ATOM 5944 N N . PHE B 1 135 ? -20.75 26.812 8.203 1 97.94 135 PHE B N 1
ATOM 5945 C CA . PHE B 1 135 ? -22.016 26.094 8.094 1 97.94 135 PHE B CA 1
ATOM 5946 C C . PHE B 1 135 ? -23.172 27.078 7.996 1 97.94 135 PHE B C 1
ATOM 5948 O O . PHE B 1 135 ? -24 26.984 7.086 1 97.94 135 PHE B O 1
ATOM 5955 N N . ASP B 1 136 ? -23.234 28.047 8.859 1 97.56 136 ASP B N 1
ATOM 5956 C CA . ASP B 1 136 ? -24.297 29.047 8.875 1 97.56 136 ASP B CA 1
ATOM 5957 C C . ASP B 1 136 ? -24.234 29.938 7.641 1 97.56 136 ASP B C 1
ATOM 5959 O O . ASP B 1 136 ? -25.266 30.266 7.047 1 97.56 136 ASP B O 1
ATOM 5963 N N . GLY B 1 137 ? -23 30.359 7.363 1 97.56 137 GLY B N 1
ATOM 5964 C CA . GLY B 1 137 ? -22.844 31.172 6.168 1 97.56 137 GLY B CA 1
ATOM 5965 C C . GLY B 1 137 ? -23.312 30.469 4.906 1 97.56 137 GLY B C 1
ATOM 5966 O O . GLY B 1 137 ? -23.953 31.078 4.043 1 97.56 137 GLY B O 1
ATOM 5967 N N . ALA B 1 138 ? -22.984 29.219 4.738 1 98.19 138 ALA B N 1
ATOM 5968 C CA . ALA B 1 138 ? -23.344 28.453 3.557 1 98.19 138 ALA B CA 1
ATOM 5969 C C . ALA B 1 138 ? -24.859 28.266 3.479 1 98.19 138 ALA B C 1
ATOM 5971 O O . ALA B 1 138 ? -25.453 28.344 2.398 1 98.19 138 ALA B O 1
ATOM 5972 N N . LYS B 1 139 ? -25.516 28 4.629 1 98.5 139 LYS B N 1
ATOM 5973 C CA . LYS B 1 139 ? -26.969 27.875 4.668 1 98.5 139 LYS B CA 1
ATOM 5974 C C . LYS B 1 139 ? -27.656 29.125 4.117 1 98.5 139 LYS B C 1
ATOM 5976 O O . LYS B 1 139 ? -28.562 29.031 3.293 1 98.5 139 LYS B O 1
ATOM 5981 N N . GLU B 1 140 ? -27.203 30.25 4.582 1 98.06 140 GLU B N 1
ATOM 5982 C CA . GLU B 1 140 ? -27.766 31.516 4.152 1 98.06 140 GLU B CA 1
ATOM 5983 C C . GLU B 1 140 ? -27.625 31.703 2.643 1 98.06 140 GLU B C 1
ATOM 5985 O O . GLU B 1 140 ? -28.562 32.125 1.971 1 98.06 140 GLU B O 1
ATOM 5990 N N . LYS B 1 141 ? -26.516 31.375 2.143 1 98 141 LYS B N 1
ATOM 5991 C CA . LYS B 1 141 ? -26.25 31.531 0.716 1 98 141 LYS B CA 1
ATOM 5992 C C . LYS B 1 141 ? -27.078 30.562 -0.109 1 98 141 LYS B C 1
ATOM 5994 O O . LYS B 1 141 ? -27.516 30.891 -1.213 1 98 141 LYS B O 1
ATOM 5999 N N . LEU B 1 142 ? -27.203 29.328 0.361 1 98.5 142 LEU B N 1
ATOM 6000 C CA . LEU B 1 142 ? -28.016 28.344 -0.334 1 98.5 142 LEU B CA 1
ATOM 6001 C C . LEU B 1 142 ? -29.453 28.812 -0.468 1 98.5 142 LEU B C 1
ATOM 6003 O O . LEU B 1 142 ? -30.047 28.719 -1.546 1 98.5 142 LEU B O 1
ATOM 6007 N N . VAL B 1 143 ? -30.016 29.422 0.567 1 98.19 143 VAL B N 1
ATOM 6008 C CA . VAL B 1 143 ? -31.422 29.828 0.578 1 98.19 143 VAL B CA 1
ATOM 6009 C C . VAL B 1 143 ? -31.594 31.156 -0.156 1 98.19 143 VAL B C 1
ATOM 6011 O O . VAL B 1 143 ? -32.406 31.25 -1.085 1 98.19 143 VAL B O 1
ATOM 6014 N N . HIS B 1 144 ? -30.797 32.094 0.154 1 97.5 144 HIS B N 1
ATOM 6015 C CA . HIS B 1 144 ? -31.047 33.469 -0.28 1 97.5 144 HIS B CA 1
ATOM 6016 C C . HIS B 1 144 ? -30.422 33.719 -1.642 1 97.5 144 HIS B C 1
ATOM 6018 O O . HIS B 1 144 ? -30.906 34.594 -2.391 1 97.5 144 HIS B O 1
ATOM 6024 N N . LYS B 1 145 ? -29.406 33.062 -1.974 1 96.25 145 LYS B N 1
ATOM 6025 C CA . LYS B 1 145 ? -28.766 33.344 -3.256 1 96.25 145 LYS B CA 1
ATOM 6026 C C . LYS B 1 145 ? -29.125 32.25 -4.281 1 96.25 145 LYS B C 1
ATOM 6028 O O . LYS B 1 145 ? -29.172 32.531 -5.484 1 96.25 145 LYS B O 1
ATOM 6033 N N . LEU B 1 146 ? -29.266 31 -3.865 1 97.56 146 LEU B N 1
ATOM 6034 C CA . LEU B 1 146 ? -29.406 29.922 -4.836 1 97.56 146 LEU B CA 1
ATOM 6035 C C . LEU B 1 146 ? -30.828 29.359 -4.828 1 97.56 146 LEU B C 1
ATOM 6037 O O . LEU B 1 146 ? -31.172 28.5 -5.648 1 97.56 146 LEU B O 1
ATOM 6041 N N . GLY B 1 147 ? -31.656 29.734 -3.865 1 97.12 147 GLY B N 1
ATOM 6042 C CA . GLY B 1 147 ? -33.094 29.453 -3.943 1 97.12 147 GLY B CA 1
ATOM 6043 C C . GLY B 1 147 ? -33.469 28.156 -3.244 1 97.12 147 GLY B C 1
ATOM 6044 O O . GLY B 1 147 ? -34.562 27.641 -3.457 1 97.12 147 GLY B O 1
ATOM 6045 N N . TYR B 1 148 ? -32.656 27.609 -2.459 1 98.38 148 TYR B N 1
ATOM 6046 C CA . TYR B 1 148 ? -33 26.391 -1.722 1 98.38 148 TYR B CA 1
ATOM 6047 C C . TYR B 1 148 ? -34.125 26.656 -0.731 1 98.38 148 TYR B C 1
ATOM 6049 O O . TYR B 1 148 ? -34.375 27.812 -0.36 1 98.38 148 TYR B O 1
ATOM 6057 N N . PRO B 1 149 ? -34.812 25.641 -0.323 1 97.56 149 PRO B N 1
ATOM 6058 C CA . PRO B 1 149 ? -35.938 25.812 0.606 1 97.56 149 PRO B CA 1
ATOM 6059 C C . PRO B 1 149 ? -35.531 26.469 1.918 1 97.56 149 PRO B C 1
ATOM 6061 O O . PRO B 1 149 ? -34.438 26.188 2.438 1 97.56 149 PRO B O 1
ATOM 6064 N N . GLU B 1 150 ? -36.375 27.188 2.572 1 97.31 150 GLU B N 1
ATOM 6065 C CA . GLU B 1 150 ? -36.094 27.922 3.809 1 97.31 150 GLU B CA 1
ATOM 6066 C C . GLU B 1 150 ? -35.781 26.969 4.957 1 97.31 150 GLU B C 1
ATOM 6068 O O . GLU B 1 150 ? -35.094 27.344 5.914 1 97.31 150 GLU B O 1
ATOM 6073 N N . GLN B 1 151 ? -36.25 25.766 4.844 1 97.06 151 GLN B N 1
ATOM 6074 C CA . GLN B 1 151 ? -36 24.75 5.859 1 97.06 151 GLN B CA 1
ATOM 6075 C C . GLN B 1 151 ? -34.5 24.531 6.051 1 97.06 151 GLN B C 1
ATOM 6077 O O . GLN B 1 151 ? -34.062 24.062 7.105 1 97.06 151 GLN B O 1
ATOM 6082 N N . VAL B 1 152 ? -33.75 24.828 5.07 1 98.38 152 VAL B N 1
ATOM 6083 C CA . VAL B 1 152 ? -32.312 24.672 5.117 1 98.38 152 VAL B CA 1
ATOM 6084 C C . VAL B 1 152 ? -31.734 25.531 6.238 1 98.38 152 VAL B C 1
ATOM 6086 O O . VAL B 1 152 ? -30.734 25.156 6.867 1 98.38 152 VAL B O 1
ATOM 6089 N N . LEU B 1 153 ? -32.312 26.672 6.555 1 98.31 153 LEU B N 1
ATOM 6090 C CA . LEU B 1 153 ? -31.828 27.578 7.582 1 98.31 153 LEU B CA 1
ATOM 6091 C C . LEU B 1 153 ? -31.938 26.953 8.969 1 98.31 153 LEU B C 1
ATOM 6093 O O . LEU B 1 153 ? -31.297 27.422 9.914 1 98.31 153 LEU B O 1
ATOM 6097 N N . ASP B 1 154 ? -32.656 25.859 9.125 1 97.69 154 ASP B N 1
ATOM 6098 C CA . ASP B 1 154 ? -32.875 25.203 10.414 1 97.69 154 ASP B CA 1
ATOM 6099 C C . ASP B 1 154 ? -31.906 24.047 10.617 1 97.69 154 ASP B C 1
ATOM 6101 O O . ASP B 1 154 ? -31.891 23.438 11.688 1 97.69 154 ASP B O 1
ATOM 6105 N N . PHE B 1 155 ? -31.141 23.812 9.617 1 98.19 155 PHE B N 1
ATOM 6106 C CA . PHE B 1 155 ? -30.172 22.719 9.727 1 98.19 155 PHE B CA 1
ATOM 6107 C C . PHE B 1 155 ? -29.25 22.953 10.914 1 98.19 155 PHE B C 1
ATOM 6109 O O . PHE B 1 155 ? -28.875 24.078 11.203 1 98.19 155 PHE B O 1
ATOM 6116 N N . GLN B 1 156 ? -28.875 21.859 11.594 1 98.06 156 GLN B N 1
ATOM 6117 C CA . GLN B 1 156 ? -27.938 21.906 12.703 1 98.06 156 GLN B CA 1
ATOM 6118 C C . GLN B 1 156 ? -26.625 21.219 12.344 1 98.06 156 GLN B C 1
ATOM 6120 O O . GLN B 1 156 ? -26.625 20.188 11.656 1 98.06 156 GLN B O 1
ATOM 6125 N N . TYR B 1 157 ? -25.547 21.812 12.844 1 97.38 157 TYR B N 1
ATOM 6126 C CA . TYR B 1 157 ? -24.234 21.25 12.57 1 97.38 157 TYR B CA 1
ATOM 6127 C C . TYR B 1 157 ? -23.812 20.281 13.664 1 97.38 157 TYR B C 1
ATOM 6129 O O . TYR B 1 157 ? -23.891 20.594 14.852 1 97.38 157 TYR B O 1
ATOM 6137 N N . ASP B 1 158 ? -23.422 19.078 13.258 1 96.12 158 ASP B N 1
ATOM 6138 C CA . ASP B 1 158 ? -22.844 18.078 14.141 1 96.12 158 ASP B CA 1
ATOM 6139 C C . ASP B 1 158 ? -21.391 17.797 13.781 1 96.12 158 ASP B C 1
ATOM 6141 O O . ASP B 1 158 ? -21.094 17 12.898 1 96.12 158 ASP B O 1
ATOM 6145 N N . HIS B 1 159 ? -20.5 18.422 14.562 1 91.94 159 HIS B N 1
ATOM 6146 C CA . HIS B 1 159 ? -19.078 18.391 14.227 1 91.94 159 HIS B CA 1
ATOM 6147 C C . HIS B 1 159 ? -18.469 17.031 14.57 1 91.94 159 HIS B C 1
ATOM 6149 O O . HIS B 1 159 ? -17.359 16.719 14.141 1 91.94 159 HIS B O 1
ATOM 6155 N N . GLU B 1 160 ? -19.156 16.141 15.219 1 94.06 160 GLU B N 1
ATOM 6156 C CA . GLU B 1 160 ? -18.594 14.875 15.672 1 94.06 160 GLU B CA 1
ATOM 6157 C C . GLU B 1 160 ? -19.094 13.719 14.805 1 94.06 160 GLU B C 1
ATOM 6159 O O . GLU B 1 160 ? -18.656 12.57 14.984 1 94.06 160 GLU B O 1
ATOM 6164 N N . ARG B 1 161 ? -19.906 13.984 13.883 1 95.5 161 ARG B N 1
ATOM 6165 C CA . ARG B 1 161 ? -20.547 12.93 13.109 1 95.5 161 ARG B CA 1
ATOM 6166 C C . ARG B 1 161 ? -19.594 12.352 12.07 1 95.5 161 ARG B C 1
ATOM 6168 O O . ARG B 1 161 ? -19.672 11.172 11.727 1 95.5 161 ARG B O 1
ATOM 6175 N N . TRP B 1 162 ? -18.75 13.125 11.602 1 96.38 162 TRP B N 1
ATOM 6176 C CA . TRP B 1 162 ? -17.969 12.766 10.43 1 96.38 162 TRP B CA 1
ATOM 6177 C C . TRP B 1 162 ? -16.516 12.477 10.82 1 96.38 162 TRP B C 1
ATOM 6179 O O . TRP B 1 162 ? -16.062 12.883 11.891 1 96.38 162 TRP B O 1
ATOM 6189 N N . THR B 1 163 ? -15.867 11.742 10.008 1 95.5 163 THR B N 1
ATOM 6190 C CA . THR B 1 163 ? -14.461 11.43 10.18 1 95.5 163 THR B CA 1
ATOM 6191 C C . THR B 1 163 ? -13.711 11.539 8.852 1 95.5 163 THR B C 1
ATOM 6193 O O . THR B 1 163 ? -14.297 11.336 7.785 1 95.5 163 THR B O 1
ATOM 6196 N N . ARG B 1 164 ? -12.484 11.938 8.867 1 95.12 164 ARG B N 1
ATOM 6197 C CA . ARG B 1 164 ? -11.672 11.945 7.656 1 95.12 164 ARG B CA 1
ATOM 6198 C C . ARG B 1 164 ? -11.508 10.539 7.098 1 95.12 164 ARG B C 1
ATOM 6200 O O . ARG B 1 164 ? -11.578 9.555 7.84 1 95.12 164 ARG B O 1
ATOM 6207 N N . GLY B 1 165 ? -11.328 10.484 5.809 1 95 165 GLY B N 1
ATOM 6208 C CA . GLY B 1 165 ? -11.133 9.195 5.16 1 95 165 GLY B CA 1
ATOM 6209 C C . GLY B 1 165 ? -12.383 8.664 4.488 1 95 165 GLY B C 1
ATOM 6210 O O . GLY B 1 165 ? -12.312 7.734 3.688 1 95 165 GLY B O 1
ATOM 6211 N N . LEU B 1 166 ? -13.5 9.242 4.824 1 97.31 166 LEU B N 1
ATOM 6212 C CA . LEU B 1 166 ? -14.727 8.867 4.133 1 97.31 166 LEU B CA 1
ATOM 6213 C C . LEU B 1 166 ? -14.711 9.359 2.688 1 97.31 166 LEU B C 1
ATOM 6215 O O . LEU B 1 166 ? -13.891 10.203 2.326 1 97.31 166 LEU B O 1
ATOM 6219 N N . ILE B 1 167 ? -15.578 8.75 1.854 1 97.12 167 ILE B N 1
ATOM 6220 C CA . ILE B 1 167 ? -15.766 9.164 0.465 1 97.12 167 ILE B CA 1
ATOM 6221 C C . ILE B 1 167 ? -17.203 9.609 0.244 1 97.12 167 ILE B C 1
ATOM 6223 O O . ILE B 1 167 ? -18.141 8.914 0.624 1 97.12 167 ILE B O 1
ATOM 6227 N N . ILE B 1 168 ? -17.344 10.742 -0.319 1 98 168 ILE B N 1
ATOM 6228 C CA . ILE B 1 168 ? -18.672 11.227 -0.688 1 98 168 ILE B CA 1
ATOM 6229 C C . ILE B 1 168 ? -18.984 10.836 -2.131 1 98 168 ILE B C 1
ATOM 6231 O O . ILE B 1 168 ? -18.281 11.25 -3.057 1 98 168 ILE B O 1
ATOM 6235 N N . ASP B 1 169 ? -19.938 10.039 -2.316 1 97.44 169 ASP B N 1
ATOM 6236 C CA . ASP B 1 169 ? -20.484 9.727 -3.633 1 97.44 169 ASP B CA 1
ATOM 6237 C C . ASP B 1 169 ? -21.547 10.75 -4.047 1 97.44 169 ASP B C 1
ATOM 6239 O O . ASP B 1 169 ? -22.734 10.594 -3.73 1 97.44 169 ASP B O 1
ATOM 6243 N N . THR B 1 170 ? -21.141 11.711 -4.844 1 97.88 170 THR B N 1
ATOM 6244 C CA . THR B 1 170 ? -22 12.852 -5.125 1 97.88 170 THR B CA 1
ATOM 6245 C C . THR B 1 170 ? -23.078 12.477 -6.148 1 97.88 170 THR B C 1
ATOM 6247 O O . THR B 1 170 ? -24.062 13.188 -6.297 1 97.88 170 THR B O 1
ATOM 6250 N N . GLU B 1 171 ? -22.891 11.445 -6.855 1 96.19 171 GLU B N 1
ATOM 6251 C CA . GLU B 1 171 ? -23.875 11 -7.848 1 96.19 171 GLU B CA 1
ATOM 6252 C C . GLU B 1 171 ? -25.062 10.328 -7.184 1 96.19 171 GLU B C 1
ATOM 6254 O O . GLU B 1 171 ? -26.203 10.492 -7.633 1 96.19 171 GLU B O 1
ATOM 6259 N N . ARG B 1 172 ? -24.75 9.633 -6.121 1 96.38 172 ARG B N 1
ATOM 6260 C CA . ARG B 1 172 ? -25.812 8.812 -5.547 1 96.38 172 ARG B CA 1
ATOM 6261 C C . ARG B 1 172 ? -26.25 9.344 -4.188 1 96.38 172 ARG B C 1
ATOM 6263 O O . ARG B 1 172 ? -27.188 8.828 -3.58 1 96.38 172 ARG B O 1
ATOM 6270 N N . GLY B 1 173 ? -25.562 10.352 -3.68 1 98.12 173 GLY B N 1
ATOM 6271 C CA . GLY B 1 173 ? -25.922 10.93 -2.396 1 98.12 173 GLY B CA 1
ATOM 6272 C C . GLY B 1 173 ? -25.469 10.094 -1.215 1 98.12 173 GLY B C 1
ATOM 6273 O O . GLY B 1 173 ? -26.125 10.094 -0.164 1 98.12 173 GLY B O 1
ATOM 6274 N N . ASN B 1 174 ? -24.375 9.297 -1.405 1 98.19 174 ASN B N 1
ATOM 6275 C CA . ASN B 1 174 ? -23.938 8.352 -0.379 1 98.19 174 ASN B CA 1
ATOM 6276 C C . ASN B 1 174 ? -22.609 8.758 0.236 1 98.19 174 ASN B C 1
ATOM 6278 O O . ASN B 1 174 ? -21.844 9.523 -0.36 1 98.19 174 ASN B O 1
ATOM 6282 N N . PHE B 1 175 ? -22.359 8.336 1.455 1 98.06 175 PHE B N 1
ATOM 6283 C CA . PHE B 1 175 ? -21.094 8.422 2.164 1 98.06 175 PHE B CA 1
ATOM 6284 C C . PHE B 1 175 ? -20.516 7.027 2.41 1 98.06 175 PHE B C 1
ATOM 6286 O O . PHE B 1 175 ? -21.219 6.141 2.898 1 98.06 175 PHE B O 1
ATOM 6293 N N . LEU B 1 176 ? -19.266 6.836 2.061 1 97.25 176 LEU B N 1
ATOM 6294 C CA . LEU B 1 176 ? -18.703 5.488 2.043 1 97.25 176 LEU B CA 1
ATOM 6295 C C . LEU B 1 176 ? -17.484 5.402 2.936 1 97.25 176 LEU B C 1
ATOM 6297 O O . LEU B 1 176 ? -16.656 6.32 2.955 1 97.25 176 LEU B O 1
ATOM 6301 N N . LYS B 1 177 ? -17.391 4.418 3.717 1 96.44 177 LYS B N 1
ATOM 6302 C CA . LYS B 1 177 ? -16.141 3.982 4.336 1 96.44 177 LYS B CA 1
ATOM 6303 C C . LYS B 1 177 ? -15.602 2.723 3.662 1 96.44 177 LYS B C 1
ATOM 6305 O O . LYS B 1 177 ? -16.266 1.687 3.648 1 96.44 177 LYS B O 1
ATOM 6310 N N . ILE B 1 178 ? -14.398 2.799 3.113 1 94.69 178 ILE B N 1
ATOM 6311 C CA . ILE B 1 178 ? -13.883 1.702 2.303 1 94.69 178 ILE B CA 1
ATOM 6312 C C . ILE B 1 178 ? -12.555 1.219 2.877 1 94.69 178 ILE B C 1
ATOM 6314 O O . ILE B 1 178 ? -11.867 1.964 3.582 1 94.69 178 ILE B O 1
ATOM 6318 N N . ASP B 1 179 ? -12.195 0.01 2.654 1 92.94 179 ASP B N 1
ATOM 6319 C CA . ASP B 1 179 ? -10.914 -0.526 3.098 1 92.94 179 ASP B CA 1
ATOM 6320 C C . ASP B 1 179 ? -9.844 -0.358 2.018 1 92.94 179 ASP B C 1
ATOM 6322 O O . ASP B 1 179 ? -10.109 0.223 0.962 1 92.94 179 ASP B O 1
ATOM 6326 N N . ARG B 1 180 ? -8.641 -0.783 2.273 1 92.44 180 ARG B N 1
ATOM 6327 C CA . ARG B 1 180 ? -7.508 -0.567 1.375 1 92.44 180 ARG B CA 1
ATOM 6328 C C . ARG B 1 180 ? -7.684 -1.347 0.077 1 92.44 180 ARG B C 1
ATOM 6330 O O . ARG B 1 180 ? -6.992 -1.081 -0.911 1 92.44 180 ARG B O 1
ATOM 6337 N N . HIS B 1 181 ? -8.578 -2.326 0 1 89.12 181 HIS B N 1
ATOM 6338 C CA . HIS B 1 181 ? -8.852 -3.086 -1.215 1 89.12 181 HIS B CA 1
ATOM 6339 C C . HIS B 1 181 ? -10.07 -2.533 -1.946 1 89.12 181 HIS B C 1
ATOM 6341 O O . HIS B 1 181 ? -10.625 -3.193 -2.828 1 89.12 181 HIS B O 1
ATOM 6347 N N . LYS B 1 182 ? -10.602 -1.405 -1.522 1 89.44 182 LYS B N 1
ATOM 6348 C CA . LYS B 1 182 ? -11.688 -0.655 -2.141 1 89.44 182 LYS B CA 1
ATOM 6349 C C . LYS B 1 182 ? -13.023 -1.365 -1.945 1 89.44 182 LYS B C 1
ATOM 6351 O O . LYS B 1 182 ? -13.891 -1.317 -2.82 1 89.44 182 LYS B O 1
ATOM 6356 N N . TYR B 1 183 ? -13.094 -2.078 -0.911 1 89.88 183 TYR B N 1
ATOM 6357 C CA . TYR B 1 183 ? -14.367 -2.666 -0.523 1 89.88 183 TYR B CA 1
ATOM 6358 C C . TYR B 1 183 ? -15.156 -1.719 0.378 1 89.88 183 TYR B C 1
ATOM 6360 O O . TYR B 1 183 ? -14.641 -1.268 1.407 1 89.88 183 TYR B O 1
ATOM 6368 N N . VAL B 1 184 ? -16.391 -1.459 -0.037 1 93.12 184 VAL B N 1
ATOM 6369 C CA . VAL B 1 184 ? -17.234 -0.57 0.757 1 93.12 184 VAL B CA 1
ATOM 6370 C C . VAL B 1 184 ? -17.797 -1.329 1.954 1 93.12 184 VAL B C 1
ATOM 6372 O O . VAL B 1 184 ? -18.688 -2.168 1.798 1 93.12 184 VAL B O 1
ATOM 6375 N N . ARG B 1 185 ? -17.359 -0.979 3.1 1 91.75 185 ARG B N 1
ATOM 6376 C CA . ARG B 1 185 ? -17.766 -1.693 4.309 1 91.75 185 ARG B CA 1
ATOM 6377 C C . ARG B 1 185 ? -18.984 -1.048 4.953 1 91.75 185 ARG B C 1
ATOM 6379 O O . ARG B 1 185 ? -19.797 -1.729 5.586 1 91.75 185 ARG B O 1
ATOM 6386 N N . LEU B 1 186 ? -19.016 0.229 4.906 1 94.69 186 LEU B N 1
ATOM 6387 C CA . LEU B 1 186 ? -20.109 1.011 5.465 1 94.69 186 LEU B CA 1
ATOM 6388 C C . LEU B 1 186 ? -20.531 2.117 4.504 1 94.69 186 LEU B C 1
ATOM 6390 O O . LEU B 1 186 ? -19.688 2.713 3.828 1 94.69 186 LEU B O 1
ATOM 6394 N N . ALA B 1 187 ? -21.844 2.287 4.48 1 95.69 187 ALA B N 1
ATOM 6395 C CA . ALA B 1 187 ? -22.375 3.334 3.605 1 95.69 187 ALA B CA 1
ATOM 6396 C C . ALA B 1 187 ? -23.625 3.971 4.199 1 95.69 187 ALA B C 1
ATOM 6398 O O . ALA B 1 187 ? -24.422 3.297 4.859 1 95.69 187 ALA B O 1
ATOM 6399 N N . TYR B 1 188 ? -23.766 5.203 3.975 1 97.56 188 TYR B N 1
ATOM 6400 C CA . TYR B 1 188 ? -24.938 5.969 4.355 1 97.56 188 TYR B CA 1
ATOM 6401 C C . TYR B 1 188 ? -25.5 6.738 3.164 1 97.56 188 TYR B C 1
ATOM 6403 O O . TYR B 1 188 ? -24.734 7.27 2.348 1 97.56 188 TYR B O 1
ATOM 6411 N N . HIS B 1 189 ? -26.781 6.777 3.029 1 98.19 189 HIS B N 1
ATOM 6412 C CA . HIS B 1 189 ? -27.484 7.691 2.143 1 98.19 189 HIS B CA 1
ATOM 6413 C C . HIS B 1 189 ? -28.047 8.883 2.91 1 98.19 189 HIS B C 1
ATOM 6415 O O . HIS B 1 189 ? -29.016 8.742 3.67 1 98.19 189 HIS B O 1
ATOM 6421 N N . GLY B 1 190 ? -27.469 10.047 2.678 1 97.75 190 GLY B N 1
ATOM 6422 C CA . GLY B 1 190 ? -27.766 11.117 3.615 1 97.75 190 GLY B CA 1
ATOM 6423 C C . GLY B 1 190 ? -27.438 10.758 5.055 1 97.75 190 GLY B C 1
ATOM 6424 O O . GLY B 1 190 ? -26.312 10.359 5.363 1 97.75 190 GLY B O 1
ATOM 6425 N N . MET B 1 191 ? -28.469 10.812 5.863 1 96.69 191 MET B N 1
ATOM 6426 C CA . MET B 1 191 ? -28.281 10.516 7.277 1 96.69 191 MET B CA 1
ATOM 6427 C C . MET B 1 191 ? -28.719 9.094 7.598 1 96.69 191 MET B C 1
ATOM 6429 O O . MET B 1 191 ? -28.578 8.641 8.734 1 96.69 191 MET B O 1
ATOM 6433 N N . GLU B 1 192 ? -29.031 8.328 6.551 1 96.31 192 GLU B N 1
ATOM 6434 C CA . GLU B 1 192 ? -29.594 6.996 6.773 1 96.31 192 GLU B CA 1
ATOM 6435 C C . GLU B 1 192 ? -28.609 5.906 6.352 1 96.31 192 GLU B C 1
ATOM 6437 O O . GLU B 1 192 ? -28.016 5.984 5.273 1 96.31 192 GLU B O 1
ATOM 6442 N N . LYS B 1 193 ? -28.547 4.926 7.176 1 95.75 193 LYS B N 1
ATOM 6443 C CA . LYS B 1 193 ? -27.641 3.816 6.902 1 95.75 193 LYS B CA 1
ATOM 6444 C C . LYS B 1 193 ? -28.156 2.953 5.754 1 95.75 193 LYS B C 1
ATOM 6446 O O . LYS B 1 193 ? -29.359 2.674 5.672 1 95.75 193 LYS B O 1
ATOM 6451 N N . ILE B 1 194 ? -27.281 2.588 4.855 1 95.25 194 ILE B N 1
ATOM 6452 C CA . ILE B 1 194 ? -27.609 1.664 3.773 1 95.25 194 ILE B CA 1
ATOM 6453 C C . ILE B 1 194 ? -27.375 0.228 4.234 1 95.25 194 ILE B C 1
ATOM 6455 O O . ILE B 1 194 ? -26.328 -0.079 4.82 1 95.25 194 ILE B O 1
ATOM 6459 N N . ASP B 1 195 ? -28.266 -0.636 3.975 1 92.06 195 ASP B N 1
ATOM 6460 C CA . ASP B 1 195 ? -28.125 -2.023 4.402 1 92.06 195 ASP B CA 1
ATOM 6461 C C . ASP B 1 195 ? -27.062 -2.748 3.57 1 92.06 195 ASP B C 1
ATOM 6463 O O . ASP B 1 195 ? -26.719 -2.309 2.469 1 92.06 195 ASP B O 1
ATOM 6467 N N . SER B 1 196 ? -26.625 -3.863 4.086 1 88.56 196 SER B N 1
ATOM 6468 C CA . SER B 1 196 ? -25.5 -4.59 3.51 1 88.56 196 SER B CA 1
ATOM 6469 C C . SER B 1 196 ? -25.828 -5.078 2.1 1 88.56 196 SER B C 1
ATOM 6471 O O . SER B 1 196 ? -24.969 -5.039 1.215 1 88.56 196 SER B O 1
ATOM 6473 N N . THR B 1 197 ? -26.969 -5.527 1.897 1 88.19 197 THR B N 1
ATOM 6474 C CA . THR B 1 197 ? -27.359 -6.062 0.597 1 88.19 197 THR B CA 1
ATOM 6475 C C . THR B 1 197 ? -27.344 -4.965 -0.464 1 88.19 197 THR B C 1
ATOM 6477 O O . THR B 1 197 ? -26.75 -5.137 -1.535 1 88.19 197 THR B O 1
ATOM 6480 N N . THR B 1 198 ? -27.953 -3.887 -0.092 1 90.88 198 THR B N 1
ATOM 6481 C CA . THR B 1 198 ? -28.016 -2.754 -1.01 1 90.88 198 THR B CA 1
ATOM 6482 C C . THR B 1 198 ? -26.609 -2.223 -1.298 1 90.88 198 THR B C 1
ATOM 6484 O O . THR B 1 198 ? -26.281 -1.91 -2.445 1 90.88 198 THR B O 1
ATOM 6487 N N . ARG B 1 199 ? -25.844 -2.094 -0.337 1 90.94 199 ARG B N 1
ATOM 6488 C CA . ARG B 1 199 ? -24.469 -1.616 -0.469 1 90.94 199 ARG B CA 1
ATOM 6489 C C . ARG B 1 199 ? -23.688 -2.484 -1.44 1 90.94 199 ARG B C 1
ATOM 6491 O O . ARG B 1 199 ? -22.984 -1.968 -2.311 1 90.94 199 ARG B O 1
ATOM 6498 N N . LYS B 1 200 ? -23.797 -3.801 -1.336 1 85.81 200 LYS B N 1
ATOM 6499 C CA . LYS B 1 200 ? -23.078 -4.742 -2.182 1 85.81 200 LYS B CA 1
ATOM 6500 C C . LYS B 1 200 ? -23.531 -4.637 -3.635 1 85.81 200 LYS B C 1
ATOM 6502 O O . LYS B 1 200 ? -22.703 -4.691 -4.551 1 85.81 200 LYS B O 1
ATOM 6507 N N . VAL B 1 201 ? -24.75 -4.473 -3.795 1 85.88 201 VAL B N 1
ATOM 6508 C CA . VAL B 1 201 ? -25.312 -4.352 -5.145 1 85.88 201 VAL B CA 1
ATOM 6509 C C . VAL B 1 201 ? -24.797 -3.066 -5.793 1 85.88 201 VAL B C 1
ATOM 6511 O O . VAL B 1 201 ? -24.469 -3.055 -6.98 1 85.88 201 VAL B O 1
ATOM 6514 N N . LEU B 1 202 ? -24.703 -2.027 -5.023 1 88.12 202 LEU B N 1
ATOM 6515 C CA . LEU B 1 202 ? -24.344 -0.715 -5.547 1 88.12 202 LEU B CA 1
ATOM 6516 C C . LEU B 1 202 ? -22.844 -0.649 -5.859 1 88.12 202 LEU B C 1
ATOM 6518 O O . LEU B 1 202 ? -22.438 -0.03 -6.848 1 88.12 202 LEU B O 1
ATOM 6522 N N . TYR B 1 203 ? -22.062 -1.289 -5.059 1 88.31 203 TYR B N 1
ATOM 6523 C CA . TYR B 1 203 ? -20.641 -0.952 -5.148 1 88.31 203 TYR B CA 1
ATOM 6524 C C . TYR B 1 203 ? -19.797 -2.199 -5.371 1 88.31 203 TYR B C 1
ATOM 6526 O O . TYR B 1 203 ? -18.609 -2.105 -5.676 1 88.31 203 TYR B O 1
ATOM 6534 N N . SER B 1 204 ? -20.188 -3.367 -5.242 1 77.5 204 SER B N 1
ATOM 6535 C CA . SER B 1 204 ? -19.344 -4.562 -5.348 1 77.5 204 SER B CA 1
ATOM 6536 C C . SER B 1 204 ? -19.734 -5.398 -6.566 1 77.5 204 SER B C 1
ATOM 6538 O O . SER B 1 204 ? -18.906 -6.109 -7.125 1 77.5 204 SER B O 1
ATOM 6540 N N . LYS B 1 205 ? -20.906 -5.473 -6.93 1 66.12 205 LYS B N 1
ATOM 6541 C CA . LYS B 1 205 ? -21.375 -6.418 -7.934 1 66.12 205 LYS B CA 1
ATOM 6542 C C . LYS B 1 205 ? -21.453 -5.77 -9.312 1 66.12 205 LYS B C 1
ATOM 6544 O O . LYS B 1 205 ? -22.438 -5.957 -10.039 1 66.12 205 LYS B O 1
ATOM 6549 N N . ASN B 1 206 ? -20.312 -5.012 -9.523 1 64 206 ASN B N 1
ATOM 6550 C CA . ASN B 1 206 ? -20.359 -4.461 -10.875 1 64 206 ASN B CA 1
ATOM 6551 C C . ASN B 1 206 ? -19.672 -5.387 -11.875 1 64 206 ASN B C 1
ATOM 6553 O O . ASN B 1 206 ? -18.594 -5.922 -11.602 1 64 206 ASN B O 1
ATOM 6557 N N . PHE B 1 207 ? -20.469 -5.859 -12.859 1 56.41 207 PHE B N 1
ATOM 6558 C CA . PHE B 1 207 ? -20.062 -6.832 -13.867 1 56.41 207 PHE B CA 1
ATOM 6559 C C . PHE B 1 207 ? -18.781 -6.395 -14.562 1 56.41 207 PHE B C 1
ATOM 6561 O O . PHE B 1 207 ? -17.891 -7.207 -14.789 1 56.41 207 PHE B O 1
ATOM 6568 N N . ASN B 1 208 ? -18.781 -5.094 -14.883 1 59.97 208 ASN B N 1
ATOM 6569 C CA . ASN B 1 208 ? -17.781 -4.793 -15.906 1 59.97 208 ASN B CA 1
ATOM 6570 C C . ASN B 1 208 ? -16.734 -3.801 -15.398 1 59.97 208 ASN B C 1
ATOM 6572 O O . ASN B 1 208 ? -15.883 -3.348 -16.156 1 59.97 208 ASN B O 1
ATOM 6576 N N . LYS B 1 209 ? -16.875 -3.434 -14.156 1 65.12 209 LYS B N 1
ATOM 6577 C CA . LYS B 1 209 ? -15.883 -2.426 -13.812 1 65.12 209 LYS B CA 1
ATOM 6578 C C . LYS B 1 209 ? -15.742 -2.291 -12.297 1 65.12 209 LYS B C 1
ATOM 6580 O O . LYS B 1 209 ? -16.734 -2.238 -11.578 1 65.12 209 LYS B O 1
ATOM 6585 N N . VAL B 1 210 ? -14.508 -2.484 -11.945 1 69 210 VAL B N 1
ATOM 6586 C CA . VAL B 1 210 ? -14.195 -2.209 -10.547 1 69 210 VAL B CA 1
ATOM 6587 C C . VAL B 1 210 ? -14.117 -0.7 -10.328 1 69 210 VAL B C 1
ATOM 6589 O O . VAL B 1 210 ? -13.469 0.016 -11.094 1 69 210 VAL B O 1
ATOM 6592 N N . GLU B 1 211 ? -14.906 -0.276 -9.383 1 71.62 211 GLU B N 1
ATOM 6593 C CA . GLU B 1 211 ? -14.859 1.145 -9.047 1 71.62 211 GLU B CA 1
ATOM 6594 C C . GLU B 1 211 ? -13.477 1.553 -8.555 1 71.62 211 GLU B C 1
ATOM 6596 O O . GLU B 1 211 ? -12.906 0.894 -7.684 1 71.62 211 GLU B O 1
ATOM 6601 N N . SER B 1 212 ? -12.953 2.539 -9.195 1 73.94 212 SER B N 1
ATOM 6602 C CA . SER B 1 212 ? -11.648 3.031 -8.758 1 73.94 212 SER B CA 1
ATOM 6603 C C . SER B 1 212 ? -11.789 4.09 -7.668 1 73.94 212 SER B C 1
ATOM 6605 O O . SER B 1 212 ? -10.836 4.379 -6.949 1 73.94 212 SER B O 1
ATOM 6607 N N . PHE B 1 213 ? -12.938 4.688 -7.566 1 78.62 213 PHE B N 1
ATOM 6608 C CA . PHE B 1 213 ? -13.242 5.762 -6.633 1 78.62 213 PHE B CA 1
ATOM 6609 C C . PHE B 1 213 ? -12.336 6.965 -6.871 1 78.62 213 PHE B C 1
ATOM 6611 O O . PHE B 1 213 ? -12.039 7.715 -5.941 1 78.62 213 PHE B O 1
ATOM 6618 N N . SER B 1 214 ? -11.773 7.039 -8.047 1 73.31 214 SER B N 1
ATOM 6619 C CA . SER B 1 214 ? -10.938 8.172 -8.438 1 73.31 214 SER B CA 1
ATOM 6620 C C . SER B 1 214 ? -11.688 9.117 -9.367 1 73.31 214 SER B C 1
ATOM 6622 O O . SER B 1 214 ? -11.195 10.203 -9.688 1 73.31 214 SER B O 1
ATOM 6624 N N . GLU B 1 215 ? -12.914 8.688 -9.648 1 76.44 215 GLU B N 1
ATOM 6625 C CA . GLU B 1 215 ? -13.734 9.531 -10.516 1 76.44 215 GLU B CA 1
ATOM 6626 C C . GLU B 1 215 ? -14.086 10.852 -9.836 1 76.44 215 GLU B C 1
ATOM 6628 O O . GLU B 1 215 ? -14.055 10.945 -8.602 1 76.44 215 GLU B O 1
ATOM 6633 N N . LYS B 1 216 ? -14.531 11.742 -10.641 1 83.81 216 LYS B N 1
ATOM 6634 C CA . LYS B 1 216 ? -14.859 13.07 -10.148 1 83.81 216 LYS B CA 1
ATOM 6635 C C . LYS B 1 216 ? -16.078 13.031 -9.227 1 83.81 216 LYS B C 1
ATOM 6637 O O . LYS B 1 216 ? -16.219 13.875 -8.336 1 83.81 216 LYS B O 1
ATOM 6642 N N . SER B 1 217 ? -16.844 12.062 -9.43 1 92.31 217 SER B N 1
ATOM 6643 C CA . SER B 1 217 ? -18.062 11.977 -8.641 1 92.31 217 SER B CA 1
ATOM 6644 C C . SER B 1 217 ? -17.781 11.484 -7.227 1 92.31 217 SER B C 1
ATOM 6646 O O . SER B 1 217 ? -18.641 11.547 -6.352 1 92.31 217 SER B O 1
ATOM 6648 N N . TYR B 1 218 ? -16.641 10.977 -6.984 1 94.69 218 TYR B N 1
ATOM 6649 C CA . TYR B 1 218 ? -16.234 10.578 -5.645 1 94.69 218 TYR B CA 1
ATOM 6650 C C . TYR B 1 218 ? -15.297 11.617 -5.035 1 94.69 218 TYR B C 1
ATOM 6652 O O . TYR B 1 218 ? -14.25 11.938 -5.605 1 94.69 218 TYR B O 1
ATOM 6660 N N . VAL B 1 219 ? -15.695 12.156 -3.91 1 95.81 219 VAL B N 1
ATOM 6661 C CA . VAL B 1 219 ? -14.906 13.164 -3.219 1 95.81 219 VAL B CA 1
ATOM 6662 C C . VAL B 1 219 ? -14.312 12.578 -1.942 1 95.81 219 VAL B C 1
ATOM 6664 O O . VAL B 1 219 ? -15.047 12.18 -1.035 1 95.81 219 VAL B O 1
ATOM 6667 N N . ASN B 1 220 ? -13.016 12.531 -1.908 1 94.69 220 ASN B N 1
ATOM 6668 C CA . ASN B 1 220 ? -12.336 12.062 -0.705 1 94.69 220 ASN B CA 1
ATOM 6669 C C . ASN B 1 220 ? -12.328 13.125 0.386 1 94.69 220 ASN B C 1
ATOM 6671 O O . ASN B 1 220 ? -12.023 14.289 0.12 1 94.69 220 ASN B O 1
ATOM 6675 N N . MET B 1 221 ? -12.656 12.742 1.568 1 95.19 221 MET B N 1
ATOM 6676 C CA . MET B 1 221 ? -12.578 13.656 2.699 1 95.19 221 MET B CA 1
ATOM 6677 C C . MET B 1 221 ? -11.188 13.648 3.32 1 95.19 221 MET B C 1
ATOM 6679 O O . MET B 1 221 ? -10.977 13.055 4.379 1 95.19 221 MET B O 1
ATOM 6683 N N . ASP B 1 222 ? -10.328 14.445 2.771 1 91 222 ASP B N 1
ATOM 6684 C CA . ASP B 1 222 ? -8.898 14.422 3.084 1 91 222 ASP B CA 1
ATOM 6685 C C . ASP B 1 222 ? -8.539 15.523 4.082 1 91 222 ASP B C 1
ATOM 6687 O O . ASP B 1 222 ? -7.41 15.578 4.574 1 91 222 ASP B O 1
ATOM 6691 N N . THR B 1 223 ? -9.383 16.406 4.332 1 91.12 223 THR B N 1
ATOM 6692 C CA . THR B 1 223 ? -9.156 17.516 5.254 1 91.12 223 THR B CA 1
ATOM 6693 C C . THR B 1 223 ? -10.352 17.703 6.18 1 91.12 223 THR B C 1
ATOM 6695 O O . THR B 1 223 ? -11.461 17.266 5.867 1 91.12 223 THR B O 1
ATOM 6698 N N . LEU B 1 224 ? -10.141 18.391 7.211 1 92.69 224 LEU B N 1
ATOM 6699 C CA . LEU B 1 224 ? -11.18 18.625 8.211 1 92.69 224 LEU B CA 1
ATOM 6700 C C . LEU B 1 224 ? -12.188 19.641 7.719 1 92.69 224 LEU B C 1
ATOM 6702 O O . LEU B 1 224 ? -13.32 19.703 8.219 1 92.69 224 LEU B O 1
ATOM 6706 N N . PHE B 1 225 ? -11.844 20.406 6.691 1 90.5 225 PHE B N 1
ATOM 6707 C CA . PHE B 1 225 ? -12.734 21.422 6.141 1 90.5 225 PHE B CA 1
ATOM 6708 C C . PHE B 1 225 ? -13.93 20.781 5.449 1 90.5 225 PHE B C 1
ATOM 6710 O O . PHE B 1 225 ? -14.969 21.422 5.262 1 90.5 225 PHE B O 1
ATOM 6717 N N . GLN B 1 226 ? -13.844 19.547 5.184 1 94.62 226 GLN B N 1
ATOM 6718 C CA . GLN B 1 226 ? -14.867 18.906 4.371 1 94.62 226 GLN B CA 1
ATOM 6719 C C . GLN B 1 226 ? -16.016 18.391 5.238 1 94.62 226 GLN B C 1
ATOM 6721 O O . GLN B 1 226 ? -17.031 17.922 4.719 1 94.62 226 GLN B O 1
ATOM 6726 N N . PHE B 1 227 ? -15.938 18.578 6.543 1 96.81 227 PHE B N 1
ATOM 6727 C CA . PHE B 1 227 ? -17 18.141 7.441 1 96.81 227 PHE B CA 1
ATOM 6728 C C . PHE B 1 227 ? -18.25 18.969 7.234 1 96.81 227 PHE B C 1
ATOM 6730 O O . PHE B 1 227 ? -19.375 18.453 7.301 1 96.81 227 PHE B O 1
ATOM 6737 N N . VAL B 1 228 ? -18.047 20.234 6.957 1 97.44 228 VAL B N 1
ATOM 6738 C CA . VAL B 1 228 ? -19.172 21.109 6.711 1 97.44 228 VAL B CA 1
ATOM 6739 C C . VAL B 1 228 ? -19.891 20.688 5.43 1 97.44 228 VAL B C 1
ATOM 6741 O O . VAL B 1 228 ? -21.125 20.609 5.398 1 97.44 228 VAL B O 1
ATOM 6744 N N . ASP B 1 229 ? -19.094 20.375 4.395 1 97.62 229 ASP B N 1
ATOM 6745 C CA . ASP B 1 229 ? -19.672 19.875 3.145 1 97.62 229 ASP B CA 1
ATOM 6746 C C . ASP B 1 229 ? -20.484 18.609 3.381 1 97.62 229 ASP B C 1
ATOM 6748 O O . ASP B 1 229 ? -21.594 18.484 2.873 1 97.62 229 ASP B O 1
ATOM 6752 N N . ALA B 1 230 ? -19.891 17.75 4.117 1 98.31 230 ALA B N 1
ATOM 6753 C CA . ALA B 1 230 ? -20.516 16.453 4.359 1 98.31 230 ALA B CA 1
ATOM 6754 C C . ALA B 1 230 ? -21.844 16.609 5.094 1 98.31 230 ALA B C 1
ATOM 6756 O O . ALA B 1 230 ? -22.844 16 4.723 1 98.31 230 ALA B O 1
ATOM 6757 N N . GLN B 1 231 ? -21.875 17.453 6.121 1 98.44 231 GLN B N 1
ATOM 6758 C CA . GLN B 1 231 ? -23.094 17.656 6.914 1 98.44 231 GLN B CA 1
ATOM 6759 C C . GLN B 1 231 ? -24.203 18.266 6.074 1 98.44 231 GLN B C 1
ATOM 6761 O O . GLN B 1 231 ? -25.344 17.781 6.09 1 98.44 231 GLN B O 1
ATOM 6766 N N . LEU B 1 232 ? -23.875 19.344 5.367 1 98.62 232 LEU B N 1
ATOM 6767 C CA . LEU B 1 232 ? -24.875 20 4.531 1 98.62 232 LEU B CA 1
ATOM 6768 C C . LEU B 1 232 ? -25.391 19.047 3.455 1 98.62 232 LEU B C 1
ATOM 6770 O O . LEU B 1 232 ? -26.594 19 3.197 1 98.62 232 LEU B O 1
ATOM 6774 N N . PHE B 1 233 ? -24.5 18.328 2.836 1 98.75 233 PHE B N 1
ATOM 6775 C CA . PHE B 1 233 ? -24.875 17.406 1.759 1 98.75 233 PHE B CA 1
ATOM 6776 C C . PHE B 1 233 ? -25.797 16.312 2.27 1 98.75 233 PHE B C 1
ATOM 6778 O O . PHE B 1 233 ? -26.828 16.016 1.646 1 98.75 233 PHE B O 1
ATOM 6785 N N . ALA B 1 234 ? -25.438 15.711 3.398 1 98.62 234 ALA B N 1
ATOM 6786 C CA . ALA B 1 234 ? -26.266 14.656 3.971 1 98.62 234 ALA B CA 1
ATOM 6787 C C . ALA B 1 234 ? -27.672 15.164 4.273 1 98.62 234 ALA B C 1
ATOM 6789 O O . ALA B 1 234 ? -28.656 14.492 3.959 1 98.62 234 ALA B O 1
ATOM 6790 N N . LEU B 1 235 ? -27.781 16.312 4.875 1 98.5 235 LEU B N 1
ATOM 6791 C CA . LEU B 1 235 ? -29.078 16.891 5.25 1 98.5 235 LEU B CA 1
ATOM 6792 C C . LEU B 1 235 ? -29.891 17.25 4.016 1 98.5 235 LEU B C 1
ATOM 6794 O O . LEU B 1 235 ? -31.109 17.047 3.996 1 98.5 235 LEU B O 1
ATOM 6798 N N . LEU B 1 236 ? -29.25 17.75 3.027 1 98.62 236 LEU B N 1
ATOM 6799 C CA . LEU B 1 236 ? -29.953 18.141 1.813 1 98.62 236 LEU B CA 1
ATOM 6800 C C . LEU B 1 236 ? -30.406 16.922 1.026 1 98.62 236 LEU B C 1
ATOM 6802 O O . LEU B 1 236 ? -31.469 16.938 0.387 1 98.62 236 LEU B O 1
ATOM 6806 N N . VAL B 1 237 ? -29.578 15.875 1.017 1 98.44 237 VAL B N 1
ATOM 6807 C CA . VAL B 1 237 ? -30 14.617 0.412 1 98.44 237 VAL B CA 1
ATOM 6808 C C . VAL B 1 237 ? -31.297 14.141 1.073 1 98.44 237 VAL B C 1
ATOM 6810 O O . VAL B 1 237 ? -32.25 13.773 0.387 1 98.44 237 VAL B O 1
ATOM 6813 N N . ASP B 1 238 ? -31.359 14.172 2.377 1 98 238 ASP B N 1
ATOM 6814 C CA . ASP B 1 238 ? -32.562 13.766 3.111 1 98 238 ASP B CA 1
ATOM 6815 C C . ASP B 1 238 ? -33.75 14.672 2.783 1 98 238 ASP B C 1
ATOM 6817 O O . ASP B 1 238 ? -34.875 14.195 2.623 1 98 238 ASP B O 1
ATOM 6821 N N . LEU B 1 239 ? -33.438 15.953 2.76 1 97.88 239 LEU B N 1
ATOM 6822 C CA . LEU B 1 239 ? -34.5 16.906 2.459 1 97.88 239 LEU B CA 1
ATOM 6823 C C . LEU B 1 239 ? -35.062 16.656 1.062 1 97.88 239 LEU B C 1
ATOM 6825 O O . LEU B 1 239 ? -36.281 16.75 0.854 1 97.88 239 LEU B O 1
ATOM 6829 N N . LYS B 1 240 ? -34.219 16.406 0.111 1 97.5 240 LYS B N 1
ATOM 6830 C CA . LYS B 1 240 ? -34.656 16.109 -1.25 1 97.5 240 LYS B CA 1
ATOM 6831 C C . LYS B 1 240 ? -35.5 14.844 -1.291 1 97.5 240 LYS B C 1
ATOM 6833 O O . LYS B 1 240 ? -36.531 14.82 -1.923 1 97.5 240 LYS B O 1
ATOM 6838 N N . ASP B 1 241 ? -35.031 13.844 -0.631 1 96.44 241 ASP B N 1
ATOM 6839 C CA . ASP B 1 241 ? -35.656 12.531 -0.719 1 96.44 241 ASP B CA 1
ATOM 6840 C C . ASP B 1 241 ? -36.969 12.5 0.045 1 96.44 241 ASP B C 1
ATOM 6842 O O . ASP B 1 241 ? -37.906 11.789 -0.337 1 96.44 241 ASP B O 1
ATOM 6846 N N . HIS B 1 242 ? -37.062 13.195 1.148 1 93.56 242 HIS B N 1
ATOM 6847 C CA . HIS B 1 242 ? -38.25 13.07 2.018 1 93.56 242 HIS B CA 1
ATOM 6848 C C . HIS B 1 242 ? -39.125 14.32 1.959 1 93.56 242 HIS B C 1
ATOM 6850 O O . HIS B 1 242 ? -40.25 14.305 2.396 1 93.56 242 HIS B O 1
ATOM 6856 N N . GLY B 1 243 ? -38.469 15.352 1.455 1 89.25 243 GLY B N 1
ATOM 6857 C CA . GLY B 1 243 ? -39.219 16.594 1.407 1 89.25 243 GLY B CA 1
ATOM 6858 C C . GLY B 1 243 ? -40.031 16.766 0.131 1 89.25 243 GLY B C 1
ATOM 6859 O O . GLY B 1 243 ? -39.875 15.984 -0.815 1 89.25 243 GLY B O 1
ATOM 6860 N N . ASP B 1 244 ? -41 17.641 0.228 1 90 244 ASP B N 1
ATOM 6861 C CA . ASP B 1 244 ? -41.844 17.953 -0.935 1 90 244 ASP B CA 1
ATOM 6862 C C . ASP B 1 244 ? -41.5 19.328 -1.499 1 90 244 ASP B C 1
ATOM 6864 O O . ASP B 1 244 ? -42.219 20.297 -1.287 1 90 244 ASP B O 1
ATOM 6868 N N . TYR B 1 245 ? -40.375 19.359 -2.191 1 92.56 245 TYR B N 1
ATOM 6869 C CA . TYR B 1 245 ? -39.906 20.609 -2.805 1 92.56 245 TYR B CA 1
ATOM 6870 C C . TYR B 1 245 ? -39.625 20.406 -4.289 1 92.56 245 TYR B C 1
ATOM 6872 O O . TYR B 1 245 ? -38.688 19.688 -4.652 1 92.56 245 TYR B O 1
ATOM 6880 N N . ASP B 1 246 ? -40.344 21.094 -5.105 1 91.38 246 ASP B N 1
ATOM 6881 C CA . ASP B 1 246 ? -40.125 21.016 -6.551 1 91.38 246 ASP B CA 1
ATOM 6882 C C . ASP B 1 246 ? -38.688 21.422 -6.926 1 91.38 246 ASP B C 1
ATOM 6884 O O . ASP B 1 246 ? -38.094 20.797 -7.785 1 91.38 246 ASP B O 1
ATOM 6888 N N . PHE B 1 247 ? -38.219 22.359 -6.277 1 94 247 PHE B N 1
ATOM 6889 C CA . PHE B 1 247 ? -36.875 22.859 -6.543 1 94 247 PHE B CA 1
ATOM 6890 C C . PHE B 1 247 ? -35.812 21.75 -6.41 1 94 247 PHE B C 1
ATOM 6892 O O . PHE B 1 247 ? -34.969 21.609 -7.266 1 94 247 PHE B O 1
ATOM 6899 N N . LEU B 1 248 ? -35.938 20.984 -5.438 1 95.31 248 LEU B N 1
ATOM 6900 C CA . LEU B 1 248 ? -34.969 19.938 -5.145 1 95.31 248 LEU B CA 1
ATOM 6901 C C . LEU B 1 248 ? -35.188 18.734 -6.051 1 95.31 248 LEU B C 1
ATOM 6903 O O . LEU B 1 248 ? -34.219 18.016 -6.371 1 95.31 248 LEU B O 1
ATOM 6907 N N . ASP B 1 249 ? -36.375 18.562 -6.461 1 92.88 249 ASP B N 1
ATOM 6908 C CA . ASP B 1 249 ? -36.688 17.422 -7.328 1 92.88 249 ASP B CA 1
ATOM 6909 C C . ASP B 1 249 ? -35.969 17.547 -8.664 1 92.88 249 ASP B C 1
ATOM 6911 O O . ASP B 1 249 ? -35.594 16.547 -9.273 1 92.88 249 ASP B O 1
ATOM 6915 N N . PHE B 1 250 ? -35.75 18.703 -9.047 1 93.88 25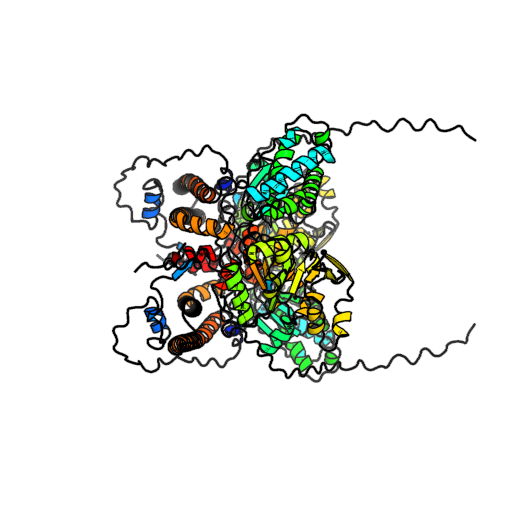0 PHE B N 1
ATOM 6916 C CA . PHE B 1 250 ? -35.156 18.938 -10.359 1 93.88 250 PHE B CA 1
ATOM 6917 C C . PHE B 1 250 ? -33.625 18.969 -10.258 1 93.88 250 PHE B C 1
ATOM 6919 O O . PHE B 1 250 ? -32.938 19 -11.281 1 93.88 250 PHE B O 1
ATOM 6926 N N . LYS B 1 251 ? -33.125 18.875 -9.086 1 96.19 251 LYS B N 1
ATOM 6927 C CA . LYS B 1 251 ? -31.656 18.906 -8.906 1 96.19 251 LYS B CA 1
ATOM 6928 C C . LYS B 1 251 ? -31.094 17.516 -8.695 1 96.19 251 LYS B C 1
ATOM 6930 O O . LYS B 1 251 ? -31.703 16.688 -7.996 1 96.19 251 LYS B O 1
ATOM 6935 N N . THR B 1 252 ? -30 17.266 -9.359 1 97.69 252 THR B N 1
ATOM 6936 C CA . THR B 1 252 ? -29.266 16.031 -9.062 1 97.69 252 THR B CA 1
ATOM 6937 C C . THR B 1 252 ? -28.453 16.172 -7.773 1 97.69 252 THR B C 1
ATOM 6939 O O . THR B 1 252 ? -28.203 17.297 -7.316 1 97.69 252 THR B O 1
ATOM 6942 N N . TYR B 1 253 ? -28.094 15.117 -7.148 1 98.25 253 TYR B N 1
ATOM 6943 C CA . TYR B 1 253 ? -27.234 15.164 -5.965 1 98.25 253 TYR B CA 1
ATOM 6944 C C . TYR B 1 253 ? -25.906 15.852 -6.277 1 98.25 253 TYR B C 1
ATOM 6946 O O . TYR B 1 253 ? -25.375 16.594 -5.449 1 98.25 253 TYR B O 1
ATOM 6954 N N . GLY B 1 254 ? -25.406 15.562 -7.422 1 98.06 254 GLY B N 1
ATOM 6955 C CA . GLY B 1 254 ? -24.172 16.203 -7.848 1 98.06 254 GLY B CA 1
ATOM 6956 C C . GLY B 1 254 ? -24.266 17.703 -7.902 1 98.06 254 GLY B C 1
ATOM 6957 O O . GLY B 1 254 ? -23.328 18.406 -7.508 1 98.06 254 GLY B O 1
ATOM 6958 N N . GLU B 1 255 ? -25.344 18.172 -8.414 1 98 255 GLU B N 1
ATOM 6959 C CA . GLU B 1 255 ? -25.562 19.609 -8.469 1 98 255 GLU B CA 1
ATOM 6960 C C . GLU B 1 255 ? -25.672 20.203 -7.066 1 98 255 GLU B C 1
ATOM 6962 O O . GLU B 1 255 ? -25.141 21.297 -6.809 1 98 255 GLU B O 1
ATOM 6967 N N . ILE B 1 256 ? -26.359 19.5 -6.25 1 98.5 256 ILE B N 1
ATOM 6968 C CA . ILE B 1 256 ? -26.484 19.938 -4.871 1 98.5 256 ILE B CA 1
ATOM 6969 C C . ILE B 1 256 ? -25.109 20.062 -4.227 1 98.5 256 ILE B C 1
ATOM 6971 O O . ILE B 1 256 ? -24.812 21.078 -3.576 1 98.5 256 ILE B O 1
ATOM 6975 N N . TYR B 1 257 ? -24.312 19.078 -4.426 1 98.44 257 TYR B N 1
ATOM 6976 C CA . TYR B 1 257 ? -22.984 19.109 -3.844 1 98.44 257 TYR B CA 1
ATOM 6977 C C . TYR B 1 257 ? -22.172 20.281 -4.395 1 98.44 257 TYR B C 1
ATOM 6979 O O . TYR B 1 257 ? -21.453 20.953 -3.648 1 98.44 257 TYR B O 1
ATOM 6987 N N . ARG B 1 258 ? -22.234 20.516 -5.637 1 97.81 258 ARG B N 1
ATOM 6988 C CA . ARG B 1 258 ? -21.531 21.641 -6.254 1 97.81 258 ARG B CA 1
ATOM 6989 C C . ARG B 1 258 ? -21.969 22.969 -5.652 1 97.81 258 ARG B C 1
ATOM 6991 O O . ARG B 1 258 ? -21.141 23.844 -5.406 1 97.81 258 ARG B O 1
ATOM 6998 N N . ASP B 1 259 ? -23.234 23.078 -5.473 1 98.44 259 ASP B N 1
ATOM 6999 C CA . ASP B 1 259 ? -23.766 24.297 -4.875 1 98.44 259 ASP B CA 1
ATOM 7000 C C . ASP B 1 259 ? -23.25 24.484 -3.453 1 98.44 259 ASP B C 1
ATOM 7002 O O . ASP B 1 259 ? -22.938 25.609 -3.043 1 98.44 259 ASP B O 1
ATOM 7006 N N . ILE B 1 260 ? -23.203 23.406 -2.779 1 98.44 260 ILE B N 1
ATOM 7007 C CA . ILE B 1 260 ? -22.672 23.438 -1.417 1 98.44 260 ILE B CA 1
ATOM 7008 C C . ILE B 1 260 ? -21.219 23.891 -1.438 1 98.44 260 ILE B C 1
ATOM 7010 O O . ILE B 1 260 ? -20.828 24.812 -0.707 1 98.44 260 ILE B O 1
ATOM 7014 N N . ARG B 1 261 ? -20.438 23.25 -2.217 1 96.38 261 ARG B N 1
ATOM 7015 C CA . ARG B 1 261 ? -19.016 23.562 -2.311 1 96.38 261 ARG B CA 1
ATOM 7016 C C . ARG B 1 261 ? -18.781 25.031 -2.666 1 96.38 261 ARG B C 1
ATOM 7018 O O . ARG B 1 261 ? -17.938 25.688 -2.08 1 96.38 261 ARG B O 1
ATOM 7025 N N . GLN B 1 262 ? -19.547 25.484 -3.547 1 96.25 262 GLN B N 1
ATOM 7026 C CA . GLN B 1 262 ? -19.453 26.891 -3.951 1 96.25 262 GLN B CA 1
ATOM 7027 C C . GLN B 1 262 ? -19.812 27.812 -2.799 1 96.25 262 GLN B C 1
ATOM 7029 O O . GLN B 1 262 ? -19.156 28.828 -2.58 1 96.25 262 GLN B O 1
ATOM 7034 N N . SER B 1 263 ? -20.859 27.5 -2.15 1 97.5 263 SER B N 1
ATOM 7035 C CA . SER B 1 263 ? -21.328 28.312 -1.036 1 97.5 263 SER B CA 1
ATOM 7036 C C . SER B 1 263 ? -20.297 28.344 0.094 1 97.5 263 SER B C 1
ATOM 7038 O O . SER B 1 263 ? -20.031 29.391 0.668 1 97.5 263 SER B O 1
ATOM 7040 N N . VAL B 1 264 ? -19.766 27.188 0.39 1 96.12 264 VAL B N 1
ATOM 7041 C CA . VAL B 1 264 ? -18.766 27.094 1.448 1 96.12 264 VAL B CA 1
ATOM 7042 C C . VAL B 1 264 ? -17.5 27.844 1.037 1 96.12 264 VAL B C 1
ATOM 7044 O O . VAL B 1 264 ? -16.922 28.562 1.847 1 96.12 264 VAL B O 1
ATOM 7047 N N . ASP B 1 265 ? -17.062 27.688 -0.174 1 91.44 265 ASP B N 1
ATOM 7048 C CA . ASP B 1 265 ? -15.898 28.406 -0.684 1 91.44 265 ASP B CA 1
ATOM 7049 C C . ASP B 1 265 ? -16.078 29.922 -0.571 1 91.44 265 ASP B C 1
ATOM 7051 O O . ASP B 1 265 ? -15.148 30.641 -0.213 1 91.44 265 ASP B O 1
ATOM 7055 N N . LEU B 1 266 ? -17.234 30.328 -0.877 1 92.06 266 LEU B N 1
ATOM 7056 C CA . LEU B 1 266 ? -17.547 31.766 -0.806 1 92.06 266 LEU B CA 1
ATOM 7057 C C . LEU B 1 266 ? -17.469 32.25 0.632 1 92.06 266 LEU B C 1
ATOM 7059 O O . LEU B 1 266 ? -17.078 33.406 0.874 1 92.06 266 LEU B O 1
ATOM 7063 N N . CYS B 1 267 ? -17.875 31.453 1.536 1 92.12 267 CYS B N 1
ATOM 7064 C CA . CYS B 1 267 ? -17.781 31.828 2.941 1 92.12 267 CYS B CA 1
ATOM 7065 C C . CYS B 1 267 ? -16.328 32.062 3.34 1 92.12 267 CYS B C 1
ATOM 7067 O O . CYS B 1 267 ? -16.047 32.906 4.176 1 92.12 267 CYS B O 1
ATOM 7069 N N . HIS B 1 268 ? -15.414 31.344 2.775 1 86.81 268 HIS B N 1
ATOM 7070 C CA . HIS B 1 268 ? -14 31.453 3.104 1 86.81 268 HIS B CA 1
ATOM 7071 C C . HIS B 1 268 ? -13.367 32.656 2.398 1 86.81 268 HIS B C 1
ATOM 7073 O O . HIS B 1 268 ? -12.297 33.125 2.797 1 86.81 268 HIS B O 1
ATOM 7079 N N . ARG B 1 269 ? -14.031 33.125 1.413 1 83 269 ARG B N 1
ATOM 7080 C CA . ARG B 1 269 ? -13.461 34.219 0.611 1 83 269 ARG B CA 1
ATOM 7081 C C . ARG B 1 269 ? -14.086 35.562 0.973 1 83 269 ARG B C 1
ATOM 7083 O O . ARG B 1 269 ? -13.453 36.594 0.837 1 83 269 ARG B O 1
ATOM 7090 N N . ASP B 1 270 ? -15.18 35.281 1.399 1 85.25 270 ASP B N 1
ATOM 7091 C CA . ASP B 1 270 ? -15.828 36.562 1.688 1 85.25 270 ASP B CA 1
ATOM 7092 C C . ASP B 1 270 ? -15.703 36.938 3.164 1 85.25 270 ASP B C 1
ATOM 7094 O O . ASP B 1 270 ? -14.812 36.438 3.857 1 85.25 270 ASP B O 1
ATOM 7098 N N . GLY B 1 271 ? -16.297 37.906 3.754 1 82.88 271 GLY B N 1
ATOM 7099 C CA . GLY B 1 271 ? -16.141 38.469 5.09 1 82.88 271 GLY B CA 1
ATOM 7100 C C . GLY B 1 271 ? -16.812 37.625 6.16 1 82.88 271 GLY B C 1
ATOM 7101 O O . GLY B 1 271 ? -16.609 37.844 7.355 1 82.88 271 GLY B O 1
ATOM 7102 N N . VAL B 1 272 ? -17.453 36.531 5.73 1 84.88 272 VAL B N 1
ATOM 7103 C CA . VAL B 1 272 ? -18.266 35.75 6.668 1 84.88 272 VAL B CA 1
ATOM 7104 C C . VAL B 1 272 ? -17.375 35.125 7.73 1 84.88 272 VAL B C 1
ATOM 7106 O O . VAL B 1 272 ? -17.641 35.25 8.93 1 84.88 272 VAL B O 1
ATOM 7109 N N . ILE B 1 273 ? -16.328 34.469 7.328 1 91.62 273 ILE B N 1
ATOM 7110 C CA . ILE B 1 273 ? -15.453 33.781 8.273 1 91.62 273 ILE B CA 1
ATOM 7111 C C . ILE B 1 273 ? -14.328 34.719 8.695 1 91.62 273 ILE B C 1
ATOM 7113 O O . ILE B 1 273 ? -14.102 34.938 9.891 1 91.62 273 ILE B O 1
ATOM 7117 N N . LYS B 1 274 ? -13.688 35.344 7.785 1 91.25 274 LYS B N 1
ATOM 7118 C CA . LYS B 1 274 ? -12.484 36.125 8.039 1 91.25 274 LYS B CA 1
ATOM 7119 C C . LYS B 1 274 ? -12.781 37.312 8.977 1 91.25 274 LYS B C 1
ATOM 7121 O O . LYS B 1 274 ? -11.992 37.594 9.867 1 91.25 274 LYS B O 1
ATOM 7126 N N . ASP B 1 275 ? -13.938 37.938 8.742 1 92.75 275 ASP B N 1
ATOM 7127 C CA . ASP B 1 275 ? -14.281 39.094 9.57 1 92.75 275 ASP B CA 1
ATOM 7128 C C . ASP B 1 275 ? -14.562 38.688 11.016 1 92.75 275 ASP B C 1
ATOM 7130 O O . ASP B 1 275 ? -14.133 39.344 11.953 1 92.75 275 ASP B O 1
ATOM 7134 N N . GLU B 1 276 ? -15.266 37.625 11.078 1 93.94 276 GLU B N 1
ATOM 7135 C CA . GLU B 1 276 ? -15.586 37.156 12.422 1 93.94 276 GLU B CA 1
ATOM 7136 C C . GLU B 1 276 ? -14.336 36.719 13.164 1 93.94 276 GLU B C 1
ATOM 7138 O O . GLU B 1 276 ? -14.219 36.906 14.375 1 93.94 276 GLU B O 1
ATOM 7143 N N . VAL B 1 277 ? -13.453 36 12.516 1 95.56 277 VAL B N 1
ATOM 7144 C CA . VAL B 1 277 ? -12.219 35.531 13.133 1 95.56 277 VAL B CA 1
ATOM 7145 C C . VAL B 1 277 ? -11.344 36.719 13.492 1 95.56 277 VAL B C 1
ATOM 7147 O O . VAL B 1 277 ? -10.68 36.75 14.531 1 95.56 277 VAL B O 1
ATOM 7150 N N . ALA B 1 278 ? -11.336 37.75 12.648 1 94.88 278 ALA B N 1
ATOM 7151 C CA . ALA B 1 278 ? -10.57 38.969 12.93 1 94.88 278 ALA B CA 1
ATOM 7152 C C . ALA B 1 278 ? -11.109 39.688 14.164 1 94.88 278 ALA B C 1
ATOM 7154 O O . ALA B 1 278 ? -10.336 40.219 14.953 1 94.88 278 ALA B O 1
ATOM 7155 N N . ARG B 1 279 ? -12.359 39.594 14.336 1 95.25 279 ARG B N 1
ATOM 7156 C CA . ARG B 1 279 ? -13.008 40.281 15.453 1 95.25 279 ARG B CA 1
ATOM 7157 C C . ARG B 1 279 ? -12.789 39.531 16.766 1 95.25 279 ARG B C 1
ATOM 7159 O O . ARG B 1 279 ? -12.594 40.125 17.812 1 95.25 279 ARG B O 1
ATOM 7166 N N . ASN B 1 280 ? -12.883 38.188 16.703 1 95.44 280 ASN B N 1
ATOM 7167 C CA . ASN B 1 280 ? -12.789 37.375 17.906 1 95.44 280 ASN B CA 1
ATOM 7168 C C . ASN B 1 280 ? -11.914 36.156 17.672 1 95.44 280 ASN B C 1
ATOM 7170 O O . ASN B 1 280 ? -12.375 35.031 17.812 1 95.44 280 ASN B O 1
ATOM 7174 N N . PRO B 1 281 ? -10.688 36.375 17.422 1 96.69 281 PRO B N 1
ATOM 7175 C CA . PRO B 1 281 ? -9.836 35.219 17.094 1 96.69 281 PRO B CA 1
ATOM 7176 C C . PRO B 1 281 ? -9.773 34.219 18.234 1 96.69 281 PRO B C 1
ATOM 7178 O O . PRO B 1 281 ? -9.633 33 17.984 1 96.69 281 PRO B O 1
ATOM 7181 N N . GLU B 1 282 ? -9.914 34.594 19.484 1 96.56 282 GLU B N 1
ATOM 7182 C CA . GLU B 1 282 ? -9.805 33.688 20.641 1 96.56 282 GLU B CA 1
ATOM 7183 C C . GLU B 1 282 ? -10.93 32.656 20.641 1 96.56 282 GLU B C 1
ATOM 7185 O O . GLU B 1 282 ? -10.781 31.594 21.234 1 96.56 282 GLU B O 1
ATOM 7190 N N . GLN B 1 283 ? -12 33 20.016 1 96.88 283 GLN B N 1
ATOM 7191 C CA . GLN B 1 283 ? -13.148 32.094 19.969 1 96.88 283 GLN B CA 1
ATOM 7192 C C . GLN B 1 283 ? -12.93 30.969 18.953 1 96.88 283 GLN B C 1
ATOM 7194 O O . GLN B 1 283 ? -13.555 29.906 19.031 1 96.88 283 GLN B O 1
ATOM 7199 N N . TYR B 1 284 ? -12.023 31.203 18.031 1 97.25 284 TYR B N 1
ATOM 7200 C CA . TYR B 1 284 ? -12.008 30.312 16.875 1 97.25 284 TYR B CA 1
ATOM 7201 C C . TYR B 1 284 ? -10.633 29.656 16.719 1 97.25 284 TYR B C 1
ATOM 7203 O O . TYR B 1 284 ? -10.523 28.578 16.156 1 97.25 284 TYR B O 1
ATOM 7211 N N . LEU B 1 285 ? -9.609 30.281 17.203 1 97.88 285 LEU B N 1
ATOM 7212 C CA . LEU B 1 285 ? -8.25 29.797 17 1 97.88 285 LEU B CA 1
ATOM 7213 C C . LEU B 1 285 ? -7.695 29.188 18.281 1 97.88 285 LEU B C 1
ATOM 7215 O O . LEU B 1 285 ? -7.969 29.688 19.375 1 97.88 285 LEU B O 1
ATOM 7219 N N . VAL B 1 286 ? -6.977 28.109 18.141 1 96.69 286 VAL B N 1
ATOM 7220 C CA . VAL B 1 286 ? -6.336 27.438 19.266 1 96.69 286 VAL B CA 1
ATOM 7221 C C . VAL B 1 286 ? -4.887 27.906 19.391 1 96.69 286 VAL B C 1
ATOM 7223 O O . VAL B 1 286 ? -4.148 27.906 18.391 1 96.69 286 VAL B O 1
ATOM 7226 N N . LEU B 1 287 ? -4.48 28.344 20.562 1 95.69 287 LEU B N 1
ATOM 7227 C CA . LEU B 1 287 ? -3.086 28.688 20.812 1 95.69 287 LEU B CA 1
ATOM 7228 C C . LEU B 1 287 ? -2.273 27.453 21.172 1 95.69 287 LEU B C 1
ATOM 7230 O O . LEU B 1 287 ? -2.668 26.688 22.047 1 95.69 287 LEU B O 1
ATOM 7234 N N . ASP B 1 288 ? -1.271 27.25 20.422 1 93.44 288 ASP B N 1
ATOM 7235 C CA . ASP B 1 288 ? -0.34 26.156 20.672 1 93.44 288 ASP B CA 1
ATOM 7236 C C . ASP B 1 288 ? 0.978 26.672 21.25 1 93.44 288 ASP B C 1
ATOM 7238 O O . ASP B 1 288 ? 1.736 27.359 20.547 1 93.44 288 ASP B O 1
ATOM 7242 N N . GLU B 1 289 ? 1.31 26.234 22.422 1 93 289 GLU B N 1
ATOM 7243 C CA . GLU B 1 289 ? 2.477 26.734 23.156 1 93 289 GLU B CA 1
ATOM 7244 C C . GLU B 1 289 ? 3.773 26.297 22.469 1 93 289 GLU B C 1
ATOM 7246 O O . GLU B 1 289 ? 4.816 26.938 22.656 1 93 289 GLU B O 1
ATOM 7251 N N . GLY B 1 290 ? 3.727 25.312 21.719 1 95.56 290 GLY B N 1
ATOM 7252 C CA . GLY B 1 290 ? 4.941 24.75 21.125 1 95.56 290 GLY B CA 1
ATOM 7253 C C . GLY B 1 290 ? 5.273 25.344 19.766 1 95.56 290 GLY B C 1
ATOM 7254 O O . GLY B 1 290 ? 6.359 25.109 19.234 1 95.56 290 GLY B O 1
ATOM 7255 N N . MET B 1 291 ? 4.41 26.141 19.188 1 96.94 291 MET B N 1
ATOM 7256 C CA . MET B 1 291 ? 4.578 26.594 17.812 1 96.94 291 MET B CA 1
ATOM 7257 C C . MET B 1 291 ? 5.793 27.516 17.688 1 96.94 291 MET B C 1
ATOM 7259 O O . MET B 1 291 ? 6.676 27.266 16.875 1 96.94 291 MET B O 1
ATOM 7263 N N . ILE B 1 292 ? 5.844 28.578 18.516 1 96.94 292 ILE B N 1
ATOM 7264 C CA . ILE B 1 292 ? 6.895 29.594 18.406 1 96.94 292 ILE B CA 1
ATOM 7265 C C . ILE B 1 292 ? 8.242 28.984 18.797 1 96.94 292 ILE B C 1
ATOM 7267 O O . ILE B 1 292 ? 9.219 29.109 18.062 1 96.94 292 ILE B O 1
ATOM 7271 N N . PRO B 1 293 ? 8.273 28.219 19.938 1 95.56 293 PRO B N 1
ATOM 7272 C CA . PRO B 1 293 ? 9.539 27.562 20.281 1 95.56 293 PRO B CA 1
ATOM 7273 C C . PRO B 1 293 ? 10.031 26.625 19.172 1 95.56 293 PRO B C 1
ATOM 7275 O O . PRO B 1 293 ? 11.234 26.562 18.906 1 95.56 293 PRO B O 1
ATOM 7278 N N . MET B 1 294 ? 9.188 25.906 18.562 1 97.31 294 MET B N 1
ATOM 7279 C CA . MET B 1 294 ? 9.555 25 17.469 1 97.31 294 MET B CA 1
ATOM 7280 C C . MET B 1 294 ? 10.188 25.766 16.312 1 97.31 294 MET B C 1
ATOM 7282 O O . MET B 1 294 ? 11.281 25.422 15.859 1 97.31 294 MET B O 1
ATOM 7286 N N . LEU B 1 295 ? 9.516 26.812 15.844 1 98.31 295 LEU B N 1
ATOM 7287 C CA . LEU B 1 295 ? 9.984 27.578 14.688 1 98.31 295 LEU B CA 1
ATOM 7288 C C . LEU B 1 295 ? 11.305 28.266 14.992 1 98.31 295 LEU B C 1
ATOM 7290 O O . LEU B 1 295 ? 12.219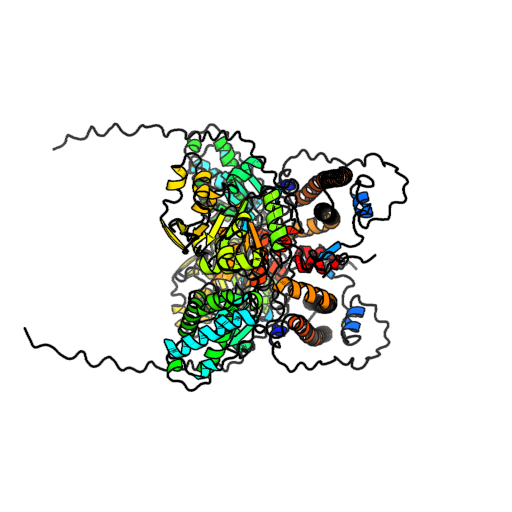 28.25 14.164 1 98.31 295 LEU B O 1
ATOM 7294 N N . LYS B 1 296 ? 11.43 28.812 16.156 1 96.94 296 LYS B N 1
ATOM 7295 C CA . LYS B 1 296 ? 12.664 29.5 16.547 1 96.94 296 LYS B CA 1
ATOM 7296 C C . LYS B 1 296 ? 13.828 28.516 16.625 1 96.94 296 LYS B C 1
ATOM 7298 O O . LYS B 1 296 ? 14.953 28.844 16.234 1 96.94 296 LYS B O 1
ATOM 7303 N N . ARG B 1 297 ? 13.555 27.391 17.156 1 94.5 297 ARG B N 1
ATOM 7304 C CA . ARG B 1 297 ? 14.594 26.391 17.281 1 94.5 297 ARG B CA 1
ATOM 7305 C C . ARG B 1 297 ? 15.18 26.016 15.93 1 94.5 297 ARG B C 1
ATOM 7307 O O . ARG B 1 297 ? 16.391 25.969 15.758 1 94.5 297 ARG B O 1
ATOM 7314 N N . TYR B 1 298 ? 14.359 25.719 14.984 1 97 298 TYR B N 1
ATOM 7315 C CA . TYR B 1 298 ? 14.828 25.312 13.672 1 97 298 TYR B CA 1
ATOM 7316 C C . TYR B 1 298 ? 15.516 26.469 12.945 1 97 298 TYR B C 1
ATOM 7318 O O . TYR B 1 298 ? 16.5 26.266 12.242 1 97 298 TYR B O 1
ATOM 7326 N N . LYS B 1 299 ? 14.953 27.625 13.148 1 96.06 299 LYS B N 1
ATOM 7327 C CA . LYS B 1 299 ? 15.617 28.781 12.578 1 96.06 299 LYS B CA 1
ATOM 7328 C C . LYS B 1 299 ? 17.016 28.969 13.156 1 96.06 299 LYS B C 1
ATOM 7330 O O . LYS B 1 299 ? 17.969 29.219 12.422 1 96.06 299 LYS B O 1
ATOM 7335 N N . ASP B 1 300 ? 17.109 28.828 14.445 1 94.12 300 ASP B N 1
ATOM 7336 C CA . ASP B 1 300 ? 18.391 28.953 15.133 1 94.12 300 ASP B CA 1
ATOM 7337 C C . ASP B 1 300 ? 19.375 27.875 14.68 1 94.12 300 ASP B C 1
ATOM 7339 O O . ASP B 1 300 ? 20.578 28.094 14.664 1 94.12 300 ASP B O 1
ATOM 7343 N N . ASP B 1 301 ? 18.844 26.766 14.312 1 93.75 301 ASP B N 1
ATOM 7344 C CA . ASP B 1 301 ? 19.672 25.656 13.852 1 93.75 301 ASP B CA 1
ATOM 7345 C C . ASP B 1 301 ? 20.094 25.844 12.398 1 93.75 301 ASP B C 1
ATOM 7347 O O . ASP B 1 301 ? 20.828 25.031 11.836 1 93.75 301 ASP B O 1
ATOM 7351 N N . GLY B 1 302 ? 19.562 26.828 11.797 1 94.94 302 GLY B N 1
ATOM 7352 C CA . GLY B 1 302 ? 20 27.172 10.445 1 94.94 302 GLY B CA 1
ATOM 7353 C C . GLY B 1 302 ? 19.109 26.578 9.367 1 94.94 302 GLY B C 1
ATOM 7354 O O . GLY B 1 302 ? 19.438 26.656 8.18 1 94.94 302 GLY B O 1
ATOM 7355 N N . VAL B 1 303 ? 18.016 25.984 9.711 1 97.75 303 VAL B N 1
ATOM 7356 C CA . VAL B 1 303 ? 17.078 25.438 8.734 1 97.75 303 VAL B CA 1
ATOM 7357 C C . VAL B 1 303 ? 16.203 26.578 8.18 1 97.75 303 VAL B C 1
ATOM 7359 O O . VAL B 1 303 ? 15.734 27.438 8.93 1 97.75 303 VAL B O 1
ATOM 7362 N N . LYS B 1 304 ? 16.031 26.625 6.887 1 98.19 304 LYS B N 1
ATOM 7363 C CA . LYS B 1 304 ? 15.141 27.609 6.297 1 98.19 304 LYS B CA 1
ATOM 7364 C C . LYS B 1 304 ? 13.68 27.219 6.527 1 98.19 304 LYS B C 1
ATOM 7366 O O . LYS B 1 304 ? 13.312 26.047 6.43 1 98.19 304 LYS B O 1
ATOM 7371 N N . LEU B 1 305 ? 12.93 28.188 6.855 1 98.69 305 LEU B N 1
ATOM 7372 C CA . LEU B 1 305 ? 11.508 27.938 7.109 1 98.69 305 LEU B CA 1
ATOM 7373 C C . LEU B 1 305 ? 10.641 28.734 6.137 1 98.69 305 LEU B C 1
ATOM 7375 O O . LEU B 1 305 ? 10.953 29.875 5.809 1 98.69 305 LEU B O 1
ATOM 7379 N N . PHE B 1 306 ? 9.594 28.109 5.633 1 98.69 306 PHE B N 1
ATOM 7380 C CA . PHE B 1 306 ? 8.664 28.844 4.789 1 98.69 306 PHE B CA 1
ATOM 7381 C C . PHE B 1 306 ? 7.219 28.484 5.117 1 98.69 306 PHE B C 1
ATOM 7383 O O . PHE B 1 306 ? 6.949 27.375 5.582 1 98.69 306 PHE B O 1
ATOM 7390 N N . LEU B 1 307 ? 6.367 29.422 4.961 1 98.75 307 LEU B N 1
ATOM 7391 C CA . LEU B 1 307 ? 4.922 29.234 5.035 1 98.75 307 LEU B CA 1
ATOM 7392 C C . LEU B 1 307 ? 4.312 29.141 3.639 1 98.75 307 LEU B C 1
ATOM 7394 O O . LEU B 1 307 ? 4.605 29.969 2.773 1 98.75 307 LEU B O 1
ATOM 7398 N N . LEU B 1 308 ? 3.6 28.094 3.363 1 98.56 308 LEU B N 1
ATOM 7399 C CA . LEU B 1 308 ? 2.904 27.891 2.098 1 98.56 308 LEU B CA 1
ATOM 7400 C C . LEU B 1 308 ? 1.442 27.516 2.336 1 98.56 308 LEU B C 1
ATOM 7402 O O . LEU B 1 308 ? 1.127 26.375 2.645 1 98.56 308 LEU B O 1
ATOM 7406 N N . THR B 1 309 ? 0.488 28.453 2.174 1 97.69 309 THR B N 1
ATOM 7407 C CA . THR B 1 309 ? -0.913 28.25 2.533 1 97.69 309 THR B CA 1
ATOM 7408 C C . THR B 1 309 ? -1.827 28.672 1.384 1 97.69 309 THR B C 1
ATOM 7410 O O . THR B 1 309 ? -1.461 29.516 0.562 1 97.69 309 THR B O 1
ATOM 7413 N N . ASN B 1 310 ? -2.941 28.047 1.285 1 94.81 310 ASN B N 1
ATOM 7414 C CA . ASN B 1 310 ? -3.943 28.422 0.293 1 94.81 310 ASN B CA 1
ATOM 7415 C C . ASN B 1 310 ? -4.742 29.641 0.735 1 94.81 310 ASN B C 1
ATOM 7417 O O . ASN B 1 310 ? -5.453 30.25 -0.069 1 94.81 310 ASN B O 1
ATOM 7421 N N . SER B 1 311 ? -4.676 30.016 1.975 1 94.69 311 SER B N 1
ATOM 7422 C CA . SER B 1 311 ? -5.371 31.188 2.473 1 94.69 311 SER B CA 1
ATOM 7423 C C . SER B 1 311 ? -4.75 32.469 1.92 1 94.69 311 SER B C 1
ATOM 7425 O O . SER B 1 311 ? -3.531 32.562 1.77 1 94.69 311 SER B O 1
ATOM 7427 N N . PHE B 1 312 ? -5.578 33.438 1.708 1 94.25 312 PHE B N 1
ATOM 7428 C CA . PHE B 1 312 ? -5.082 34.719 1.207 1 94.25 312 PHE B CA 1
ATOM 7429 C C . PHE B 1 312 ? -4.441 35.531 2.326 1 94.25 312 PHE B C 1
ATOM 7431 O O . PHE B 1 312 ? -4.551 35.156 3.502 1 94.25 312 PHE B O 1
ATOM 7438 N N . TRP B 1 313 ? -3.793 36.562 1.924 1 95.12 313 TRP B N 1
ATOM 7439 C CA . TRP B 1 313 ? -2.936 37.375 2.807 1 95.12 313 TRP B CA 1
ATOM 7440 C C . TRP B 1 313 ? -3.725 37.906 3.998 1 95.12 313 TRP B C 1
ATOM 7442 O O . TRP B 1 313 ? -3.266 37.812 5.141 1 95.12 313 TRP B O 1
ATOM 7452 N N . GLU B 1 314 ? -4.906 38.375 3.787 1 92.5 314 GLU B N 1
ATOM 7453 C CA . GLU B 1 314 ? -5.668 39.031 4.852 1 92.5 314 GLU B CA 1
ATOM 7454 C C . GLU B 1 314 ? -5.938 38.062 6 1 92.5 314 GLU B C 1
ATOM 7456 O O . GLU B 1 314 ? -5.715 38.375 7.168 1 92.5 314 GLU B O 1
ATOM 7461 N N . TYR B 1 315 ? -6.43 36.969 5.633 1 94.62 315 TYR B N 1
ATOM 7462 C CA . TYR B 1 315 ? -6.711 35.969 6.664 1 94.62 315 TYR B CA 1
ATOM 7463 C C . TYR B 1 315 ? -5.418 35.469 7.289 1 94.62 315 TYR B C 1
ATOM 7465 O O . TYR B 1 315 ? -5.344 35.25 8.508 1 94.62 315 TYR B O 1
ATOM 7473 N N . THR B 1 316 ? -4.398 35.219 6.473 1 96.5 316 THR B N 1
ATOM 7474 C CA . THR B 1 316 ? -3.107 34.719 6.957 1 96.5 316 THR B CA 1
ATOM 7475 C C . THR B 1 316 ? -2.52 35.688 7.98 1 96.5 316 THR B C 1
ATOM 7477 O O . THR B 1 316 ? -2.057 35.281 9.039 1 96.5 316 THR B O 1
ATOM 7480 N N . SER B 1 317 ? -2.561 36.969 7.633 1 95.75 317 SER B N 1
ATOM 7481 C CA . SER B 1 317 ? -2.057 38 8.539 1 95.75 317 SER B CA 1
ATOM 7482 C C . SER B 1 317 ? -2.816 37.969 9.867 1 95.75 317 SER B C 1
ATOM 7484 O O . SER B 1 317 ? -2.209 38.062 10.938 1 95.75 317 SER B O 1
ATOM 7486 N N . THR B 1 318 ? -4.094 37.844 9.781 1 95.25 318 THR B N 1
ATOM 7487 C CA . THR B 1 318 ? -4.934 37.812 10.969 1 95.25 318 THR B CA 1
ATOM 7488 C C . THR B 1 318 ? -4.598 36.625 11.859 1 95.25 318 THR B C 1
ATOM 7490 O O . THR B 1 318 ? -4.34 36.812 13.055 1 95.25 318 THR B O 1
ATOM 7493 N N . ALA B 1 319 ? -4.621 35.469 11.289 1 97.06 319 ALA B N 1
ATOM 7494 C CA . ALA B 1 319 ? -4.41 34.25 12.047 1 97.06 319 ALA B CA 1
ATOM 7495 C C . ALA B 1 319 ? -3 34.188 12.625 1 97.06 319 ALA B C 1
ATOM 7497 O O . ALA B 1 319 ? -2.816 33.906 13.812 1 97.06 319 ALA B O 1
ATOM 7498 N N . MET B 1 320 ? -2.008 34.531 11.836 1 98.06 320 MET B N 1
ATOM 7499 C CA . MET B 1 320 ? -0.617 34.406 12.266 1 98.06 320 MET B CA 1
ATOM 7500 C C . MET B 1 320 ? -0.282 35.438 13.32 1 98.06 320 MET B C 1
ATOM 7502 O O . MET B 1 320 ? 0.519 35.188 14.219 1 98.06 320 MET B O 1
ATOM 7506 N N . ASN B 1 321 ? -0.86 36.656 13.203 1 97.62 321 ASN B N 1
ATOM 7507 C CA . ASN B 1 321 ? -0.651 37.656 14.242 1 97.62 321 ASN B CA 1
ATOM 7508 C C . ASN B 1 321 ? -1.196 37.188 15.594 1 97.62 321 ASN B C 1
ATOM 7510 O O . ASN B 1 321 ? -0.541 37.344 16.625 1 97.62 321 ASN B O 1
ATOM 7514 N N . TYR B 1 322 ? -2.35 36.625 15.547 1 97.94 322 TYR B N 1
ATOM 7515 C CA . TYR B 1 322 ? -2.922 36.094 16.797 1 97.94 322 TYR B CA 1
ATOM 7516 C C . TYR B 1 322 ? -2.049 35 17.391 1 97.94 322 TYR B C 1
ATOM 7518 O O . TYR B 1 322 ? -1.799 35 18.594 1 97.94 322 TYR B O 1
ATOM 7526 N N . LEU B 1 323 ? -1.637 34.125 16.578 1 98 323 LEU B N 1
ATOM 7527 C CA . LEU B 1 323 ? -0.821 33 17.031 1 98 323 LEU B CA 1
ATOM 7528 C C . LEU B 1 323 ? 0.524 33.5 17.562 1 98 323 LEU B C 1
ATOM 7530 O O . LEU B 1 323 ? 1.044 32.938 18.547 1 98 323 LEU B O 1
ATOM 7534 N N . TYR B 1 324 ? 1.066 34.469 16.922 1 98 324 TYR B N 1
ATOM 7535 C CA . TYR B 1 324 ? 2.377 34.969 17.281 1 98 324 TYR B CA 1
ATOM 7536 C C . TYR B 1 324 ? 2.316 35.75 18.594 1 98 324 TYR B C 1
ATOM 7538 O O . TYR B 1 324 ? 3.156 35.531 19.484 1 98 324 TYR B O 1
ATOM 7546 N N . HIS B 1 325 ? 1.319 36.562 18.781 1 97.5 325 HIS B N 1
ATOM 7547 C CA . HIS B 1 325 ? 1.232 37.438 19.969 1 97.5 325 HIS B CA 1
ATOM 7548 C C . HIS B 1 325 ? 0.502 36.75 21.109 1 97.5 325 HIS B C 1
ATOM 7550 O O . HIS B 1 325 ? 0.614 37.156 22.266 1 97.5 325 HIS B O 1
ATOM 7556 N N . GLY B 1 326 ? -0.28 35.75 20.797 1 96.62 326 GLY B N 1
ATOM 7557 C CA . GLY B 1 326 ? -1.026 35 21.797 1 96.62 326 GLY B CA 1
ATOM 7558 C C . GLY B 1 326 ? -2.32 35.688 22.203 1 96.62 326 GLY B C 1
ATOM 7559 O O . GLY B 1 326 ? -3.006 35.219 23.125 1 96.62 326 GLY B O 1
ATOM 7560 N N . LYS B 1 327 ? -2.598 36.781 21.562 1 96.38 327 LYS B N 1
ATOM 7561 C CA . LYS B 1 327 ? -3.799 37.562 21.797 1 96.38 327 LYS B CA 1
ATOM 7562 C C . LYS B 1 327 ? -4.109 38.469 20.609 1 96.38 327 LYS B C 1
ATOM 7564 O O . LYS B 1 327 ? -3.264 38.656 19.719 1 96.38 327 LYS B O 1
ATOM 7569 N N . LYS B 1 328 ? -5.289 38.938 20.547 1 96.19 328 LYS B N 1
ATOM 7570 C CA . LYS B 1 328 ? -5.629 39.938 19.547 1 96.19 328 LYS B CA 1
ATOM 7571 C C . LYS B 1 328 ? -4.848 41.219 19.781 1 96.19 328 LYS B C 1
ATOM 7573 O O . LYS B 1 328 ? -4.727 41.688 20.922 1 96.19 328 LYS B O 1
ATOM 7578 N N . VAL B 1 329 ? -4.34 41.812 18.766 1 96.12 329 VAL B N 1
ATOM 7579 C CA . VAL B 1 329 ? -3.557 43.031 18.906 1 96.12 329 VAL B CA 1
ATOM 7580 C C . VAL B 1 329 ? -4.227 44.156 18.109 1 96.12 329 VAL B C 1
ATOM 7582 O O . VAL B 1 329 ? -5.113 43.906 17.297 1 96.12 329 VAL B O 1
ATOM 7585 N N . ASP B 1 330 ? -3.756 45.375 18.375 1 94.38 330 ASP B N 1
ATOM 7586 C CA . ASP B 1 330 ? -4.32 46.5 17.672 1 94.38 330 ASP B CA 1
ATOM 7587 C C . ASP B 1 330 ? -3.846 46.562 16.219 1 94.38 330 ASP B C 1
ATOM 7589 O O . ASP B 1 330 ? -2.918 45.844 15.836 1 94.38 330 ASP B O 1
ATOM 7593 N N . GLU B 1 331 ? -4.488 47.375 15.469 1 91.19 331 GLU B N 1
ATOM 7594 C CA . GLU B 1 331 ? -4.246 47.438 14.031 1 91.19 331 GLU B CA 1
ATOM 7595 C C . GLU B 1 331 ? -2.801 47.812 13.727 1 91.19 331 GLU B C 1
ATOM 7597 O O . GLU B 1 331 ? -2.195 47.312 12.781 1 91.19 331 GLU B O 1
ATOM 7602 N N . ALA B 1 332 ? -2.277 48.75 14.453 1 92.81 332 ALA B N 1
ATOM 7603 C CA . ALA B 1 332 ? -0.912 49.219 14.234 1 92.81 332 ALA B CA 1
ATOM 7604 C C . ALA B 1 332 ? 0.095 48.094 14.453 1 92.81 332 ALA B C 1
ATOM 7606 O O . ALA B 1 332 ? 1.045 47.938 13.68 1 92.81 332 ALA B O 1
ATOM 7607 N N . THR B 1 333 ? -0.114 47.344 15.461 1 94.94 333 THR B N 1
ATOM 7608 C CA . THR B 1 333 ? 0.753 46.219 15.758 1 94.94 333 THR B CA 1
ATOM 7609 C C . THR B 1 333 ? 0.584 45.125 14.703 1 94.94 333 THR B C 1
ATOM 7611 O O . THR B 1 333 ? 1.562 44.469 14.289 1 94.94 333 THR B O 1
ATOM 7614 N N . GLN B 1 334 ? -0.584 44.844 14.344 1 93.44 334 GLN B N 1
ATOM 7615 C CA . GLN B 1 334 ? -0.876 43.812 13.344 1 93.44 334 GLN B CA 1
ATOM 7616 C C . GLN B 1 334 ? -0.184 44.125 12.016 1 93.44 334 GLN B C 1
ATOM 7618 O O . GLN B 1 334 ? 0.315 43.219 11.344 1 93.44 334 GLN B O 1
ATOM 7623 N N . ARG B 1 335 ? -0.155 45.344 11.656 1 92.19 335 ARG B N 1
ATOM 7624 C CA . ARG B 1 335 ? 0.41 45.781 10.375 1 92.19 335 ARG B CA 1
ATOM 7625 C C . ARG B 1 335 ? 1.909 45.5 10.32 1 92.19 335 ARG B C 1
ATOM 7627 O O . ARG B 1 335 ? 2.492 45.438 9.242 1 92.19 335 ARG B O 1
ATOM 7634 N N . LYS B 1 336 ? 2.51 45.375 11.508 1 94.06 336 LYS B N 1
ATOM 7635 C CA . LYS B 1 336 ? 3.943 45.094 11.562 1 94.06 336 LYS B CA 1
ATOM 7636 C C . LYS B 1 336 ? 4.246 43.688 11.117 1 94.06 336 LYS B C 1
ATOM 7638 O O . LYS B 1 336 ? 5.332 43.406 10.602 1 94.06 336 LYS B O 1
ATOM 7643 N N . ASN B 1 337 ? 3.244 42.812 11.312 1 96.44 337 ASN B N 1
ATOM 7644 C CA . ASN B 1 337 ? 3.395 41.406 10.953 1 96.44 337 ASN B CA 1
ATOM 7645 C C . ASN B 1 337 ? 4.734 40.844 11.43 1 96.44 337 ASN B C 1
ATOM 7647 O O . ASN B 1 337 ? 5.477 40.281 10.648 1 96.44 337 ASN B O 1
ATOM 7651 N N . ASP B 1 338 ? 4.984 40.906 12.766 1 96.44 338 ASP B N 1
ATOM 7652 C CA . ASP B 1 338 ? 6.238 40.469 13.383 1 96.44 338 ASP B CA 1
ATOM 7653 C C . ASP B 1 338 ? 6.461 38.969 13.211 1 96.44 338 ASP B C 1
ATOM 7655 O O . ASP B 1 338 ? 7.598 38.5 13.258 1 96.44 338 ASP B O 1
ATOM 7659 N N . TRP B 1 339 ? 5.355 38.281 13.031 1 97.62 339 TRP B N 1
ATOM 7660 C CA . TRP B 1 339 ? 5.453 36.844 12.891 1 97.62 339 TRP B CA 1
ATOM 7661 C C . TRP B 1 339 ? 6.309 36.438 11.688 1 97.62 339 TRP B C 1
ATOM 7663 O O . TRP B 1 339 ? 6.828 35.344 11.609 1 97.62 339 TRP B O 1
ATOM 7673 N N . LEU B 1 340 ? 6.52 37.344 10.742 1 97.38 340 LEU B N 1
ATOM 7674 C CA . LEU B 1 340 ? 7.289 37.062 9.531 1 97.38 340 LEU B CA 1
ATOM 7675 C C . LEU B 1 340 ? 8.75 36.781 9.867 1 97.38 340 LEU B C 1
ATOM 7677 O O . LEU B 1 340 ? 9.469 36.188 9.078 1 97.38 340 LEU B O 1
ATOM 7681 N N . GLU B 1 341 ? 9.219 37.219 11.008 1 96.81 341 GLU B N 1
ATOM 7682 C CA . GLU B 1 341 ? 10.602 36.969 11.414 1 96.81 341 GLU B CA 1
ATOM 7683 C C . GLU B 1 341 ? 10.852 35.469 11.609 1 96.81 341 GLU B C 1
ATOM 7685 O O . GLU B 1 341 ? 11.992 35 11.57 1 96.81 341 GLU B O 1
ATOM 7690 N N . LEU B 1 342 ? 9.789 34.75 11.789 1 97.81 342 LEU B N 1
ATOM 7691 C CA . LEU B 1 342 ? 9.906 33.312 12.031 1 97.81 342 LEU B CA 1
ATOM 7692 C C . LEU B 1 342 ? 10.164 32.562 10.734 1 97.81 342 LEU B C 1
ATOM 7694 O O . LEU B 1 342 ? 10.555 31.375 10.766 1 97.81 342 LEU B O 1
ATOM 7698 N N . PHE B 1 343 ? 9.961 33.219 9.609 1 98.31 343 PHE B N 1
ATOM 7699 C CA . PHE B 1 343 ? 10.047 32.531 8.32 1 98.31 343 PHE B CA 1
ATOM 7700 C C . PHE B 1 343 ? 11.031 33.25 7.398 1 98.31 343 PHE B C 1
ATOM 7702 O O . PHE B 1 343 ? 11.234 34.469 7.508 1 98.31 343 PHE B O 1
ATOM 7709 N N . ASP B 1 344 ? 11.586 32.469 6.52 1 97.88 344 ASP B N 1
ATOM 7710 C CA . ASP B 1 344 ? 12.414 33.031 5.457 1 97.88 344 ASP B CA 1
ATOM 7711 C C . ASP B 1 344 ? 11.57 33.438 4.246 1 97.88 344 ASP B C 1
ATOM 7713 O O . ASP B 1 344 ? 11.984 34.25 3.439 1 97.88 344 ASP B O 1
ATOM 7717 N N . LEU B 1 345 ? 10.453 32.812 4.148 1 97.88 345 LEU B N 1
ATOM 7718 C CA . LEU B 1 345 ? 9.555 33 3.018 1 97.88 345 LEU B CA 1
ATOM 7719 C C . LEU B 1 345 ? 8.117 32.688 3.404 1 97.88 345 LEU B C 1
ATOM 7721 O O . LEU B 1 345 ? 7.867 31.734 4.148 1 97.88 345 LEU B O 1
ATOM 7725 N N . ALA B 1 346 ? 7.195 33.531 2.963 1 98.44 346 ALA B N 1
ATOM 7726 C CA . ALA B 1 346 ? 5.781 33.219 3.127 1 98.44 346 ALA B CA 1
ATOM 7727 C C . ALA B 1 346 ? 5.023 33.406 1.814 1 98.44 346 ALA B C 1
ATOM 7729 O O . ALA B 1 346 ? 5.133 34.438 1.164 1 98.44 346 ALA B O 1
ATOM 7730 N N . ILE B 1 347 ? 4.332 32.375 1.432 1 98.5 347 ILE B N 1
ATOM 7731 C CA . ILE B 1 347 ? 3.496 32.438 0.236 1 98.5 347 ILE B CA 1
ATOM 7732 C C . ILE B 1 347 ? 2.039 32.188 0.612 1 98.5 347 ILE B C 1
ATOM 7734 O O . ILE B 1 347 ? 1.686 31.094 1.069 1 98.5 347 ILE B O 1
ATOM 7738 N N . ALA B 1 348 ? 1.177 33.156 0.436 1 97.06 348 ALA B N 1
ATOM 7739 C CA . ALA B 1 348 ? -0.265 33.031 0.644 1 97.06 348 ALA B CA 1
ATOM 7740 C C . ALA B 1 348 ? -0.991 32.781 -0.673 1 97.06 348 ALA B C 1
ATOM 7742 O O . ALA B 1 348 ? -0.428 32.969 -1.751 1 97.06 348 ALA B O 1
ATOM 7743 N N . GLY B 1 349 ? -2.172 32.281 -0.567 1 96.25 349 GLY B N 1
ATOM 7744 C CA . GLY B 1 349 ? -2.926 32.031 -1.782 1 96.25 349 GLY B CA 1
ATOM 7745 C C . GLY B 1 349 ? -2.176 31.156 -2.775 1 96.25 349 GLY B C 1
ATOM 7746 O O . GLY B 1 349 ? -2.098 31.484 -3.961 1 96.25 349 GLY B O 1
ATOM 7747 N N . SER B 1 350 ? -1.49 30.094 -2.438 1 95.44 350 SER B N 1
ATOM 7748 C CA . SER B 1 350 ? -0.598 29.297 -3.27 1 95.44 350 SER B CA 1
ATOM 7749 C C . SER B 1 350 ? -1.385 28.391 -4.215 1 95.44 350 SER B C 1
ATOM 7751 O O . SER B 1 350 ? -0.829 27.859 -5.18 1 95.44 350 SER B O 1
ATOM 7753 N N . CYS B 1 351 ? -2.629 28.062 -3.967 1 93.81 351 CYS B N 1
ATOM 7754 C CA . CYS B 1 351 ? -3.531 27.297 -4.82 1 93.81 351 CYS B CA 1
ATOM 7755 C C . CYS B 1 351 ? -3.125 25.828 -4.863 1 93.81 351 CYS B C 1
ATOM 7757 O O . CYS B 1 351 ? -3.225 25.188 -5.906 1 93.81 351 CYS B O 1
ATOM 7759 N N . LYS B 1 352 ? -2.434 25.328 -3.871 1 94.44 352 LYS B N 1
ATOM 7760 C CA . LYS B 1 352 ? -2.213 23.875 -3.826 1 94.44 352 LYS B CA 1
ATOM 7761 C C . LYS B 1 352 ? -3.492 23.109 -4.156 1 94.44 352 LYS B C 1
ATOM 7763 O O . LYS B 1 352 ? -4.582 23.516 -3.738 1 94.44 352 LYS B O 1
ATOM 7768 N N . PRO B 1 353 ? -3.43 22.062 -5 1 93.31 353 PRO B N 1
ATOM 7769 C CA . PRO B 1 353 ? -2.248 21.312 -5.434 1 93.31 353 PRO B CA 1
ATOM 7770 C C . PRO B 1 353 ? -1.627 21.875 -6.707 1 93.31 353 PRO B C 1
ATOM 7772 O O . PRO B 1 353 ? -0.532 21.469 -7.102 1 93.31 353 PRO B O 1
ATOM 7775 N N . ALA B 1 354 ? -2.215 22.812 -7.352 1 94.88 354 ALA B N 1
ATOM 7776 C CA . ALA B 1 354 ? -1.716 23.375 -8.609 1 94.88 354 ALA B CA 1
ATOM 7777 C C . ALA B 1 354 ? -0.302 23.922 -8.445 1 94.88 354 ALA B C 1
ATOM 7779 O O . ALA B 1 354 ? 0.506 23.859 -9.375 1 94.88 354 ALA B O 1
ATOM 7780 N N . PHE B 1 355 ? -0.021 24.375 -7.332 1 96.06 355 PHE B N 1
ATOM 7781 C CA . PHE B 1 355 ? 1.289 24.938 -7.008 1 96.06 355 PHE B CA 1
ATOM 7782 C C . PHE B 1 355 ? 2.395 23.938 -7.348 1 96.06 355 PHE B C 1
ATOM 7784 O O . PHE B 1 355 ? 3.477 24.328 -7.781 1 96.06 355 PHE B O 1
ATOM 7791 N N . MET B 1 356 ? 2.141 22.625 -7.148 1 92.94 356 MET B N 1
ATOM 7792 C CA . MET B 1 356 ? 3.143 21.578 -7.336 1 92.94 356 MET B CA 1
ATOM 7793 C C . MET B 1 356 ? 3.1 21.031 -8.758 1 92.94 356 MET B C 1
ATOM 7795 O O . MET B 1 356 ? 4.027 20.359 -9.195 1 92.94 356 MET B O 1
ATOM 7799 N N . LEU B 1 357 ? 2.084 21.328 -9.477 1 91.31 357 LEU B N 1
ATOM 7800 C CA . LEU B 1 357 ? 1.836 20.656 -10.75 1 91.31 357 LEU B CA 1
ATOM 7801 C C . LEU B 1 357 ? 2.076 21.609 -11.922 1 91.31 357 LEU B C 1
ATOM 7803 O O . LEU B 1 357 ? 2.6 21.203 -12.961 1 91.31 357 LEU B O 1
ATOM 7807 N N . ASP B 1 358 ? 1.657 22.922 -11.734 1 92.88 358 ASP B N 1
ATOM 7808 C CA . ASP B 1 358 ? 1.645 23.875 -12.836 1 92.88 358 ASP B CA 1
ATOM 7809 C C . ASP B 1 358 ? 2.842 24.828 -12.758 1 92.88 358 ASP B C 1
ATOM 7811 O O . ASP B 1 358 ? 2.838 25.766 -11.969 1 92.88 358 ASP B O 1
ATOM 7815 N N . PRO B 1 359 ? 3.734 24.656 -13.664 1 89.88 359 PRO B N 1
ATOM 781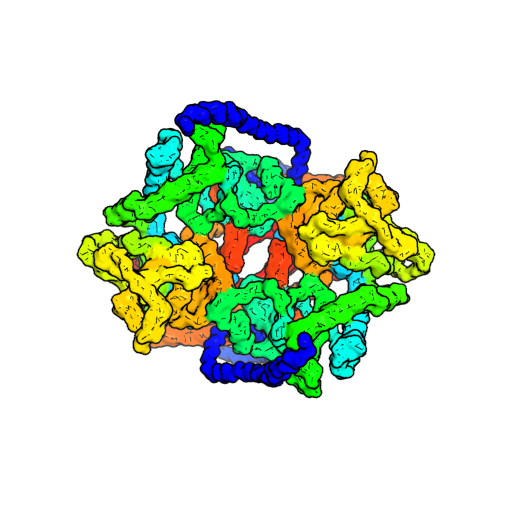6 C CA . PRO B 1 359 ? 4.938 25.484 -13.602 1 89.88 359 PRO B CA 1
ATOM 7817 C C . PRO B 1 359 ? 4.719 26.891 -14.188 1 89.88 359 PRO B C 1
ATOM 7819 O O . PRO B 1 359 ? 5.633 27.719 -14.18 1 89.88 359 PRO B O 1
ATOM 7822 N N . TYR B 1 360 ? 3.479 27.219 -14.609 1 92.5 360 TYR B N 1
ATOM 7823 C CA . TYR B 1 360 ? 3.234 28.484 -15.281 1 92.5 360 TYR B CA 1
ATOM 7824 C C . TYR B 1 360 ? 2.475 29.453 -14.383 1 92.5 360 TYR B C 1
ATOM 7826 O O . TYR B 1 360 ? 2.217 30.594 -14.758 1 92.5 360 TYR B O 1
ATOM 7834 N N . LEU B 1 361 ? 2.203 29.031 -13.172 1 95.38 361 LEU B N 1
ATOM 7835 C CA . LEU B 1 361 ? 1.514 29.922 -12.242 1 95.38 361 LEU B CA 1
ATOM 7836 C C . LEU B 1 361 ? 2.402 31.109 -11.859 1 95.38 361 LEU B C 1
ATOM 7838 O O . LEU B 1 361 ? 3.578 30.922 -11.539 1 95.38 361 LEU B O 1
ATOM 7842 N N . GLN B 1 362 ? 1.83 32.281 -11.859 1 95.12 362 GLN B N 1
ATOM 7843 C CA . GLN B 1 362 ? 2.596 33.531 -11.656 1 95.12 362 GLN B CA 1
ATOM 7844 C C . GLN B 1 362 ? 2.75 33.844 -10.172 1 95.12 362 GLN B C 1
ATOM 7846 O O . GLN B 1 362 ? 1.847 33.562 -9.375 1 95.12 362 GLN B O 1
ATOM 7851 N N . LEU B 1 363 ? 3.9 34.406 -9.883 1 97.31 363 LEU B N 1
ATOM 7852 C CA . LEU B 1 363 ? 4.211 34.844 -8.523 1 97.31 363 LEU B CA 1
ATOM 7853 C C . LEU B 1 363 ? 3.998 36.344 -8.352 1 97.31 363 LEU B C 1
ATOM 7855 O O . LEU B 1 363 ? 4.539 37.125 -9.125 1 97.31 363 LEU B O 1
ATOM 7859 N N . PHE B 1 364 ? 3.229 36.719 -7.363 1 97.62 364 PHE B N 1
ATOM 7860 C CA . PHE B 1 364 ? 2.982 38.125 -7.066 1 97.62 364 PHE B CA 1
ATOM 7861 C C . PHE B 1 364 ? 3.561 38.5 -5.707 1 97.62 364 PHE B C 1
ATOM 7863 O O . PHE B 1 364 ? 3.533 37.688 -4.77 1 97.62 364 PHE B O 1
ATOM 7870 N N . ARG B 1 365 ? 4.066 39.688 -5.59 1 96.75 365 ARG B N 1
ATOM 7871 C CA . ARG B 1 365 ? 4.496 40.188 -4.293 1 96.75 365 ARG B CA 1
ATOM 7872 C C . ARG B 1 365 ? 3.352 40.906 -3.574 1 96.75 365 ARG B C 1
ATOM 7874 O O . ARG B 1 365 ? 2.586 41.625 -4.191 1 96.75 365 ARG B O 1
ATOM 7881 N N . VAL B 1 366 ? 3.24 40.656 -2.34 1 96.56 366 VAL B N 1
ATOM 7882 C CA . VAL B 1 366 ? 2.168 41.25 -1.542 1 96.56 366 VAL B CA 1
ATOM 7883 C C . VAL B 1 366 ? 2.662 42.531 -0.875 1 96.56 366 VAL B C 1
ATOM 7885 O O . VAL B 1 366 ? 3.73 42.531 -0.256 1 96.56 366 VAL B O 1
ATOM 7888 N N . ASN B 1 367 ? 1.93 43.594 -1.014 1 93.25 367 ASN B N 1
ATOM 7889 C CA . ASN B 1 367 ? 2.137 44.781 -0.206 1 93.25 367 ASN B CA 1
ATOM 7890 C C . ASN B 1 367 ? 1.515 44.625 1.181 1 93.25 367 ASN B C 1
ATOM 7892 O O . ASN B 1 367 ? 0.29 44.594 1.316 1 93.25 367 ASN B O 1
ATOM 7896 N N . MET B 1 368 ? 2.256 44.625 2.174 1 88.44 368 MET B N 1
ATOM 7897 C CA . MET B 1 368 ? 1.808 44.312 3.527 1 88.44 368 MET B CA 1
ATOM 7898 C C . MET B 1 368 ? 0.914 45.406 4.078 1 88.44 368 MET B C 1
ATOM 7900 O O . MET B 1 368 ? 0.111 45.188 4.98 1 88.44 368 MET B O 1
ATOM 7904 N N . GLU B 1 369 ? 1.062 46.562 3.559 1 85.56 369 GLU B N 1
ATOM 7905 C CA . GLU B 1 369 ? 0.314 47.688 4.082 1 85.56 369 GLU B CA 1
ATOM 7906 C C . GLU B 1 369 ? -1.163 47.594 3.707 1 85.56 369 GLU B C 1
ATOM 7908 O O . GLU B 1 369 ? -2.035 47.844 4.539 1 85.56 369 GLU B O 1
ATOM 7913 N N . ASP B 1 370 ? -1.368 47.281 2.459 1 87.62 370 ASP B N 1
ATOM 7914 C CA . ASP B 1 370 ? -2.764 47.344 2.033 1 87.62 370 ASP B CA 1
ATOM 7915 C C . ASP B 1 370 ? -3.178 46.031 1.383 1 87.62 370 ASP B C 1
ATOM 7917 O O . ASP B 1 370 ? -4.316 45.875 0.932 1 87.62 370 ASP B O 1
ATOM 7921 N N . GLY B 1 371 ? -2.301 45.125 1.331 1 89.44 371 GLY B N 1
ATOM 7922 C CA . GLY B 1 371 ? -2.633 43.812 0.81 1 89.44 371 GLY B CA 1
ATOM 7923 C C . GLY B 1 371 ? -2.654 43.75 -0.706 1 89.44 371 GLY B C 1
ATOM 7924 O O . GLY B 1 371 ? -2.941 42.719 -1.292 1 89.44 371 GLY B O 1
ATOM 7925 N N . SER B 1 372 ? -2.322 44.844 -1.378 1 94.19 372 SER B N 1
ATOM 7926 C CA . SER B 1 372 ? -2.297 44.875 -2.836 1 94.19 372 SER B CA 1
ATOM 7927 C C . SER B 1 372 ? -1.165 44 -3.381 1 94.19 372 SER B C 1
ATOM 7929 O O . SER B 1 372 ? -0.218 43.688 -2.658 1 94.19 372 SER B O 1
ATOM 7931 N N . LEU B 1 373 ? -1.296 43.625 -4.652 1 95.75 373 LEU B N 1
ATOM 7932 C CA . LEU B 1 373 ? -0.334 42.719 -5.281 1 95.75 373 LEU B CA 1
ATOM 7933 C C . LEU B 1 373 ? 0.454 43.438 -6.371 1 95.75 373 LEU B C 1
ATOM 7935 O O . LEU B 1 373 ? -0.07 44.344 -7.027 1 95.75 373 LEU B O 1
ATOM 7939 N N . LYS B 1 374 ? 1.658 43.062 -6.48 1 95.25 374 LYS B N 1
ATOM 7940 C CA . LYS B 1 374 ? 2.523 43.562 -7.547 1 95.25 374 LYS B CA 1
ATOM 7941 C C . LYS B 1 374 ? 3.105 42.406 -8.359 1 95.25 374 LYS B C 1
ATOM 7943 O O . LYS B 1 374 ? 3.504 41.375 -7.797 1 95.25 374 LYS B O 1
ATOM 7948 N N . ASN B 1 375 ? 3.143 42.594 -9.648 1 93.56 375 ASN B N 1
ATOM 7949 C CA . ASN B 1 375 ? 3.713 41.594 -10.531 1 93.56 375 ASN B CA 1
ATOM 7950 C C . ASN B 1 375 ? 5.207 41.406 -10.281 1 93.56 375 ASN B C 1
ATOM 7952 O O . ASN B 1 375 ? 5.898 42.344 -9.898 1 93.56 375 ASN B O 1
ATOM 7956 N N . THR B 1 376 ? 5.59 40.125 -10.438 1 93.44 376 THR B N 1
ATOM 7957 C CA . THR B 1 376 ? 7.02 39.844 -10.5 1 93.44 376 THR B CA 1
ATOM 7958 C C . THR B 1 376 ? 7.344 39.031 -11.75 1 93.44 376 THR B C 1
ATOM 7960 O O . THR B 1 376 ? 6.445 38.5 -12.398 1 93.44 376 THR B O 1
ATOM 7963 N N . ASP B 1 377 ? 8.672 39 -12.078 1 88.88 377 ASP B N 1
ATOM 7964 C CA . ASP B 1 377 ? 9.094 38.156 -13.188 1 88.88 377 ASP B CA 1
ATOM 7965 C C . ASP B 1 377 ? 9.641 36.844 -12.672 1 88.88 377 ASP B C 1
ATOM 7967 O O . ASP B 1 377 ? 10.406 36.156 -13.375 1 88.88 377 ASP B O 1
ATOM 7971 N N . GLY B 1 378 ? 9.336 36.594 -11.508 1 89.5 378 GLY B N 1
ATOM 7972 C CA . GLY B 1 378 ? 9.641 35.312 -10.93 1 89.5 378 GLY B CA 1
ATOM 7973 C C . GLY B 1 378 ? 11.109 34.938 -11.023 1 89.5 378 GLY B C 1
ATOM 7974 O O . GLY B 1 378 ? 11.977 35.719 -10.641 1 89.5 378 GLY B O 1
ATOM 7975 N N . VAL B 1 379 ? 11.336 33.844 -11.531 1 85 379 VAL B N 1
ATOM 7976 C CA . VAL B 1 379 ? 12.68 33.281 -11.602 1 85 379 VAL B CA 1
ATOM 7977 C C . VAL B 1 379 ? 13.578 34.188 -12.453 1 85 379 VAL B C 1
ATOM 7979 O O . VAL B 1 379 ? 14.766 34.312 -12.164 1 85 379 VAL B O 1
ATOM 7982 N N . PHE B 1 380 ? 13.008 34.719 -13.359 1 84.94 380 PHE B N 1
ATOM 7983 C CA . PHE B 1 380 ? 13.773 35.625 -14.242 1 84.94 380 PHE B CA 1
ATOM 7984 C C . PHE B 1 380 ? 14.281 36.844 -13.477 1 84.94 380 PHE B C 1
ATOM 7986 O O . PHE B 1 380 ? 15.43 37.25 -13.648 1 84.94 380 PHE B O 1
ATOM 7993 N N . GLU B 1 381 ? 13.391 37.344 -12.742 1 87.25 381 GLU B N 1
ATOM 7994 C CA . GLU B 1 381 ? 13.773 38.5 -11.922 1 87.25 381 GLU B CA 1
ATOM 7995 C C . GLU B 1 381 ? 14.852 38.125 -10.914 1 87.25 381 GLU B C 1
ATOM 7997 O O . GLU B 1 381 ? 15.789 38.875 -10.68 1 87.25 381 GLU B O 1
ATOM 8002 N N . MET B 1 382 ? 14.797 36.969 -10.367 1 90.06 382 MET B N 1
ATOM 8003 C CA . MET B 1 382 ? 15.781 36.5 -9.391 1 90.06 382 MET B CA 1
ATOM 8004 C C . MET B 1 382 ? 17.156 36.344 -10.031 1 90.06 382 MET B C 1
ATOM 8006 O O . MET B 1 382 ? 18.156 36.75 -9.445 1 90.06 382 MET B O 1
ATOM 8010 N N . ASN B 1 383 ? 17.141 35.844 -11.219 1 88.94 383 ASN B N 1
ATOM 8011 C CA . ASN B 1 383 ? 18.391 35.625 -11.93 1 88.94 383 ASN B CA 1
ATOM 8012 C C . ASN B 1 383 ? 19.062 36.906 -12.328 1 88.94 383 ASN B C 1
ATOM 8014 O O . ASN B 1 383 ? 20.281 36.969 -12.508 1 88.94 383 ASN B O 1
ATOM 8018 N N . ALA B 1 384 ? 18.328 37.938 -12.391 1 89.19 384 ALA B N 1
ATOM 8019 C CA . ALA B 1 384 ? 18.844 39.25 -12.852 1 89.19 384 ALA B CA 1
ATOM 8020 C C . ALA B 1 384 ? 19.453 40.031 -11.695 1 89.19 384 ALA B C 1
ATOM 8022 O O . ALA B 1 384 ? 20.219 40.969 -11.914 1 89.19 384 ALA B O 1
ATOM 8023 N N . LEU B 1 385 ? 19.188 39.656 -10.578 1 90.25 385 LEU B N 1
ATOM 8024 C CA . LEU B 1 385 ? 19.688 40.344 -9.398 1 90.25 385 LEU B CA 1
ATOM 8025 C C . LEU B 1 385 ? 21.094 39.875 -9.031 1 90.25 385 LEU B C 1
ATOM 8027 O O . LEU B 1 385 ? 21.406 38.688 -9.227 1 90.25 385 LEU B O 1
ATOM 8031 N N . PRO B 1 386 ? 21.906 40.656 -8.414 1 89.19 386 PRO B N 1
ATOM 8032 C CA . PRO B 1 386 ? 23.297 40.281 -8.117 1 89.19 386 PRO B CA 1
ATOM 8033 C C . PRO B 1 386 ? 23.422 39.062 -7.23 1 89.19 386 PRO B C 1
ATOM 8035 O O . PRO B 1 386 ? 24.266 38.188 -7.488 1 89.19 386 PRO B O 1
ATOM 8038 N N . ARG B 1 387 ? 22.672 39.094 -6.207 1 89 387 ARG B N 1
ATOM 8039 C CA . ARG B 1 387 ? 22.766 37.969 -5.305 1 89 387 ARG B CA 1
ATOM 8040 C C . ARG B 1 387 ? 21.562 37.031 -5.469 1 89 387 ARG B C 1
ATOM 8042 O O . ARG B 1 387 ? 21.188 36.312 -4.535 1 89 387 ARG B O 1
ATOM 8049 N N . GLY B 1 388 ? 20.859 37.156 -6.516 1 91.94 388 GLY B N 1
ATOM 8050 C CA . GLY B 1 388 ? 19.797 36.25 -6.922 1 91.94 388 GLY B CA 1
ATOM 8051 C C . GLY B 1 388 ? 18.594 36.281 -6 1 91.94 388 GLY B C 1
ATOM 8052 O O . GLY B 1 388 ? 18.016 37.344 -5.758 1 91.94 388 GLY B O 1
ATOM 8053 N N . ALA B 1 389 ? 18.297 35.094 -5.461 1 92.38 389 ALA B N 1
ATOM 8054 C CA . ALA B 1 389 ? 17.109 34.906 -4.633 1 92.38 389 ALA B CA 1
ATOM 8055 C C . ALA B 1 389 ? 17.203 35.719 -3.344 1 92.38 389 ALA B C 1
ATOM 8057 O O . ALA B 1 389 ? 16.188 36.219 -2.836 1 92.38 389 ALA B O 1
ATOM 8058 N N . GLU B 1 390 ? 18.391 35.875 -2.846 1 92.56 390 GLU B N 1
ATOM 8059 C CA . GLU B 1 390 ? 18.578 36.625 -1.597 1 92.56 390 GLU B CA 1
ATOM 8060 C C . GLU B 1 390 ? 18.156 38.062 -1.736 1 92.56 390 GLU B C 1
ATOM 8062 O O . GLU B 1 390 ? 17.469 38.594 -0.863 1 92.56 390 GLU B O 1
ATOM 8067 N N . ASP B 1 391 ? 18.578 38.688 -2.795 1 93.75 391 ASP B N 1
ATOM 8068 C CA . ASP B 1 391 ? 18.203 40.094 -3.053 1 93.75 391 ASP B CA 1
ATOM 8069 C C . ASP B 1 391 ? 16.703 40.219 -3.311 1 93.75 391 ASP B C 1
ATOM 8071 O O . ASP B 1 391 ? 16.078 41.188 -2.922 1 93.75 391 ASP B O 1
ATOM 8075 N N . PHE B 1 392 ? 16.25 39.25 -4.012 1 93.69 392 PHE B N 1
ATOM 8076 C CA . PHE B 1 392 ? 14.828 39.219 -4.316 1 93.69 392 PHE B CA 1
ATOM 8077 C C . PHE B 1 392 ? 14 39.188 -3.037 1 93.69 392 PHE B C 1
ATOM 8079 O O . PHE B 1 392 ? 13.008 39.906 -2.924 1 93.69 392 PHE B O 1
ATOM 8086 N N . LEU B 1 393 ? 14.43 38.469 -2.027 1 94.38 393 LEU B N 1
ATOM 8087 C CA . LEU B 1 393 ? 13.711 38.312 -0.767 1 94.38 393 LEU B CA 1
ATOM 8088 C C . LEU B 1 393 ? 13.906 39.531 0.13 1 94.38 393 LEU B C 1
ATOM 8090 O O . LEU B 1 393 ? 13.07 39.812 0.993 1 94.38 393 LEU B O 1
ATOM 8094 N N . LYS B 1 394 ? 14.938 40.25 -0.073 1 91.81 394 LYS B N 1
ATOM 8095 C CA . LYS B 1 394 ? 15.188 41.438 0.715 1 91.81 394 LYS B CA 1
ATOM 8096 C C . LYS B 1 394 ? 14.164 42.531 0.403 1 91.81 394 LYS B C 1
ATOM 8098 O O . LYS B 1 394 ? 13.859 43.375 1.256 1 91.81 394 LYS B O 1
ATOM 8103 N N . ILE B 1 395 ? 13.75 42.469 -0.787 1 90.44 395 ILE B N 1
ATOM 8104 C CA . ILE B 1 395 ? 12.719 43.438 -1.175 1 90.44 395 ILE B CA 1
ATOM 8105 C C . ILE B 1 395 ? 11.43 43.156 -0.416 1 90.44 395 ILE B C 1
ATOM 8107 O O . ILE B 1 395 ? 10.711 44.062 -0.021 1 90.44 395 ILE B O 1
ATOM 8111 N N . GLY B 1 396 ? 11.109 41.906 -0.225 1 92.19 396 GLY B N 1
ATOM 8112 C CA . GLY B 1 396 ? 9.93 41.406 0.463 1 92.19 396 GLY B CA 1
ATOM 8113 C C . GLY B 1 396 ? 9.797 39.906 0.404 1 92.19 396 GLY B C 1
ATOM 8114 O O . GLY B 1 396 ? 10.016 39.312 -0.646 1 92.19 396 GLY B O 1
ATOM 8115 N N . LYS B 1 397 ? 9.383 39.375 1.46 1 94.81 397 LYS B N 1
ATOM 8116 C CA . LYS B 1 397 ? 9.414 37.906 1.48 1 94.81 397 LYS B CA 1
ATOM 8117 C C . LYS B 1 397 ? 7.996 37.344 1.532 1 94.81 397 LYS B C 1
ATOM 8119 O O . LYS B 1 397 ? 7.809 36.156 1.868 1 94.81 397 LYS B O 1
ATOM 8124 N N . ILE B 1 398 ? 6.988 38.219 1.281 1 96.94 398 ILE B N 1
ATOM 8125 C CA . ILE B 1 398 ? 5.605 37.75 1.26 1 96.94 398 ILE B CA 1
ATOM 8126 C C . ILE B 1 398 ? 5.082 37.75 -0.173 1 96.94 398 ILE B C 1
ATOM 8128 O O . ILE B 1 398 ? 5.137 38.781 -0.852 1 96.94 398 ILE B O 1
ATOM 8132 N N . PHE B 1 399 ? 4.586 36.656 -0.586 1 98.12 399 PHE B N 1
ATOM 8133 C CA . PHE B 1 399 ? 4.133 36.5 -1.964 1 98.12 399 PHE B CA 1
ATOM 8134 C C . PHE B 1 399 ? 2.756 35.875 -2.016 1 98.12 399 PHE B C 1
ATOM 8136 O O . PHE B 1 399 ? 2.277 35.344 -1.013 1 98.12 399 PHE B O 1
ATOM 8143 N N . GLN B 1 400 ? 2.123 35.969 -3.109 1 97.62 400 GLN B N 1
ATOM 8144 C CA . GLN B 1 400 ? 0.898 35.25 -3.441 1 97.62 400 GLN B CA 1
ATOM 8145 C C . GLN B 1 400 ? 1.038 34.5 -4.766 1 97.62 400 GLN B C 1
ATOM 8147 O O . GLN B 1 400 ? 1.662 35 -5.703 1 97.62 400 GLN B O 1
ATOM 8152 N N . GLY B 1 401 ? 0.398 33.281 -4.801 1 97.44 401 GLY B N 1
ATOM 8153 C CA . GLY B 1 401 ? 0.475 32.469 -6.004 1 97.44 401 GLY B CA 1
ATOM 8154 C C . GLY B 1 401 ? 1.798 31.75 -6.148 1 97.44 401 GLY B C 1
ATOM 8155 O O . GLY B 1 401 ? 2.268 31.109 -5.207 1 97.44 401 GLY B O 1
ATOM 8156 N N . GLY B 1 402 ? 2.27 31.719 -7.426 1 96.44 402 GLY B N 1
ATOM 8157 C CA . GLY B 1 402 ? 3.555 31.094 -7.695 1 96.44 402 GLY B CA 1
ATOM 8158 C C . GLY B 1 402 ? 3.459 29.594 -7.875 1 96.44 402 GLY B C 1
ATOM 8159 O O . GLY B 1 402 ? 2.361 29.047 -7.953 1 96.44 402 GLY B O 1
ATOM 8160 N N . ASN B 1 403 ? 4.578 28.969 -8.023 1 95.56 403 ASN B N 1
ATOM 8161 C CA . ASN B 1 403 ? 4.715 27.516 -8.172 1 95.56 403 ASN B CA 1
ATOM 8162 C C . ASN B 1 403 ? 5.996 27 -7.527 1 95.56 403 ASN B C 1
ATOM 8164 O O . ASN B 1 403 ? 6.781 27.781 -6.988 1 95.56 403 ASN B O 1
ATOM 8168 N N . TRP B 1 404 ? 6.176 25.734 -7.598 1 94.25 404 TRP B N 1
ATOM 8169 C CA . TRP B 1 404 ? 7.25 25.062 -6.867 1 94.25 404 TRP B CA 1
ATOM 8170 C C . TRP B 1 404 ? 8.617 25.547 -7.344 1 94.25 404 TRP B C 1
ATOM 8172 O O . TRP B 1 404 ? 9.578 25.578 -6.57 1 94.25 404 TRP B O 1
ATOM 8182 N N . GLN B 1 405 ? 8.797 25.984 -8.578 1 93.62 405 GLN B N 1
ATOM 8183 C CA . GLN B 1 405 ? 10.078 26.453 -9.086 1 93.62 405 GLN B CA 1
ATOM 8184 C C . GLN B 1 405 ? 10.516 27.719 -8.375 1 93.62 405 GLN B C 1
ATOM 8186 O O . GLN B 1 405 ? 11.695 27.891 -8.062 1 93.62 405 GLN B O 1
ATOM 8191 N N . HIS B 1 406 ? 9.57 28.625 -8.219 1 96.38 406 HIS B N 1
ATOM 8192 C CA . HIS B 1 406 ? 9.859 29.844 -7.477 1 96.38 406 HIS B CA 1
ATOM 8193 C C . HIS B 1 406 ? 10.359 29.531 -6.07 1 96.38 406 HIS B C 1
ATOM 8195 O O . HIS B 1 406 ? 11.367 30.094 -5.621 1 96.38 406 HIS B O 1
ATOM 8201 N N . LEU B 1 407 ? 9.633 28.641 -5.414 1 96.75 407 LEU B N 1
ATOM 8202 C CA . LEU B 1 407 ? 9.953 28.266 -4.043 1 96.75 407 LEU B CA 1
ATOM 8203 C C . LEU B 1 407 ? 11.344 27.625 -3.967 1 96.75 407 LEU B C 1
ATOM 8205 O O . LEU B 1 407 ? 12.148 28 -3.111 1 96.75 407 LEU B O 1
ATOM 8209 N N . HIS B 1 408 ? 11.609 26.656 -4.844 1 94.31 408 HIS B N 1
ATOM 8210 C CA . HIS B 1 408 ? 12.898 25.969 -4.844 1 94.31 408 HIS B CA 1
ATOM 8211 C C . HIS B 1 408 ? 14.047 26.953 -5.051 1 94.31 408 HIS B C 1
ATOM 8213 O O . HIS B 1 408 ? 15.078 26.859 -4.375 1 94.31 408 HIS B O 1
ATOM 8219 N N . LYS B 1 409 ? 13.836 27.875 -5.957 1 94.69 409 LYS B N 1
ATOM 8220 C CA . LYS B 1 409 ? 14.867 28.875 -6.238 1 94.69 409 LYS B CA 1
ATOM 8221 C C . LYS B 1 409 ? 15.094 29.797 -5.043 1 94.69 409 LYS B C 1
ATOM 8223 O O . LYS B 1 409 ? 16.234 30.031 -4.637 1 94.69 409 LYS B O 1
ATOM 8228 N N . MET B 1 410 ? 14.055 30.266 -4.492 1 97 410 MET B N 1
ATOM 8229 C CA . MET B 1 410 ? 14.141 31.203 -3.371 1 97 410 MET B CA 1
ATOM 8230 C C . MET B 1 410 ? 14.75 30.531 -2.146 1 97 410 MET B C 1
ATOM 8232 O O . MET B 1 410 ? 15.453 31.172 -1.365 1 97 410 MET B O 1
ATOM 8236 N N . MET B 1 411 ? 14.531 29.203 -2.002 1 95.69 411 MET B N 1
ATOM 8237 C CA . MET B 1 411 ? 15 28.484 -0.818 1 95.69 411 MET B CA 1
ATOM 8238 C C . MET B 1 411 ? 16.328 27.797 -1.085 1 95.69 411 MET B C 1
ATOM 8240 O O . MET B 1 411 ? 16.922 27.203 -0.183 1 95.69 411 MET B O 1
ATOM 8244 N N . GLY B 1 412 ? 16.781 27.828 -2.322 1 93.31 412 GLY B N 1
ATOM 8245 C CA . GLY B 1 412 ? 18.047 27.203 -2.674 1 93.31 412 GLY B CA 1
ATOM 8246 C C . GLY B 1 412 ? 17.984 25.688 -2.643 1 93.31 412 GLY B C 1
ATOM 8247 O O . GLY B 1 412 ? 18.922 25.031 -2.188 1 93.31 412 GLY B O 1
ATOM 8248 N N . ILE B 1 413 ? 16.906 25.156 -3.027 1 92.69 413 ILE B N 1
ATOM 8249 C CA . ILE B 1 413 ? 16.672 23.703 -3.004 1 92.69 413 ILE B CA 1
ATOM 8250 C C . ILE B 1 413 ? 17.141 23.094 -4.324 1 92.69 413 ILE B C 1
ATOM 8252 O O . ILE B 1 413 ? 16.75 23.562 -5.398 1 92.69 413 ILE B O 1
ATOM 8256 N N . ARG B 1 414 ? 17.875 22.047 -4.262 1 87.38 414 ARG B N 1
ATOM 8257 C CA . ARG B 1 414 ? 18.406 21.375 -5.453 1 87.38 414 ARG B CA 1
ATOM 8258 C C . ARG B 1 414 ? 17.641 20.078 -5.738 1 87.38 414 ARG B C 1
ATOM 8260 O O . ARG B 1 414 ? 17.578 19.641 -6.887 1 87.38 414 ARG B O 1
ATOM 8267 N N . SER B 1 415 ? 17.219 19.5 -4.66 1 88.31 415 SER B N 1
ATOM 8268 C CA . SER B 1 415 ? 16.469 18.266 -4.773 1 88.31 415 SER B CA 1
ATOM 8269 C C . SER B 1 415 ? 15.25 18.266 -3.85 1 88.31 415 SER B C 1
ATOM 8271 O O . SER B 1 415 ? 15.305 18.812 -2.748 1 88.31 415 SER B O 1
ATOM 8273 N N . GLY B 1 416 ? 14.227 17.625 -4.309 1 89.69 416 GLY B N 1
ATOM 8274 C CA . GLY B 1 416 ? 12.977 17.641 -3.564 1 89.69 416 GLY B CA 1
ATOM 8275 C C . GLY B 1 416 ? 13.102 17.062 -2.172 1 89.69 416 GLY B C 1
ATOM 8276 O O . GLY B 1 416 ? 12.43 17.516 -1.24 1 89.69 416 GLY B O 1
ATOM 8277 N N . ASP B 1 417 ? 13.969 16.094 -2.014 1 90.25 417 ASP B N 1
ATOM 8278 C CA . ASP B 1 417 ? 14.062 15.375 -0.748 1 90.25 417 ASP B CA 1
ATOM 8279 C C . ASP B 1 417 ? 14.75 16.234 0.317 1 90.25 417 ASP B C 1
ATOM 8281 O O . ASP B 1 417 ? 14.867 15.812 1.472 1 90.25 417 ASP B O 1
ATOM 8285 N N . GLU B 1 418 ? 15.094 17.469 -0.004 1 94.56 418 GLU B N 1
ATOM 8286 C CA . GLU B 1 418 ? 15.672 18.422 0.947 1 94.56 418 GLU B CA 1
ATOM 8287 C C . GLU B 1 418 ? 14.586 19.188 1.693 1 94.56 418 GLU B C 1
ATOM 8289 O O . GLU B 1 418 ? 14.875 19.891 2.66 1 94.56 418 GLU B O 1
ATOM 8294 N N . ILE B 1 419 ? 13.383 18.969 1.271 1 96.31 419 ILE B N 1
ATOM 8295 C CA . ILE B 1 419 ? 12.273 19.688 1.876 1 96.31 419 ILE B CA 1
ATOM 8296 C C . ILE B 1 419 ? 11.422 18.734 2.713 1 96.31 419 ILE B C 1
ATOM 8298 O O . ILE B 1 419 ? 11.117 17.625 2.275 1 96.31 419 ILE B O 1
ATOM 8302 N N . LEU B 1 420 ? 11.133 19.141 3.883 1 98.19 420 LEU B N 1
ATOM 8303 C CA . LEU B 1 420 ? 10.078 18.531 4.68 1 98.19 420 LEU B CA 1
ATOM 8304 C C . LEU B 1 420 ? 8.844 19.422 4.738 1 98.19 420 LEU B C 1
ATOM 8306 O O . LEU B 1 420 ? 8.906 20.531 5.27 1 98.19 420 LEU B O 1
ATOM 8310 N N . TYR B 1 421 ? 7.805 18.984 4.148 1 98.38 421 TYR B N 1
ATOM 8311 C CA . TYR B 1 421 ? 6.582 19.781 4.152 1 98.38 421 TYR B CA 1
ATOM 8312 C C . TYR B 1 421 ? 5.594 19.266 5.188 1 98.38 421 TYR B C 1
ATOM 8314 O O . TYR B 1 421 ? 5.277 18.078 5.207 1 98.38 421 TYR B O 1
ATOM 8322 N N . VAL B 1 422 ? 5.102 20.141 6.031 1 98.62 422 VAL B N 1
ATOM 8323 C CA . VAL B 1 422 ? 4.195 19.812 7.129 1 98.62 422 VAL B CA 1
ATOM 8324 C C . VAL B 1 422 ? 2.789 20.312 6.797 1 98.62 422 VAL B C 1
ATOM 8326 O O . VAL B 1 422 ? 2.568 21.5 6.617 1 98.62 422 VAL B O 1
ATOM 8329 N N . GLY B 1 423 ? 1.833 19.359 6.707 1 97.94 423 GLY B N 1
ATOM 8330 C CA . GLY B 1 423 ? 0.483 19.781 6.355 1 97.94 423 GLY B CA 1
ATOM 8331 C C . GLY B 1 423 ? -0.574 18.766 6.77 1 97.94 423 GLY B C 1
ATOM 8332 O O . GLY B 1 423 ? -0.249 17.672 7.23 1 97.94 423 GLY B O 1
ATOM 8333 N N . ASP B 1 424 ? -1.843 19.156 6.59 1 96.94 424 ASP B N 1
ATOM 8334 C CA . ASP B 1 424 ? -2.943 18.328 7.066 1 96.94 424 ASP B CA 1
ATOM 8335 C C . ASP B 1 424 ? -3.686 17.672 5.898 1 96.94 424 ASP B C 1
ATOM 8337 O O . ASP B 1 424 ? -4.453 16.734 6.09 1 96.94 424 ASP B O 1
ATOM 8341 N N . HIS B 1 425 ? -3.516 18.234 4.742 1 95.44 425 HIS B N 1
ATOM 8342 C CA . HIS B 1 425 ? -4.242 17.734 3.582 1 95.44 425 HIS B CA 1
ATOM 8343 C C . HIS B 1 425 ? -3.506 16.562 2.943 1 95.44 425 HIS B C 1
ATOM 8345 O O . HIS B 1 425 ? -2.453 16.75 2.326 1 95.44 425 HIS B O 1
ATOM 8351 N N . LEU B 1 426 ? -4.105 15.438 2.963 1 93.31 426 LEU B N 1
ATOM 8352 C CA . LEU B 1 426 ? -3.443 14.203 2.545 1 93.31 426 LEU B CA 1
ATOM 8353 C C . LEU B 1 426 ? -3.074 14.258 1.065 1 93.31 426 LEU B C 1
ATOM 8355 O O . LEU B 1 426 ? -1.956 13.906 0.688 1 93.31 426 LEU B O 1
ATOM 8359 N N . TYR B 1 427 ? -3.889 14.719 0.284 1 89.88 427 TYR B N 1
ATOM 8360 C CA . TYR B 1 427 ? -3.652 14.695 -1.155 1 89.88 427 TYR B CA 1
ATOM 8361 C C . TYR B 1 427 ? -2.654 15.766 -1.565 1 89.88 427 TYR B C 1
ATOM 8363 O O . TYR B 1 427 ? -1.63 15.469 -2.186 1 89.88 427 TYR B O 1
ATOM 8371 N N . SER B 1 428 ? -2.912 16.953 -1.205 1 90.25 428 SER B N 1
ATOM 8372 C CA . SER B 1 428 ? -2.098 18.062 -1.706 1 90.25 428 SER B CA 1
ATOM 8373 C C . SER B 1 428 ? -0.761 18.141 -0.975 1 90.25 428 SER B C 1
ATOM 8375 O O . SER B 1 428 ? 0.285 18.312 -1.6 1 90.25 428 SER B O 1
ATOM 8377 N N . ASP B 1 429 ? -0.812 17.984 0.325 1 92.12 429 ASP B N 1
ATOM 8378 C CA . ASP B 1 429 ? 0.381 18.25 1.124 1 92.12 429 ASP B CA 1
ATOM 8379 C C . ASP B 1 429 ? 1.275 17.016 1.197 1 92.12 429 ASP B C 1
ATOM 8381 O O . ASP B 1 429 ? 2.475 17.125 1.467 1 92.12 429 ASP B O 1
ATOM 8385 N N . VAL B 1 430 ? 0.69 15.867 0.992 1 92.5 430 VAL B N 1
ATOM 8386 C CA . VAL B 1 430 ? 1.449 14.641 1.212 1 92.5 430 VAL B CA 1
ATOM 8387 C C . VAL B 1 430 ? 1.628 13.898 -0.111 1 92.5 430 VAL B C 1
ATOM 8389 O O . VAL B 1 430 ? 2.752 13.742 -0.595 1 92.5 430 VAL B O 1
ATOM 8392 N N . LEU B 1 431 ? 0.572 13.578 -0.741 1 89.5 431 LEU B N 1
ATOM 8393 C CA . LEU B 1 431 ? 0.613 12.727 -1.924 1 89.5 431 LEU B CA 1
ATOM 8394 C C . LEU B 1 431 ? 1.221 13.469 -3.107 1 89.5 431 LEU B C 1
ATOM 8396 O O . LEU B 1 431 ? 2.162 12.984 -3.736 1 89.5 431 LEU B O 1
ATOM 8400 N N . ARG B 1 432 ? 0.789 14.625 -3.377 1 87.06 432 ARG B N 1
ATOM 8401 C CA . ARG B 1 432 ? 1.205 15.352 -4.574 1 87.06 432 ARG B CA 1
ATOM 8402 C C . ARG B 1 432 ? 2.631 15.875 -4.43 1 87.06 432 ARG B C 1
ATOM 8404 O O . ARG B 1 432 ? 3.42 15.805 -5.375 1 87.06 432 ARG B O 1
ATOM 8411 N N . SER B 1 433 ? 2.908 16.375 -3.281 1 89.06 433 SER B N 1
ATOM 8412 C CA . SER B 1 433 ? 4.254 16.891 -3.061 1 89.06 433 SER B CA 1
ATOM 8413 C C . SER B 1 433 ? 5.301 15.789 -3.207 1 89.06 433 SER B C 1
ATOM 8415 O O . SER B 1 433 ? 6.367 16.016 -3.783 1 89.06 433 SER B O 1
ATOM 8417 N N . LYS B 1 434 ? 4.934 14.688 -2.803 1 87.5 434 LYS B N 1
ATOM 8418 C CA . LYS B 1 434 ? 5.844 13.547 -2.875 1 87.5 434 LYS B CA 1
ATOM 8419 C C . LYS B 1 434 ? 5.953 13.023 -4.305 1 87.5 434 LYS B C 1
ATOM 8421 O O . LYS B 1 434 ? 7.059 12.867 -4.828 1 87.5 434 LYS B O 1
ATOM 8426 N N . ARG B 1 435 ? 4.879 12.766 -4.91 1 84.19 435 ARG B N 1
ATOM 8427 C CA . ARG B 1 435 ? 4.844 12.117 -6.219 1 84.19 435 ARG B CA 1
ATOM 8428 C C . ARG B 1 435 ? 5.426 13.023 -7.297 1 84.19 435 ARG B C 1
ATOM 8430 O O . ARG B 1 435 ? 6.086 12.547 -8.219 1 84.19 435 ARG B O 1
ATOM 8437 N N . THR B 1 436 ? 5.195 14.281 -7.148 1 84.06 436 THR B N 1
ATOM 8438 C CA . THR B 1 436 ? 5.59 15.211 -8.203 1 84.06 436 THR B CA 1
ATOM 8439 C C . THR B 1 436 ? 7 15.742 -7.957 1 84.06 436 THR B C 1
ATOM 8441 O O . THR B 1 436 ? 7.785 15.883 -8.898 1 84.06 436 THR B O 1
ATOM 8444 N N . LEU B 1 437 ? 7.277 16.047 -6.676 1 89 437 LEU B N 1
ATOM 8445 C CA . LEU B 1 437 ? 8.492 16.812 -6.418 1 89 437 LEU B CA 1
ATOM 8446 C C . LEU B 1 437 ? 9.461 16.016 -5.543 1 89 437 LEU B C 1
ATOM 8448 O O . LEU B 1 437 ? 10.609 16.422 -5.359 1 89 437 LEU B O 1
ATOM 8452 N N . GLY B 1 438 ? 8.992 14.953 -4.961 1 90.12 438 GLY B N 1
ATOM 8453 C CA . GLY B 1 438 ? 9.859 14.164 -4.105 1 90.12 438 GLY B CA 1
ATOM 8454 C C . GLY B 1 438 ? 10.062 14.773 -2.732 1 90.12 438 GLY B C 1
ATOM 8455 O O . GLY B 1 438 ? 11.039 14.461 -2.043 1 90.12 438 GLY B O 1
ATOM 8456 N N . TRP B 1 439 ? 9.172 15.727 -2.297 1 94.25 439 TRP B N 1
ATOM 8457 C CA . TRP B 1 439 ? 9.266 16.281 -0.954 1 94.25 439 TRP B CA 1
ATOM 8458 C C . TRP B 1 439 ? 9.055 15.211 0.104 1 94.25 439 TRP B C 1
ATOM 8460 O O . TRP B 1 439 ? 8.344 14.227 -0.132 1 94.25 439 TRP B O 1
ATOM 8470 N N . ARG B 1 440 ? 9.773 15.398 1.186 1 95.81 440 ARG B N 1
ATOM 8471 C CA . ARG B 1 440 ? 9.398 14.656 2.385 1 95.81 440 ARG B CA 1
ATOM 8472 C C . ARG B 1 440 ? 8.195 15.281 3.072 1 95.81 440 ARG B C 1
ATOM 8474 O O . ARG B 1 440 ? 7.91 16.469 2.873 1 95.81 440 ARG B O 1
ATOM 8481 N N . SER B 1 441 ? 7.465 14.453 3.818 1 97.31 441 SER B N 1
ATOM 8482 C CA . SER B 1 441 ? 6.215 15 4.344 1 97.31 441 SER B CA 1
ATOM 8483 C C . SER B 1 441 ? 6.016 14.609 5.805 1 97.31 441 SER B C 1
ATOM 8485 O O . SER B 1 441 ? 6.395 13.516 6.219 1 97.31 441 SER B O 1
ATOM 8487 N N . LEU B 1 442 ? 5.52 15.469 6.566 1 98.44 442 LEU B N 1
ATOM 8488 C CA . LEU B 1 442 ? 4.965 15.258 7.898 1 98.44 442 LEU B CA 1
ATOM 8489 C C . LEU B 1 442 ? 3.469 15.547 7.918 1 98.44 442 LEU B C 1
ATOM 8491 O O . LEU B 1 442 ? 3.057 16.703 7.84 1 98.44 442 LEU B O 1
ATOM 8495 N N . PHE B 1 443 ? 2.703 14.5 8.023 1 98.19 443 PHE B N 1
ATOM 8496 C CA . PHE B 1 443 ? 1.25 14.602 7.969 1 98.19 443 PHE B CA 1
ATOM 8497 C C . PHE B 1 443 ? 0.677 14.914 9.344 1 98.19 443 PHE B C 1
ATOM 8499 O O . PHE B 1 443 ? 0.925 14.188 10.305 1 98.19 443 PHE B O 1
ATOM 8506 N N . VAL B 1 444 ? -0.124 15.992 9.398 1 98.19 444 VAL B N 1
ATOM 8507 C CA . VAL B 1 444 ? -0.698 16.422 10.672 1 98.19 444 VAL B CA 1
ATOM 8508 C C . VAL B 1 444 ? -2.131 15.906 10.789 1 98.19 444 VAL B C 1
ATOM 8510 O O . VAL B 1 444 ? -2.986 16.234 9.969 1 98.19 444 VAL B O 1
ATOM 8513 N N . MET B 1 445 ? -2.354 15.133 11.852 1 96.56 445 MET B N 1
ATOM 8514 C CA . MET B 1 445 ? -3.676 14.586 12.148 1 96.56 445 MET B CA 1
ATOM 8515 C C . MET B 1 445 ? -4.055 14.852 13.602 1 96.56 445 MET B C 1
ATOM 8517 O O . MET B 1 445 ? -3.799 14.023 14.477 1 96.56 445 MET B O 1
ATOM 8521 N N . PRO B 1 446 ? -4.801 15.914 13.82 1 95.62 446 PRO B N 1
ATOM 8522 C CA . PRO B 1 446 ? -5.207 16.188 15.203 1 95.62 446 PRO B CA 1
ATOM 8523 C C . PRO B 1 446 ? -5.996 15.047 15.828 1 95.62 446 PRO B C 1
ATOM 8525 O O . PRO B 1 446 ? -5.934 14.836 17.047 1 95.62 446 PRO B O 1
ATOM 8528 N N . GLU B 1 447 ? -6.664 14.203 15.062 1 95.31 447 GLU B N 1
ATOM 8529 C CA . GLU B 1 447 ? -7.477 13.078 15.523 1 95.31 447 GLU B CA 1
ATOM 8530 C C . GLU B 1 447 ? -6.605 11.977 16.125 1 95.31 447 GLU B C 1
ATOM 8532 O O . GLU B 1 447 ? -7.098 11.125 16.875 1 95.31 447 GLU B O 1
ATOM 8537 N N . LEU B 1 448 ? -5.336 12.055 15.828 1 96.12 448 LEU B N 1
ATOM 8538 C CA . LEU B 1 448 ? -4.422 10.984 16.188 1 96.12 448 LEU B CA 1
ATOM 8539 C C . LEU B 1 448 ? -4.344 10.828 17.703 1 96.12 448 LEU B C 1
ATOM 8541 O O . LEU B 1 448 ? -4.215 9.711 18.219 1 96.12 448 LEU B O 1
ATOM 8545 N N . GLU B 1 449 ? -4.383 11.914 18.484 1 94.62 449 GLU B N 1
ATOM 8546 C CA . GLU B 1 449 ? -4.309 11.844 19.953 1 94.62 449 GLU B CA 1
ATOM 8547 C C . GLU B 1 449 ? -5.438 10.984 20.516 1 94.62 449 GLU B C 1
ATOM 8549 O O . GLU B 1 449 ? -5.199 10.102 21.344 1 94.62 449 GLU B O 1
ATOM 8554 N N . GLY B 1 450 ? -6.66 11.281 20.031 1 94.88 450 GLY B N 1
ATOM 8555 C CA . GLY B 1 450 ? -7.797 10.492 20.484 1 94.88 450 GLY B CA 1
ATOM 8556 C C . GLY B 1 450 ? -7.727 9.039 20.031 1 94.88 450 GLY B C 1
ATOM 8557 O O . GLY B 1 450 ? -8.062 8.133 20.797 1 94.88 450 GLY B O 1
ATOM 8558 N N . GLU B 1 451 ? -7.285 8.805 18.812 1 95.56 451 GLU B N 1
ATOM 8559 C CA . GLU B 1 451 ? -7.156 7.457 18.281 1 95.56 451 GLU B CA 1
ATOM 8560 C C . GLU B 1 451 ? -6.168 6.629 19.094 1 95.56 451 GLU B C 1
ATOM 8562 O O . GLU B 1 451 ? -6.43 5.461 19.391 1 95.56 451 GLU B O 1
ATOM 8567 N N . ILE B 1 452 ? -5.023 7.266 19.438 1 94.62 452 ILE B N 1
ATOM 8568 C CA . ILE B 1 452 ? -3.975 6.578 20.172 1 94.62 452 ILE B CA 1
ATOM 8569 C C . ILE B 1 452 ? -4.477 6.234 21.578 1 94.62 452 ILE B C 1
ATOM 8571 O O . ILE B 1 452 ? -4.285 5.109 22.047 1 94.62 452 ILE B O 1
ATOM 8575 N N . LYS B 1 453 ? -5.129 7.156 22.234 1 94.38 453 LYS B N 1
ATOM 8576 C CA . LYS B 1 453 ? -5.652 6.93 23.578 1 94.38 453 LYS B CA 1
ATOM 8577 C C . LYS B 1 453 ? -6.68 5.801 23.578 1 94.38 453 LYS B C 1
ATOM 8579 O O . LYS B 1 453 ? -6.609 4.898 24.422 1 94.38 453 LYS B O 1
ATOM 8584 N N . THR B 1 454 ? -7.617 5.887 22.672 1 96.38 454 THR B N 1
ATOM 8585 C CA . THR B 1 454 ? -8.656 4.871 22.578 1 96.38 454 THR B CA 1
ATOM 8586 C C . THR B 1 454 ? -8.047 3.502 22.281 1 96.38 454 THR B C 1
ATOM 8588 O O . THR B 1 454 ? -8.461 2.494 22.859 1 96.38 454 THR B O 1
ATOM 8591 N N . PHE B 1 455 ? -7.09 3.465 21.406 1 95.31 455 PHE B N 1
ATOM 8592 C CA . PHE B 1 455 ? -6.422 2.211 21.078 1 95.31 455 PHE B CA 1
ATOM 8593 C C . PHE B 1 455 ? -5.758 1.615 22.312 1 95.31 455 PHE B C 1
ATOM 8595 O O . PHE B 1 455 ? -5.898 0.42 22.578 1 95.31 455 PHE B O 1
ATOM 8602 N N . SER B 1 456 ? -5.055 2.459 23.016 1 93.12 456 SER B N 1
ATOM 8603 C CA . SER B 1 456 ? -4.379 2.008 24.219 1 93.12 456 SER B CA 1
ATOM 8604 C C . SER B 1 456 ? -5.371 1.43 25.219 1 93.12 456 SER B C 1
ATOM 8606 O O . SER B 1 456 ? -5.117 0.386 25.828 1 93.12 456 SER B O 1
ATOM 8608 N N . GLU B 1 457 ? -6.504 2.043 25.344 1 94.69 457 GLU B N 1
ATOM 8609 C CA . GLU B 1 457 ? -7.523 1.629 26.312 1 94.69 457 GLU B CA 1
ATOM 8610 C C . GLU B 1 457 ? -8.195 0.329 25.875 1 94.69 457 GLU B C 1
ATOM 8612 O O . GLU B 1 457 ? -8.68 -0.434 26.719 1 94.69 457 GLU B O 1
ATOM 8617 N N . THR B 1 458 ? -8.195 0.076 24.594 1 95.81 458 THR B N 1
ATOM 8618 C CA . THR B 1 458 ? -8.969 -1.05 24.094 1 95.81 458 THR B CA 1
ATOM 8619 C C . THR B 1 458 ? -8.062 -2.219 23.734 1 95.81 458 THR B C 1
ATOM 8621 O O . THR B 1 458 ? -8.492 -3.18 23.094 1 95.81 458 THR B O 1
ATOM 8624 N N . ILE B 1 459 ? -6.816 -2.236 24.109 1 94.31 459 ILE B N 1
ATOM 8625 C CA . ILE B 1 459 ? -5.852 -3.289 23.812 1 94.31 459 ILE B CA 1
ATOM 8626 C C . ILE B 1 459 ? -6.375 -4.629 24.328 1 94.31 459 ILE B C 1
ATOM 8628 O O . ILE B 1 459 ? -6.34 -5.633 23.609 1 94.31 459 ILE B O 1
ATOM 8632 N N . PRO B 1 460 ? -6.906 -4.699 25.578 1 94.12 460 PRO B N 1
ATOM 8633 C CA . PRO B 1 460 ? -7.422 -5.992 26.031 1 94.12 460 PRO B CA 1
ATOM 8634 C C . PRO B 1 460 ? -8.555 -6.523 25.156 1 94.12 460 PRO B C 1
ATOM 8636 O O . PRO B 1 460 ? -8.586 -7.719 24.844 1 94.12 460 PRO B O 1
ATOM 8639 N N . LEU B 1 461 ? -9.43 -5.602 24.797 1 95.75 461 LEU B N 1
ATOM 8640 C CA . LEU B 1 461 ? -10.531 -5.984 23.922 1 95.75 461 LEU B CA 1
ATOM 8641 C C . LEU B 1 461 ? -10.016 -6.477 22.578 1 95.75 461 LEU B C 1
ATOM 8643 O O . LEU B 1 461 ? -10.492 -7.488 22.047 1 95.75 461 LEU B O 1
ATOM 8647 N N . ARG B 1 462 ? -9.109 -5.777 22.016 1 94.75 462 ARG B N 1
ATOM 8648 C CA . ARG B 1 462 ? -8.516 -6.148 20.734 1 94.75 462 ARG B CA 1
ATOM 8649 C C . ARG B 1 462 ? -7.852 -7.516 20.812 1 94.75 462 ARG B C 1
ATOM 8651 O O . ARG B 1 462 ? -7.949 -8.312 19.891 1 94.75 462 ARG B O 1
ATOM 8658 N N . LYS B 1 463 ? -7.172 -7.777 21.875 1 93.56 463 LYS B N 1
ATOM 8659 C CA . LYS B 1 463 ? -6.516 -9.07 22.078 1 93.56 463 LYS B CA 1
ATOM 8660 C C . LYS B 1 463 ? -7.535 -10.203 22.094 1 93.56 463 LYS B C 1
ATOM 8662 O O . LYS B 1 463 ? -7.289 -11.273 21.547 1 93.56 463 LYS B O 1
ATOM 8667 N N . GLN B 1 464 ? -8.617 -9.977 22.75 1 95.38 464 GLN B N 1
ATOM 8668 C CA . GLN B 1 464 ? -9.695 -10.961 22.75 1 95.38 464 GLN B CA 1
ATOM 8669 C C . GLN B 1 464 ? -10.164 -11.258 21.328 1 95.38 464 GLN B C 1
ATOM 8671 O O . GLN B 1 464 ? -10.359 -12.422 20.953 1 95.38 464 GLN B O 1
ATOM 8676 N N . ILE B 1 465 ? -10.344 -10.219 20.562 1 95.31 465 ILE B N 1
ATOM 8677 C CA . ILE B 1 465 ? -10.797 -10.344 19.188 1 95.31 465 ILE B CA 1
ATOM 8678 C C . ILE B 1 465 ? -9.781 -11.148 18.375 1 95.31 465 ILE B C 1
ATOM 8680 O O . ILE B 1 465 ? -10.141 -12.102 17.688 1 95.31 465 ILE B O 1
ATOM 8684 N N . GLU B 1 466 ? -8.539 -10.789 18.516 1 93.25 466 GLU B N 1
ATOM 8685 C CA . GLU B 1 466 ? -7.469 -11.461 17.781 1 93.25 466 GLU B CA 1
ATOM 8686 C C . GLU B 1 466 ? -7.391 -12.945 18.141 1 93.25 466 GLU B C 1
ATOM 8688 O O . GLU B 1 466 ? -7.219 -13.797 17.266 1 93.25 466 GLU B O 1
ATOM 8693 N N . ASP B 1 467 ? -7.508 -13.219 19.391 1 94 467 ASP B N 1
ATOM 8694 C CA . ASP B 1 467 ? -7.398 -14.594 19.859 1 94 467 ASP B CA 1
ATOM 8695 C C . ASP B 1 467 ? -8.602 -15.422 19.406 1 94 467 ASP B C 1
ATOM 8697 O O . ASP B 1 467 ? -8.461 -16.609 19.109 1 94 467 ASP B O 1
ATOM 8701 N N . LEU B 1 468 ? -9.773 -14.828 19.438 1 95.56 468 LEU B N 1
ATOM 8702 C CA . LEU B 1 468 ? -10.953 -15.523 18.938 1 95.56 468 LEU B CA 1
ATOM 8703 C C . LEU B 1 468 ? -10.812 -15.828 17.453 1 95.56 468 LEU B C 1
ATOM 8705 O O . LEU B 1 468 ? -11.188 -16.906 17 1 95.56 468 LEU B O 1
ATOM 8709 N N . ARG B 1 469 ? -10.32 -14.883 16.719 1 93.69 469 ARG B N 1
ATOM 8710 C CA . ARG B 1 469 ? -10.102 -15.102 15.297 1 93.69 469 ARG B CA 1
ATOM 8711 C C . ARG B 1 469 ? -9.078 -16.203 15.062 1 93.69 469 ARG B C 1
ATOM 8713 O O . ARG B 1 469 ? -9.234 -17.031 14.148 1 93.69 469 ARG B O 1
ATOM 8720 N N . ARG B 1 470 ? -8.055 -16.172 15.875 1 92 470 ARG B N 1
ATOM 8721 C CA . ARG B 1 470 ? -7.055 -17.234 15.797 1 92 470 ARG B CA 1
ATOM 8722 C C . ARG B 1 470 ? -7.684 -18.609 16.062 1 92 470 ARG B C 1
ATOM 8724 O O . ARG B 1 470 ? -7.379 -19.578 15.383 1 92 470 ARG B O 1
ATOM 8731 N N . LEU B 1 471 ? -8.469 -18.625 17.094 1 94.38 471 LEU B N 1
ATOM 8732 C CA . LEU B 1 471 ? -9.164 -19.859 17.453 1 94.38 471 LEU B CA 1
ATOM 8733 C C . LEU B 1 471 ? -10.008 -20.375 16.281 1 94.38 471 LEU B C 1
ATOM 8735 O O . LEU B 1 471 ? -9.992 -21.562 15.977 1 94.38 471 LEU B O 1
ATOM 8739 N N . ARG B 1 472 ? -10.719 -19.5 15.609 1 94.12 472 ARG B N 1
ATOM 8740 C CA . ARG B 1 472 ? -11.508 -19.859 14.438 1 94.12 472 ARG B CA 1
ATOM 8741 C C . ARG B 1 472 ? -10.625 -20.422 13.328 1 94.12 472 ARG B C 1
ATOM 8743 O O . ARG B 1 472 ? -10.984 -21.391 12.672 1 94.12 472 ARG B O 1
ATOM 8750 N N . GLY B 1 473 ? -9.492 -19.703 13.164 1 91.31 473 GLY B N 1
ATOM 8751 C CA . GLY B 1 473 ? -8.555 -20.172 12.156 1 91.31 473 GLY B CA 1
ATOM 8752 C C . GLY B 1 473 ? -8.047 -21.578 12.422 1 91.31 473 GLY B C 1
ATOM 8753 O O . GLY B 1 473 ? -7.949 -22.391 11.5 1 91.31 473 GLY B O 1
ATOM 8754 N N . GLU B 1 474 ? -7.773 -21.875 13.617 1 92.31 474 GLU B N 1
ATOM 8755 C CA . GLU B 1 474 ? -7.262 -23.188 13.992 1 92.31 474 GLU B CA 1
ATOM 8756 C C . GLU B 1 474 ? -8.328 -24.266 13.82 1 92.31 474 GLU B C 1
ATOM 8758 O O . GLU B 1 474 ? -8.039 -25.359 13.336 1 92.31 474 GLU B O 1
ATOM 8763 N N . LEU B 1 475 ? -9.531 -23.922 14.266 1 94.31 475 LEU B N 1
ATOM 8764 C CA . LEU B 1 475 ? -10.633 -24.859 14.062 1 94.31 475 LEU B CA 1
ATOM 8765 C C . LEU B 1 475 ? -10.82 -25.172 12.586 1 94.31 475 LEU B C 1
ATOM 8767 O O . LEU B 1 475 ? -11.039 -26.312 12.211 1 94.31 475 LEU B O 1
ATOM 8771 N N . GLY B 1 476 ? -10.75 -24.094 11.797 1 92.56 476 GLY B N 1
ATOM 8772 C CA . GLY B 1 476 ? -10.875 -24.281 10.359 1 92.56 476 GLY B CA 1
ATOM 8773 C C . GLY B 1 476 ? -9.789 -25.156 9.773 1 92.56 476 GLY B C 1
ATOM 8774 O O . GLY B 1 476 ? -10.047 -25.969 8.883 1 92.56 476 GLY B O 1
ATOM 8775 N N . ARG B 1 477 ? -8.617 -25 10.234 1 92.19 477 ARG B N 1
ATOM 8776 C CA . ARG B 1 477 ? -7.488 -25.797 9.742 1 92.19 477 ARG B CA 1
ATOM 8777 C C . ARG B 1 477 ? -7.672 -27.266 10.07 1 92.19 477 ARG B C 1
ATOM 8779 O O . ARG B 1 477 ? -7.395 -28.141 9.234 1 92.19 477 ARG B O 1
ATOM 8786 N N . VAL B 1 478 ? -8.055 -27.547 11.273 1 93.31 478 VAL B N 1
ATOM 8787 C CA . VAL B 1 478 ? -8.273 -28.938 11.695 1 93.31 478 VAL B CA 1
ATOM 8788 C C . VAL B 1 478 ? -9.414 -29.547 10.883 1 93.31 478 VAL B C 1
ATOM 8790 O O . VAL B 1 478 ? -9.328 -30.703 10.461 1 93.31 478 VAL B O 1
ATOM 8793 N N . ALA B 1 479 ? -10.445 -28.781 10.711 1 94.81 479 ALA B N 1
ATOM 8794 C CA . ALA B 1 479 ? -11.57 -29.266 9.914 1 94.81 479 ALA B CA 1
ATOM 8795 C C . ALA B 1 479 ? -11.133 -29.641 8.5 1 94.81 479 ALA B C 1
ATOM 8797 O O . ALA B 1 479 ? -11.562 -30.656 7.961 1 94.81 479 ALA B O 1
ATOM 8798 N N . GLU B 1 480 ? -10.289 -28.844 7.934 1 92.31 480 GLU B N 1
ATOM 8799 C CA . GLU B 1 480 ? -9.805 -29.125 6.586 1 92.31 480 GLU B CA 1
ATOM 8800 C C . GLU B 1 480 ? -8.938 -30.375 6.566 1 92.31 480 GLU B C 1
ATOM 8802 O O . GLU B 1 480 ? -8.984 -31.156 5.609 1 92.31 480 GLU B O 1
ATOM 8807 N N . GLU B 1 481 ? -8.164 -30.531 7.566 1 90.81 481 GLU B N 1
ATOM 8808 C CA . GLU B 1 481 ? -7.352 -31.734 7.672 1 90.81 481 GLU B CA 1
ATOM 8809 C C . GLU B 1 481 ? -8.227 -32.969 7.766 1 90.81 481 GLU B C 1
ATOM 8811 O O . GLU B 1 481 ? -7.934 -34 7.137 1 90.81 481 GLU B O 1
ATOM 8816 N N . ILE B 1 482 ? -9.273 -32.875 8.531 1 93.44 482 ILE B N 1
ATOM 8817 C CA . ILE B 1 482 ? -10.211 -34 8.68 1 93.44 482 ILE B CA 1
ATOM 8818 C C . ILE B 1 482 ? -10.883 -34.281 7.348 1 93.44 482 ILE B C 1
ATOM 8820 O O . ILE B 1 482 ? -10.977 -35.438 6.922 1 93.44 482 ILE B O 1
ATOM 8824 N N . ARG B 1 483 ? -11.289 -33.281 6.637 1 92.38 483 ARG B N 1
ATOM 8825 C CA . ARG B 1 483 ? -11.953 -33.438 5.352 1 92.38 483 ARG B CA 1
ATOM 8826 C C . ARG B 1 483 ? -11.031 -34.125 4.336 1 92.38 483 ARG B C 1
ATOM 8828 O O . ARG B 1 483 ? -11.477 -34.875 3.482 1 92.38 483 ARG B O 1
ATOM 8835 N N . ARG B 1 484 ? -9.797 -33.844 4.48 1 88.5 484 ARG B N 1
ATOM 8836 C CA . ARG B 1 484 ? -8.82 -34.344 3.512 1 88.5 484 ARG B CA 1
ATOM 8837 C C . ARG B 1 484 ? -8.406 -35.75 3.828 1 88.5 484 ARG B C 1
ATOM 8839 O O . ARG B 1 484 ? -8.172 -36.562 2.918 1 88.5 484 ARG B O 1
ATOM 8846 N N . THR B 1 485 ? -8.312 -36.094 5.109 1 88.62 485 THR B N 1
ATOM 8847 C CA . THR B 1 485 ? -7.656 -37.344 5.5 1 88.62 485 THR B CA 1
ATOM 8848 C C . THR B 1 485 ? -8.688 -38.406 5.859 1 88.62 485 THR B C 1
ATOM 8850 O O . THR B 1 485 ? -8.367 -39.594 5.887 1 88.62 485 THR B O 1
ATOM 8853 N N . LYS B 1 486 ? -9.859 -37.969 6.16 1 89.94 486 LYS B N 1
ATOM 8854 C CA . LYS B 1 486 ? -10.867 -38.906 6.586 1 89.94 486 LYS B CA 1
ATOM 8855 C C . LYS B 1 486 ? -11.992 -39.031 5.559 1 89.94 486 LYS B C 1
ATOM 8857 O O . LYS B 1 486 ? -12.117 -38.188 4.672 1 89.94 486 LYS B O 1
ATOM 8862 N N . ASP B 1 487 ? -12.766 -40.094 5.664 1 89 487 ASP B N 1
ATOM 8863 C CA . ASP B 1 487 ? -13.914 -40.312 4.793 1 89 487 ASP B CA 1
ATOM 8864 C C . ASP B 1 487 ? -15.125 -39.5 5.258 1 89 487 ASP B C 1
ATOM 8866 O O . ASP B 1 487 ? -15.805 -39.875 6.211 1 89 487 ASP B O 1
ATOM 8870 N N . THR B 1 488 ? -15.398 -38.562 4.547 1 87.69 488 THR B N 1
ATOM 8871 C CA . THR B 1 488 ? -16.453 -37.625 4.938 1 87.69 488 THR B CA 1
ATOM 8872 C C . THR B 1 488 ? -17.828 -38.281 4.801 1 87.69 488 THR B C 1
ATOM 8874 O O . THR B 1 488 ? -18.828 -37.781 5.32 1 87.69 488 THR B O 1
ATOM 8877 N N . GLU B 1 489 ? -17.859 -39.406 4.172 1 89.25 489 GLU B N 1
ATOM 8878 C CA . GLU B 1 489 ? -19.109 -40.156 4.066 1 89.25 489 GLU B CA 1
ATOM 8879 C C . GLU B 1 489 ? -19.406 -40.938 5.344 1 89.25 489 GLU B C 1
ATOM 8881 O O . GLU B 1 489 ? -20.547 -41.344 5.586 1 89.25 489 GLU B O 1
ATOM 8886 N N . ASN B 1 490 ? -18.375 -41.125 6.102 1 93.88 490 ASN B N 1
ATOM 8887 C CA . ASN B 1 490 ? -18.547 -41.75 7.41 1 93.88 490 ASN B CA 1
ATOM 8888 C C . ASN B 1 490 ? -19.344 -40.844 8.352 1 93.88 490 ASN B C 1
ATOM 8890 O O . ASN B 1 490 ? -18.922 -39.719 8.633 1 93.88 490 ASN B O 1
ATOM 8894 N N . PRO B 1 491 ? -20.406 -41.312 8.875 1 94.88 491 PRO B N 1
ATOM 8895 C CA . PRO B 1 491 ? -21.266 -40.5 9.727 1 94.88 491 PRO B CA 1
ATOM 8896 C C . PRO B 1 491 ? -20.547 -39.969 10.961 1 94.88 491 PRO B C 1
ATOM 8898 O O . PRO B 1 491 ? -20.844 -38.844 11.422 1 94.88 491 PRO B O 1
ATOM 8901 N N . ALA B 1 492 ? -19.672 -40.781 11.445 1 94.25 492 ALA B N 1
ATOM 8902 C CA . ALA B 1 492 ? -18.938 -40.312 12.625 1 94.25 492 ALA B CA 1
ATOM 8903 C C . ALA B 1 492 ? -18.062 -39.125 12.297 1 94.25 492 ALA B C 1
ATOM 8905 O O . ALA B 1 492 ? -17.922 -38.188 13.109 1 94.25 492 ALA B O 1
ATOM 8906 N N . VAL B 1 493 ? -17.469 -39.156 11.156 1 94.88 493 VAL B N 1
ATOM 8907 C CA . VAL B 1 493 ? -16.625 -38.062 10.703 1 94.88 493 VAL B CA 1
ATOM 8908 C C . VAL B 1 493 ? -17.484 -36.844 10.43 1 94.88 493 VAL B C 1
ATOM 8910 O O . VAL B 1 493 ? -17.141 -35.719 10.82 1 94.88 493 VAL B O 1
ATOM 8913 N N . GLN B 1 494 ? -18.609 -37.062 9.844 1 94.94 494 GLN B N 1
ATOM 8914 C CA . GLN B 1 494 ? -19.516 -35.938 9.539 1 94.94 494 GLN B CA 1
ATOM 8915 C C . GLN B 1 494 ? -20.031 -35.281 10.82 1 94.94 494 GLN B C 1
ATOM 8917 O O . GLN B 1 494 ? -20.203 -34.062 10.867 1 94.94 494 GLN B O 1
ATOM 8922 N N . LYS B 1 495 ? -20.25 -36.062 11.773 1 95.44 495 LYS B N 1
ATOM 8923 C CA . LYS B 1 495 ? -20.703 -35.531 13.047 1 95.44 495 LYS B CA 1
ATOM 8924 C C . LYS B 1 495 ? -19.672 -34.594 13.648 1 95.44 495 LYS B C 1
ATOM 8926 O O . LYS B 1 495 ? -20.016 -33.5 14.141 1 95.44 495 LYS B O 1
ATOM 8931 N N . VAL B 1 496 ? -18.453 -34.969 13.594 1 95.38 496 VAL B N 1
ATOM 8932 C CA . VAL B 1 496 ? -17.375 -34.156 14.125 1 95.38 496 VAL B CA 1
ATOM 8933 C C . VAL B 1 496 ? -17.312 -32.844 13.344 1 95.38 496 VAL B C 1
ATOM 8935 O O . VAL B 1 496 ? -17.141 -31.766 13.938 1 95.38 496 VAL B O 1
ATOM 8938 N N . LEU B 1 497 ? -17.406 -32.906 12.039 1 95.94 497 LEU B N 1
ATOM 8939 C CA . LEU B 1 497 ? -17.359 -31.719 11.195 1 95.94 497 LEU B CA 1
ATOM 8940 C C . LEU B 1 497 ? -18.547 -30.781 11.484 1 95.94 497 LEU B C 1
ATOM 8942 O O . LEU B 1 497 ? -18.375 -29.562 11.523 1 95.94 497 LEU B O 1
ATOM 8946 N N . ASP B 1 498 ? -19.672 -31.375 11.766 1 96 498 ASP B N 1
ATOM 8947 C CA . ASP B 1 498 ? -20.844 -30.594 12.125 1 96 498 ASP B CA 1
ATOM 8948 C C . ASP B 1 498 ? -20.641 -29.891 13.477 1 96 498 ASP B C 1
ATOM 8950 O O . ASP B 1 498 ? -21.047 -28.734 13.641 1 96 498 ASP B O 1
ATOM 8954 N N . GLU B 1 499 ? -20.062 -30.609 14.344 1 95.88 499 GLU B N 1
ATOM 8955 C CA . GLU B 1 499 ? -19.781 -30.031 15.656 1 95.88 499 GLU B CA 1
ATOM 8956 C C . GLU B 1 499 ? -18.797 -28.875 15.547 1 95.88 499 GLU B C 1
ATOM 8958 O O . GLU B 1 499 ? -18.906 -27.875 16.266 1 95.88 499 GLU B O 1
ATOM 8963 N N . MET B 1 500 ? -17.844 -29.031 14.695 1 95.44 500 MET B N 1
ATOM 8964 C CA . MET B 1 500 ? -16.859 -27.969 14.492 1 95.44 500 MET B CA 1
ATOM 8965 C C . MET B 1 500 ? -17.5 -26.734 13.883 1 95.44 500 MET B C 1
ATOM 8967 O O . MET B 1 500 ? -17.125 -25.594 14.219 1 95.44 500 MET B O 1
ATOM 8971 N N . GLU B 1 501 ? -18.438 -26.922 13.023 1 94.88 501 GLU B N 1
ATOM 8972 C CA . GLU B 1 501 ? -19.203 -25.797 12.469 1 94.88 501 GLU B CA 1
ATOM 8973 C C . GLU B 1 501 ? -20.016 -25.094 13.539 1 94.88 501 GLU B C 1
ATOM 8975 O O . GLU B 1 501 ? -20.156 -23.875 13.523 1 94.88 501 GLU B O 1
ATOM 8980 N N . GLU B 1 502 ? -20.562 -25.891 14.383 1 96.12 502 GLU B N 1
ATOM 8981 C CA . GLU B 1 502 ? -21.297 -25.328 15.508 1 96.12 502 GLU B CA 1
ATOM 8982 C C . GLU B 1 502 ? -20.391 -24.516 16.422 1 96.12 502 GLU B C 1
ATOM 8984 O O . GLU B 1 502 ? -20.75 -23.438 16.875 1 96.12 502 GLU B O 1
ATOM 8989 N N . ASP B 1 503 ? -19.234 -25.062 16.734 1 96.31 503 ASP B N 1
ATOM 8990 C CA . ASP B 1 503 ? -18.25 -24.344 17.516 1 96.31 503 ASP B CA 1
ATOM 8991 C C . ASP B 1 503 ? -17.906 -23 16.875 1 96.31 503 ASP B C 1
ATOM 8993 O O . ASP B 1 503 ? -17.844 -21.969 17.547 1 96.31 503 ASP B O 1
ATOM 8997 N N . ASP B 1 504 ? -17.656 -23.031 15.578 1 95.44 504 ASP B N 1
ATOM 8998 C CA . ASP B 1 504 ? -17.312 -21.812 14.844 1 95.44 504 ASP B CA 1
ATOM 8999 C C . ASP B 1 504 ? -18.438 -20.781 14.93 1 95.44 504 ASP B C 1
ATOM 9001 O O . ASP B 1 504 ? -18.188 -19.578 15.055 1 95.44 504 ASP B O 1
ATOM 9005 N N . SER B 1 505 ? -19.641 -21.266 14.867 1 95.06 505 SER B N 1
ATOM 9006 C CA . SER B 1 505 ? -20.797 -20.391 14.953 1 95.06 505 SER B CA 1
ATOM 9007 C C . SER B 1 505 ? -20.891 -19.719 16.312 1 95.06 505 SER B C 1
ATOM 9009 O O . SER B 1 505 ? -21.234 -18.547 16.422 1 95.06 505 SER B O 1
ATOM 9011 N N . ILE B 1 506 ? -20.578 -20.484 17.312 1 95.69 506 ILE B N 1
ATOM 9012 C CA . ILE B 1 506 ? -20.594 -19.953 18.672 1 95.69 506 ILE B CA 1
ATOM 9013 C C . ILE B 1 506 ? -19.531 -18.859 18.812 1 95.69 506 ILE B C 1
ATOM 9015 O O . ILE B 1 506 ? -19.797 -17.797 19.375 1 95.69 506 ILE B O 1
ATOM 9019 N N . ILE B 1 507 ? -18.375 -19.094 18.312 1 96.25 507 ILE B N 1
ATOM 9020 C CA . ILE B 1 507 ? -17.281 -18.141 18.375 1 96.25 507 ILE B CA 1
ATOM 9021 C C . ILE B 1 507 ? -17.641 -16.875 17.594 1 96.25 507 ILE B C 1
ATOM 9023 O O . ILE B 1 507 ? -17.422 -15.758 18.047 1 96.25 507 ILE B O 1
ATOM 9027 N N . LYS B 1 508 ? -18.234 -17.078 16.422 1 93.88 508 LYS B N 1
ATOM 9028 C CA . LYS B 1 508 ? -18.656 -15.953 15.578 1 93.88 508 LYS B CA 1
ATOM 9029 C C . LYS B 1 508 ? -19.656 -15.062 16.297 1 93.88 508 LYS B C 1
ATOM 9031 O O . LYS B 1 508 ? -19.578 -13.836 16.219 1 93.88 508 LYS B O 1
ATOM 9036 N N . SER B 1 509 ? -20.562 -15.68 16.953 1 94.56 509 SER B N 1
ATOM 9037 C CA . SER B 1 509 ? -21.609 -14.945 17.656 1 94.56 509 SER B CA 1
ATOM 9038 C C . SER B 1 509 ? -21.031 -14.133 18.812 1 94.56 509 SER B C 1
ATOM 9040 O O . SER B 1 509 ? -21.594 -13.094 19.188 1 94.56 509 SER B O 1
ATOM 9042 N N . THR B 1 510 ? -19.953 -14.602 19.328 1 94.62 510 THR B N 1
ATOM 9043 C CA . THR B 1 510 ? -19.281 -13.883 20.406 1 94.62 510 THR B CA 1
ATOM 9044 C C . THR B 1 510 ? -18.375 -12.797 19.844 1 94.62 510 THR B C 1
ATOM 9046 O O . THR B 1 510 ? -18.25 -11.711 20.406 1 94.62 510 THR B O 1
ATOM 9049 N N . LEU B 1 511 ? -17.75 -13.062 18.75 1 94.69 511 LEU B N 1
ATOM 9050 C CA . LEU B 1 511 ? -16.766 -12.195 18.109 1 94.69 511 LEU B CA 1
ATOM 9051 C C . LEU B 1 511 ? -17.422 -10.93 17.562 1 94.69 511 LEU B C 1
ATOM 9053 O O . LEU B 1 511 ? -16.891 -9.828 17.719 1 94.69 511 LEU B O 1
ATOM 9057 N N . SER B 1 512 ? -18.562 -11 17.016 1 92.06 512 SER B N 1
ATOM 9058 C CA . SER B 1 512 ? -19.219 -9.906 16.297 1 92.06 512 SER B CA 1
ATOM 9059 C C . SER B 1 512 ? -19.5 -8.727 17.203 1 92.06 512 SER B C 1
ATOM 9061 O O . SER B 1 512 ? -19.141 -7.59 16.891 1 92.06 512 SER B O 1
ATOM 9063 N N . PRO B 1 513 ? -20.109 -8.969 18.391 1 92.56 513 PRO B N 1
ATOM 9064 C CA . PRO B 1 513 ? -20.344 -7.836 19.281 1 92.56 513 PRO B CA 1
ATOM 9065 C C . PRO B 1 513 ? -19.062 -7.219 19.812 1 92.56 513 PRO B C 1
ATOM 9067 O O . PRO B 1 513 ? -19 -6.012 20.047 1 92.56 513 PRO B O 1
ATOM 9070 N N . LEU B 1 514 ? -18.031 -8.039 20.016 1 94.25 514 LEU B N 1
ATOM 9071 C CA . LEU B 1 514 ? -16.75 -7.523 20.5 1 94.25 514 LEU B CA 1
ATOM 9072 C C . LEU B 1 514 ? -16.125 -6.586 19.469 1 94.25 514 LEU B C 1
ATOM 9074 O O . LEU B 1 514 ? -15.578 -5.543 19.828 1 94.25 514 LEU B O 1
ATOM 9078 N N . VAL B 1 515 ? -16.203 -6.965 18.219 1 94 515 VAL B N 1
ATOM 9079 C CA . VAL B 1 515 ? -15.664 -6.141 17.141 1 94 515 VAL B CA 1
ATOM 9080 C C . VAL B 1 515 ? -16.438 -4.832 17.062 1 94 515 VAL B C 1
ATOM 9082 O O . VAL B 1 515 ? -15.852 -3.764 16.875 1 94 515 VAL B O 1
ATOM 9085 N N . GLU B 1 516 ? -17.688 -4.957 17.172 1 93.19 516 GLU B N 1
ATOM 9086 C CA . GLU B 1 516 ? -18.531 -3.77 17.172 1 93.19 516 GLU B CA 1
ATOM 9087 C C . GLU B 1 516 ? -18.156 -2.826 18.312 1 93.19 516 GLU B C 1
ATOM 9089 O O . GLU B 1 516 ? -18.062 -1.614 18.109 1 93.19 516 GLU B O 1
ATOM 9094 N N . GLN B 1 517 ? -18.016 -3.414 19.438 1 94.62 517 GLN B N 1
ATOM 9095 C CA . GLN B 1 517 ? -17.641 -2.623 20.609 1 94.62 517 GLN B CA 1
ATOM 9096 C C . GLN B 1 517 ? -16.312 -1.918 20.391 1 94.62 517 GLN B C 1
ATOM 9098 O O . GLN B 1 517 ? -16.141 -0.752 20.766 1 94.62 517 GLN B O 1
ATOM 9103 N N . TRP B 1 518 ? -15.422 -2.633 19.828 1 95.88 518 TRP B N 1
ATOM 9104 C CA . TRP B 1 518 ? -14.109 -2.059 19.562 1 95.88 518 TRP B CA 1
ATOM 9105 C C . TRP B 1 518 ? -14.211 -0.865 18.625 1 95.88 518 TRP B C 1
ATOM 9107 O O . TRP B 1 518 ? -13.68 0.21 18.906 1 95.88 518 TRP B O 1
ATOM 9117 N N . HIS B 1 519 ? -14.906 -0.984 17.547 1 95.31 519 HIS B N 1
ATOM 9118 C CA . HIS B 1 519 ? -15.086 0.103 16.594 1 95.31 519 HIS B CA 1
ATOM 9119 C C . HIS B 1 519 ? -15.859 1.264 17.219 1 95.31 519 HIS B C 1
ATOM 9121 O O . HIS B 1 519 ? -15.5 2.428 17.031 1 95.31 519 HIS B O 1
ATOM 9127 N N . ARG B 1 520 ? -16.812 0.988 18 1 95.69 520 ARG B N 1
ATOM 9128 C CA . ARG B 1 520 ? -17.641 2.006 18.625 1 95.69 520 ARG B CA 1
ATOM 9129 C C . ARG B 1 520 ? -16.828 2.869 19.578 1 95.69 520 ARG B C 1
ATOM 9131 O O . ARG B 1 520 ? -17.125 4.051 19.766 1 95.69 520 ARG B O 1
ATOM 9138 N N . SER B 1 521 ? -15.875 2.262 20.141 1 96.56 521 SER B N 1
ATOM 9139 C CA . SER B 1 521 ? -15.039 3.006 21.078 1 96.56 521 SER B CA 1
ATOM 9140 C C . SER B 1 521 ? -14.328 4.16 20.391 1 96.56 521 SER B C 1
ATOM 9142 O O . SER B 1 521 ? -13.969 5.152 21.031 1 96.56 521 SER B O 1
ATOM 9144 N N . PHE B 1 522 ? -14.109 4.055 19.109 1 96.69 522 PHE B N 1
ATOM 9145 C CA . PHE B 1 522 ? -13.422 5.09 18.344 1 96.69 522 PHE B CA 1
ATOM 9146 C C . PHE B 1 522 ? -14.406 6.109 17.797 1 96.69 522 PHE B C 1
ATOM 9148 O O . PHE B 1 522 ? -14.172 7.316 17.875 1 96.69 522 PHE B O 1
ATOM 9155 N N . HIS B 1 523 ? -15.438 5.676 17.266 1 96.19 523 HIS B N 1
ATOM 9156 C CA . HIS B 1 523 ? -16.5 6.492 16.688 1 96.19 523 HIS B CA 1
ATOM 9157 C C . HIS B 1 523 ? -17.828 5.73 16.656 1 96.19 523 HIS B C 1
ATOM 9159 O O . HIS B 1 523 ? -17.875 4.594 16.172 1 96.19 523 HIS B O 1
ATOM 9165 N N . PRO B 1 524 ? -18.828 6.289 17.047 1 95.31 524 PRO B N 1
ATOM 9166 C CA . PRO B 1 524 ? -20.094 5.566 17.188 1 95.31 524 PRO B CA 1
ATOM 9167 C C . PRO B 1 524 ? -20.703 5.148 15.852 1 95.31 524 PRO B C 1
ATOM 9169 O O . PRO B 1 524 ? -21.469 4.18 15.789 1 95.31 524 PRO B O 1
ATOM 9172 N N . ILE B 1 525 ? -20.344 5.84 14.781 1 95.19 525 ILE B N 1
ATOM 9173 C CA . ILE B 1 525 ? -20.984 5.574 13.5 1 95.19 525 ILE B CA 1
ATOM 9174 C C . ILE B 1 525 ? -19.984 4.895 12.562 1 95.19 525 ILE B C 1
ATOM 9176 O O . ILE B 1 525 ? -20.312 3.877 11.938 1 95.19 525 ILE B O 1
ATOM 9180 N N . TRP B 1 526 ? -18.797 5.418 12.492 1 96.56 526 TRP B N 1
ATOM 9181 C CA . TRP B 1 526 ? -17.891 5.02 11.422 1 96.56 526 TRP B CA 1
ATOM 9182 C C . TRP B 1 526 ? -16.781 4.109 11.961 1 96.56 526 TRP B C 1
ATOM 9184 O O . TRP B 1 526 ? -16.031 3.508 11.188 1 96.56 526 TRP B O 1
ATOM 9194 N N . GLY B 1 527 ? -16.641 3.947 13.289 1 96.25 527 GLY B N 1
ATOM 9195 C CA . GLY B 1 527 ? -15.648 3.072 13.875 1 96.25 527 GLY B CA 1
ATOM 9196 C C . GLY B 1 527 ? -14.25 3.66 13.844 1 96.25 527 GLY B C 1
ATOM 9197 O O . GLY B 1 527 ? -14.086 4.883 13.797 1 96.25 527 GLY B O 1
ATOM 9198 N N . ALA B 1 528 ? -13.234 2.814 13.977 1 95.56 528 ALA B N 1
ATOM 9199 C CA . ALA B 1 528 ? -11.836 3.236 13.992 1 95.56 528 ALA B CA 1
ATOM 9200 C C . ALA B 1 528 ? -11.453 3.908 12.68 1 95.56 528 ALA B C 1
ATOM 9202 O O . ALA B 1 528 ? -11.68 3.355 11.602 1 95.56 528 ALA B O 1
ATOM 9203 N N . MET B 1 529 ? -10.82 5.02 12.766 1 95.81 529 MET B N 1
ATOM 9204 C CA . MET B 1 529 ? -10.484 5.824 11.594 1 95.81 529 MET B CA 1
ATOM 9205 C C . MET B 1 529 ? -9.523 5.078 10.672 1 95.81 529 MET B C 1
ATOM 9207 O O . MET B 1 529 ? -9.625 5.164 9.453 1 95.81 529 MET B O 1
ATOM 9211 N N . PHE B 1 530 ? -8.617 4.273 11.258 1 96.31 530 PHE B N 1
ATOM 9212 C CA . PHE B 1 530 ? -7.539 3.682 10.484 1 96.31 530 PHE B CA 1
ATOM 9213 C C . PHE B 1 530 ? -7.867 2.242 10.109 1 96.31 530 PHE B C 1
ATOM 9215 O O . PHE B 1 530 ? -7.047 1.553 9.492 1 96.31 530 PHE B O 1
ATOM 9222 N N . ASN B 1 531 ? -9.07 1.803 10.453 1 95.06 531 ASN B N 1
ATOM 9223 C CA . ASN B 1 531 ? -9.477 0.442 10.117 1 95.06 531 ASN B CA 1
ATOM 9224 C C . ASN B 1 531 ? -10.852 0.412 9.469 1 95.06 531 ASN B C 1
ATOM 9226 O O . ASN B 1 531 ? -11.688 1.286 9.719 1 95.06 531 ASN B O 1
ATOM 9230 N N . SER B 1 532 ? -11.055 -0.446 8.602 1 92.75 532 SER B N 1
ATOM 9231 C CA . SER B 1 532 ? -12.336 -0.879 8.062 1 92.75 532 SER B CA 1
ATOM 9232 C C . SER B 1 532 ? -12.516 -2.387 8.211 1 92.75 532 SER B C 1
ATOM 9234 O O . SER B 1 532 ? -11.93 -3.164 7.461 1 92.75 532 SER B O 1
ATOM 9236 N N . GLY B 1 533 ? -13.352 -2.748 9.133 1 90.81 533 GLY B N 1
ATOM 9237 C CA . GLY B 1 533 ? -13.328 -4.141 9.555 1 90.81 533 GLY B CA 1
ATOM 9238 C C . GLY B 1 533 ? -12.047 -4.527 10.266 1 90.81 533 GLY B C 1
ATOM 9239 O O . GLY B 1 533 ? -11.68 -3.912 11.266 1 90.81 533 GLY B O 1
ATOM 9240 N N . TYR B 1 534 ? -11.422 -5.523 9.703 1 90.31 534 TYR B N 1
ATOM 9241 C CA . TYR B 1 534 ? -10.18 -6 10.305 1 90.31 534 TYR B CA 1
ATOM 9242 C C . TYR B 1 534 ? -8.969 -5.457 9.562 1 90.31 534 TYR B C 1
ATOM 9244 O O . TYR B 1 534 ? -7.832 -5.582 10.031 1 90.31 534 TYR B O 1
ATOM 9252 N N . GLN B 1 535 ? -9.211 -4.801 8.469 1 91.94 535 GLN B N 1
ATOM 9253 C CA . GLN B 1 535 ? -8.133 -4.352 7.598 1 91.94 535 GLN B CA 1
ATOM 9254 C C . GLN B 1 535 ? -7.973 -2.836 7.66 1 91.94 535 GLN B C 1
ATOM 9256 O O . GLN B 1 535 ? -8.828 -2.137 8.211 1 91.94 535 GLN B O 1
ATOM 9261 N N . ASP B 1 536 ? -6.891 -2.357 7.09 1 94.38 536 ASP B N 1
ATOM 9262 C CA . ASP B 1 536 ? -6.656 -0.918 7.02 1 94.38 536 ASP B CA 1
ATOM 9263 C C . ASP B 1 536 ? -7.75 -0.221 6.219 1 94.38 536 ASP B C 1
ATOM 9265 O O . ASP B 1 536 ? -8.227 -0.753 5.211 1 94.38 536 ASP B O 1
ATOM 9269 N N . SER B 1 537 ? -8.195 0.916 6.738 1 95.5 537 SER B N 1
ATOM 9270 C CA . SER B 1 537 ? -9.016 1.787 5.898 1 95.5 537 SER B CA 1
ATOM 9271 C C . SER B 1 537 ? -8.211 2.328 4.723 1 95.5 537 SER B C 1
ATOM 9273 O O . SER B 1 537 ? -6.98 2.25 4.711 1 95.5 537 SER B O 1
ATOM 9275 N N . ARG B 1 538 ? -8.891 2.762 3.711 1 93.81 538 ARG B N 1
ATOM 9276 C CA . ARG B 1 538 ? -8.203 3.416 2.604 1 93.81 538 ARG B CA 1
ATOM 9277 C C . ARG B 1 538 ? -7.371 4.598 3.096 1 93.81 538 ARG B C 1
ATOM 9279 O O . ARG B 1 538 ? -6.289 4.863 2.57 1 93.81 538 ARG B O 1
ATOM 9286 N N . PHE B 1 539 ? -7.906 5.324 4.078 1 95.12 539 PHE B N 1
ATOM 9287 C CA . PHE B 1 539 ? -7.188 6.441 4.68 1 95.12 539 PHE B CA 1
ATOM 9288 C C . PHE B 1 539 ? -5.863 5.977 5.273 1 95.12 539 PHE B C 1
ATOM 9290 O O . PHE B 1 539 ? -4.816 6.582 5.023 1 95.12 539 PHE B O 1
ATOM 9297 N N . ALA B 1 540 ? -5.914 4.918 6.047 1 95.94 540 ALA B N 1
ATOM 9298 C CA . ALA B 1 540 ? -4.715 4.348 6.656 1 95.94 540 ALA B CA 1
ATOM 9299 C C . ALA B 1 540 ? -3.705 3.93 5.59 1 95.94 540 ALA B C 1
ATOM 9301 O O . ALA B 1 540 ? -2.498 4.121 5.762 1 95.94 540 ALA B O 1
ATOM 9302 N N . PHE B 1 541 ? -4.215 3.355 4.555 1 94.75 541 PHE B N 1
ATOM 9303 C CA . PHE B 1 541 ? -3.375 2.939 3.436 1 94.75 541 PHE B CA 1
ATOM 9304 C C . PHE B 1 541 ? -2.594 4.125 2.879 1 94.75 541 PHE B C 1
ATOM 9306 O O . PHE B 1 541 ? -1.388 4.023 2.646 1 94.75 541 PHE B O 1
ATOM 9313 N N . PHE B 1 542 ? -3.217 5.215 2.668 1 93.5 542 PHE B N 1
ATOM 9314 C CA . PHE B 1 542 ? -2.568 6.391 2.1 1 93.5 542 PHE B CA 1
ATOM 9315 C C . PHE B 1 542 ? -1.591 7.004 3.096 1 93.5 542 PHE B C 1
ATOM 9317 O O . PHE B 1 542 ? -0.503 7.445 2.715 1 93.5 542 PHE B O 1
ATOM 9324 N N . VAL B 1 543 ? -1.953 7.023 4.328 1 95.31 543 VAL B N 1
ATOM 9325 C CA . VAL B 1 543 ? -1.057 7.566 5.344 1 95.31 543 VAL B CA 1
ATOM 9326 C C . VAL B 1 543 ? 0.227 6.742 5.391 1 95.31 543 VAL B C 1
ATOM 9328 O O . VAL B 1 543 ? 1.329 7.293 5.34 1 95.31 543 VAL B O 1
ATOM 9331 N N . GLU B 1 544 ? 0.1 5.445 5.398 1 94.44 544 GLU B N 1
ATOM 9332 C CA . GLU B 1 544 ? 1.229 4.535 5.566 1 94.44 544 GLU B CA 1
ATOM 9333 C C . GLU B 1 544 ? 2.148 4.566 4.348 1 94.44 544 GLU B C 1
ATOM 9335 O O . GLU B 1 544 ? 3.365 4.41 4.48 1 94.44 544 GLU B O 1
ATOM 9340 N N . ASN B 1 545 ? 1.58 4.773 3.25 1 92.12 545 ASN B N 1
ATOM 9341 C CA . ASN B 1 545 ? 2.379 4.574 2.045 1 92.12 545 ASN B CA 1
ATOM 9342 C C . ASN B 1 545 ? 2.852 5.902 1.46 1 92.12 545 ASN B C 1
ATOM 9344 O O . ASN B 1 545 ? 3.793 5.934 0.666 1 92.12 545 ASN B O 1
ATOM 9348 N N . TYR B 1 546 ? 2.24 7.039 1.927 1 91.94 546 TYR B N 1
ATOM 9349 C CA . TYR B 1 546 ? 2.602 8.281 1.251 1 91.94 546 TYR B CA 1
ATOM 9350 C C . TYR B 1 546 ? 3.141 9.305 2.242 1 91.94 546 TYR B C 1
ATOM 9352 O O . TYR B 1 546 ? 3.908 10.195 1.869 1 91.94 546 TYR B O 1
ATOM 9360 N N . ALA B 1 547 ? 2.717 9.25 3.451 1 96.25 547 ALA B N 1
ATOM 9361 C CA . ALA B 1 547 ? 3.297 10.148 4.449 1 96.25 547 ALA B CA 1
ATOM 9362 C C . ALA B 1 547 ? 4.609 9.586 4.992 1 96.25 547 ALA B C 1
ATOM 9364 O O . ALA B 1 547 ? 4.645 8.469 5.508 1 96.25 547 ALA B O 1
ATOM 9365 N N . CYS B 1 548 ? 5.676 10.352 4.926 1 96.75 548 CYS B N 1
ATOM 9366 C CA . CYS B 1 548 ? 6.926 9.891 5.523 1 96.75 548 CYS B CA 1
ATOM 9367 C C . CYS B 1 548 ? 6.805 9.812 7.043 1 96.75 548 CYS B C 1
ATOM 9369 O O . CYS B 1 548 ? 7.199 8.812 7.648 1 96.75 548 CYS B O 1
ATOM 9371 N N . LEU B 1 549 ? 6.301 10.867 7.574 1 97.75 549 LEU B N 1
ATOM 9372 C CA . LEU B 1 549 ? 6.035 11.008 9 1 97.75 549 LEU B CA 1
ATOM 9373 C C . LEU B 1 549 ? 4.598 11.453 9.25 1 97.75 549 LEU B C 1
ATOM 9375 O O . LEU B 1 549 ? 3.957 12.016 8.359 1 97.75 549 LEU B O 1
ATOM 9379 N N . TYR B 1 550 ? 4.051 11.148 10.398 1 98 550 TYR B N 1
ATOM 9380 C CA . TYR B 1 550 ? 2.758 11.703 10.789 1 98 550 TYR B CA 1
ATOM 9381 C C . TYR B 1 550 ? 2.701 11.945 12.297 1 98 550 TYR B C 1
ATOM 9383 O O . TYR B 1 550 ? 3.434 11.312 13.062 1 98 550 TYR B O 1
ATOM 9391 N N . THR B 1 551 ? 1.916 12.898 12.703 1 98.06 551 THR B N 1
ATOM 9392 C CA . THR B 1 551 ? 1.806 13.312 14.102 1 98.06 551 THR B CA 1
ATOM 9393 C C . THR B 1 551 ? 0.493 14.055 14.344 1 98.06 551 THR B C 1
ATOM 9395 O O . THR B 1 551 ? -0.284 14.266 13.406 1 98.06 551 THR B O 1
ATOM 9398 N N . SER B 1 552 ? 0.2 14.375 15.578 1 96.62 552 SER B N 1
ATOM 9399 C CA . SER B 1 552 ? -1.057 15.016 15.953 1 96.62 552 SER B CA 1
ATOM 9400 C C . SER B 1 552 ? -0.983 16.531 15.766 1 96.62 552 SER B C 1
ATOM 9402 O O . SER B 1 552 ? -1.989 17.172 15.453 1 96.62 552 SER B O 1
ATOM 9404 N N . ARG B 1 553 ? 0.228 17.078 16 1 97.12 553 ARG B N 1
ATOM 9405 C CA . ARG B 1 553 ? 0.424 18.516 15.914 1 97.12 553 ARG B CA 1
ATOM 9406 C C . ARG B 1 553 ? 1.744 18.859 15.227 1 97.12 553 ARG B C 1
ATOM 9408 O O . ARG B 1 553 ? 2.748 18.172 15.438 1 97.12 553 ARG B O 1
ATOM 9415 N N . ALA B 1 554 ? 1.687 19.969 14.523 1 98.12 554 ALA B N 1
ATOM 9416 C CA . ALA B 1 554 ? 2.914 20.406 13.867 1 98.12 554 ALA B CA 1
ATOM 9417 C C . ALA B 1 554 ? 4.004 20.719 14.883 1 98.12 554 ALA B C 1
ATOM 9419 O O . ALA B 1 554 ? 5.18 20.422 14.656 1 98.12 554 ALA B O 1
ATOM 9420 N N . SER B 1 555 ? 3.609 21.25 16.047 1 97.56 555 SER B N 1
ATOM 9421 C CA . SER B 1 555 ? 4.559 21.719 17.047 1 97.56 555 SER B CA 1
ATOM 9422 C C . SER B 1 555 ? 5.348 20.562 17.641 1 97.56 555 SER B C 1
ATOM 9424 O O . SER B 1 555 ? 6.387 20.766 18.281 1 97.56 555 SER B O 1
ATOM 9426 N N . ASN B 1 556 ? 4.844 19.328 17.469 1 97 556 ASN B N 1
ATOM 9427 C CA . ASN B 1 556 ? 5.578 18.156 17.953 1 97 556 ASN B CA 1
ATOM 9428 C C . ASN B 1 556 ? 6.961 18.062 17.312 1 97 556 ASN B C 1
ATOM 9430 O O . ASN B 1 556 ? 7.867 17.453 17.875 1 97 556 ASN B O 1
ATOM 9434 N N . LEU B 1 557 ? 7.09 18.641 16.172 1 97.5 557 LEU B N 1
ATOM 9435 C CA . LEU B 1 557 ? 8.383 18.672 15.484 1 97.5 557 LEU B CA 1
ATOM 9436 C C . LEU B 1 557 ? 9.422 19.406 16.328 1 97.5 557 LEU B C 1
ATOM 9438 O O . LEU B 1 557 ? 10.617 19.109 16.219 1 97.5 557 LEU B O 1
ATOM 9442 N N . GLY B 1 558 ? 8.969 20.328 17.172 1 96.31 558 GLY B N 1
ATOM 9443 C CA . GLY B 1 558 ? 9.867 21.094 18.016 1 96.31 558 GLY B CA 1
ATOM 9444 C C . GLY B 1 558 ? 10.445 20.281 19.156 1 96.31 558 GLY B C 1
ATOM 9445 O O . GLY B 1 558 ? 11.383 20.734 19.828 1 96.31 558 GLY B O 1
ATOM 9446 N N . LEU B 1 559 ? 9.953 19.078 19.359 1 94.5 559 LEU B N 1
ATOM 9447 C CA . LEU B 1 559 ? 10.414 18.219 20.453 1 94.5 559 LEU B CA 1
ATOM 9448 C C . LEU B 1 559 ? 11.68 17.469 20.062 1 94.5 559 LEU B C 1
ATOM 9450 O O . LEU B 1 559 ? 12.352 16.891 20.922 1 94.5 559 LEU B O 1
ATOM 9454 N N . VAL B 1 560 ? 12 17.594 18.766 1 95.25 560 VAL B N 1
ATOM 9455 C CA . VAL B 1 560 ? 13.211 16.922 18.281 1 95.25 560 VAL B CA 1
ATOM 9456 C C . VAL B 1 560 ? 14.109 17.922 17.578 1 95.25 560 VAL B C 1
ATOM 9458 O O . VAL B 1 560 ? 13.633 18.922 17.031 1 95.25 560 VAL B O 1
ATOM 9461 N N . SER B 1 561 ? 15.414 17.656 17.641 1 94.38 561 SER B N 1
ATOM 9462 C CA . SER B 1 561 ? 16.391 18.531 17 1 94.38 561 SER B CA 1
ATOM 9463 C C . SER B 1 561 ? 16.672 18.109 15.57 1 94.38 561 SER B C 1
ATOM 9465 O O . SER B 1 561 ? 16.156 17.078 15.109 1 94.38 561 SER B O 1
ATOM 9467 N N . THR B 1 562 ? 17.5 18.844 14.891 1 94.94 562 THR B N 1
ATOM 9468 C CA . THR B 1 562 ? 17.891 18.562 13.508 1 94.94 562 THR B CA 1
ATOM 9469 C C . THR B 1 562 ? 18.75 17.312 13.445 1 94.94 562 THR B C 1
ATOM 9471 O O . THR B 1 562 ? 19 16.781 12.359 1 94.94 562 THR B O 1
ATOM 9474 N N . GLN B 1 563 ? 19.141 16.766 14.57 1 91.81 563 GLN B N 1
ATOM 9475 C CA . GLN B 1 563 ? 19.984 15.578 14.594 1 91.81 563 GLN B CA 1
ATOM 9476 C C . GLN B 1 563 ? 19.141 14.312 14.625 1 91.81 563 GLN B C 1
ATOM 9478 O O . GLN B 1 563 ? 19.672 13.203 14.477 1 91.81 563 GLN B O 1
ATOM 9483 N N . LYS B 1 564 ? 17.859 14.508 14.758 1 95.12 564 LYS B N 1
ATOM 9484 C CA . LYS B 1 564 ? 16.969 13.359 14.867 1 95.12 564 LYS B CA 1
ATOM 9485 C C . LYS B 1 564 ? 16.906 12.578 13.562 1 95.12 564 LYS B C 1
ATOM 9487 O O . LYS B 1 564 ? 16.75 13.164 12.484 1 95.12 564 LYS B O 1
ATOM 9492 N N . SER B 1 565 ? 17.062 11.273 13.695 1 93.88 565 SER B N 1
ATOM 9493 C CA . SER B 1 565 ? 16.797 10.344 12.609 1 93.88 565 SER B CA 1
ATOM 9494 C C . SER B 1 565 ? 15.57 9.477 12.914 1 93.88 565 SER B C 1
ATOM 9496 O O . SER B 1 565 ? 15.594 8.68 13.852 1 93.88 565 SER B O 1
ATOM 9498 N N . PHE B 1 566 ? 14.57 9.672 12.109 1 95.06 566 PHE B N 1
ATOM 9499 C CA . PHE B 1 566 ? 13.391 8.828 12.25 1 95.06 566 PHE B CA 1
ATOM 9500 C C . PHE B 1 566 ? 13.594 7.492 11.547 1 95.06 566 PHE B C 1
ATOM 9502 O O . PHE B 1 566 ? 14.062 7.445 10.406 1 95.06 566 PHE B O 1
ATOM 9509 N N . ARG B 1 567 ? 13.242 6.449 12.258 1 91.56 567 ARG B N 1
ATOM 9510 C CA . ARG B 1 567 ? 13.484 5.105 11.742 1 91.56 567 ARG B CA 1
ATOM 9511 C C . ARG B 1 567 ? 12.211 4.27 11.766 1 91.56 567 ARG B C 1
ATOM 9513 O O . ARG B 1 567 ? 11.367 4.438 12.641 1 91.56 567 ARG B O 1
ATOM 9520 N N . THR B 1 568 ? 12.125 3.377 10.797 1 89 568 THR B N 1
ATOM 9521 C CA . THR B 1 568 ? 10.977 2.48 10.711 1 89 568 THR B CA 1
ATOM 9522 C C . THR B 1 568 ? 11.273 1.149 11.398 1 89 568 THR B C 1
ATOM 9524 O O . THR B 1 568 ? 12.43 0.854 11.711 1 89 568 THR B O 1
ATOM 9527 N N . ALA B 1 569 ? 10.148 0.482 11.648 1 82.12 569 ALA B N 1
ATOM 9528 C CA . ALA B 1 569 ? 10.312 -0.911 12.055 1 82.12 569 ALA B CA 1
ATOM 9529 C C . ALA B 1 569 ? 10.555 -1.812 10.852 1 82.12 569 ALA B C 1
ATOM 9531 O O . ALA B 1 569 ? 10.312 -1.41 9.711 1 82.12 569 ALA B O 1
ATOM 9532 N N . MET B 1 570 ? 11.125 -2.961 11.156 1 81.31 570 MET B N 1
ATOM 9533 C CA . MET B 1 570 ? 11.266 -3.953 10.094 1 81.31 570 MET B CA 1
ATOM 9534 C C . MET B 1 570 ? 9.906 -4.504 9.672 1 81.31 570 MET B C 1
ATOM 9536 O O . MET B 1 570 ? 9.094 -4.875 10.523 1 81.31 570 MET B O 1
ATOM 9540 N N . GLU B 1 571 ? 9.688 -4.5 8.43 1 82.56 571 GLU B N 1
ATOM 9541 C CA . GLU B 1 571 ? 8.383 -4.914 7.914 1 82.56 571 GLU B CA 1
ATOM 9542 C C . GLU B 1 571 ? 8.375 -6.395 7.547 1 82.56 571 GLU B C 1
ATOM 9544 O O . GLU B 1 571 ? 9.438 -6.992 7.344 1 82.56 571 GLU B O 1
ATOM 9549 N N . MET B 1 572 ? 7.121 -6.988 7.559 1 81.25 572 MET B N 1
ATOM 9550 C CA . MET B 1 572 ? 6.945 -8.422 7.332 1 81.25 572 MET B CA 1
ATOM 9551 C C . MET B 1 572 ? 5.672 -8.688 6.535 1 81.25 572 MET B C 1
ATOM 9553 O O . MET B 1 572 ? 4.652 -8.031 6.746 1 81.25 572 MET B O 1
ATOM 9557 N N . LEU B 1 573 ? 5.746 -9.711 5.676 1 83.25 573 LEU B N 1
ATOM 9558 C CA . LEU B 1 573 ? 4.547 -10.258 5.043 1 83.25 573 LEU B CA 1
ATOM 9559 C C . LEU B 1 573 ? 3.744 -11.094 6.027 1 83.25 573 LEU B C 1
ATOM 9561 O O . LEU B 1 573 ? 4.238 -11.438 7.105 1 83.25 573 LEU B O 1
ATOM 9565 N N . PRO B 1 574 ? 2.475 -11.438 5.629 1 82.44 574 PRO B N 1
ATOM 9566 C CA . PRO B 1 574 ? 1.663 -12.289 6.5 1 82.44 574 PRO B CA 1
ATOM 9567 C C . PRO B 1 574 ? 2.338 -13.625 6.812 1 82.44 574 PRO B C 1
ATOM 9569 O O . PRO B 1 574 ? 2.289 -14.094 7.953 1 82.44 574 PRO B O 1
ATOM 9572 N N . SER B 1 575 ? 2.988 -14.203 5.914 1 83.81 575 SER B N 1
ATOM 9573 C CA . SER B 1 575 ? 3.689 -15.461 6.148 1 83.81 575 SER B CA 1
ATOM 9574 C C . SER B 1 575 ? 4.773 -15.305 7.207 1 83.81 575 SER B C 1
ATOM 9576 O O . SER B 1 575 ? 4.902 -16.141 8.102 1 83.81 575 SER B O 1
ATOM 9578 N N . ASP B 1 576 ? 5.512 -14.203 7.133 1 85.81 576 ASP B N 1
ATOM 9579 C CA . ASP B 1 576 ? 6.586 -13.922 8.086 1 85.81 576 ASP B CA 1
ATOM 9580 C C . ASP B 1 576 ? 6.027 -13.711 9.492 1 85.81 576 ASP B C 1
ATOM 9582 O O . ASP B 1 576 ? 6.605 -14.188 10.469 1 85.81 576 ASP B O 1
ATOM 9586 N N . ARG B 1 577 ? 4.949 -13.023 9.516 1 85 577 ARG B N 1
ATOM 9587 C CA . ARG B 1 577 ? 4.324 -12.734 10.805 1 85 577 ARG B CA 1
ATOM 9588 C C . ARG B 1 577 ? 3.865 -14.023 11.484 1 85 577 ARG B C 1
ATOM 9590 O O . ARG B 1 577 ? 4.027 -14.18 12.695 1 85 577 ARG B O 1
ATOM 9597 N N . LEU B 1 578 ? 3.32 -14.906 10.695 1 84.25 578 LEU B N 1
ATOM 9598 C CA . LEU B 1 578 ? 2.846 -16.172 11.234 1 84.25 578 LEU B CA 1
ATOM 9599 C C . LEU B 1 578 ? 4.012 -17.031 11.719 1 84.25 578 LEU B C 1
ATOM 9601 O O . LEU B 1 578 ? 3.932 -17.641 12.789 1 84.25 578 LEU B O 1
ATOM 9605 N N . ILE B 1 579 ? 5.051 -16.984 11.023 1 85.88 579 ILE B N 1
ATOM 9606 C CA . ILE B 1 579 ? 6.211 -17.812 11.367 1 85.88 579 ILE B CA 1
ATOM 9607 C C . ILE B 1 579 ? 6.887 -17.25 12.617 1 85.88 579 ILE B C 1
ATOM 9609 O O . ILE B 1 579 ? 7.426 -18 13.43 1 85.88 579 ILE B O 1
ATOM 9613 N N . SER B 1 580 ? 6.828 -15.938 12.727 1 86.62 580 SER B N 1
ATOM 9614 C CA . SER B 1 580 ? 7.523 -15.266 13.82 1 86.62 580 SER B CA 1
ATOM 9615 C C . SER B 1 580 ? 6.758 -15.406 15.133 1 86.62 580 SER B C 1
ATOM 9617 O O . SER B 1 580 ? 7.297 -15.125 16.203 1 86.62 580 SER B O 1
ATOM 9619 N N . ASP B 1 581 ? 5.539 -15.82 14.984 1 84.69 581 ASP B N 1
ATOM 9620 C CA . ASP B 1 581 ? 4.73 -16 16.188 1 84.69 581 ASP B CA 1
ATOM 9621 C C . ASP B 1 581 ? 5.27 -17.141 17.047 1 84.69 581 ASP B C 1
ATOM 9623 O O . ASP B 1 581 ? 5.559 -18.219 16.531 1 84.69 581 ASP B O 1
ATOM 9627 N N . SER B 1 582 ? 5.387 -16.906 18.344 1 80.31 582 SER B N 1
ATOM 9628 C CA . SER B 1 582 ? 5.992 -17.859 19.266 1 80.31 582 SER B CA 1
ATOM 9629 C C . SER B 1 582 ? 5.148 -19.125 19.391 1 80.31 582 SER B C 1
ATOM 9631 O O . SER B 1 582 ? 5.645 -20.172 19.812 1 80.31 582 SER B O 1
ATOM 9633 N N . VAL B 1 583 ? 3.934 -19.062 18.969 1 82.06 583 VAL B N 1
ATOM 9634 C CA . VAL B 1 583 ? 3.053 -20.203 19.141 1 82.06 583 VAL B CA 1
ATOM 9635 C C . VAL B 1 583 ? 2.947 -20.984 17.828 1 82.06 583 VAL B C 1
ATOM 9637 O O . VAL B 1 583 ? 2.031 -21.781 17.656 1 82.06 583 VAL B O 1
ATOM 9640 N N . THR B 1 584 ? 3.842 -20.797 16.938 1 86.94 584 THR B N 1
ATOM 9641 C CA . THR B 1 584 ? 3.809 -21.453 15.641 1 86.94 584 THR B CA 1
ATOM 9642 C C . THR B 1 584 ? 5.031 -22.359 15.461 1 86.94 584 THR B C 1
ATOM 9644 O O . THR B 1 584 ? 6.102 -22.062 16 1 86.94 584 THR B O 1
ATOM 9647 N N . TRP B 1 585 ? 4.84 -23.453 14.852 1 86.31 585 TRP B N 1
ATOM 9648 C CA . TRP B 1 585 ? 5.965 -24.281 14.43 1 86.31 585 TRP B CA 1
ATOM 9649 C C . TRP B 1 585 ? 5.867 -24.609 12.938 1 86.31 585 TRP B C 1
ATOM 9651 O O . TRP B 1 585 ? 4.77 -24.734 12.391 1 86.31 585 TRP B O 1
ATOM 9661 N N . LEU B 1 586 ? 7.004 -24.719 12.312 1 89.38 586 LEU B N 1
ATOM 9662 C CA . LEU B 1 586 ? 7.066 -24.922 10.867 1 89.38 586 LEU B CA 1
ATOM 9663 C C . LEU B 1 586 ? 7.184 -26.406 10.531 1 89.38 586 LEU B C 1
ATOM 9665 O O . LEU B 1 586 ? 8.07 -27.094 11.039 1 89.38 586 LEU B O 1
ATOM 9669 N N . ASP B 1 587 ? 6.25 -26.875 9.781 1 84.94 587 ASP B N 1
ATOM 9670 C CA . ASP B 1 587 ? 6.254 -28.234 9.227 1 84.94 587 ASP B CA 1
ATOM 9671 C C . ASP B 1 587 ? 6.676 -28.219 7.758 1 84.94 587 ASP B C 1
ATOM 9673 O O . ASP B 1 587 ? 5.91 -27.797 6.891 1 84.94 587 ASP B O 1
ATOM 9677 N N . ASP B 1 588 ? 7.777 -28.844 7.453 1 84.06 588 ASP B N 1
ATOM 9678 C CA . ASP B 1 588 ? 8.305 -28.797 6.094 1 84.06 588 ASP B CA 1
ATOM 9679 C C . ASP B 1 588 ? 7.992 -30.094 5.344 1 84.06 588 ASP B C 1
ATOM 9681 O O . ASP B 1 588 ? 8.547 -30.344 4.27 1 84.06 588 ASP B O 1
ATOM 9685 N N . SER B 1 589 ? 7.055 -30.844 5.863 1 83.25 589 SER B N 1
ATOM 9686 C CA . SER B 1 589 ? 6.711 -32.094 5.199 1 83.25 589 SER B CA 1
ATOM 9687 C C . SER B 1 589 ? 5.809 -31.844 3.992 1 83.25 589 SER B C 1
ATOM 9689 O O . SER B 1 589 ? 5.113 -30.828 3.924 1 83.25 589 SER B O 1
ATOM 9691 N N . ASN B 1 590 ? 5.906 -32.719 2.988 1 84.56 590 ASN B N 1
ATOM 9692 C CA . ASN B 1 590 ? 5.016 -32.688 1.832 1 84.56 590 ASN B CA 1
ATOM 9693 C C . ASN B 1 590 ? 3.652 -33.281 2.158 1 84.56 590 ASN B C 1
ATOM 9695 O O . ASN B 1 590 ? 3.537 -34.469 2.398 1 84.56 590 ASN B O 1
ATOM 9699 N N . PRO B 1 591 ? 2.676 -32.5 2.09 1 84.75 591 PRO B N 1
ATOM 9700 C CA . PRO B 1 591 ? 1.36 -32.969 2.512 1 84.75 591 PRO B CA 1
ATOM 9701 C C . PRO B 1 591 ? 0.768 -34 1.536 1 84.75 591 PRO B C 1
ATOM 9703 O O . PRO B 1 591 ? -0.21 -34.656 1.863 1 84.75 591 PRO B O 1
ATOM 9706 N N . TRP B 1 592 ? 1.34 -34.125 0.337 1 86.5 592 TRP B N 1
ATOM 9707 C CA . TRP B 1 592 ? 0.772 -35.031 -0.671 1 86.5 592 TRP B CA 1
ATOM 9708 C C . TRP B 1 592 ? 1.418 -36.406 -0.605 1 86.5 592 TRP B C 1
ATOM 9710 O O . TRP B 1 592 ? 0.957 -37.344 -1.256 1 86.5 592 TRP B O 1
ATOM 9720 N N . ILE B 1 593 ? 2.557 -36.531 0.075 1 79 593 ILE B N 1
ATOM 9721 C CA . ILE B 1 593 ? 3.23 -37.812 0.168 1 79 593 ILE B CA 1
ATOM 9722 C C . ILE B 1 593 ? 2.869 -38.5 1.488 1 79 593 ILE B C 1
ATOM 9724 O O . ILE B 1 593 ? 3.061 -37.938 2.561 1 79 593 ILE B O 1
ATOM 9728 N N . VAL B 1 594 ? 1.851 -39.438 1.529 1 62.12 594 VAL B N 1
ATOM 9729 C CA . VAL B 1 594 ? 1.473 -40.219 2.711 1 62.12 594 VAL B CA 1
ATOM 9730 C C . VAL B 1 594 ? 2.602 -41.156 3.088 1 62.12 594 VAL B C 1
ATOM 9732 O O . VAL B 1 594 ? 3.057 -41.969 2.258 1 62.12 594 VAL B O 1
ATOM 9735 N N . GLU B 1 595 ? 3.404 -40.875 4.031 1 51.88 595 GLU B N 1
ATOM 9736 C CA . GLU B 1 595 ? 4.367 -41.875 4.5 1 51.88 595 GLU B CA 1
ATOM 9737 C C . GLU B 1 595 ? 3.676 -43.156 4.914 1 51.88 595 GLU B C 1
ATOM 9739 O O . GLU B 1 595 ? 2.672 -43.125 5.629 1 51.88 595 GLU B O 1
ATOM 9744 N N . SER B 1 596 ? 3.768 -44.281 4.211 1 36.22 596 SER B N 1
ATOM 9745 C CA . SER B 1 596 ? 3.475 -45.594 4.727 1 36.22 596 SER B CA 1
ATOM 9746 C C . SER B 1 596 ? 4.105 -45.812 6.098 1 36.22 596 SER B C 1
ATOM 9748 O O . SER B 1 596 ? 5.328 -45.781 6.238 1 36.22 596 SER B O 1
ATOM 9750 N N . LYS B 1 597 ? 3.564 -45.406 7.133 1 39.75 597 LYS B N 1
ATOM 9751 C CA . LYS B 1 597 ? 3.977 -46.031 8.391 1 39.75 597 LYS B CA 1
ATOM 9752 C C . LYS B 1 597 ? 3.977 -47.531 8.289 1 39.75 597 LYS B C 1
ATOM 9754 O O . LYS B 1 597 ? 2.947 -48.156 7.984 1 39.75 597 LYS B O 1
ATOM 9759 N N . GLU B 1 598 ? 5.133 -48.062 7.836 1 26.05 598 GLU B N 1
ATOM 9760 C CA . GLU B 1 598 ? 5.387 -49.469 8.172 1 26.05 598 GLU B CA 1
ATOM 9761 C C . GLU B 1 598 ? 4.93 -49.781 9.594 1 26.05 598 GLU B C 1
ATOM 9763 O O . GLU B 1 598 ? 5.375 -49.156 10.555 1 26.05 598 GLU B O 1
ATOM 9768 N N . THR B 1 599 ? 3.709 -50.156 9.781 1 23.53 599 THR B N 1
ATOM 9769 C CA . THR B 1 599 ? 3.732 -51.219 10.75 1 23.53 599 THR B CA 1
ATOM 9770 C C . THR B 1 599 ? 4.773 -52.281 10.367 1 23.53 599 THR B C 1
ATOM 9772 O O . THR B 1 599 ? 4.816 -52.719 9.227 1 23.53 599 THR B O 1
#

Foldseek 3Di:
DPDPPDDPPDDPDDDPPPPPVPCPVPPPPVPPDPVVVCPCVCPPVPPPPPPPVPLPDPPPPVDPQDDAPCQVVCVVNNNHPVDDCRSVDDNDDDDDLFDWAFLAWDFLLLAQAEEEAVELFVWDWDPPQQVVLLLQQLLCCCCPPVNDDPVSNVADADLFADDAQWKQQQQQQKIFFAAQVRHTQWMARQVHTDDPVRSCVVQPPDPPDHDPLPDPRIDGRQFSSCSSLSNSLSVLRCCLVVPDDPVSVVDGSNRVSVSSVVSSVCCLVDCRNQVVCLVPVVNIIDADPLSQLLLVQCVVVNRAYEYDYLAADSSVLSRQVCNVVVHRDDPVSSLVSVSCVSHLAYEYNAPPPCQLVPQPKFKWAADSNPRDTHGDPQQVNQVPDPNRLVVVCVVDRYIYYHHPVSVCRNSVNDAQCNYEYEDAGLVGRWVRSCVRGNHAYEHAALLSSVLVVLCVVCVVLVVLLVVLVVVLVVLVVVLVVLPVPHDCVDVVSVVVNVVSVVVSVVSVVVNVVSQLVQQCSSPVRQGRNQDSRPGGISSVVSCSPTHRMYHHHNSSSSVDHSRDIHDDDDDDDPVRVQPPDPVDDDDPDDPVDPPPPDD/DPDPPDDPPDDPDDDPDPPPPPCPVPPPPVPPDPVVVCPCVCPPVPPPPPPPVPLPDPPPPVDPQDDAPCQVVCVVNSNHNVDDCRSVDDNDDDDDLFDWAFLAWDFLLLAQAEEEAVELFVWDWDPPQQVVLLLQQLLCCCCPPVNDDPVSNVADADLFADDAQWKQQQQQQKIFFAAQVRHTQWMARQVHTDDPVRSCVVQPPDPPDHDPLPDPRIDGRQFSSCSSLSNSLSVLSCCLVVPDDPVSVVDGSNRVSVSSVVSSVCCLVDCRNQVVCLVPVVNIIDADPLSQLLLVQCVVVNRAYEYDYLAADSSVLSRQVCNVVVHRDDPVSSLVSVSCVSHLAYEYNQPPPCQLVPQPKFKWAADSNPRDTHGDPQQVNQVPDPNRLVVVCVVDRYIYYHHPVSVCRNSVNDAQCNYEYEYAGLVGRWVSSCVRGNHAYEHAALLSSVLVVLCVVCVVLVVLLVVLVVVLVVLVVVLVVLVVPHDCPDPVSVVVNVVSVVVSVVSVVVNVVSQLVQQCSSPVRNGRNQDSRPGGISSVVSCSPTHRMYHHHNSSSSVDHSRDIHDDDDDDDPVRVQPPDPVDDDDPDDPVDPPPPDD

Radius of gyration: 33.45 Å; Cα contacts (8 Å, |Δi|>4): 1993; chains: 2; bounding box: 81×100×116 Å

InterPro domains:
  IPR008380 HAD-superfamily hydrolase, subfamily IG, 5'-nucleotidase [PF05761] (100-575)
  IPR008380 HAD-superfamily hydrolase, subfamily IG, 5'-nucleotidase [PTHR12103] (86-576)
  IPR008380 HAD-superfamily hydrolase, subfamily IG, 5'-nucleotidase [TIGR02244] (100-464)
  IPR016695 Purine 5'-nucleotidase [PIRSF017434] (93-579)

Secondary structure (DSSP, 8-state):
---------GGG----------------------GGGGGGGGTT------------------S-PPPPTTHHHHHHTT-TT--SSGGGS-SSEEEETTPPEESS-EEGGG--EEEE-TBTTTBEE-TTHHHHHHHHHHHHHHHHTT---GGGGG----TTS--TT-EEETTTTEEEEEBTT--EEEEEETTEEPPHHHHHHHHT--SS----S-STTEEE--STTHHHHHHHHHHHHHHHHHS--HHHHTS-HHHHHHHHHHHHHHHHHSHHHHHHHHH-HHHHEE--TTHHHHHHHHHHTT-EEEEE-SS-HHHHHHHHHHHHHSS---HHHHHH-GGGGG-SEEEES--TTHHHH-TTPPEEEE-TTT--EEE--HHHHHHHSTTTHHHHHHH--EEEE--HHHHHHHHT-SSGGGEEEEES-IIIIIIIIIIII--EEEEE-TTHHHHHHHHHHTHHHHHHHHHHHHHHHHHHHHHHHHHHHS-TTSHHHHHHHHHHHHHHHHHHHHHHHHHHHHHHHH-TTT--TTEETTEEBHHHHHHHHH-SEEES-GGGGGGS-TT-EE-PPPP--HHHHHHHSTTEEEE---TTS------/---------GGG----------------------GGGGGGGGTT------------------S-PPPPTTHHHHHHTT-TT--SSGGGS-SSEEEETTPPEESS-EEGGG--EEEE-TBTTTBEE-TTHHHHHHHHHHHHHHHHTT---GGGGG----TTS--TT-EEETTTTEEEEEBTT--EEEEEETTEEPPHHHHHHHHT--SS----S-STTEEE--STTHHHHHHHHHHHHHHHHHS--HHHHTS-HHHHHHHHHHHHHHHHHSHHHHHHHHH-HHHHEE--TTHHHHHHHHHHTT-EEEEE-SS-HHHHHHHHHHHHHSS---HHHHTT-GGGGG-SEEEES--TTHHHH-TTPPEEEE-TTT--EEE--HHHHHHHSTTTHHHHHHH--EEEE--HHHHHHHHT-SSGGGEEEEES-IIIIIIIIIIII--EEEEE-TTHHHHHHHHHHTHHHHHHHHHHHHHHHHHHHHHHHHHHHS-TTSHHHHHHHHHHHHHHHHHHHHHHHHHHHHHHHH-TTT--TTEETTEEBHHHHHHHHH-SEEES-GGGGGGS-TT-EE-PPPP--HHHHHHHSTTEEEE---TTS------

Solvent-accessible surface area (backbone atoms only — not comparable to full-atom values): 65701 Å² total; per-residue (Å²): 144,82,69,91,76,72,86,80,75,76,82,74,69,80,70,82,74,76,78,68,77,63,80,70,72,72,74,76,73,72,72,78,59,67,67,71,64,49,25,61,60,54,40,65,56,79,76,64,68,77,68,68,75,66,61,68,82,72,64,74,70,81,69,87,68,74,88,53,96,53,48,69,58,27,53,74,71,52,43,57,74,70,54,84,61,65,83,75,55,68,96,48,46,81,39,45,56,63,44,76,40,44,56,40,68,44,53,41,70,62,40,52,31,41,34,31,26,39,76,58,27,72,41,39,68,34,77,53,57,44,58,46,45,39,47,54,46,21,33,50,39,38,31,76,71,67,64,44,63,72,69,53,70,70,65,78,88,66,80,77,76,62,66,64,47,30,30,37,32,31,71,78,37,30,40,33,40,33,20,64,82,66,44,76,68,42,43,22,47,30,87,39,78,50,52,71,67,59,48,39,59,74,69,64,55,40,53,76,46,48,77,78,72,73,48,86,52,36,42,72,28,48,40,79,76,44,50,52,55,50,52,53,45,22,53,48,42,42,43,48,73,73,42,94,47,73,74,45,68,74,48,51,45,42,54,51,45,51,51,48,52,51,30,39,53,43,22,72,70,35,64,66,39,50,48,49,39,64,73,43,41,80,67,28,46,50,84,62,84,37,44,63,60,23,42,50,51,40,44,73,70,65,35,44,30,32,39,53,25,61,52,46,59,69,54,46,52,48,54,45,40,28,62,64,68,72,42,87,71,55,69,76,61,52,63,62,47,70,56,53,77,62,36,71,33,35,29,21,32,25,51,71,52,48,19,69,72,38,86,77,45,62,36,26,39,48,38,75,86,79,65,48,74,39,87,54,62,49,62,60,48,23,68,70,36,94,63,20,37,60,52,51,40,68,77,50,41,42,30,34,38,21,21,52,67,52,53,30,56,59,69,70,54,70,34,26,64,27,29,36,30,33,21,32,36,48,56,49,44,23,42,45,33,28,59,43,37,34,32,37,21,35,36,30,34,67,64,46,38,60,52,50,54,45,48,63,73,39,44,70,60,51,49,52,49,54,49,52,50,48,51,47,50,50,53,50,50,52,48,30,51,47,61,70,75,42,62,65,83,38,63,71,51,40,49,52,52,51,46,48,51,49,36,47,49,52,50,48,66,55,44,31,58,53,52,31,50,56,24,39,67,63,26,56,56,77,24,37,69,53,34,38,77,54,35,39,6,38,41,35,46,48,46,54,71,46,23,26,23,37,27,28,46,55,37,43,58,45,65,48,58,56,80,42,64,46,66,54,71,74,61,74,54,67,65,52,52,52,62,67,34,89,57,37,45,81,43,84,70,61,89,78,62,78,75,76,73,77,121,145,84,72,95,73,75,77,91,69,77,88,73,68,81,71,81,75,76,78,70,76,65,79,70,72,71,75,76,74,73,74,78,58,67,68,69,64,49,26,60,61,56,40,62,55,80,76,65,69,77,67,66,76,67,59,68,80,72,63,75,73,80,70,87,68,75,86,53,97,54,48,68,57,29,52,75,72,51,42,56,73,69,54,82,62,64,81,76,55,67,95,47,46,81,38,44,56,62,44,76,40,43,55,39,68,44,54,41,70,63,39,52,30,42,35,31,25,38,74,56,29,71,41,38,68,34,78,55,57,42,58,45,44,39,47,53,46,20,34,50,40,38,32,75,72,70,64,44,62,72,69,54,69,69,64,79,88,64,81,77,75,64,65,65,47,30,31,36,31,31,71,76,37,32,39,36,40,34,20,63,82,65,45,75,69,42,44,22,47,29,85,40,78,51,53,71,68,59,50,40,60,74,67,63,55,41,51,76,44,47,77,78,71,73,48,86,51,38,44,72,28,50,40,80,77,45,48,53,54,50,54,54,45,22,53,49,42,42,43,47,73,73,42,95,48,73,74,46,66,77,46,52,45,43,54,51,45,51,52,47,52,51,31,38,52,45,22,70,69,39,62,64,39,50,47,50,41,66,73,41,41,78,67,28,45,49,83,60,85,36,44,61,60,23,42,51,50,43,45,72,72,66,35,43,30,32,40,54,23,62,51,43,60,70,54,46,53,48,54,44,38,29,62,63,69,72,41,88,71,54,70,73,61,52,62,63,47,68,55,53,77,62,37,70,32,35,29,21,33,26,49,69,53,47,19,70,70,38,85,78,46,60,36,26,39,50,37,74,87,78,65,48,74,39,86,54,62,49,63,59,49,22,68,70,35,95,64,20,37,61,53,49,41,69,77,50,42,43,31,34,37,21,21,52,67,52,52,31,55,59,69,68,53,70,34,25,65,27,31,35,31,34,21,33,36,48,55,49,44,23,42,45,33,26,58,44,37,34,33,36,22,35,36,29,34,66,63,45,36,59,52,51,52,45,49,64,72,38,43,69,59,50,50,51,50,52,50,51,52,49,51,48,51,51,52,50,50,52,49,31,50,46,60,70,75,43,62,65,82,39,64,70,51,40,49,52,52,51,48,47,51,50,37,47,50,53,51,48,66,56,44,31,58,52,52,29,50,57,24,39,68,62,25,56,55,76,25,36,70,52,34,39,78,54,34,37,6,38,41,34,45,49,46,55,71,46,22,26,23,37,29,28,47,57,38,42,58,44,64,48,59,54,81,43,65,47,64,55,71,75,60,73,54,67,65,51,51,51,62,67,34,88,56,37,44,81,42,85,70,61,88,78,62,78,75,76,72,77,122

Organism: NCBI:txid303405

pLDDT: mean 86.32, std 20.4, range [18.06, 98.75]

Sequence (1198 aa):
MRKQTRSVSAFLNSRPATVRYPFTPQSHLSVDVDSDEDAEQRLGENNFSTTTVVPNGTVNGDGERVPSRFDNLLKSVGLEGKLKNLDKLPPKTKLSVRDIFCNRELNLSQIKAIGFDMDYTLAQYKQPAFDQLAFDGAKEKLVHKLGYPEQVLDFQYDHERWTRGLIIDTERGNFLKIDRHKYVRLAYHGMEKIDSTTRKVLYSKNFNKVESFSEKSYVNMDTLFQFVDAQLFALLVDLKDHGDYDFLDFKTYGEIYRDIRQSVDLCHRDGVIKDEVARNPEQYLVLDEGMIPMLKRYKDDGVKLFLLTNSFWEYTSTAMNYLYHGKKVDEATQRKNDWLELFDLAIAGSCKPAFMLDPYLQLFRVNMEDGSLKNTDGVFEMNALPRGAEDFLKIGKIFQGGNWQHLHKMMGIRSGDEILYVGDHLYSDVLRSKRTLGWRSLFVMPELEGEIKTFSETIPLRKQIEDLRRLRGELGRVAEEIRRTKDTENPAVQKVLDEMEEDDSIIKSTLSPLVEQWHRSFHPIWGAMFNSGYQDSRFAFFVENYACLYTSRASNLGLVSTQKSFRTAMEMLPSDRLISDSVTWLDDSNPWIVESKETMRKQTRSVSAFLNSRPATVRYPFTPQSHLSVDVDSDEDAEQRLGENNFSTTTVVPNGTVNGDGERVPSRFDNLLKSVGLEGKLKNLDKLPPKTKLSVRDIFCNRELNLSQIKAIGFDMDYTLAQYKQPAFDQLAFDGAKEKLVHKLGYPEQVLDFQYDHERWTRGLIIDTERGNFLKIDRHKYVRLAYHGMEKIDSTTRKVLYSKNFNKVESFSEKSYVNMDTLFQFVDAQLFALLVDLKDHGDYDFLDFKTYGEIYRDIRQSVDLCHRDGVIKDEVARNPEQYLVLDEGMIPMLKRYKDDGVKLFLLTNSFWEYTSTAMNYLYHGKKVDEATQRKNDWLELFDLAIAGSCKPAFMLDPYLQLFRVNMEDGSLKNTDGVFEMNALPRGAEDFLKIGKIFQGGNWQHLHKMMGIRSGDEILYVGDHLYSDVLRSKRTLGWRSLFVMPELEGEIKTFSETIPLRKQIEDLRRLRGELGRVAEEIRRTKDTENPAVQKVLDEMEEDDSIIKSTLSPLVEQWHRSFHPIWGAMFNSGYQDSRFAFFVENYACLYTSRASNLGLVSTQKSFRTAMEMLPSDRLISDSVTWLDDSNPWIVESKET